Protein AF-A0A1X7TKH2-F1 (afdb_monomer)

Solvent-accessible surface area (backbone atoms only — not comparable to full-atom values): 58030 Å² total; per-residue (Å²): 108,72,68,64,37,31,60,51,62,7,46,38,40,40,36,33,46,33,50,36,76,50,78,70,67,64,71,64,82,54,65,93,80,63,54,72,75,48,53,55,52,46,27,61,46,61,23,43,39,26,47,34,41,36,30,60,28,45,72,50,74,70,50,55,48,30,70,75,28,88,73,50,38,66,36,44,82,37,55,82,38,87,42,53,85,44,58,70,72,64,63,53,50,65,42,19,71,50,47,34,40,39,31,39,52,39,37,39,38,41,29,84,77,34,72,77,41,77,91,34,57,42,54,70,46,47,41,58,56,35,50,78,67,42,41,72,81,36,52,91,47,47,68,50,96,82,36,44,55,89,53,70,74,40,73,56,26,25,41,36,41,32,18,34,21,82,62,63,51,99,86,36,75,60,61,37,54,73,68,58,51,50,54,55,46,52,59,47,58,78,45,46,93,55,58,57,74,56,46,58,34,37,46,34,45,37,33,31,37,26,38,68,85,74,46,78,45,55,50,36,36,40,26,46,29,88,83,38,39,64,60,52,53,49,51,30,49,50,53,50,50,54,58,46,51,65,60,70,48,25,72,71,53,75,81,48,57,68,52,72,50,80,48,77,44,40,39,37,34,26,48,65,82,34,84,74,52,75,47,40,35,44,36,24,39,28,38,39,39,86,43,68,76,55,49,54,50,21,59,77,63,47,42,54,56,36,32,28,24,31,46,46,81,84,55,92,52,89,54,16,45,32,25,62,53,44,75,46,47,85,64,44,52,33,73,30,39,39,30,38,34,29,74,59,43,51,40,96,85,61,57,42,78,40,64,66,56,99,87,60,88,83,50,62,50,14,46,49,35,53,39,44,41,46,64,37,40,28,62,32,42,48,49,43,52,53,52,50,69,71,46,102,60,62,63,66,60,51,58,58,57,48,78,45,66,84,60,25,58,97,44,88,63,37,57,24,51,64,60,28,48,63,52,48,76,69,36,69,58,68,47,54,34,83,48,94,68,99,66,43,55,30,27,70,84,68,31,32,33,65,61,90,92,70,57,66,57,46,56,54,25,38,48,64,52,68,44,38,39,25,75,70,58,74,60,59,49,48,51,46,69,73,69,50,90,66,89,73,45,60,71,46,40,70,60,52,45,51,44,45,46,77,33,48,79,40,55,72,80,59,55,72,69,43,48,52,52,35,40,56,49,51,46,71,83,70,57,70,73,65,51,54,37,36,64,65,49,77,43,99,87,76,46,64,47,66,46,75,88,90,89,89,86,62,73,76,74,56,61,56,54,60,58,52,59,73,76,46,90,82,71,52,68,68,62,46,54,51,52,54,48,59,50,50,56,51,43,65,79,46,56,93,78,59,69,74,91,79,43,63,41,51,43,62,64,98,59,93,67,87,54,67,42,64,55,88,74,39,38,48,79,84,45,73,70,56,56,49,50,61,72,71,50,97,64,91,81,48,44,53,18,79,98,57,48,88,46,43,75,81,74,66,53,56,68,63,71,91,79,71,86,92,87,54,62,57,88,93,87,91,84,64,72,73,55,68,29,51,57,50,27,55,51,50,70,61,42,68,74,67,61,52,39,54,50,40,56,49,48,58,30,33,81,57,62,7,45,39,38,42,36,31,44,33,62,34,78,46,71,60,62,63,44,88,52,64,51,43,40,73,60,30,41,39,26,46,31,45,34,28,63,29,52,73,49,75,66,51,63,57,37,65,72,36,85,60,84,89,71,80,92,87,50,93,85,64,91,59,67,56,28,49,59,66,54,43,51,44,57,42,13,71,52,45,28,36,41,34,40,55,37,33,40,40,39,23,64,76,46,73,39,46,60,88,73,47,90,46,80,95,53,37,48,49,80,44,58,49,70,32,88,65,50,76,73,30,41,74,53,59,83,50,53,71,49,96,80,33,50,71,89,56,69,36,81,15,30,41,38,43,30,25,45,30,88,65,71,51,78,46,36,68,56,62,62,45,74,67,61,54,49,48,44,54,51,51,41,76,74,44,41,63,60,50,44,65,55,44,90,41,34,34,35,43,36,40,31,39,35,46,74,100,53,74,77,43,79,58,33,41,35,39,47,49,66,45,100,53,83,46,31,38,37,30,37,41,40,50,100,54,78,54,76,47,37,30,44,47,31,75,24,77,48,80,44,73,45,85,93,67,48,76,48,82,43,44,18,33,27,37,36,40,39,47,80,54,95,95,46,71,42,81,47,80,43,89,5,45,47,26,59,46,41,73,45,68,52,74,66,70,83,39,54,34,33,40,33,31,80,58,41,58,41,98,66,46,50,36,70,36,83,59,68,72,56,100,68,75,81,44,63,44,22,53,50,35,52,48,40,65,73,45,39,39,69,70,21,107

Mean predicted aligned error: 20.17 Å

Radius of gyration: 38.03 Å; Cα contacts (8 Å, |Δi|>4): 1904; chains: 1; bounding box: 101×95×111 Å

InterPro domains:
  IPR036890 Histidine kinase/HSP90-like ATPase superfamily [G3DSA:3.30.565.10] (674-870)
  IPR036890 Histidine kinase/HSP90-like ATPase superfamily [SSF55874] (1-186)
  IPR036890 Histidine kinase/HSP90-like ATPase superfamily [SSF55874] (671-789)
  IPR058210 Sacsin/Nov domain [PF25794] (1-214)
  IPR058210 Sacsin/Nov domain [PF25794] (673-902)

Sequence (1038 aa):
MIQNADDAQATEIKFYFDCRLMETLPPSLLSVVCSEANREVLSQQFTGPALLSYNNAPFRKEDWESIQCLQQSGKAKNPHKVGKFGIGFNSVYHITDLPVILSQDYCGFLEPQESVWKGESGKGYYLKNLIDECPEVLEPFDGICGFSKKSTQYNNNTLFRFPLRNKASKISNEVYDIDRLHKLLESLKEEAQYLLVYLRSICSIEIFQITESNVTEPLFKVSVSEADFGSRLEQQRQLVSQVESIFLGELSRTVGQLVNDTSHFHIHISINGRFTSEHEWLVVNQVGSKNDEIMHLAEKQHVLPWVGAAIDLKMSCLAGRIFCVLPLPVEDRAPMCIHVNGMFAVSSNRRSLQWEAQERKGDEEGMWNKLLVKKCLPSCYLKLVSELMALDISHNTVYNCWPDIQRLHGTPWESLLEPFYSSLLNSNMVVHTQAIGSRMWISIQEAVFITDDVPMPVIEAMILCGIKLVELNSSCNQALAHYYNGKRSTMNPPLVRTNLKHNPSSYCYISKEAKMKILKYCLHDNNFQDLAGLQLIPLADESFQQCGVPHNVTTEQILSVLQSVRDSSELKEDEAWSKVRAVLDWIADNTSTVSKADILVPVESDLSYPQLIPIDDVAYTDNEMLRGIARTSDEKYNLIHPKVSYLSSKLGLSPLSDQLDITEDVFEDAGQHEPLTTRLSNILREYKDGLTIIKEMIQNADDAGATEVNILHDTRMHSSHNLVLEGMAESHGPALIVHNNSTFTKEDFENITKLAGATKANQPLKIGKFGVGFCSVYHITDVPSFVSGEWLYIFDPTLKHLKGVVQNESRPGKKIKFRSKFLAKSQQLAPYQDLFGFDSSSSYNGTIFRLPFRTHPSQISSTIYNNHLIQMIKKDLESNGSKLLLFLQNVKRITFSSQQEGRPIIEHLSIECSNDDTENVKVCVTQSSTKSTEYWLLSNKEQRLKSQDGAYKQAVASVACKLVKKQSSFLCEAIEGNTFCFLPLSVPATGLPVHVTANFAVMSNRSGIWTGASSAMASDEREYWNQQLMTTVIPEAY

Nearest PDB structures (foldseek):
  5v46-assembly2_B  TM=8.828E-01  e=3.434E-21  Homo sapiens
  5v44-assembly2_B  TM=8.889E-01  e=3.864E-19  Homo sapiens
  5v44-assembly3_C  TM=8.568E-01  e=9.034E-20  Homo sapiens
  5v44-assembly1_A  TM=9.056E-01  e=1.931E-18  Homo sapiens
  5v45-assembly2_B  TM=8.823E-01  e=2.142E-18  Homo sapiens

pLDDT: mean 77.96, std 16.01, range [25.98, 96.88]

Foldseek 3Di:
DQLVLLLLLFAEKEKEFEQAQADFFDCQVLPDDADPVLRVVRRVQQRHTWIKMKTQAFDDPLNVLQVQAQWQHLCLQPQVRADNPDRVVCVLLVFHQWKWKDGFQKIKIAHQVCSRPNPRRIDMDGLVCCLVGPLSSCVVVDPPPPDHSNDSGDHRMMMMIGGGACQADPSGRDGDDSVNVVVVVVVCVVQQQQQQQLRLRHFKYWYWYQHNVRDIWTFKMKGWDPVCSVVSNVLSVVQVVVVVVLPVQDDDPSAADKDKGWDWTKIWIDGRNHTDDIWIKIKMKIWHFNDVVLVVLCVVSVHIWIKMKMDGQVDFQPWEFEEQSGTAPPFETHLFSIYMYTSAQADHVRRDGAADDPPDDPPSRNVNNLCSLQTPVLVNLLVSLVVVQVDPDDVVSSQSRQRFCVSCPPHSNNSSLQSNLVVQLPDQFRFAFPAPDDRRGGHQVQEAEEDPPQDPLLVQLCSVLVRRYTYHDPRVVVSCVPRPPDDGHYDALLVSLVSCLVPVVSPQPDDLVSLVSNVVRNPPVVPPVSQARHQSDQDPVRGTDHHDDDDDDDDVVLVVQLVCLVPDPPDDLVRSLVSVVVVVVVCLVVVVPDDLQPDWAFWADPDSHTDTDRDAQAAEEPDVVVVVVQVVDPDDHTYGHPSPCVCPVSSPHDYDVVPPDDDDDDDDDGGDYDAPLLVLLVLLVLADAFCLLVLLLVLLQLLLQFAEKEKEWEQDAFDLPFAPQNLCSLLRGTWIKIWTQAADDPVLVVQLQDCFDDDDPPDLLSPARRNSSNSSLVLFAQWKWKAGFQKIKIAHSPCRRCPPVDPDNVRRIDIDRLCDPSNVRGRNCVSVPPPPPDDSNHTRSIMMMTGRFDPQADSNGRRTDDPVSVVVSVVVCLVCVLQLCVQRDRHFKYWYWYHDPPDDIGTAWIWGWDADVPRQWIWIWIDHVDIDIWIKGKFKFWDFDQFPVRDTDIKIKMKIWTWDDDPPDTDTDFDQEFEDQSHTALDHTPPGSIYMYISACADNSRNGGDCFDPPPPDTDRRNVSVVCNVVPGRVVND

Organism: Amphimedon queenslandica (NCBI:txid400682)

Secondary structure (DSSP, 8-state):
-HHHHHTTT-SEEEEEEE---PPPPPTTTTTTT--HHHHHHHHHHHSS-EEEEEESSPPPHHHHHHHT-SSS-GGGG-SSSS-TTS-GGGGGGGT-S--EEEETTEEEEE-TT-SSSTT-SEEEEEHHHHHHH-GGGGGGGTTGGG--TT-S--TT-EEEEEE---S--SS-S----HHHHHHHHHHHHHTGGGTTSS-SS--EEEEEEE-TTS-EEEEEEEEE-TTTHHHHHHHHHHHHHHHHHHHHS-TTS-TT--EEEEEEEEEEEEETTEEEEEEEEEEEEEE--S-HHHHHHHHHTT---EEEEEEETTS--SS-BEEESEEPPTTSB-SSSSEEEE---B-TTSSSB----TT-S--HHHHHHHHIIIIIHHHHHHHHHHHHHHSS--HHHHHHTS--HHHHTTSGGGGGHHHHHHHHTTSS--EEB--SSS--EE-TTT-EE--TT--HHHHHHHHHTT--EE---HHHHHHHHHH--SPPEE--HHHHHHHHHH-THHHHTS-HHHHHHHHHHHTTT---GGGTT-TTEE-TTS-EE---------THHHHHHHHHHHS-SSS-HHHHHHHHHHHHHHHHTTGGGS-GGG-EEEB--S-SSPPEEEGGG-B--S-HHHHHHTTTSSS---BB-TTTGGGHHHHT---SGGGS---------------HHHHHHHHHHHS-STHHHHHHHHHHHHTTT-SEEEEEEE------SS-SSGGGGGGGS-EEEEEES----HHHHHHTT--SS---SS-TT--S-TTTGGGGGGGT-SS-EEEEETEEEEE-TT-SSSTTT-S-TTS-EEEEETT-TTGGGSGGGTTTTTGGG--TTS-EEEEEEEEEPPSS--SS------HHHHHHHHHHHHHHHHHHTSS-SS--EEEEEEE-TTS--EEEEEEEEEEPSSTTEEEEEEESSSEEEEEEEEEEEEEEEEPTTS-EEEEEEEEEEEEEEETTEEEEE-----EEESEE-SSPP-SSSSEEEE---B-TTSSSB------SSS--HHHHHHHHIIIIITTTT-

Structure (mmCIF, N/CA/C/O backbone):
data_AF-A0A1X7TKH2-F1
#
_entry.id   AF-A0A1X7TKH2-F1
#
loop_
_atom_site.group_PDB
_atom_site.id
_atom_site.type_symbol
_atom_site.label_atom_id
_atom_site.label_alt_id
_atom_site.label_comp_id
_atom_site.label_asym_id
_atom_site.label_entity_id
_atom_site.label_seq_id
_atom_site.pdbx_PDB_ins_code
_atom_site.Cartn_x
_atom_site.Cartn_y
_atom_site.Cartn_z
_atom_site.occupancy
_atom_site.B_iso_or_equiv
_atom_site.auth_seq_id
_atom_site.auth_comp_id
_atom_site.auth_asym_id
_atom_site.auth_atom_id
_atom_site.pdbx_PDB_model_num
ATOM 1 N N . MET A 1 1 ? 0.216 13.422 -8.797 1.00 86.38 1 MET A N 1
ATOM 2 C CA . MET A 1 1 ? 0.345 14.890 -8.656 1.00 86.38 1 MET A CA 1
ATOM 3 C C . MET A 1 1 ? 0.114 15.361 -7.230 1.00 86.38 1 MET A C 1
ATOM 5 O O . MET A 1 1 ? 1.111 15.733 -6.639 1.00 86.38 1 MET A O 1
ATOM 9 N N . ILE A 1 2 ? -1.098 15.270 -6.656 1.00 90.25 2 ILE A N 1
ATOM 10 C CA . ILE A 1 2 ? -1.429 15.754 -5.289 1.00 90.25 2 ILE A CA 1
ATOM 11 C C . ILE A 1 2 ? -0.328 15.434 -4.254 1.00 90.25 2 ILE A C 1
ATOM 13 O O . ILE A 1 2 ? 0.278 16.356 -3.724 1.00 90.25 2 ILE A O 1
ATOM 17 N N . GLN A 1 3 ? 0.042 14.157 -4.078 1.00 85.12 3 GLN A N 1
ATOM 18 C CA . GLN A 1 3 ? 1.106 13.758 -3.137 1.00 85.12 3 GLN A CA 1
ATOM 19 C C . GLN A 1 3 ? 2.460 14.457 -3.356 1.00 85.12 3 GLN A C 1
ATOM 21 O O . GLN A 1 3 ? 3.168 14.722 -2.396 1.00 85.12 3 GLN A O 1
ATOM 26 N N . ASN A 1 4 ? 2.847 14.758 -4.601 1.00 84.62 4 ASN A N 1
ATOM 27 C CA . ASN A 1 4 ? 4.126 15.422 -4.875 1.00 84.62 4 ASN A CA 1
ATOM 28 C C . ASN A 1 4 ? 4.098 16.915 -4.515 1.00 84.62 4 ASN A C 1
ATOM 30 O O . ASN A 1 4 ? 5.154 17.468 -4.242 1.00 84.62 4 ASN A O 1
ATOM 34 N N . ALA A 1 5 ? 2.924 17.555 -4.528 1.00 88.69 5 ALA A N 1
ATOM 35 C CA . ALA A 1 5 ? 2.757 18.924 -4.047 1.00 88.69 5 ALA A CA 1
ATOM 36 C C . ALA A 1 5 ? 2.687 18.961 -2.506 1.00 88.69 5 ALA A C 1
ATOM 38 O O . ALA A 1 5 ? 3.285 19.837 -1.890 1.00 88.69 5 ALA A O 1
ATOM 39 N N . ASP A 1 6 ? 2.059 17.960 -1.877 1.00 88.38 6 ASP A N 1
ATOM 40 C CA . ASP A 1 6 ? 2.034 17.806 -0.414 1.00 88.38 6 ASP A CA 1
ATOM 41 C C . ASP A 1 6 ? 3.441 17.522 0.148 1.00 88.38 6 ASP A C 1
ATOM 43 O O . ASP A 1 6 ? 3.903 18.205 1.057 1.00 88.38 6 ASP A O 1
ATOM 47 N N . ASP A 1 7 ? 4.194 16.617 -0.490 1.00 82.44 7 ASP A N 1
ATOM 48 C CA . ASP A 1 7 ? 5.616 16.368 -0.199 1.00 82.44 7 ASP A CA 1
ATOM 49 C C . ASP A 1 7 ? 6.531 17.574 -0.523 1.00 82.44 7 ASP A C 1
ATOM 51 O O . ASP A 1 7 ? 7.702 17.571 -0.139 1.00 82.44 7 ASP A O 1
ATOM 55 N N . ALA A 1 8 ? 6.034 18.586 -1.246 1.00 83.62 8 ALA A N 1
ATOM 56 C CA . ALA A 1 8 ? 6.718 19.857 -1.506 1.00 83.62 8 ALA A CA 1
ATOM 57 C C . ALA A 1 8 ? 6.259 20.992 -0.565 1.00 83.62 8 ALA A C 1
ATOM 59 O O . ALA A 1 8 ? 6.727 22.120 -0.709 1.00 83.62 8 ALA A O 1
ATOM 60 N N . GLN A 1 9 ? 5.386 20.694 0.409 1.00 87.00 9 GLN A N 1
ATOM 61 C CA . GLN A 1 9 ? 4.796 21.643 1.365 1.00 87.00 9 GLN A CA 1
ATOM 62 C C . GLN A 1 9 ? 3.904 22.724 0.705 1.00 87.00 9 GLN A C 1
ATOM 64 O O . GLN A 1 9 ? 3.719 23.813 1.251 1.00 87.00 9 GLN A O 1
ATOM 69 N N . ALA A 1 10 ? 3.316 22.429 -0.463 1.00 90.75 10 ALA A N 1
ATOM 70 C CA . ALA A 1 10 ? 2.314 23.289 -1.095 1.00 90.75 10 ALA A CA 1
ATOM 71 C C . ALA A 1 10 ? 1.000 23.291 -0.296 1.00 90.75 10 ALA A C 1
ATOM 73 O O . ALA A 1 10 ? 0.560 22.251 0.193 1.00 90.75 10 ALA A O 1
ATOM 74 N N . THR A 1 11 ? 0.336 24.446 -0.215 1.00 92.75 11 THR A N 1
ATOM 75 C CA . THR A 1 11 ? -0.956 24.596 0.479 1.00 92.75 11 THR A CA 1
ATOM 76 C C . THR A 1 11 ? -2.159 24.494 -0.455 1.00 92.75 11 THR A C 1
ATOM 78 O O . THR A 1 11 ? -3.272 24.223 -0.004 1.00 92.75 11 THR A O 1
ATOM 81 N N . GLU A 1 12 ? -1.956 24.691 -1.758 1.00 93.75 12 GLU A N 1
ATOM 82 C CA . GLU A 1 12 ? -2.975 24.486 -2.785 1.00 93.75 12 GLU A CA 1
ATOM 83 C C . GLU A 1 12 ? -2.407 23.805 -4.036 1.00 93.75 12 GLU A C 1
ATOM 85 O O . GLU A 1 12 ? -1.262 24.029 -4.439 1.00 93.75 12 GLU A O 1
ATOM 90 N N . ILE A 1 13 ? -3.244 22.986 -4.675 1.00 94.94 13 ILE A N 1
ATOM 91 C CA . ILE A 1 13 ? -2.985 22.392 -5.987 1.00 94.94 13 ILE A CA 1
ATOM 92 C C . ILE A 1 13 ? -4.179 22.658 -6.909 1.00 94.94 13 ILE A C 1
ATOM 94 O O . ILE A 1 13 ? -5.335 22.466 -6.527 1.00 94.94 13 ILE A O 1
ATOM 98 N N . LYS A 1 14 ? -3.907 23.114 -8.133 1.00 95.25 14 LYS A N 1
ATOM 99 C CA . LYS A 1 14 ? -4.933 23.465 -9.124 1.00 95.25 14 LYS A CA 1
ATOM 100 C C . LYS A 1 14 ? -4.687 22.696 -10.415 1.00 95.25 14 LYS A C 1
ATOM 102 O O . LYS A 1 14 ? -3.557 22.646 -10.893 1.00 95.25 14 LYS A O 1
ATOM 107 N N . PHE A 1 15 ? -5.715 22.087 -10.987 1.00 94.69 15 PHE A N 1
ATOM 108 C CA . PHE A 1 15 ? -5.638 21.412 -12.282 1.00 94.69 15 PHE A CA 1
ATOM 109 C C . PHE A 1 15 ? -6.449 22.179 -13.318 1.00 94.69 15 PHE A C 1
ATOM 111 O O . PHE A 1 15 ? -7.525 22.687 -13.009 1.00 94.69 15 PHE A O 1
ATOM 118 N N . TYR A 1 16 ? -5.956 22.228 -14.553 1.00 92.81 16 TYR A N 1
ATOM 119 C CA . TYR A 1 16 ? -6.693 22.821 -15.665 1.00 92.81 16 TYR A CA 1
ATOM 120 C C . TYR A 1 16 ? -6.765 21.820 -16.815 1.00 92.81 16 TYR A C 1
ATOM 122 O O . TYR A 1 16 ? -5.738 21.321 -17.279 1.00 92.81 16 TYR A O 1
ATOM 130 N N . PHE A 1 17 ? -7.982 21.523 -17.265 1.00 92.31 17 PHE A N 1
ATOM 131 C CA . PHE A 1 17 ? -8.239 20.779 -18.493 1.00 92.31 17 PHE A CA 1
ATOM 132 C C . PHE A 1 17 ? -8.151 21.771 -19.650 1.00 92.31 17 PHE A C 1
ATOM 134 O O . PHE A 1 17 ? -9.118 22.460 -19.984 1.00 92.31 17 PHE A O 1
ATOM 141 N N . ASP A 1 18 ? -6.944 21.907 -20.191 1.00 89.88 18 ASP A N 1
ATOM 142 C CA . ASP A 1 18 ? -6.619 22.863 -21.237 1.00 89.88 18 ASP A CA 1
ATOM 143 C C . ASP A 1 18 ? -7.111 22.337 -22.585 1.00 89.88 18 ASP A C 1
ATOM 145 O O . ASP A 1 18 ? -6.486 21.460 -23.183 1.00 89.88 18 ASP A O 1
ATOM 149 N N . CYS A 1 19 ? -8.248 22.854 -23.046 1.00 86.50 19 CYS A N 1
ATOM 150 C CA . CYS A 1 19 ? -8.848 22.493 -24.328 1.00 86.50 19 CYS A CA 1
ATOM 151 C C . CYS A 1 19 ? -8.346 23.385 -25.477 1.00 86.50 19 CYS A C 1
ATOM 153 O O . CYS A 1 19 ? -8.778 23.200 -26.612 1.00 86.50 19 CYS A O 1
ATOM 155 N N . ARG A 1 20 ? -7.463 24.360 -25.214 1.00 84.94 20 ARG A N 1
ATOM 156 C CA . ARG A 1 20 ? -6.980 25.296 -26.238 1.00 84.94 20 ARG A CA 1
ATOM 157 C C . ARG A 1 20 ? -6.129 24.567 -27.275 1.00 84.94 20 ARG A C 1
ATOM 159 O O . ARG A 1 20 ? -5.181 23.859 -26.938 1.00 84.94 20 ARG A O 1
ATOM 166 N N . LEU A 1 21 ? -6.444 24.803 -28.543 1.00 74.19 21 LEU A N 1
ATOM 167 C CA . LEU A 1 21 ? -5.621 24.396 -29.675 1.00 74.19 21 LEU A CA 1
ATOM 168 C C . LEU A 1 21 ? -4.604 25.509 -29.941 1.00 74.19 21 LEU A C 1
ATOM 170 O O . LEU A 1 21 ? -4.951 26.547 -30.498 1.00 74.19 21 LEU A O 1
ATOM 174 N N . MET A 1 22 ? -3.364 25.313 -29.492 1.00 70.19 22 MET A N 1
ATOM 175 C CA . MET A 1 22 ? -2.289 26.287 -29.681 1.00 70.19 22 MET A CA 1
ATOM 176 C C . MET A 1 22 ? -1.657 26.131 -31.070 1.00 70.19 22 MET A C 1
ATOM 178 O O . MET A 1 22 ? -1.510 25.013 -31.584 1.00 70.19 22 MET A O 1
ATOM 182 N N . GLU A 1 23 ? -1.247 27.250 -31.670 1.00 56.59 23 GLU A N 1
ATOM 183 C CA . GLU A 1 23 ? -0.470 27.233 -32.911 1.00 56.59 23 GLU A CA 1
ATOM 184 C C . GLU A 1 23 ? 0.932 26.625 -32.682 1.00 56.59 23 GLU A C 1
ATOM 186 O O . GLU A 1 23 ? 1.387 26.438 -31.553 1.00 56.59 23 GLU A O 1
ATOM 191 N N . THR A 1 24 ? 1.568 26.189 -33.769 1.00 54.47 24 THR A N 1
ATOM 192 C CA . THR A 1 24 ? 2.645 25.181 -33.776 1.00 54.47 24 THR A CA 1
ATOM 193 C C . THR A 1 24 ? 3.921 25.574 -33.022 1.00 54.47 24 THR A C 1
ATOM 195 O O . THR A 1 24 ? 4.336 26.729 -33.074 1.00 54.47 24 THR A O 1
ATOM 198 N N . LEU A 1 25 ? 4.623 24.584 -32.442 1.00 53.53 25 LEU A N 1
ATOM 199 C CA . LEU A 1 25 ? 5.949 24.775 -31.828 1.00 53.53 25 LEU A CA 1
ATOM 200 C C . LEU A 1 25 ? 6.923 25.493 -32.791 1.00 53.53 25 LEU A C 1
ATOM 202 O O . LEU A 1 25 ? 7.083 25.034 -33.928 1.00 53.53 25 LEU A O 1
ATOM 206 N N . PRO A 1 26 ? 7.643 26.542 -32.348 1.00 52.28 26 PRO A N 1
ATOM 207 C CA . PRO A 1 26 ? 8.598 27.244 -33.197 1.00 52.28 26 PRO A CA 1
ATOM 208 C C . PRO A 1 26 ? 9.780 26.369 -33.647 1.00 52.28 26 PRO A C 1
ATOM 210 O O . PRO A 1 26 ? 10.308 25.575 -32.861 1.00 52.28 26 PRO A O 1
ATOM 213 N N . PRO A 1 27 ? 10.316 26.585 -34.864 1.00 53.97 27 PRO A N 1
ATOM 214 C CA . PRO A 1 27 ? 11.558 25.951 -35.311 1.00 53.97 27 PRO A CA 1
ATOM 215 C C . PRO A 1 27 ? 12.814 26.290 -34.483 1.00 53.97 27 PRO A C 1
ATOM 217 O O . PRO A 1 27 ? 13.818 25.592 -34.625 1.00 53.97 27 PRO A O 1
ATOM 220 N N . SER A 1 28 ? 12.793 27.336 -33.647 1.00 55.66 28 SER A N 1
ATOM 221 C CA . SER A 1 28 ? 13.932 27.796 -32.832 1.00 55.66 28 SER A CA 1
ATOM 222 C C . SER A 1 28 ? 14.299 26.827 -31.698 1.00 55.66 28 SER A C 1
ATOM 224 O O . SER A 1 28 ? 15.477 26.486 -31.547 1.00 55.66 28 SER A O 1
ATOM 226 N N . LEU A 1 29 ? 13.305 26.280 -30.985 1.00 56.22 29 LEU A N 1
ATOM 227 C CA . LEU A 1 29 ? 13.513 25.257 -29.945 1.00 56.22 29 LEU A CA 1
ATOM 228 C C . LEU A 1 29 ? 14.105 23.953 -30.528 1.00 56.22 29 LEU A C 1
ATOM 230 O O . LEU A 1 29 ? 14.783 23.192 -29.841 1.00 56.22 29 LEU A O 1
ATOM 234 N N . LEU A 1 30 ? 13.876 23.713 -31.824 1.00 56.94 30 LEU A N 1
ATOM 235 C CA . LEU A 1 30 ? 14.240 22.505 -32.578 1.00 56.94 30 LEU A CA 1
ATOM 236 C C . LEU A 1 30 ? 15.626 22.594 -33.247 1.00 56.94 30 LEU A C 1
ATOM 238 O O . LEU A 1 30 ? 15.886 21.930 -34.259 1.00 56.94 30 LEU A O 1
ATOM 242 N N . SER A 1 31 ? 16.505 23.449 -32.729 1.00 47.72 31 SER A N 1
ATOM 243 C CA . SER A 1 31 ? 17.728 23.860 -33.413 1.00 47.72 31 SER A CA 1
ATOM 244 C C . SER A 1 31 ? 18.720 22.704 -33.678 1.00 47.72 31 SER A C 1
ATOM 246 O O . SER A 1 31 ? 19.102 21.916 -32.816 1.00 47.72 31 SER A O 1
ATOM 248 N N . VAL A 1 32 ? 19.168 22.643 -34.938 1.00 42.38 32 VAL A N 1
ATOM 249 C CA . VAL A 1 32 ? 20.290 21.855 -35.498 1.00 42.38 32 VAL A CA 1
ATOM 250 C C . VAL A 1 32 ? 20.102 20.340 -35.764 1.00 42.38 32 VAL A C 1
ATOM 252 O O . VAL A 1 32 ? 20.610 19.902 -36.795 1.00 42.38 32 VAL A O 1
ATOM 255 N N . VAL A 1 33 ? 19.397 19.515 -34.964 1.00 39.62 33 VAL A N 1
ATOM 256 C CA . VAL A 1 33 ? 19.539 18.019 -35.074 1.00 39.62 33 VAL A CA 1
ATOM 257 C C . VAL A 1 33 ? 18.259 17.206 -35.415 1.00 39.62 33 VAL A C 1
ATOM 259 O O . VAL A 1 33 ? 18.324 15.983 -35.627 1.00 39.62 33 VAL A O 1
ATOM 262 N N . CYS A 1 34 ? 17.087 17.844 -35.531 1.00 43.84 34 CYS A N 1
ATOM 263 C CA . CYS A 1 34 ? 15.813 17.147 -35.786 1.00 43.84 34 CYS A CA 1
ATOM 264 C C . CYS A 1 34 ? 15.370 17.136 -37.268 1.00 43.84 34 CYS A C 1
ATOM 266 O O . CYS A 1 34 ? 15.246 18.187 -37.907 1.00 43.84 34 CYS A O 1
ATOM 268 N N . SER A 1 35 ? 15.083 15.932 -37.783 1.00 53.03 35 SER A N 1
ATOM 269 C CA . SER A 1 35 ? 14.519 15.640 -39.113 1.00 53.03 35 SER A CA 1
ATOM 270 C C . SER A 1 35 ? 13.059 16.090 -39.240 1.00 53.03 35 SER A C 1
ATOM 272 O O . SER A 1 35 ? 12.341 16.106 -38.246 1.00 53.03 35 SER A O 1
ATOM 274 N N . GLU A 1 36 ? 12.599 16.412 -40.454 1.00 52.03 36 GLU A N 1
ATOM 275 C CA . GLU A 1 36 ? 11.266 17.001 -40.706 1.00 52.03 36 GLU A CA 1
ATOM 276 C C . GLU A 1 36 ? 10.113 16.202 -40.076 1.00 52.03 36 GLU A C 1
ATOM 278 O O . GLU A 1 36 ? 9.306 16.776 -39.349 1.00 52.03 36 GLU A O 1
ATOM 283 N N . ALA A 1 37 ? 10.107 14.874 -40.236 1.00 52.19 37 ALA A N 1
ATOM 284 C CA . ALA A 1 37 ? 9.102 13.992 -39.632 1.00 52.19 37 ALA A CA 1
ATOM 285 C C . ALA A 1 37 ? 9.041 14.072 -38.090 1.00 52.19 37 ALA A C 1
ATOM 287 O O . ALA A 1 37 ? 7.978 13.886 -37.503 1.00 52.19 37 ALA A O 1
ATOM 288 N N . ASN A 1 38 ? 10.156 14.379 -37.416 1.00 53.72 38 ASN A N 1
ATOM 289 C CA . ASN A 1 38 ? 10.181 14.553 -35.961 1.00 53.72 38 ASN A CA 1
ATOM 290 C C . ASN A 1 38 ? 9.571 15.905 -35.559 1.00 53.72 38 ASN A C 1
ATOM 292 O O . ASN A 1 38 ? 8.919 15.986 -34.523 1.00 53.72 38 ASN A O 1
ATOM 296 N N . ARG A 1 39 ? 9.743 16.952 -36.383 1.00 56.16 39 ARG A N 1
ATOM 297 C CA . ARG A 1 39 ? 9.182 18.295 -36.135 1.00 56.16 39 ARG A CA 1
ATOM 298 C C . ARG A 1 39 ? 7.655 18.282 -36.171 1.00 56.16 39 ARG A C 1
ATOM 300 O O . ARG A 1 39 ? 7.016 18.901 -35.327 1.00 56.16 39 ARG A O 1
ATOM 307 N N . GLU A 1 40 ? 7.080 17.548 -37.122 1.00 56.19 40 GLU A N 1
ATOM 308 C CA . GLU A 1 40 ? 5.628 17.414 -37.262 1.00 56.19 40 GLU A CA 1
ATOM 309 C C . GLU A 1 40 ? 5.005 16.664 -36.070 1.00 56.19 40 GLU A C 1
ATOM 311 O O . GLU A 1 40 ? 4.014 17.124 -35.499 1.00 56.19 40 GLU A O 1
ATOM 316 N N . VAL A 1 41 ? 5.628 15.559 -35.635 1.00 56.81 41 VAL A N 1
ATOM 317 C CA . VAL A 1 41 ? 5.221 14.815 -34.429 1.00 56.81 41 VAL A CA 1
ATOM 318 C C . VAL A 1 41 ? 5.316 15.695 -33.180 1.00 56.81 41 VAL A C 1
ATOM 320 O O . VAL A 1 41 ? 4.360 15.759 -32.414 1.00 56.81 41 VAL A O 1
ATOM 323 N N . LEU A 1 42 ? 6.420 16.425 -33.011 1.00 57.78 42 LEU A N 1
ATOM 324 C CA . LEU A 1 42 ? 6.643 17.344 -31.892 1.00 57.78 42 LEU A CA 1
ATOM 325 C C . LEU A 1 42 ? 5.591 18.440 -31.786 1.00 57.78 42 LEU A C 1
ATOM 327 O O . LEU A 1 42 ? 5.028 18.654 -30.713 1.00 57.78 42 LEU A O 1
ATOM 331 N N . SER A 1 43 ? 5.301 19.118 -32.898 1.00 57.66 43 SER A N 1
ATOM 332 C CA . SER A 1 43 ? 4.272 20.153 -32.909 1.00 57.66 43 SER A CA 1
ATOM 333 C C . SER A 1 43 ? 2.918 19.576 -32.503 1.00 57.66 43 SER A C 1
ATOM 335 O O . SER A 1 43 ? 2.242 20.149 -31.654 1.00 57.66 43 SER A O 1
ATOM 337 N N . GLN A 1 44 ? 2.549 18.416 -33.052 1.00 60.69 44 GLN A N 1
ATOM 338 C CA . GLN A 1 44 ? 1.298 17.735 -32.713 1.00 60.69 44 GLN A CA 1
ATOM 339 C C . GLN A 1 44 ? 1.272 17.226 -31.262 1.00 60.69 44 GLN A C 1
ATOM 341 O O . GLN A 1 44 ? 0.188 17.090 -30.701 1.00 60.69 44 GLN A O 1
ATOM 346 N N . GLN A 1 45 ? 2.425 16.952 -30.645 1.00 65.00 45 GLN A N 1
ATOM 347 C CA . GLN A 1 45 ? 2.518 16.473 -29.265 1.00 65.00 45 GLN A CA 1
ATOM 348 C C . GLN A 1 45 ? 2.563 17.580 -28.206 1.00 65.00 45 GLN A C 1
ATOM 350 O O . GLN A 1 45 ? 2.216 17.282 -27.074 1.00 65.00 45 GLN A O 1
ATOM 355 N N . PHE A 1 46 ? 2.953 18.825 -28.506 1.00 68.56 46 PHE A N 1
ATOM 356 C CA . PHE A 1 46 ? 3.036 19.890 -27.484 1.00 68.56 46 PHE A CA 1
ATOM 357 C C . PHE A 1 46 ? 1.841 20.860 -27.481 1.00 68.56 46 PHE A C 1
ATOM 359 O O . PHE A 1 46 ? 1.406 21.298 -26.408 1.00 68.56 46 PHE A O 1
ATOM 366 N N . THR A 1 47 ? 1.304 21.204 -28.659 1.00 68.44 47 THR A N 1
ATOM 367 C CA . THR A 1 47 ? 0.346 22.320 -28.819 1.00 68.44 47 THR A CA 1
ATOM 368 C C . THR A 1 47 ? -1.128 21.899 -28.794 1.00 68.44 47 THR A C 1
ATOM 370 O O . THR A 1 47 ? -2.014 22.750 -28.782 1.00 68.44 47 THR A O 1
ATOM 373 N N . GLY A 1 48 ? -1.401 20.592 -28.735 1.00 76.00 48 GLY A N 1
ATOM 374 C CA . GLY A 1 48 ? -2.748 20.059 -28.520 1.00 76.00 48 GLY A CA 1
ATOM 375 C C . GLY A 1 48 ? -3.268 20.246 -27.083 1.00 76.00 48 GLY A C 1
ATOM 376 O O . GLY A 1 48 ? -2.568 20.808 -26.232 1.00 76.00 48 GLY A O 1
ATOM 377 N N . PRO A 1 49 ? -4.479 19.734 -26.788 1.00 87.00 49 PRO A N 1
ATOM 378 C CA . PRO A 1 49 ? -5.066 19.788 -25.453 1.00 87.00 49 PRO A CA 1
ATOM 379 C C . PRO A 1 49 ? -4.175 19.123 -24.393 1.00 87.00 49 PRO A C 1
ATOM 381 O O . PRO A 1 49 ? -3.415 18.198 -24.696 1.00 87.00 49 PRO A O 1
ATOM 384 N N . ALA A 1 50 ? -4.260 19.575 -23.143 1.00 90.81 50 ALA A N 1
ATOM 385 C CA . ALA A 1 50 ? -3.359 19.143 -22.074 1.00 90.81 50 ALA A CA 1
ATOM 386 C C . ALA A 1 50 ? -4.032 19.077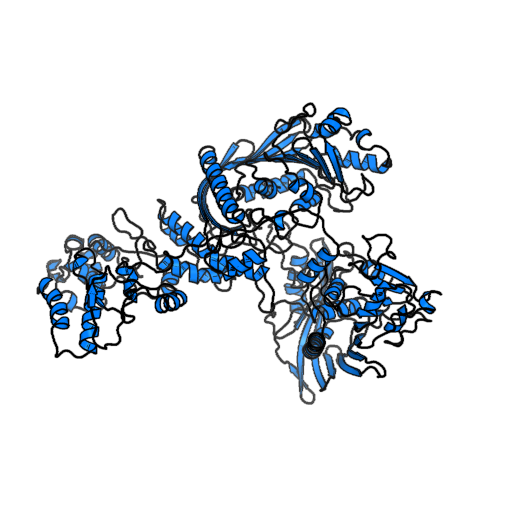 -20.698 1.00 90.81 50 ALA A C 1
ATOM 388 O O . ALA A 1 50 ? -4.967 19.817 -20.397 1.00 90.81 50 ALA A O 1
ATOM 389 N N . LEU A 1 51 ? -3.470 18.251 -19.814 1.00 92.69 51 LEU A N 1
ATOM 390 C CA . LEU A 1 51 ? -3.653 18.414 -18.376 1.00 92.69 51 LEU A CA 1
ATOM 391 C C . LEU A 1 51 ? -2.564 19.357 -17.852 1.00 92.69 51 LEU A C 1
ATOM 393 O O . LEU A 1 51 ? -1.381 19.018 -17.884 1.00 92.69 51 LEU A O 1
ATOM 397 N N . LEU A 1 52 ? -2.948 20.526 -17.347 1.00 93.12 52 LEU A N 1
ATOM 398 C CA . LEU A 1 52 ? -2.061 21.384 -16.560 1.00 93.12 52 LEU A CA 1
ATOM 399 C C . LEU A 1 52 ? -2.217 21.057 -15.069 1.00 93.12 52 LEU A C 1
ATOM 401 O O . LEU A 1 52 ? -3.312 20.722 -14.608 1.00 93.12 52 LEU A O 1
ATOM 405 N N . SER A 1 53 ? -1.140 21.198 -14.297 1.00 94.19 53 SER A N 1
ATOM 406 C CA . SER A 1 53 ? -1.170 21.092 -12.834 1.00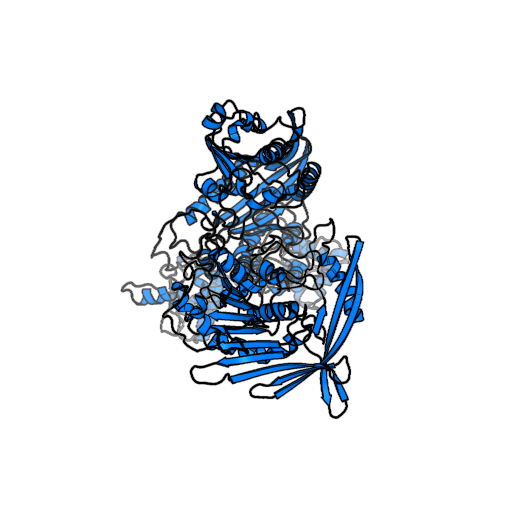 94.19 53 SER A CA 1
ATOM 407 C C . SER A 1 53 ? -0.283 22.167 -12.212 1.00 94.19 53 SER A C 1
ATOM 409 O O . SER A 1 53 ? 0.906 22.236 -12.493 1.00 94.19 53 SER A O 1
ATOM 411 N N . TYR A 1 54 ? -0.865 23.010 -11.376 1.00 94.56 54 TYR A N 1
ATOM 412 C CA . TYR A 1 54 ? -0.219 24.080 -10.629 1.00 94.56 54 TYR A CA 1
ATOM 413 C C . TYR A 1 54 ? -0.135 23.709 -9.148 1.00 94.56 54 TYR A C 1
ATOM 415 O O . TYR A 1 54 ? -1.082 23.135 -8.614 1.00 94.56 54 TYR A O 1
ATOM 423 N N . ASN A 1 55 ? 0.938 24.103 -8.465 1.00 92.75 55 ASN A N 1
ATOM 424 C CA . ASN A 1 55 ? 0.971 24.183 -7.005 1.00 92.75 55 ASN A CA 1
ATOM 425 C C . ASN A 1 55 ? 1.845 25.356 -6.530 1.00 92.75 55 ASN A C 1
ATOM 427 O O . ASN A 1 55 ? 2.782 25.764 -7.223 1.00 92.75 55 ASN A O 1
ATOM 431 N N . ASN A 1 56 ? 1.547 25.878 -5.339 1.00 91.94 56 ASN A N 1
ATOM 432 C CA . ASN A 1 56 ? 2.206 27.053 -4.758 1.00 91.94 56 ASN A CA 1
ATOM 433 C C . ASN A 1 56 ? 3.491 26.734 -3.962 1.00 91.94 56 ASN A C 1
ATOM 435 O O . ASN A 1 56 ? 3.821 27.441 -3.010 1.00 91.94 56 ASN A O 1
ATOM 439 N N . ALA A 1 57 ? 4.210 25.676 -4.348 1.00 89.44 57 ALA A N 1
ATOM 440 C CA . ALA A 1 57 ? 5.572 25.405 -3.899 1.00 89.44 57 ALA A CA 1
ATOM 441 C C . ALA A 1 57 ? 6.539 25.407 -5.102 1.00 89.44 57 ALA A C 1
ATOM 443 O O . ALA A 1 57 ? 6.170 24.951 -6.191 1.00 89.44 57 ALA A O 1
ATOM 444 N N . PRO A 1 58 ? 7.778 25.908 -4.950 1.00 86.88 58 PRO A N 1
ATOM 445 C CA . PRO A 1 58 ? 8.816 25.777 -5.965 1.00 86.88 58 PRO A CA 1
ATOM 446 C C . PRO A 1 58 ? 9.496 24.401 -5.906 1.00 86.88 58 PRO A C 1
ATOM 448 O O . PRO A 1 58 ? 9.670 23.831 -4.828 1.00 86.88 58 PRO A O 1
ATOM 451 N N . PHE A 1 59 ? 9.982 23.918 -7.048 1.00 83.81 59 PHE A N 1
ATOM 452 C CA . PHE A 1 59 ? 10.980 22.846 -7.079 1.00 83.81 59 PHE A CA 1
ATOM 453 C C . PHE A 1 59 ? 12.285 23.309 -6.431 1.00 83.81 59 PHE A C 1
ATOM 455 O O . PHE A 1 59 ? 12.820 24.360 -6.790 1.00 83.81 59 PHE A O 1
ATOM 462 N N . ARG A 1 60 ? 12.824 22.496 -5.516 1.00 80.81 60 ARG A N 1
ATOM 463 C CA . ARG A 1 60 ? 14.184 22.661 -4.991 1.00 80.81 60 ARG A CA 1
ATOM 464 C C . ARG A 1 60 ? 15.190 21.980 -5.932 1.00 80.81 60 ARG A C 1
ATOM 466 O O . ARG A 1 60 ? 14.807 21.255 -6.855 1.00 80.81 60 ARG A O 1
ATOM 473 N N . LYS A 1 61 ? 16.491 22.195 -5.718 1.00 73.81 61 LYS A N 1
ATOM 474 C CA . LYS A 1 61 ? 17.557 21.599 -6.549 1.00 73.81 61 LYS A CA 1
ATOM 475 C C . LYS A 1 61 ? 17.502 20.065 -6.516 1.00 73.81 61 LYS A C 1
ATOM 477 O O . LYS A 1 61 ? 17.657 19.413 -7.546 1.00 73.81 61 LYS A O 1
ATOM 482 N N . GLU A 1 62 ? 17.174 19.503 -5.359 1.00 69.44 62 GLU A N 1
ATOM 483 C CA . GLU A 1 62 ? 17.067 18.064 -5.112 1.00 69.44 62 GLU A CA 1
ATOM 484 C C . GLU A 1 62 ? 15.836 17.462 -5.809 1.00 69.44 62 GLU A C 1
ATOM 486 O O . GLU A 1 62 ? 15.860 16.297 -6.212 1.00 69.44 62 GLU A O 1
ATOM 491 N N . ASP A 1 63 ? 14.766 18.248 -5.989 1.00 75.56 63 ASP A N 1
ATOM 492 C CA . ASP A 1 63 ? 13.567 17.835 -6.724 1.00 75.56 63 ASP A CA 1
ATOM 493 C C . ASP A 1 63 ? 13.819 17.844 -8.247 1.00 75.56 63 ASP A C 1
ATOM 495 O O . ASP A 1 63 ? 13.352 16.941 -8.945 1.00 75.56 63 ASP A O 1
ATOM 499 N N . TRP A 1 64 ? 14.620 18.789 -8.764 1.00 77.25 64 TRP A N 1
ATOM 500 C CA . TRP A 1 64 ? 15.079 18.794 -10.164 1.00 77.25 64 TRP A CA 1
ATOM 501 C C . TRP A 1 64 ? 16.014 17.620 -10.484 1.00 77.25 64 TRP A C 1
ATOM 503 O O . TRP A 1 64 ? 15.777 16.901 -11.455 1.00 77.25 64 TRP A O 1
ATOM 513 N N . GLU A 1 65 ? 17.029 17.375 -9.651 1.00 71.25 65 GLU A N 1
ATOM 514 C CA . GLU A 1 65 ? 17.902 16.194 -9.769 1.00 71.25 65 GLU A CA 1
ATOM 515 C C . GLU A 1 65 ? 17.101 14.890 -9.631 1.00 71.25 65 GLU A C 1
ATOM 517 O O . GLU A 1 65 ? 17.391 13.893 -10.293 1.00 71.25 65 GLU A O 1
ATOM 522 N N . SER A 1 66 ? 16.043 14.901 -8.813 1.00 68.19 66 SER A N 1
ATOM 523 C CA . SER A 1 66 ? 15.181 13.738 -8.637 1.00 68.19 66 SER A CA 1
ATOM 524 C C . SER A 1 66 ? 14.253 13.462 -9.816 1.00 68.19 66 SER A C 1
ATOM 526 O O . SER A 1 66 ? 14.074 12.298 -10.166 1.00 68.19 66 SER A O 1
ATOM 528 N N . ILE A 1 67 ? 13.633 14.480 -10.423 1.00 72.31 67 ILE A N 1
ATOM 529 C CA . ILE A 1 67 ? 12.622 14.267 -11.475 1.00 72.31 67 ILE A CA 1
ATOM 530 C C . ILE A 1 67 ? 13.229 13.872 -12.827 1.00 72.31 67 ILE A C 1
ATOM 532 O O . ILE A 1 67 ? 12.541 13.297 -13.669 1.00 72.31 67 ILE A O 1
ATOM 536 N N . GLN A 1 68 ? 14.526 14.126 -13.015 1.00 64.44 68 GLN A N 1
ATOM 537 C CA . GLN A 1 68 ? 15.300 13.647 -14.162 1.00 64.44 68 GLN A CA 1
ATOM 538 C C . GLN A 1 68 ? 15.503 12.121 -14.150 1.00 64.44 68 GLN A C 1
ATOM 540 O O . GLN A 1 68 ? 15.818 11.540 -15.189 1.00 64.44 68 GLN A O 1
ATOM 545 N N . CYS A 1 69 ? 15.300 11.453 -13.008 1.00 57.94 69 CYS A N 1
ATOM 546 C CA . CYS A 1 69 ? 15.584 10.032 -12.846 1.00 57.94 69 CYS A CA 1
ATOM 547 C C . CYS A 1 69 ? 14.314 9.199 -12.646 1.00 57.94 69 CYS A C 1
ATOM 549 O O . CYS A 1 69 ? 13.546 9.349 -11.703 1.00 57.94 69 CYS A O 1
ATOM 551 N N . LEU A 1 70 ? 14.093 8.283 -13.588 1.00 48.53 70 LEU A N 1
ATOM 552 C CA . LEU A 1 70 ? 12.786 7.671 -13.815 1.00 48.53 70 LEU A CA 1
ATOM 553 C C . LEU A 1 70 ? 12.544 6.365 -13.045 1.00 48.53 70 LEU A C 1
ATOM 555 O O . LEU A 1 70 ? 11.502 5.758 -13.277 1.00 48.53 70 LEU A O 1
ATOM 559 N N . GLN A 1 71 ? 13.486 5.868 -12.230 1.00 41.09 71 GLN A N 1
ATOM 560 C CA . GLN A 1 71 ? 13.374 4.534 -11.594 1.00 41.09 71 GLN A CA 1
ATOM 561 C C . GLN A 1 71 ? 13.853 4.444 -10.130 1.00 41.09 71 GLN A C 1
ATOM 563 O O . GLN A 1 71 ? 13.521 3.470 -9.459 1.00 41.09 71 GLN A O 1
ATOM 568 N N . GLN A 1 72 ? 14.517 5.468 -9.578 1.00 41.31 72 GLN A N 1
ATOM 569 C CA . GLN A 1 72 ? 14.731 5.578 -8.128 1.00 41.31 72 GLN A CA 1
ATOM 570 C C . GLN A 1 72 ? 13.718 6.538 -7.493 1.00 41.31 72 GLN A C 1
ATOM 572 O O . GLN A 1 72 ? 13.042 7.312 -8.166 1.00 41.31 72 GLN A O 1
ATOM 577 N N . SER A 1 73 ? 13.585 6.468 -6.170 1.00 46.81 73 SER A N 1
ATOM 578 C CA . SER A 1 73 ? 12.814 7.438 -5.398 1.00 46.81 73 SER A CA 1
ATOM 579 C C . SER A 1 73 ? 13.788 8.256 -4.562 1.00 46.81 73 SER A C 1
ATOM 581 O O . SER A 1 73 ? 14.285 7.760 -3.557 1.00 46.81 73 SER A O 1
ATOM 583 N N . GLY A 1 74 ? 14.051 9.514 -4.934 1.00 46.72 74 GLY A N 1
ATOM 584 C CA . GLY A 1 74 ? 14.852 10.441 -4.112 1.00 46.72 74 GLY A CA 1
ATOM 585 C C . GLY A 1 74 ? 14.283 10.637 -2.697 1.00 46.72 74 GLY A C 1
ATOM 586 O O . GLY A 1 74 ? 15.008 10.938 -1.753 1.00 46.72 74 GLY A O 1
ATOM 587 N N . LYS A 1 75 ? 12.989 10.335 -2.517 1.00 51.34 75 LYS A N 1
ATOM 588 C CA . LYS A 1 75 ? 12.305 10.253 -1.218 1.00 51.34 75 LYS A CA 1
ATOM 589 C C . LYS A 1 75 ? 12.852 9.132 -0.320 1.00 51.34 75 LYS A C 1
ATOM 591 O O . LYS A 1 75 ? 12.598 9.138 0.871 1.00 51.34 75 LYS A O 1
ATOM 596 N N . ALA A 1 76 ? 13.628 8.178 -0.841 1.00 41.81 76 ALA A N 1
ATOM 597 C CA . ALA A 1 76 ? 14.158 7.059 -0.061 1.00 41.81 76 ALA A CA 1
ATOM 598 C C . ALA A 1 76 ? 15.148 7.464 1.047 1.00 41.81 76 ALA A C 1
ATOM 600 O O . ALA A 1 76 ? 15.379 6.648 1.939 1.00 41.81 76 ALA A O 1
ATOM 601 N N . LYS A 1 77 ? 15.695 8.688 1.021 1.00 47.09 77 LYS A N 1
ATOM 602 C CA . LYS A 1 77 ? 16.503 9.258 2.115 1.00 47.09 77 LYS A CA 1
ATOM 603 C C . LYS A 1 77 ? 15.751 10.266 2.999 1.00 47.09 77 LYS A C 1
ATOM 605 O O . LYS A 1 77 ? 16.309 10.725 3.984 1.00 47.09 77 LYS A O 1
ATOM 610 N N . ASN A 1 78 ? 14.504 10.615 2.671 1.00 50.69 78 ASN A N 1
ATOM 611 C CA . ASN A 1 78 ? 13.690 11.552 3.449 1.00 50.69 78 ASN A CA 1
ATOM 612 C C . ASN A 1 78 ? 12.468 10.802 4.018 1.00 50.69 78 ASN A C 1
ATOM 614 O O . ASN A 1 78 ? 11.556 10.479 3.255 1.00 50.69 78 ASN A O 1
ATOM 618 N N . PRO A 1 79 ? 12.414 10.519 5.332 1.00 47.19 79 PRO A N 1
ATOM 619 C CA . PRO A 1 79 ? 11.390 9.649 5.913 1.00 47.19 79 PRO A CA 1
ATOM 620 C C . PRO A 1 79 ? 9.997 10.292 5.957 1.00 47.19 79 PRO A C 1
ATOM 622 O O . PRO A 1 79 ? 9.013 9.598 6.216 1.00 47.19 79 PRO A O 1
ATOM 625 N N . HIS A 1 80 ? 9.900 11.602 5.714 1.00 53.88 80 HIS A N 1
ATOM 626 C CA . HIS A 1 80 ? 8.644 12.342 5.720 1.00 53.88 80 HIS A CA 1
ATOM 627 C C . HIS A 1 80 ? 7.966 12.321 4.335 1.00 53.88 80 HIS A C 1
ATOM 629 O O . HIS A 1 80 ? 6.742 12.197 4.265 1.00 53.88 80 HIS A O 1
ATOM 635 N N . LYS A 1 81 ? 8.719 12.372 3.222 1.00 54.59 81 LYS A N 1
ATOM 636 C CA . LYS A 1 81 ? 8.158 12.344 1.850 1.00 54.59 81 LYS A CA 1
ATOM 637 C C . LYS A 1 81 ? 7.608 10.949 1.478 1.00 54.59 81 LYS A C 1
ATOM 639 O O . LYS A 1 81 ? 8.309 9.941 1.572 1.00 54.59 81 LYS A O 1
ATOM 644 N N . VAL A 1 82 ? 6.368 10.857 0.981 1.00 48.97 82 VAL A N 1
ATOM 645 C CA . VAL A 1 82 ? 5.725 9.554 0.692 1.00 48.97 82 VAL A CA 1
ATOM 646 C C . VAL A 1 82 ? 6.176 8.963 -0.646 1.00 48.97 82 VAL A C 1
ATOM 648 O O . VAL A 1 82 ? 6.019 9.555 -1.720 1.00 48.97 82 VAL A O 1
ATOM 651 N N . GLY A 1 83 ? 6.653 7.717 -0.602 1.00 49.31 83 GLY A N 1
ATOM 652 C CA . GLY A 1 83 ? 6.915 6.915 -1.800 1.00 49.31 83 GLY A CA 1
ATOM 653 C C . GLY A 1 83 ? 8.319 6.333 -1.920 1.00 49.31 83 GLY A C 1
ATOM 654 O O . GLY A 1 83 ? 8.777 6.134 -3.044 1.00 49.31 83 GLY A O 1
ATOM 655 N N . LYS A 1 84 ? 8.993 6.016 -0.806 1.00 43.56 84 LYS A N 1
ATOM 656 C CA . LYS A 1 84 ? 10.217 5.192 -0.806 1.00 43.56 84 LYS A CA 1
ATOM 657 C C . LYS A 1 84 ? 10.073 3.932 -1.675 1.00 43.56 84 LYS A C 1
ATOM 659 O O . LYS A 1 84 ? 10.950 3.634 -2.476 1.00 43.56 84 LYS A O 1
ATOM 664 N N . PHE A 1 85 ? 8.916 3.276 -1.580 1.00 40.75 85 PHE A N 1
ATOM 665 C CA . PHE A 1 85 ? 8.564 2.039 -2.284 1.00 40.75 85 PHE A CA 1
ATOM 666 C C . PHE A 1 85 ? 7.989 2.237 -3.709 1.00 40.75 85 PHE A C 1
ATOM 668 O O . PHE A 1 85 ? 7.312 1.351 -4.220 1.00 40.75 85 PHE A O 1
ATOM 675 N N . GLY A 1 86 ? 8.181 3.383 -4.388 1.00 43.06 86 GLY A N 1
ATOM 676 C CA . GLY A 1 86 ? 7.925 3.404 -5.841 1.00 43.06 86 GLY A CA 1
ATOM 677 C C . GLY A 1 86 ? 7.783 4.742 -6.570 1.00 43.06 86 GLY A C 1
ATOM 678 O O . GLY A 1 86 ? 7.605 5.816 -5.994 1.00 43.06 86 GLY A O 1
ATOM 679 N N . ILE A 1 87 ? 7.784 4.614 -7.897 1.00 54.41 87 ILE A N 1
ATOM 680 C CA . ILE A 1 87 ? 8.020 5.658 -8.901 1.00 54.41 87 ILE A CA 1
ATOM 681 C C . ILE A 1 87 ? 6.743 6.476 -9.204 1.00 54.41 87 ILE A C 1
ATOM 683 O O . ILE A 1 87 ? 6.179 6.430 -10.297 1.00 54.41 87 ILE A O 1
ATOM 687 N N . GLY A 1 88 ? 6.244 7.220 -8.214 1.00 62.56 88 GLY A N 1
ATOM 688 C CA . GLY A 1 88 ? 4.920 7.860 -8.283 1.00 62.56 88 GLY A CA 1
ATOM 689 C C . GLY A 1 88 ? 4.709 8.852 -9.441 1.00 62.56 88 GLY A C 1
ATOM 690 O O . GLY A 1 88 ? 3.592 8.951 -9.953 1.00 62.56 88 GLY A O 1
ATOM 691 N N . PHE A 1 89 ? 5.750 9.571 -9.882 1.00 74.81 89 PHE A N 1
ATOM 692 C CA . PHE A 1 89 ? 5.624 10.561 -10.963 1.00 74.81 89 PHE A CA 1
ATOM 693 C C . PHE A 1 89 ? 5.386 9.922 -12.338 1.00 74.81 89 PHE A C 1
ATOM 695 O O . PHE A 1 89 ? 4.578 10.442 -13.100 1.00 74.81 89 PHE A O 1
ATOM 702 N N . ASN A 1 90 ? 5.978 8.758 -12.635 1.00 76.38 90 ASN A N 1
ATOM 703 C CA . ASN A 1 90 ? 5.874 8.131 -13.961 1.00 76.38 90 ASN A CA 1
ATOM 704 C C . ASN A 1 90 ? 4.440 7.743 -14.365 1.00 76.38 90 ASN A C 1
ATOM 706 O O . ASN A 1 90 ? 4.191 7.476 -15.537 1.00 76.38 90 ASN A O 1
ATOM 710 N N . SER A 1 91 ? 3.484 7.766 -13.432 1.00 80.56 91 SER A N 1
ATOM 711 C CA . SER A 1 91 ? 2.053 7.657 -13.735 1.00 80.56 91 SER A CA 1
ATOM 712 C C . SER A 1 91 ? 1.562 8.691 -14.766 1.00 80.56 91 SER A C 1
ATOM 714 O O . SER A 1 91 ? 0.641 8.387 -15.524 1.00 80.56 91 SER A O 1
ATOM 716 N N . VAL A 1 92 ? 2.206 9.864 -14.888 1.00 86.00 92 VAL A N 1
ATOM 717 C CA . VAL A 1 92 ? 1.866 10.858 -15.930 1.00 86.00 92 VAL A CA 1
ATOM 718 C C . VAL A 1 92 ? 2.081 10.327 -17.352 1.00 86.00 92 VAL A C 1
ATOM 720 O O . VAL A 1 92 ? 1.387 10.760 -18.271 1.00 86.00 92 VAL A O 1
ATOM 723 N N . TYR A 1 93 ? 2.961 9.335 -17.541 1.00 86.62 93 TYR A N 1
ATOM 724 C CA . TYR A 1 93 ? 3.206 8.726 -18.849 1.00 86.62 93 TYR A CA 1
ATOM 725 C C . TYR A 1 93 ? 2.057 7.831 -19.347 1.00 86.62 93 TYR A C 1
ATOM 727 O O . TYR A 1 93 ? 2.064 7.412 -20.503 1.00 86.62 93 TYR A O 1
ATOM 735 N N . HIS A 1 94 ? 1.009 7.590 -18.550 1.00 84.94 94 HIS A N 1
ATOM 736 C CA . HIS A 1 94 ? -0.257 7.100 -19.108 1.00 84.94 94 HIS A CA 1
ATOM 737 C C . HIS A 1 94 ? -0.923 8.150 -20.014 1.00 84.94 94 HIS A C 1
ATOM 739 O O . HIS A 1 94 ? -1.519 7.786 -21.026 1.00 84.94 94 HIS A O 1
ATOM 745 N N . ILE A 1 95 ? -0.772 9.439 -19.694 1.00 87.81 95 ILE A N 1
ATOM 746 C CA . ILE A 1 95 ? -1.486 10.564 -20.316 1.00 87.81 95 ILE A CA 1
ATOM 747 C C . ILE A 1 95 ? -0.644 11.245 -21.409 1.00 87.81 95 ILE A C 1
ATOM 749 O O . ILE A 1 95 ? -1.177 11.587 -22.465 1.00 87.81 95 ILE A O 1
ATOM 753 N N . THR A 1 96 ? 0.661 11.423 -21.177 1.00 88.12 96 THR A N 1
ATOM 754 C CA . THR A 1 96 ? 1.573 12.180 -22.056 1.00 88.12 96 THR A CA 1
ATOM 755 C C . THR A 1 96 ? 2.859 11.416 -22.389 1.00 88.12 96 THR A C 1
ATOM 757 O O . THR A 1 96 ? 3.234 10.487 -21.679 1.00 88.12 96 THR A O 1
ATOM 760 N N . ASP A 1 97 ? 3.565 11.830 -23.442 1.00 85.19 97 ASP A N 1
ATOM 761 C CA . ASP A 1 97 ? 4.948 11.410 -23.729 1.00 85.19 97 ASP A CA 1
ATOM 762 C C . ASP A 1 97 ? 5.987 12.519 -23.465 1.00 85.19 97 ASP A C 1
ATOM 764 O O . ASP A 1 97 ? 7.182 12.228 -23.469 1.00 85.19 97 ASP A O 1
ATOM 768 N N . LEU A 1 98 ? 5.540 13.763 -23.234 1.00 84.69 98 LEU A N 1
ATOM 769 C CA . LEU A 1 98 ? 6.379 14.961 -23.089 1.00 84.69 98 LEU A CA 1
ATOM 770 C C . LEU A 1 98 ? 5.914 15.824 -21.893 1.00 84.69 98 LEU A C 1
ATOM 772 O O . LEU A 1 98 ? 5.298 16.874 -22.096 1.00 84.69 98 LEU A O 1
ATOM 776 N N . PRO A 1 99 ? 6.153 15.407 -20.632 1.00 89.62 99 PRO A N 1
ATOM 777 C CA . PRO A 1 99 ? 5.962 16.279 -19.476 1.00 89.62 99 PRO A CA 1
ATOM 778 C C . PRO A 1 99 ? 6.850 17.525 -19.563 1.00 89.62 99 PRO A C 1
ATOM 780 O O . PRO A 1 99 ? 8.053 17.422 -19.814 1.00 89.62 99 PRO A O 1
ATOM 783 N N . VAL A 1 100 ? 6.270 18.693 -19.286 1.00 88.75 100 VAL A N 1
ATOM 784 C CA . VAL A 1 100 ? 6.999 19.965 -19.182 1.00 88.75 100 VAL A CA 1
ATOM 785 C C . VAL A 1 100 ? 6.720 20.604 -17.827 1.00 88.75 100 VAL A C 1
ATOM 787 O O . VAL A 1 100 ? 5.587 20.591 -17.347 1.00 88.75 100 VAL A O 1
ATOM 790 N N . ILE A 1 101 ? 7.771 21.118 -17.195 1.00 90.94 101 ILE A N 1
ATOM 791 C CA . ILE A 1 101 ? 7.810 21.584 -15.809 1.00 90.94 101 ILE A CA 1
ATOM 792 C C . ILE A 1 101 ? 8.388 22.998 -15.814 1.00 90.94 101 ILE A C 1
ATOM 794 O O . ILE A 1 101 ? 9.489 23.202 -16.310 1.00 90.94 101 ILE A O 1
ATOM 798 N N . LEU A 1 102 ? 7.681 23.958 -15.238 1.00 89.69 102 LEU A N 1
ATOM 799 C CA . LEU A 1 102 ? 8.080 25.355 -15.102 1.00 89.69 102 LEU A CA 1
ATOM 800 C C . LEU A 1 102 ? 8.047 25.713 -13.611 1.00 89.69 102 LEU A C 1
ATOM 802 O O . LEU A 1 102 ? 6.983 25.684 -12.997 1.00 89.69 102 LEU A O 1
ATOM 806 N N . SER A 1 103 ? 9.194 26.040 -13.018 1.00 89.50 103 SER A N 1
ATOM 807 C CA . SER A 1 103 ? 9.296 26.446 -11.610 1.00 89.50 103 SER A CA 1
ATOM 808 C C . SER A 1 103 ? 10.371 27.510 -11.437 1.00 89.50 103 SER A C 1
ATOM 810 O O . SER A 1 103 ? 11.480 27.351 -11.944 1.00 89.50 103 SER A O 1
ATOM 812 N N . GLN A 1 104 ? 10.062 28.557 -10.665 1.00 84.81 104 GLN A N 1
ATOM 813 C CA . GLN A 1 104 ? 10.942 29.711 -10.453 1.00 84.81 104 GLN A CA 1
ATOM 814 C C . GLN A 1 104 ? 11.400 30.328 -11.791 1.00 84.81 104 GLN A C 1
ATOM 816 O O . GLN A 1 104 ? 10.572 30.855 -12.533 1.00 84.81 104 GLN A O 1
ATOM 821 N N . ASP A 1 105 ? 12.694 30.269 -12.105 1.00 84.81 105 ASP A N 1
ATOM 822 C CA . ASP A 1 105 ? 13.306 30.771 -13.335 1.00 84.81 105 ASP A CA 1
ATOM 823 C C . ASP A 1 105 ? 13.759 29.648 -14.288 1.00 84.81 105 ASP A C 1
ATOM 825 O O . ASP A 1 105 ? 14.512 29.919 -15.224 1.00 84.81 105 ASP A O 1
ATOM 829 N N . TYR A 1 106 ? 13.306 28.403 -14.095 1.00 86.25 106 TYR A N 1
ATOM 830 C CA . TYR A 1 106 ? 13.727 27.247 -14.894 1.00 86.25 106 TYR A CA 1
ATOM 831 C C . TYR A 1 106 ? 12.547 26.468 -15.493 1.00 86.25 106 TYR A C 1
ATOM 833 O O . TYR A 1 106 ? 11.513 26.255 -14.855 1.00 86.25 106 TYR A O 1
ATOM 841 N N . CYS A 1 107 ? 12.719 26.020 -16.737 1.00 86.62 107 CYS A N 1
ATOM 842 C CA . CYS A 1 107 ? 11.743 25.244 -17.492 1.00 86.62 107 CYS A CA 1
ATOM 843 C C . CYS A 1 107 ? 12.396 23.966 -18.043 1.00 86.62 107 CYS A C 1
ATOM 845 O O . CYS A 1 107 ? 13.328 24.035 -18.845 1.00 86.62 107 CYS A O 1
ATOM 847 N N . GLY A 1 108 ? 11.922 22.802 -17.599 1.00 86.44 108 GLY A N 1
ATOM 848 C CA . GLY A 1 108 ? 12.430 21.479 -17.955 1.00 86.44 108 GLY A CA 1
ATOM 849 C C . GLY A 1 108 ? 11.424 20.656 -18.758 1.00 86.44 108 GLY A C 1
ATOM 850 O O . GLY A 1 108 ? 10.244 20.592 -18.425 1.00 86.44 108 GLY A O 1
ATOM 851 N N . PHE A 1 109 ? 11.914 19.984 -19.792 1.00 84.88 109 PHE A N 1
ATOM 852 C CA . PHE A 1 109 ? 11.189 19.089 -20.686 1.00 84.88 109 PHE A CA 1
ATOM 853 C C . PHE A 1 109 ? 11.715 17.669 -20.478 1.00 84.88 109 PHE A C 1
ATOM 855 O O . PHE A 1 109 ? 12.929 17.466 -20.461 1.00 84.88 109 PHE A O 1
ATOM 862 N N . LEU A 1 110 ? 10.831 16.682 -20.349 1.00 84.69 110 LEU A N 1
ATOM 863 C CA . LEU A 1 110 ? 11.199 15.273 -20.182 1.00 84.69 110 LEU A CA 1
ATOM 864 C C . LEU A 1 110 ? 10.722 14.479 -21.400 1.00 84.69 110 LEU A C 1
ATOM 866 O O . LEU A 1 110 ? 9.539 14.508 -21.719 1.00 84.69 110 LEU A O 1
ATOM 870 N N . GLU A 1 111 ? 11.621 13.773 -22.087 1.00 79.25 111 GLU A N 1
ATOM 871 C CA . GLU A 1 111 ? 11.291 13.026 -23.309 1.00 79.25 111 GLU A CA 1
ATOM 872 C C . GLU A 1 111 ? 12.066 11.698 -23.374 1.00 79.25 111 GLU A C 1
ATOM 874 O O . GLU A 1 111 ? 13.093 11.583 -24.045 1.00 79.25 111 GLU A O 1
ATOM 879 N N . PRO A 1 112 ? 11.599 10.651 -22.672 1.00 76.25 112 PRO A N 1
ATOM 880 C CA . PRO A 1 112 ? 12.371 9.424 -22.474 1.00 76.25 112 PRO A CA 1
ATOM 881 C C . PRO A 1 112 ? 12.412 8.478 -23.691 1.00 76.25 112 PRO A C 1
ATOM 883 O O . PRO A 1 112 ? 12.777 7.312 -23.539 1.00 76.25 112 PRO A O 1
ATOM 886 N N . GLN A 1 113 ? 12.027 8.926 -24.895 1.00 72.56 113 GLN A N 1
ATOM 887 C CA . GLN A 1 113 ? 12.168 8.146 -26.135 1.00 72.56 113 GLN A CA 1
ATOM 888 C C . GLN A 1 113 ? 13.326 8.628 -27.029 1.00 72.56 113 GLN A C 1
ATOM 890 O O . GLN A 1 113 ? 13.539 7.998 -28.078 1.00 72.56 113 GLN A O 1
ATOM 895 N N . GLU A 1 114 ? 14.031 9.699 -26.624 1.00 72.25 114 GLU A N 1
ATOM 896 C CA . GLU A 1 114 ? 15.138 10.376 -27.333 1.00 72.25 114 GLU A CA 1
ATOM 897 C C . GLU A 1 114 ? 14.805 10.696 -28.804 1.00 72.25 114 GLU A C 1
ATOM 899 O O . GLU A 1 114 ? 15.636 10.618 -29.716 1.00 72.25 114 GLU A O 1
ATOM 904 N N . SER A 1 115 ? 13.531 10.995 -29.057 1.00 64.25 115 SER A N 1
ATOM 905 C CA . SER A 1 115 ? 12.987 11.290 -30.380 1.00 64.25 115 SER A CA 1
ATOM 906 C C . SER A 1 115 ? 13.134 12.764 -30.765 1.00 64.25 115 SER A C 1
ATOM 908 O O . SER A 1 115 ? 13.204 13.082 -31.956 1.00 64.25 115 SER A O 1
ATOM 910 N N . VAL A 1 116 ? 13.238 13.641 -29.768 1.00 61.47 116 VAL A N 1
ATOM 911 C CA . VAL A 1 116 ? 13.354 15.098 -29.874 1.00 61.47 116 VAL A CA 1
ATOM 912 C C . VAL A 1 116 ? 14.818 15.508 -29.793 1.00 61.47 116 VAL A C 1
ATOM 914 O O . VAL A 1 116 ? 15.360 16.102 -30.730 1.00 61.47 116 VAL A O 1
ATOM 917 N N . TRP A 1 117 ? 15.473 15.112 -28.701 1.00 66.81 117 TRP A N 1
ATOM 918 C CA . TRP A 1 117 ? 16.883 15.355 -28.429 1.00 66.81 117 TRP A CA 1
ATOM 919 C C . TRP A 1 117 ? 17.618 14.006 -28.429 1.00 66.81 117 TRP A C 1
ATOM 921 O O . TRP A 1 117 ? 17.541 13.216 -27.495 1.00 66.81 117 TRP A O 1
ATOM 931 N N . LYS A 1 118 ? 18.293 13.685 -29.538 1.00 57.56 118 LYS A N 1
ATOM 932 C CA . LYS A 1 118 ? 18.948 12.377 -29.725 1.00 57.56 118 LYS A CA 1
ATOM 933 C C . LYS A 1 118 ? 20.111 12.221 -28.739 1.00 57.56 118 LYS A C 1
ATOM 935 O O . LYS A 1 118 ? 21.110 12.922 -28.890 1.00 57.56 118 LYS A O 1
ATOM 940 N N . GLY A 1 119 ? 20.006 11.286 -27.795 1.00 60.69 119 GLY A N 1
ATOM 941 C CA . GLY A 1 119 ? 20.982 11.102 -26.716 1.00 60.69 119 GLY A CA 1
ATOM 942 C C . GLY A 1 119 ? 20.738 11.956 -25.464 1.00 60.69 119 GLY A C 1
ATOM 943 O O . GLY A 1 119 ? 21.539 11.873 -24.538 1.00 60.69 119 GLY A O 1
ATOM 944 N N . GLU A 1 120 ? 19.664 12.755 -25.407 1.00 65.44 120 GLU A N 1
ATOM 945 C CA . GLU A 1 120 ? 19.256 13.521 -24.218 1.00 65.44 120 GLU A CA 1
ATOM 946 C C . GLU A 1 120 ? 17.798 13.143 -23.877 1.00 65.44 120 GLU A C 1
ATOM 948 O O . GLU A 1 120 ? 16.882 13.437 -24.640 1.00 65.44 120 GLU A O 1
ATOM 953 N N . SER A 1 121 ? 17.534 12.507 -22.728 1.00 70.69 121 SER A N 1
ATOM 954 C CA . SER A 1 121 ? 16.183 12.044 -22.329 1.00 70.69 121 SER A CA 1
ATOM 955 C C . SER A 1 121 ? 15.225 13.166 -21.880 1.00 70.69 121 SER A C 1
ATOM 957 O O . SER A 1 121 ? 14.267 12.936 -21.138 1.00 70.69 121 SER A O 1
ATOM 959 N N . GLY A 1 122 ? 15.523 14.403 -22.265 1.00 76.56 122 GLY A N 1
ATOM 960 C CA . GLY A 1 122 ? 14.946 15.636 -21.749 1.00 76.56 122 GLY A CA 1
ATOM 961 C C . GLY A 1 122 ? 15.967 16.774 -21.786 1.00 76.56 122 GLY A C 1
ATOM 962 O O . GLY A 1 122 ? 17.163 16.547 -21.972 1.00 76.56 122 GLY A O 1
ATOM 963 N N . LYS A 1 123 ? 15.494 18.008 -21.619 1.00 78.19 123 LYS A N 1
ATOM 964 C CA . LYS A 1 123 ? 16.306 19.227 -21.712 1.00 78.19 123 LYS A CA 1
ATOM 965 C C . LYS A 1 123 ? 15.708 20.340 -20.865 1.00 78.19 123 LYS A C 1
ATOM 967 O O . LYS A 1 123 ? 14.494 20.395 -20.716 1.00 78.19 123 LYS A O 1
ATOM 972 N N . GLY A 1 124 ? 16.529 21.236 -20.325 1.00 83.25 124 GLY A N 1
ATOM 973 C CA . GLY A 1 124 ? 16.046 22.358 -19.522 1.00 83.25 124 GLY A CA 1
ATOM 974 C C . GLY A 1 124 ? 16.705 23.684 -19.881 1.00 83.25 124 GLY A C 1
ATOM 975 O O . GLY A 1 124 ? 17.846 23.725 -20.342 1.00 83.25 124 GLY A O 1
ATOM 976 N N . TYR A 1 125 ? 15.951 24.761 -19.686 1.00 83.12 125 TYR A N 1
ATOM 977 C CA . TYR A 1 125 ? 16.261 26.117 -20.120 1.00 83.12 125 TYR A CA 1
ATOM 978 C C . TYR A 1 125 ? 15.913 27.112 -19.009 1.00 83.12 125 TYR A C 1
ATOM 980 O O . TYR A 1 125 ? 14.873 26.990 -18.361 1.00 83.12 125 TYR A O 1
ATOM 988 N N . TYR A 1 126 ? 16.738 28.144 -18.833 1.00 85.12 126 TYR A N 1
ATOM 989 C CA . TYR A 1 126 ? 16.365 29.286 -17.999 1.00 85.12 126 TYR A CA 1
ATOM 990 C C . TYR A 1 126 ? 15.263 30.107 -18.677 1.00 85.12 126 TYR A C 1
ATOM 992 O O . TYR A 1 126 ? 15.301 30.350 -19.885 1.00 85.12 126 TYR A O 1
ATOM 1000 N N . LEU A 1 127 ? 14.296 30.569 -17.886 1.00 83.62 127 LEU A N 1
ATOM 1001 C CA . LEU A 1 127 ? 13.105 31.292 -18.324 1.00 83.62 127 LEU A CA 1
ATOM 1002 C C . LEU A 1 127 ? 13.465 32.558 -19.108 1.00 83.62 127 LEU A C 1
ATOM 1004 O O . LEU A 1 127 ? 12.829 32.850 -20.114 1.00 83.62 127 LEU A O 1
ATOM 1008 N N . LYS A 1 128 ? 14.531 33.263 -18.707 1.00 83.25 128 LYS A N 1
ATOM 1009 C CA . LYS A 1 128 ? 15.058 34.405 -19.463 1.00 83.25 128 LYS A CA 1
ATOM 1010 C C . LYS A 1 128 ? 15.442 34.013 -20.895 1.00 83.25 128 LYS A C 1
ATOM 1012 O O . LYS A 1 128 ? 15.013 34.676 -21.830 1.00 83.25 128 LYS A O 1
ATOM 1017 N N . ASN A 1 129 ? 16.197 32.928 -21.068 1.00 81.06 129 ASN A N 1
ATOM 1018 C CA . ASN A 1 129 ? 16.607 32.460 -22.392 1.00 81.06 129 ASN A CA 1
ATOM 1019 C C . ASN A 1 129 ? 15.387 32.045 -23.225 1.00 81.06 129 ASN A C 1
ATOM 1021 O O . ASN A 1 129 ? 15.331 32.367 -24.402 1.00 81.06 129 ASN A O 1
ATOM 1025 N N . LEU A 1 130 ? 14.376 31.403 -22.625 1.00 80.19 130 LEU A N 1
ATOM 1026 C CA . LEU A 1 130 ? 13.129 31.109 -23.342 1.00 80.19 130 LEU A CA 1
ATOM 1027 C C . LEU A 1 130 ? 12.383 32.381 -23.767 1.00 80.19 130 LEU A C 1
ATOM 1029 O O . LEU A 1 130 ? 11.879 32.416 -24.880 1.00 80.19 130 LEU A O 1
ATOM 1033 N N . ILE A 1 131 ? 12.340 33.428 -22.941 1.00 82.62 131 ILE A N 1
ATOM 1034 C CA . ILE A 1 131 ? 11.715 34.713 -23.304 1.00 82.62 131 ILE A CA 1
ATOM 1035 C C . ILE A 1 131 ? 12.482 35.412 -24.441 1.00 82.62 131 ILE A C 1
ATOM 1037 O O . ILE A 1 131 ? 11.854 35.973 -25.337 1.00 82.62 131 ILE A O 1
ATOM 1041 N N . ASP A 1 132 ? 13.816 35.354 -24.420 1.00 76.75 132 ASP A N 1
ATOM 1042 C CA . ASP A 1 132 ? 14.684 35.995 -25.416 1.00 76.75 132 ASP A CA 1
ATOM 1043 C C . ASP A 1 132 ? 14.798 35.185 -26.739 1.00 76.75 132 ASP A C 1
ATOM 1045 O O . ASP A 1 132 ? 15.007 35.779 -27.798 1.00 76.75 132 ASP A O 1
ATOM 1049 N N . GLU A 1 133 ? 14.659 33.847 -26.712 1.00 71.88 133 GLU A N 1
ATOM 1050 C CA . GLU A 1 133 ? 14.928 32.943 -27.855 1.00 71.88 133 GLU A CA 1
ATOM 1051 C C . GLU A 1 133 ? 13.698 32.180 -28.404 1.00 71.88 133 GLU A C 1
ATOM 1053 O O . GLU A 1 133 ? 13.694 31.808 -29.582 1.00 71.88 133 GLU A O 1
ATOM 1058 N N . CYS A 1 134 ? 12.694 31.869 -27.571 1.00 72.75 134 CYS A N 1
ATOM 1059 C CA . CYS A 1 134 ? 11.553 30.977 -27.875 1.00 72.75 134 CYS A CA 1
ATOM 1060 C C . CYS A 1 134 ? 10.273 31.316 -27.051 1.00 72.75 134 CYS A C 1
ATOM 1062 O O . CYS A 1 134 ? 9.715 30.421 -26.398 1.00 72.75 134 CYS A O 1
ATOM 1064 N N . PRO A 1 135 ? 9.801 32.580 -27.000 1.00 76.00 135 PRO A N 1
ATOM 1065 C CA . PRO A 1 135 ? 8.745 33.009 -26.070 1.00 76.00 135 PRO A CA 1
ATOM 1066 C C . PRO A 1 135 ? 7.388 32.318 -26.291 1.00 76.00 135 PRO A C 1
ATOM 1068 O O . PRO A 1 135 ? 6.567 32.258 -25.375 1.00 76.00 135 PRO A O 1
ATOM 1071 N N . GLU A 1 136 ? 7.151 31.761 -27.478 1.00 74.94 136 GLU A N 1
ATOM 1072 C CA . GLU A 1 136 ? 5.932 31.037 -27.851 1.00 74.94 136 GLU A CA 1
ATOM 1073 C C . GLU A 1 136 ? 5.745 29.761 -27.006 1.00 74.94 136 GLU A C 1
ATOM 1075 O O . GLU A 1 136 ? 4.632 29.349 -26.684 1.00 74.94 136 GLU A O 1
ATOM 1080 N N . VAL A 1 137 ? 6.853 29.159 -26.562 1.00 77.12 137 VAL A N 1
ATOM 1081 C CA . VAL A 1 137 ? 6.879 27.950 -25.719 1.00 77.12 137 VAL A CA 1
ATOM 1082 C C . VAL A 1 137 ? 6.248 28.198 -24.337 1.00 77.12 137 VAL A C 1
ATOM 1084 O O . VAL A 1 137 ? 5.831 27.258 -23.658 1.00 77.12 137 VAL A O 1
ATOM 1087 N N . LEU A 1 138 ? 6.135 29.467 -23.932 1.00 83.81 138 LEU A N 1
ATOM 1088 C CA . LEU A 1 138 ? 5.545 29.906 -22.668 1.00 83.81 138 LEU A CA 1
ATOM 1089 C C . LEU A 1 138 ? 4.053 30.276 -22.792 1.00 83.81 138 LEU A C 1
ATOM 1091 O O . LEU A 1 138 ? 3.387 30.454 -21.772 1.00 83.81 138 LEU A O 1
ATOM 1095 N N . GLU A 1 139 ? 3.494 30.358 -24.006 1.00 83.00 139 GLU A N 1
ATOM 1096 C CA . GLU A 1 139 ? 2.074 30.688 -24.229 1.00 83.00 139 GLU A CA 1
ATOM 1097 C C . GLU A 1 139 ? 1.077 29.727 -23.574 1.00 83.00 139 GLU A C 1
ATOM 1099 O O . GLU A 1 139 ? 0.093 30.214 -23.013 1.00 83.00 139 GLU A O 1
ATOM 1104 N N . PRO A 1 140 ? 1.319 28.400 -23.523 1.00 84.12 140 PRO A N 1
ATOM 1105 C CA . PRO A 1 140 ? 0.432 27.484 -22.814 1.00 84.12 140 PRO A CA 1
ATOM 1106 C C . PRO A 1 140 ? 0.278 27.771 -21.314 1.00 84.12 140 PRO A C 1
ATOM 1108 O O . PRO A 1 140 ? -0.689 27.302 -20.714 1.00 84.12 140 PRO A O 1
ATOM 1111 N N . PHE A 1 141 ? 1.198 28.535 -20.717 1.00 86.69 141 PHE A N 1
ATOM 1112 C CA . PHE A 1 141 ? 1.192 28.914 -19.302 1.00 86.69 141 PHE A CA 1
ATOM 1113 C C . PHE A 1 141 ? 0.705 30.360 -19.059 1.00 86.69 141 PHE A C 1
ATOM 1115 O O . PHE A 1 141 ? 0.364 30.701 -17.929 1.00 86.69 141 PHE A O 1
ATOM 1122 N N . ASP A 1 142 ? 0.675 31.219 -20.086 1.00 87.06 142 ASP A N 1
ATOM 1123 C CA . ASP A 1 142 ? 0.405 32.663 -19.965 1.00 87.06 142 ASP A CA 1
ATOM 1124 C C . ASP A 1 142 ? -0.988 32.931 -19.357 1.00 87.06 142 ASP A C 1
ATOM 1126 O O . ASP A 1 142 ? -2.006 32.437 -19.844 1.00 87.06 142 ASP A O 1
ATOM 1130 N N . GLY A 1 143 ? -1.030 33.694 -18.259 1.00 83.12 143 GLY A N 1
ATOM 1131 C CA . GLY A 1 143 ? -2.247 34.011 -17.503 1.00 83.12 143 GLY A CA 1
ATOM 1132 C C . GLY A 1 143 ? -2.664 32.982 -16.441 1.00 83.12 143 GLY A C 1
ATOM 1133 O O . GLY A 1 143 ? -3.528 33.291 -15.619 1.00 83.12 143 GLY A O 1
ATOM 1134 N N . ILE A 1 144 ? -2.062 31.789 -16.392 1.00 86.75 144 ILE A N 1
ATOM 1135 C CA . ILE A 1 144 ? -2.403 30.756 -15.399 1.00 86.75 144 ILE A CA 1
ATOM 1136 C C . ILE A 1 144 ? -1.657 31.023 -14.086 1.00 86.75 144 ILE A C 1
ATOM 1138 O O . ILE A 1 144 ? -0.441 31.193 -14.071 1.00 86.75 144 ILE A O 1
ATOM 1142 N N . CYS A 1 145 ? -2.395 31.066 -12.970 1.00 84.88 145 CYS A N 1
ATOM 1143 C CA . CYS A 1 145 ? -1.868 31.285 -11.614 1.00 84.88 145 CYS A CA 1
ATOM 1144 C C . CYS A 1 145 ? -0.825 32.416 -11.512 1.00 84.88 145 CYS A C 1
ATOM 1146 O O . CYS A 1 145 ? 0.218 32.260 -10.877 1.00 84.88 145 CYS A O 1
ATOM 1148 N N . GLY A 1 146 ? -1.091 33.546 -12.176 1.00 82.19 146 GLY A N 1
ATOM 1149 C CA . GLY A 1 146 ? -0.229 34.731 -12.155 1.00 82.19 146 GLY A CA 1
ATOM 1150 C C . GLY A 1 146 ? 1.051 34.642 -12.995 1.00 82.19 146 GLY A C 1
ATOM 1151 O O . GLY A 1 146 ? 1.822 35.600 -12.993 1.00 82.19 146 GLY A O 1
ATOM 1152 N N . PHE A 1 147 ? 1.294 33.548 -13.726 1.00 87.81 147 PHE A N 1
ATOM 1153 C CA . PHE A 1 147 ? 2.387 33.499 -14.697 1.00 87.81 147 PHE A CA 1
ATOM 1154 C C . PHE A 1 147 ? 2.109 34.444 -15.873 1.00 87.81 147 PHE A C 1
ATOM 1156 O O . PHE A 1 147 ? 0.970 34.576 -16.327 1.00 87.81 147 PHE A O 1
ATOM 1163 N N . SER A 1 148 ? 3.163 35.049 -16.428 1.00 85.69 148 SER A N 1
ATOM 1164 C CA . SER A 1 148 ? 3.089 35.611 -17.774 1.00 85.69 148 SER A CA 1
ATOM 1165 C C . SER A 1 148 ? 4.380 35.417 -18.553 1.00 85.69 148 SER A C 1
ATOM 1167 O O . SER A 1 148 ? 5.469 35.658 -18.033 1.00 85.69 148 SER A O 1
ATOM 1169 N N . LYS A 1 149 ? 4.247 35.105 -19.848 1.00 82.06 149 LYS A N 1
ATOM 1170 C CA . LYS A 1 149 ? 5.351 34.913 -20.808 1.00 82.06 149 LYS A CA 1
ATOM 1171 C C . LYS A 1 149 ? 6.230 36.149 -21.039 1.00 82.06 149 LYS A C 1
ATOM 1173 O O . LYS A 1 149 ? 7.210 36.077 -21.768 1.00 82.06 149 LYS A O 1
ATOM 1178 N N . LYS A 1 150 ? 5.868 37.297 -20.455 1.00 80.88 150 LYS A N 1
ATOM 1179 C CA . LYS A 1 150 ? 6.641 38.551 -20.485 1.00 80.88 150 LYS A CA 1
ATOM 1180 C C . LYS A 1 150 ? 7.411 38.824 -19.185 1.00 80.88 150 LYS A C 1
ATOM 1182 O O . LYS A 1 150 ? 8.103 39.835 -19.103 1.00 80.88 150 LYS A O 1
ATOM 1187 N N . SER A 1 151 ? 7.271 37.969 -18.169 1.00 78.81 151 SER A N 1
ATOM 1188 C CA . SER A 1 151 ? 7.935 38.099 -16.869 1.00 78.81 151 SER A CA 1
ATOM 1189 C C . SER A 1 151 ? 9.052 37.071 -16.722 1.00 78.81 151 SER A C 1
ATOM 1191 O O . SER A 1 151 ? 8.819 35.875 -16.854 1.00 78.81 151 SER A O 1
ATOM 1193 N N . THR A 1 152 ? 10.249 37.523 -16.353 1.00 68.88 152 THR A N 1
ATOM 1194 C CA . THR A 1 152 ? 11.342 36.647 -15.893 1.00 68.88 152 THR A CA 1
ATOM 1195 C C . THR A 1 152 ? 11.176 36.194 -14.438 1.00 68.88 152 THR A C 1
ATOM 1197 O O . THR A 1 152 ? 12.010 35.445 -13.939 1.00 68.88 152 THR A O 1
ATOM 1200 N N . GLN A 1 153 ? 10.132 36.654 -13.740 1.00 66.88 153 GLN A N 1
ATOM 1201 C CA . GLN A 1 153 ? 9.867 36.353 -12.334 1.00 66.88 153 GLN A CA 1
ATOM 1202 C C . GLN A 1 153 ? 8.584 35.525 -12.201 1.00 66.88 153 GLN A C 1
ATOM 1204 O O . GLN A 1 153 ? 7.487 36.037 -12.439 1.00 66.88 153 GLN A O 1
ATOM 1209 N N . TYR A 1 154 ? 8.731 34.264 -11.783 1.00 75.50 154 TYR A N 1
ATOM 1210 C CA . TYR A 1 154 ? 7.634 33.375 -11.379 1.00 75.50 154 TYR A CA 1
ATOM 1211 C C . TYR A 1 154 ? 7.983 32.617 -10.088 1.00 75.50 154 TYR A C 1
ATOM 1213 O O . TYR A 1 154 ? 8.011 31.389 -10.003 1.00 75.50 154 TYR A O 1
ATOM 1221 N N . ASN A 1 155 ? 8.333 33.390 -9.063 1.00 68.69 155 ASN A N 1
ATOM 1222 C CA . ASN A 1 155 ? 8.904 32.875 -7.822 1.00 68.69 155 ASN A CA 1
ATOM 1223 C C . ASN A 1 155 ? 7.885 32.030 -7.035 1.00 68.69 155 ASN A C 1
ATOM 1225 O O . ASN A 1 155 ? 6.692 32.320 -7.050 1.00 68.69 155 ASN A O 1
ATOM 1229 N N . ASN A 1 156 ? 8.380 31.037 -6.289 1.00 75.06 156 ASN A N 1
ATOM 1230 C CA . ASN A 1 156 ? 7.630 30.219 -5.320 1.00 75.06 156 ASN A CA 1
ATOM 1231 C C . ASN A 1 156 ? 6.431 29.423 -5.877 1.00 75.06 156 ASN A C 1
ATOM 1233 O O . ASN A 1 156 ? 5.522 29.078 -5.131 1.00 75.06 156 ASN A O 1
ATOM 1237 N N . ASN A 1 157 ? 6.430 29.104 -7.171 1.00 87.81 157 ASN A N 1
ATOM 1238 C CA . ASN A 1 157 ? 5.346 28.384 -7.835 1.00 87.81 157 ASN A CA 1
ATOM 1239 C C . ASN A 1 157 ? 5.900 27.310 -8.779 1.00 87.81 157 ASN A C 1
ATOM 1241 O O . ASN A 1 157 ? 6.967 27.503 -9.363 1.00 87.81 157 ASN A O 1
ATOM 1245 N N . THR A 1 158 ? 5.139 26.230 -8.979 1.00 91.62 158 THR A N 1
ATOM 1246 C CA . THR A 1 158 ? 5.419 25.201 -9.992 1.00 91.62 158 THR A CA 1
ATOM 1247 C C . THR A 1 158 ? 4.193 24.952 -10.869 1.00 91.62 158 THR A C 1
ATOM 1249 O O . THR A 1 158 ? 3.111 24.627 -10.374 1.00 91.62 158 THR A O 1
ATOM 1252 N N . LEU A 1 159 ? 4.388 25.030 -12.184 1.00 93.00 159 LEU A N 1
ATOM 1253 C CA . LEU A 1 159 ? 3.441 24.658 -13.230 1.00 93.00 159 LEU A CA 1
ATOM 1254 C C . LEU A 1 159 ? 3.944 23.425 -13.989 1.00 93.00 159 LEU A C 1
ATOM 1256 O O . LEU A 1 159 ? 5.076 23.378 -14.455 1.00 93.00 159 LEU A O 1
ATOM 1260 N N . PHE A 1 160 ? 3.071 22.444 -14.174 1.00 93.25 160 PHE A N 1
ATOM 1261 C CA . PHE A 1 160 ? 3.265 21.302 -15.057 1.00 93.25 160 PHE A CA 1
ATOM 1262 C C . PHE A 1 160 ? 2.320 21.407 -16.252 1.00 93.25 160 PHE A C 1
ATOM 1264 O O . PHE A 1 160 ? 1.147 21.749 -16.082 1.00 93.25 160 PHE A O 1
ATOM 1271 N N . ARG A 1 161 ? 2.794 21.013 -17.435 1.00 91.69 161 ARG A N 1
ATOM 1272 C CA . ARG A 1 161 ? 1.976 20.716 -18.615 1.00 91.69 161 ARG A CA 1
ATOM 1273 C C . ARG A 1 161 ? 2.198 19.263 -19.022 1.00 91.69 161 ARG A C 1
ATOM 1275 O O . ARG A 1 161 ? 3.330 18.838 -19.240 1.00 91.69 161 ARG A O 1
ATOM 1282 N N . PHE A 1 162 ? 1.102 18.522 -19.152 1.00 92.25 162 PHE A N 1
ATOM 1283 C CA . PHE A 1 162 ? 1.061 17.159 -19.672 1.00 92.25 162 PHE A CA 1
ATOM 1284 C C . PHE A 1 162 ? 0.186 17.151 -20.938 1.00 92.25 162 PHE A C 1
ATOM 1286 O O . PHE A 1 162 ? -1.029 16.947 -20.843 1.00 92.25 162 PHE A O 1
ATOM 1293 N N . PRO A 1 163 ? 0.759 17.431 -22.124 1.00 89.69 163 PRO A N 1
ATOM 1294 C CA . PRO A 1 163 ? 0.025 17.378 -23.385 1.00 89.69 163 PRO A CA 1
ATOM 1295 C C . PRO A 1 163 ? -0.553 15.982 -23.638 1.00 89.69 163 PRO A C 1
ATOM 1297 O O . PRO A 1 163 ? 0.135 14.982 -23.419 1.00 89.69 163 PRO A O 1
ATOM 1300 N N . LEU A 1 164 ? -1.805 15.892 -24.084 1.00 89.56 164 LEU A N 1
ATOM 1301 C CA . LEU A 1 164 ? -2.484 14.609 -24.253 1.00 89.56 164 LEU A CA 1
ATOM 1302 C C . LEU A 1 164 ? -1.913 13.811 -25.433 1.00 89.56 164 LEU A C 1
ATOM 1304 O O . LEU A 1 164 ? -1.770 14.325 -26.545 1.00 89.56 164 LEU A O 1
ATOM 1308 N N . ARG A 1 165 ? -1.622 12.522 -25.212 1.00 87.31 165 ARG A N 1
ATOM 1309 C CA . ARG A 1 165 ? -1.144 11.627 -26.273 1.00 87.31 165 ARG A CA 1
ATOM 1310 C C . ARG A 1 165 ? -2.232 11.394 -27.320 1.00 87.31 165 ARG A C 1
ATOM 1312 O O . ARG A 1 165 ? -3.116 10.568 -27.123 1.00 87.31 165 ARG A O 1
ATOM 1319 N N . ASN A 1 166 ? -2.095 12.033 -28.478 1.00 80.31 166 ASN A N 1
ATOM 1320 C CA . ASN A 1 166 ? -2.982 11.860 -29.636 1.00 80.31 166 ASN A CA 1
ATOM 1321 C C . ASN A 1 166 ? -2.597 10.698 -30.580 1.00 80.31 166 ASN A C 1
ATOM 1323 O O . ASN A 1 166 ? -3.387 10.331 -31.450 1.00 80.31 166 ASN A O 1
ATOM 1327 N N . LYS A 1 167 ? -1.406 10.102 -30.425 1.00 78.31 167 LYS A N 1
ATOM 1328 C CA . LYS A 1 167 ? -0.886 8.985 -31.239 1.00 78.31 167 LYS A CA 1
ATOM 1329 C C . LYS A 1 167 ? -0.089 8.006 -30.377 1.00 78.31 167 LYS A C 1
ATOM 1331 O O . LYS A 1 167 ? 0.662 8.443 -29.515 1.00 78.31 167 LYS A O 1
ATOM 1336 N N . ALA A 1 168 ? -0.212 6.703 -30.634 1.00 78.38 168 ALA A N 1
ATOM 1337 C CA . ALA A 1 168 ? 0.552 5.660 -29.940 1.00 78.38 168 ALA A CA 1
ATOM 1338 C C . ALA A 1 168 ? 2.077 5.903 -29.990 1.00 78.38 168 ALA A C 1
ATOM 1340 O O . ALA A 1 168 ? 2.616 6.276 -31.035 1.00 78.38 168 ALA A O 1
ATOM 1341 N N . SER A 1 169 ? 2.765 5.653 -28.874 1.00 78.56 169 SER A N 1
ATOM 1342 C CA . SER A 1 169 ? 4.205 5.872 -28.687 1.00 78.56 169 SER A CA 1
ATOM 1343 C C . SER A 1 169 ? 4.934 4.581 -28.288 1.00 78.56 169 SER A C 1
ATOM 1345 O O . SER A 1 169 ? 4.313 3.535 -28.098 1.00 78.56 169 SER A O 1
ATOM 1347 N N . LYS A 1 170 ? 6.265 4.627 -28.119 1.00 77.56 170 LYS A N 1
ATOM 1348 C CA . LYS A 1 170 ? 7.022 3.493 -27.551 1.00 77.56 170 LYS A CA 1
ATOM 1349 C C . LYS A 1 170 ? 6.709 3.268 -26.063 1.00 77.56 170 LYS A C 1
ATOM 1351 O O . LYS A 1 170 ? 7.042 2.207 -25.544 1.00 77.56 170 LYS A O 1
ATOM 1356 N N . ILE A 1 171 ? 6.138 4.267 -25.381 1.00 79.00 171 ILE A N 1
ATOM 1357 C CA . ILE A 1 171 ? 5.804 4.221 -23.951 1.00 79.00 171 ILE A CA 1
ATOM 1358 C C . ILE A 1 171 ? 4.414 3.610 -23.748 1.00 79.00 171 ILE A C 1
ATOM 1360 O O . ILE A 1 171 ? 4.232 2.767 -22.872 1.00 79.00 171 ILE A O 1
ATOM 1364 N N . SER A 1 172 ? 3.434 4.012 -24.566 1.00 78.69 172 SER A N 1
ATOM 1365 C CA . SER A 1 172 ? 2.064 3.505 -24.491 1.00 78.69 172 SER A CA 1
ATOM 1366 C C . SER A 1 172 ? 1.373 3.507 -25.852 1.00 78.69 172 SER A C 1
ATOM 1368 O O . SER A 1 172 ? 1.424 4.484 -26.601 1.00 78.69 172 SER A O 1
ATOM 1370 N N . ASN A 1 173 ? 0.643 2.426 -26.128 1.00 77.62 173 ASN A N 1
ATOM 1371 C CA . ASN A 1 173 ? -0.242 2.326 -27.287 1.00 77.62 173 ASN A CA 1
ATOM 1372 C C . ASN A 1 173 ? -1.568 3.087 -27.093 1.00 77.62 173 ASN A C 1
ATOM 1374 O O . ASN A 1 173 ? -2.309 3.262 -28.059 1.00 77.62 173 ASN A O 1
ATOM 1378 N N . GLU A 1 174 ? -1.893 3.516 -25.869 1.00 79.69 174 GLU A N 1
ATOM 1379 C CA . GLU A 1 174 ? -3.156 4.196 -25.573 1.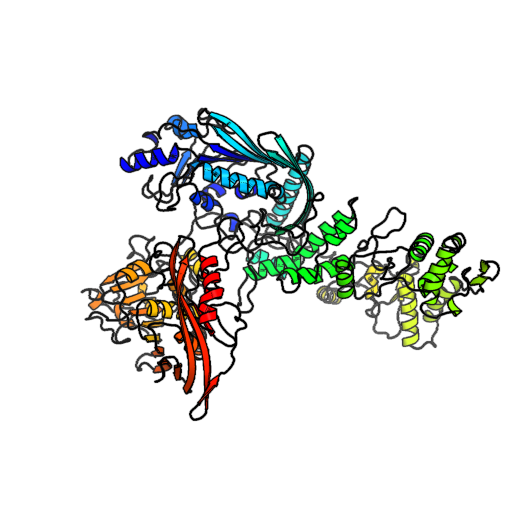00 79.69 174 GLU A CA 1
ATOM 1380 C C . GLU A 1 174 ? -3.086 5.708 -25.800 1.00 79.69 174 GLU A C 1
ATOM 1382 O O . GLU A 1 174 ? -2.339 6.434 -25.136 1.00 79.69 174 GLU A O 1
ATOM 1387 N N . VAL A 1 175 ? -3.942 6.159 -26.716 1.00 83.62 175 VAL A N 1
ATOM 1388 C CA . VAL A 1 175 ? -4.334 7.557 -26.907 1.00 83.62 175 VAL A CA 1
ATOM 1389 C C . VAL A 1 175 ? -5.145 8.031 -25.698 1.00 83.62 175 VAL A C 1
ATOM 1391 O O . VAL A 1 175 ? -5.967 7.283 -25.162 1.00 83.62 175 VAL A O 1
ATOM 1394 N N . TYR A 1 176 ? -4.917 9.274 -25.277 1.00 83.31 176 TYR A N 1
ATOM 1395 C CA . TYR A 1 176 ? -5.641 9.928 -24.191 1.00 83.31 176 TYR A CA 1
ATOM 1396 C C . TYR A 1 176 ? -6.356 11.171 -24.727 1.00 83.31 176 TYR A C 1
ATOM 1398 O O . TYR A 1 176 ? -5.783 11.937 -25.497 1.00 83.31 176 TYR A O 1
ATOM 1406 N N . ASP A 1 177 ? -7.608 11.364 -24.326 1.00 83.00 177 ASP A N 1
ATOM 1407 C CA . ASP A 1 177 ? -8.499 12.411 -24.824 1.00 83.00 177 ASP A CA 1
ATOM 1408 C C . ASP A 1 177 ? -9.145 13.187 -23.659 1.00 83.00 177 ASP A C 1
ATOM 1410 O O . ASP A 1 177 ? -8.983 12.846 -22.481 1.00 83.00 177 ASP A O 1
ATOM 1414 N N . ILE A 1 178 ? -9.847 14.274 -23.986 1.00 82.50 178 ILE A N 1
ATOM 1415 C CA . ILE A 1 178 ? -10.514 15.131 -22.997 1.00 82.50 178 ILE A CA 1
ATOM 1416 C C . ILE A 1 178 ? -11.674 14.390 -22.301 1.00 82.50 178 ILE A C 1
ATOM 1418 O O . ILE A 1 178 ? -11.921 14.632 -21.121 1.00 82.50 178 ILE A O 1
ATOM 1422 N N . ASP A 1 179 ? -12.331 13.428 -22.953 1.00 82.56 179 ASP A N 1
ATOM 1423 C CA . ASP A 1 179 ? -13.405 12.629 -22.341 1.00 82.56 179 ASP A CA 1
ATOM 1424 C C . ASP A 1 179 ? -12.868 11.640 -21.291 1.00 82.56 179 ASP A C 1
ATOM 1426 O O . ASP A 1 179 ? -13.512 11.388 -20.269 1.00 82.56 179 ASP A O 1
ATOM 1430 N N . ARG A 1 180 ? -11.668 11.087 -21.503 1.00 84.81 180 ARG A N 1
ATOM 1431 C CA . ARG A 1 180 ? -10.922 10.293 -20.515 1.00 84.81 180 ARG A CA 1
ATOM 1432 C C . ARG A 1 180 ? -10.500 11.152 -19.318 1.00 84.81 180 ARG A C 1
ATOM 1434 O O . ARG A 1 180 ? -10.618 10.672 -18.192 1.00 84.81 180 ARG A O 1
ATOM 1441 N N . LEU A 1 181 ? -10.095 12.414 -19.519 1.00 84.25 181 LEU A N 1
ATOM 1442 C CA . LEU A 1 181 ? -9.853 13.345 -18.402 1.00 84.25 181 LEU A CA 1
ATOM 1443 C C . LEU A 1 181 ? -11.136 13.668 -17.620 1.00 84.25 181 LEU A C 1
ATOM 1445 O O . LEU A 1 181 ? -11.099 13.674 -16.392 1.00 84.25 181 LEU A O 1
ATOM 1449 N N . HIS A 1 182 ? -12.275 13.868 -18.287 1.00 84.06 182 HIS A N 1
ATOM 1450 C CA . HIS A 1 182 ? -13.554 14.062 -17.594 1.00 84.06 182 HIS A CA 1
ATOM 1451 C C . HIS A 1 182 ? -13.976 12.820 -16.795 1.00 84.06 182 HIS A C 1
ATOM 1453 O O . HIS A 1 182 ? -14.407 12.946 -15.655 1.00 84.06 182 HIS A O 1
ATOM 1459 N N . LYS A 1 183 ? -13.766 11.604 -17.316 1.00 85.81 183 LYS A N 1
ATOM 1460 C CA . LYS A 1 183 ? -13.998 10.365 -16.546 1.00 85.81 183 LYS A CA 1
ATOM 1461 C C . LYS A 1 183 ? -13.085 10.265 -15.319 1.00 85.81 183 LYS A C 1
ATOM 1463 O O . LYS A 1 183 ? -13.551 9.884 -14.251 1.00 85.81 183 LYS A O 1
ATOM 1468 N N . LEU A 1 184 ? -11.817 10.664 -15.449 1.00 86.12 184 LEU A N 1
ATOM 1469 C CA . LEU A 1 184 ? -10.883 10.756 -14.322 1.00 86.12 184 LEU A CA 1
ATOM 1470 C C . LEU A 1 184 ? -11.327 11.805 -13.281 1.00 86.12 184 LEU A C 1
ATOM 1472 O O . LEU A 1 184 ? -11.128 11.588 -12.088 1.00 86.12 184 LEU A O 1
ATOM 1476 N N . LEU A 1 185 ? -11.957 12.907 -13.709 1.00 85.44 185 LEU A N 1
ATOM 1477 C CA . LEU A 1 185 ? -12.564 13.895 -12.812 1.00 85.44 185 LEU A CA 1
ATOM 1478 C C . LEU A 1 185 ? -13.771 13.332 -12.056 1.00 85.44 185 LEU A C 1
ATOM 1480 O O . LEU A 1 185 ? -13.867 13.563 -10.855 1.00 85.44 185 LEU A O 1
ATOM 1484 N N . GLU A 1 186 ? -14.671 12.590 -12.705 1.00 86.06 186 GLU A N 1
ATOM 1485 C CA . GLU A 1 186 ? -15.815 11.996 -11.997 1.00 86.06 186 GLU A CA 1
ATOM 1486 C C . GLU A 1 186 ? -15.358 10.977 -10.940 1.00 86.06 186 GLU A C 1
ATOM 1488 O O . GLU A 1 186 ? -15.781 11.079 -9.791 1.00 86.06 186 GLU A O 1
ATOM 1493 N N . SER A 1 187 ? -14.388 10.106 -11.244 1.00 84.81 187 SER A N 1
ATOM 1494 C CA . SER A 1 187 ? -13.794 9.221 -10.224 1.00 84.81 187 SER A CA 1
ATOM 1495 C C . SER A 1 187 ? -13.057 9.975 -9.105 1.00 84.81 187 SER A C 1
ATOM 1497 O O . SER A 1 187 ? -12.984 9.491 -7.980 1.00 84.81 187 SER A O 1
ATOM 1499 N N . LEU A 1 188 ? -12.524 11.174 -9.369 1.00 86.00 188 LEU A N 1
ATOM 1500 C CA . LEU A 1 188 ? -11.921 12.017 -8.330 1.00 86.00 188 LEU A CA 1
ATOM 1501 C C . LEU A 1 188 ? -12.978 12.747 -7.478 1.00 86.00 188 LEU A C 1
ATOM 1503 O O . LEU A 1 188 ? -12.748 12.975 -6.291 1.00 86.00 188 LEU A O 1
ATOM 1507 N N . LYS A 1 189 ? -14.141 13.079 -8.053 1.00 85.88 189 LYS A N 1
ATOM 1508 C CA . LYS A 1 189 ? -15.306 13.618 -7.330 1.00 85.88 189 LYS A CA 1
ATOM 1509 C C . LYS A 1 189 ? -15.924 12.574 -6.396 1.00 85.88 189 LYS A C 1
ATOM 1511 O O . LYS A 1 189 ? -16.293 12.927 -5.282 1.00 85.88 189 LYS A O 1
ATOM 1516 N N . GLU A 1 190 ? -15.984 11.306 -6.805 1.00 84.62 190 GLU A N 1
ATOM 1517 C CA . GLU A 1 190 ? -16.420 10.182 -5.953 1.00 84.62 190 GLU A CA 1
ATOM 1518 C C . GLU A 1 190 ? -15.533 10.014 -4.702 1.00 84.62 190 GLU A C 1
ATOM 1520 O O . GLU A 1 190 ? -16.014 9.646 -3.630 1.00 84.62 190 GLU A O 1
ATOM 1525 N N . GLU A 1 191 ? -14.243 10.345 -4.812 1.00 86.81 191 GLU A N 1
ATOM 1526 C CA . GLU A 1 191 ? -13.270 10.305 -3.713 1.00 86.81 191 GLU A CA 1
ATOM 1527 C C . GLU A 1 191 ? -13.161 11.624 -2.920 1.00 86.81 191 GLU A C 1
ATOM 1529 O O . GLU A 1 191 ? -12.485 11.660 -1.890 1.00 86.81 191 GLU A O 1
ATOM 1534 N N . ALA A 1 192 ? -13.819 12.704 -3.362 1.00 86.12 192 ALA A N 1
ATOM 1535 C CA . ALA A 1 192 ? -13.571 14.085 -2.926 1.00 86.12 192 ALA A CA 1
ATOM 1536 C C . ALA A 1 192 ? -13.509 14.275 -1.403 1.00 86.12 192 ALA A C 1
ATOM 1538 O O . ALA A 1 192 ? -12.559 14.870 -0.891 1.00 86.12 192 ALA A O 1
ATOM 1539 N N . GLN A 1 193 ? -14.490 13.727 -0.681 1.00 88.12 193 GLN A N 1
ATOM 1540 C CA . GLN A 1 193 ? -14.624 13.844 0.777 1.00 88.12 193 GLN A CA 1
ATOM 1541 C C . GLN A 1 193 ? -13.460 13.229 1.574 1.00 88.12 193 GLN A C 1
ATOM 1543 O O . GLN A 1 193 ? -13.300 13.542 2.750 1.00 88.12 193 GLN A O 1
ATOM 1548 N N . TYR A 1 194 ? -12.633 12.391 0.941 1.00 91.38 194 TYR A N 1
ATOM 1549 C CA . TYR A 1 194 ? -11.482 11.726 1.555 1.00 91.38 194 TYR A CA 1
ATOM 1550 C C . TYR A 1 194 ? -10.134 12.382 1.222 1.00 91.38 194 TYR A C 1
ATOM 1552 O O . TYR A 1 194 ? -9.144 12.110 1.901 1.00 91.38 194 TYR A O 1
ATOM 1560 N N . LEU A 1 195 ? -10.058 13.235 0.192 1.00 91.69 195 LEU A N 1
ATOM 1561 C CA . LEU A 1 195 ? -8.775 13.644 -0.397 1.00 91.69 195 LEU A CA 1
ATOM 1562 C C . LEU A 1 195 ? -7.879 14.462 0.543 1.00 91.69 195 LEU A C 1
ATOM 1564 O O . LEU A 1 195 ? -6.664 14.331 0.454 1.00 91.69 195 LEU A O 1
ATOM 1568 N N . LEU A 1 196 ? -8.447 15.291 1.428 1.00 94.12 196 LEU A N 1
ATOM 1569 C CA . LEU A 1 196 ? -7.683 16.204 2.301 1.00 94.12 196 LEU A CA 1
ATOM 1570 C C . LEU A 1 196 ? -7.425 15.660 3.719 1.00 94.12 196 LEU A C 1
ATOM 1572 O O . LEU A 1 196 ? -6.736 16.310 4.506 1.00 94.12 196 LEU A O 1
ATOM 1576 N N . VAL A 1 197 ? -7.973 14.488 4.067 1.00 94.06 197 VAL A N 1
ATOM 1577 C CA . VAL A 1 197 ? -8.050 13.999 5.460 1.00 94.06 197 VAL A CA 1
ATOM 1578 C C . VAL A 1 197 ? -6.659 13.844 6.094 1.00 94.06 197 VAL A C 1
ATOM 1580 O O . VAL A 1 197 ? -6.414 14.357 7.189 1.00 94.06 197 VAL A O 1
ATOM 1583 N N . TYR A 1 198 ? -5.726 13.211 5.376 1.00 93.62 198 TYR A N 1
ATOM 1584 C CA . TYR A 1 198 ? -4.358 12.945 5.847 1.00 93.62 198 TYR A CA 1
ATOM 1585 C C . TYR A 1 198 ? -3.259 13.696 5.071 1.00 93.62 198 TYR A C 1
ATOM 1587 O O . TYR A 1 198 ? -2.077 13.433 5.302 1.00 93.62 198 TYR A O 1
ATOM 1595 N N . LEU A 1 199 ? -3.616 14.632 4.180 1.00 91.81 199 LEU A N 1
ATOM 1596 C CA . LEU A 1 199 ? -2.637 15.533 3.553 1.00 91.81 199 LEU A CA 1
ATOM 1597 C C . LEU A 1 199 ? -2.008 16.453 4.611 1.00 91.81 199 LEU A C 1
ATOM 1599 O O . LEU A 1 199 ? -2.669 16.889 5.560 1.00 91.81 199 LEU A O 1
ATOM 1603 N N . ARG A 1 200 ? -0.712 16.727 4.454 1.00 86.81 200 ARG A N 1
ATOM 1604 C CA . ARG A 1 200 ? 0.143 17.374 5.460 1.00 86.81 200 ARG A CA 1
ATOM 1605 C C . ARG A 1 200 ? 0.396 18.853 5.213 1.00 86.81 200 ARG A C 1
ATOM 1607 O O . ARG A 1 200 ? 0.997 19.508 6.057 1.00 86.81 200 ARG A O 1
ATOM 1614 N N . SER A 1 201 ? 0.009 19.384 4.063 1.00 88.94 201 SER A N 1
ATOM 1615 C CA . SER A 1 201 ? 0.118 20.813 3.750 1.00 88.94 201 SER A CA 1
ATOM 1616 C C . SER A 1 201 ? -1.002 21.293 2.832 1.00 88.94 201 SER A C 1
ATOM 1618 O O . SER A 1 201 ? -1.474 22.418 2.990 1.00 88.94 201 SER A O 1
ATOM 1620 N N . ILE A 1 202 ? -1.483 20.449 1.911 1.00 94.00 202 ILE A N 1
ATOM 1621 C CA . ILE A 1 202 ? -2.556 20.838 0.989 1.00 94.00 202 ILE A CA 1
ATOM 1622 C C . ILE A 1 202 ? -3.878 21.009 1.750 1.00 94.00 202 ILE A C 1
ATOM 1624 O O . ILE A 1 202 ? -4.413 20.061 2.326 1.00 94.00 202 ILE A O 1
ATOM 1628 N N . CYS A 1 203 ? -4.434 22.218 1.669 1.00 94.38 203 CYS A N 1
ATOM 1629 C CA . CYS A 1 203 ? -5.753 22.586 2.185 1.00 94.38 203 CYS A CA 1
ATOM 1630 C C . CYS A 1 203 ? -6.779 22.899 1.076 1.00 94.38 203 CYS A C 1
ATOM 1632 O O . CYS A 1 203 ? -7.953 23.085 1.387 1.00 94.38 203 CYS A O 1
ATOM 1634 N N . SER A 1 204 ? -6.379 22.958 -0.203 1.00 95.75 204 SER A N 1
ATOM 1635 C CA . SER A 1 204 ? -7.293 23.143 -1.347 1.00 95.75 204 SER A CA 1
ATOM 1636 C C . SER A 1 204 ? -6.844 22.357 -2.585 1.00 95.75 204 SER A C 1
ATOM 1638 O O . SER A 1 204 ? -5.680 22.433 -2.990 1.00 95.75 204 SER A O 1
ATOM 1640 N N . ILE A 1 205 ? -7.779 21.633 -3.205 1.00 96.12 205 ILE A N 1
ATOM 1641 C CA . ILE A 1 205 ? -7.656 21.014 -4.530 1.00 96.12 205 ILE A CA 1
ATOM 1642 C C . ILE A 1 205 ? -8.745 21.622 -5.419 1.00 96.12 205 ILE A C 1
ATOM 1644 O O . ILE A 1 205 ? -9.936 21.452 -5.154 1.00 96.12 205 ILE A O 1
ATOM 1648 N N . GLU A 1 206 ? -8.352 22.302 -6.494 1.00 95.38 206 GLU A N 1
ATOM 1649 C CA . GLU A 1 206 ? -9.284 22.958 -7.424 1.00 95.38 206 GLU A CA 1
ATOM 1650 C C . GLU A 1 206 ? -9.065 22.461 -8.854 1.00 95.38 206 GLU A C 1
ATOM 1652 O O . GLU A 1 206 ? -7.941 22.157 -9.254 1.00 95.38 206 GLU A O 1
ATOM 1657 N N . ILE A 1 207 ? -10.139 22.347 -9.633 1.00 94.75 207 ILE A N 1
ATOM 1658 C CA . ILE A 1 207 ? -10.113 21.832 -11.002 1.00 94.75 207 ILE A CA 1
ATOM 1659 C C . ILE A 1 207 ? -10.979 22.716 -11.892 1.00 94.75 207 ILE A C 1
ATOM 1661 O O . ILE A 1 207 ? -12.161 22.946 -11.627 1.00 94.75 207 ILE A O 1
ATOM 1665 N N . PHE A 1 208 ? -10.368 23.182 -12.973 1.00 93.12 208 PHE A N 1
ATOM 1666 C CA . PHE A 1 208 ? -10.941 24.093 -13.949 1.00 93.12 208 PHE A CA 1
ATOM 1667 C C . PHE A 1 208 ? -10.897 23.478 -15.349 1.00 93.12 208 PHE A C 1
ATOM 1669 O O . PHE A 1 208 ? -10.045 22.640 -15.650 1.00 93.12 208 PHE A O 1
ATOM 1676 N N . GLN A 1 209 ? -11.755 23.960 -16.237 1.00 92.12 209 GLN A N 1
ATOM 1677 C CA . GLN A 1 209 ? -11.608 23.805 -17.679 1.00 92.12 209 GLN A CA 1
ATOM 1678 C C . GLN A 1 209 ? -11.104 25.125 -18.263 1.00 92.12 209 GLN A C 1
ATOM 1680 O O . GLN A 1 209 ? -11.543 26.187 -17.827 1.00 92.12 209 GLN A O 1
ATOM 1685 N N . ILE A 1 210 ? -10.201 25.074 -19.243 1.00 91.44 210 ILE A N 1
ATOM 1686 C CA . ILE A 1 210 ? -9.914 26.225 -20.106 1.00 91.44 210 ILE A CA 1
ATOM 1687 C C . ILE A 1 210 ? -10.485 25.885 -21.477 1.00 91.44 210 ILE A C 1
ATOM 1689 O O . ILE A 1 210 ? -10.050 24.919 -22.105 1.00 91.44 210 ILE A O 1
ATOM 1693 N N . THR A 1 211 ? -11.488 26.636 -21.919 1.00 87.81 211 THR A N 1
ATOM 1694 C CA . THR A 1 211 ? -12.157 26.428 -23.209 1.00 87.81 211 THR A CA 1
ATOM 1695 C C . THR A 1 211 ? -11.233 26.752 -24.386 1.00 87.81 211 THR A C 1
ATOM 1697 O O . THR A 1 211 ? -10.241 27.467 -24.240 1.00 87.81 211 THR A O 1
ATOM 1700 N N . GLU A 1 212 ? -11.601 26.314 -25.595 1.00 84.19 212 GLU A N 1
ATOM 1701 C CA . GLU A 1 212 ? -10.955 26.762 -26.844 1.00 84.19 212 GLU A CA 1
ATOM 1702 C C . GLU A 1 212 ? -10.946 28.298 -26.984 1.00 84.19 212 GLU A C 1
ATOM 1704 O O . GLU A 1 212 ? -9.998 28.872 -27.512 1.00 84.19 212 GLU A O 1
ATOM 1709 N N . SER A 1 213 ? -11.960 28.978 -26.436 1.00 81.38 213 SER A N 1
ATOM 1710 C CA . SER A 1 213 ? -12.062 30.442 -26.368 1.00 81.38 213 SER A CA 1
ATOM 1711 C C . SER A 1 213 ? -11.218 31.099 -25.259 1.00 81.38 213 SER A C 1
ATOM 1713 O O . SER A 1 213 ? -11.374 32.295 -25.013 1.00 81.38 213 SER A O 1
ATOM 1715 N N . ASN A 1 214 ? -10.324 30.351 -24.596 1.00 83.19 214 ASN A N 1
ATOM 1716 C CA . ASN A 1 214 ? -9.470 30.807 -23.490 1.00 83.19 214 ASN A CA 1
ATOM 1717 C C . ASN A 1 214 ? -10.274 31.413 -22.313 1.00 83.19 214 ASN A C 1
ATOM 1719 O O . ASN A 1 214 ? -9.834 32.361 -21.660 1.00 83.19 214 ASN A O 1
ATOM 1723 N N . VAL A 1 215 ? -11.461 30.860 -22.040 1.00 87.62 215 VAL A N 1
ATOM 1724 C CA . VAL A 1 215 ? -12.268 31.147 -20.845 1.00 87.62 215 VAL A CA 1
ATOM 1725 C C . VAL A 1 215 ? -12.009 30.050 -19.816 1.00 87.62 215 VAL A C 1
ATOM 1727 O O . VAL A 1 215 ? -12.057 28.868 -20.148 1.00 87.62 215 VAL A O 1
ATOM 1730 N N . THR A 1 216 ? -11.731 30.437 -18.571 1.00 90.81 216 THR A N 1
ATOM 1731 C CA . THR A 1 216 ? -11.473 29.496 -17.472 1.00 90.81 216 THR A CA 1
ATOM 1732 C C . THR A 1 216 ? -12.729 29.311 -16.624 1.00 90.81 216 THR A C 1
ATOM 1734 O O . THR A 1 216 ? -13.195 30.262 -15.997 1.00 90.81 216 THR A O 1
ATOM 1737 N N . GLU A 1 217 ? -13.254 28.089 -16.566 1.00 91.50 217 GLU A N 1
ATOM 1738 C CA . GLU A 1 217 ? -14.486 27.737 -15.851 1.00 91.50 217 GLU A CA 1
ATOM 1739 C C . GLU A 1 217 ? -14.188 26.770 -14.685 1.00 91.50 217 GLU A C 1
ATOM 1741 O O . GLU A 1 217 ? -13.471 25.786 -14.882 1.00 91.50 217 GLU A O 1
ATOM 1746 N N . PRO A 1 218 ? -14.693 27.008 -13.458 1.00 93.19 218 PRO A N 1
ATOM 1747 C CA . PRO A 1 218 ? -14.460 26.120 -12.317 1.00 93.19 218 PRO A CA 1
ATOM 1748 C C . PRO A 1 218 ? -15.370 24.886 -12.383 1.00 93.19 218 PRO A C 1
ATOM 1750 O O . PRO A 1 218 ? -16.586 25.015 -12.264 1.00 93.19 218 PRO A O 1
ATOM 1753 N N . LEU A 1 219 ? -14.795 23.685 -12.501 1.00 92.38 219 LEU A N 1
ATOM 1754 C CA . LEU A 1 219 ? -15.544 22.419 -12.530 1.00 92.38 219 LEU A CA 1
ATOM 1755 C C . LEU A 1 219 ? -15.746 21.825 -11.130 1.00 92.38 219 LEU A C 1
ATOM 1757 O O . LEU A 1 219 ? -16.814 21.301 -10.812 1.00 92.38 219 LEU A O 1
ATOM 1761 N N . PHE A 1 220 ? -14.714 21.875 -10.288 1.00 94.69 220 PHE A N 1
ATOM 1762 C CA . PHE A 1 220 ? -14.705 21.223 -8.979 1.00 94.69 220 PHE A CA 1
ATOM 1763 C C . PHE A 1 220 ? -13.721 21.911 -8.029 1.00 94.69 220 PHE A C 1
ATOM 1765 O O . PHE A 1 220 ? -12.640 22.330 -8.435 1.00 94.69 220 PHE A O 1
ATOM 1772 N N . LYS A 1 221 ? -14.080 21.992 -6.750 1.00 95.12 221 LYS A N 1
ATOM 1773 C CA . LYS A 1 221 ? -13.198 22.384 -5.652 1.00 95.12 221 LYS A CA 1
ATOM 1774 C C . LYS A 1 221 ? -13.507 21.521 -4.437 1.00 95.12 221 LYS A C 1
ATOM 1776 O O . LYS A 1 221 ? -14.671 21.380 -4.066 1.00 95.12 221 LYS A O 1
ATOM 1781 N N . VAL A 1 222 ? -12.465 21.021 -3.787 1.00 96.38 222 VAL A N 1
ATOM 1782 C CA . VAL A 1 222 ? -12.533 20.540 -2.408 1.00 96.38 222 VAL A CA 1
ATOM 1783 C C . VAL A 1 222 ? -11.480 21.271 -1.585 1.00 96.38 222 VAL A C 1
ATOM 1785 O O . VAL A 1 222 ? -10.311 21.322 -1.965 1.00 96.38 222 VAL A O 1
ATOM 1788 N N . SER A 1 223 ? -11.887 21.874 -0.474 1.00 96.50 223 SER A N 1
ATOM 1789 C CA . SER A 1 223 ? -10.981 22.590 0.426 1.00 96.50 223 SER A CA 1
ATOM 1790 C C . SER A 1 223 ? -11.368 22.394 1.884 1.00 96.50 223 SER A C 1
ATOM 1792 O O . SER A 1 223 ? -12.507 22.058 2.196 1.00 96.50 223 SER A O 1
ATOM 1794 N N . VAL A 1 224 ? -10.427 22.656 2.785 1.00 96.00 224 VAL A N 1
ATOM 1795 C CA . VAL A 1 224 ? -10.751 22.980 4.179 1.00 96.00 224 VAL A CA 1
ATOM 1796 C C . VAL A 1 224 ? -11.662 24.221 4.187 1.00 96.00 224 VAL A C 1
ATOM 1798 O O . VAL A 1 224 ? -11.561 25.064 3.286 1.00 96.00 224 VAL A O 1
ATOM 1801 N N . SER A 1 225 ? -12.580 24.319 5.150 1.00 94.81 225 SER A N 1
ATOM 1802 C CA . SER A 1 225 ? -13.463 25.485 5.292 1.00 94.81 225 SER A CA 1
ATOM 1803 C C . SER A 1 225 ? -12.668 26.774 5.536 1.00 94.81 225 SER A C 1
ATOM 1805 O O . SER A 1 225 ? -11.573 26.742 6.095 1.00 94.81 225 SER A O 1
ATOM 1807 N N . GLU A 1 226 ? -13.219 27.934 5.167 1.00 91.56 226 GLU A N 1
ATOM 1808 C CA . GLU A 1 226 ? -12.552 29.227 5.413 1.00 91.56 226 GLU A CA 1
ATOM 1809 C C . GLU A 1 226 ? -12.346 29.522 6.912 1.00 91.56 226 GLU A C 1
ATOM 1811 O O . GLU A 1 226 ? -11.420 30.248 7.269 1.00 91.56 226 GLU A O 1
ATOM 1816 N N . ALA A 1 227 ? -13.169 28.931 7.788 1.00 92.12 227 ALA A N 1
ATOM 1817 C CA . ALA A 1 227 ? -13.030 29.040 9.238 1.00 92.12 227 ALA A CA 1
ATOM 1818 C C . ALA A 1 227 ? -11.869 28.185 9.780 1.00 92.12 227 ALA A C 1
ATOM 1820 O O . ALA A 1 227 ? -11.097 28.655 10.615 1.00 92.12 227 ALA A O 1
ATOM 1821 N N . ASP A 1 228 ? -11.717 26.957 9.273 1.00 94.50 228 ASP A N 1
ATOM 1822 C CA . ASP A 1 228 ? -10.721 25.994 9.759 1.00 94.50 228 ASP A CA 1
ATOM 1823 C C . ASP A 1 228 ? -9.370 26.103 9.027 1.00 94.50 228 ASP A C 1
ATOM 1825 O O . ASP A 1 228 ? -8.368 25.559 9.486 1.00 94.50 228 ASP A O 1
ATOM 1829 N N . PHE A 1 229 ? -9.302 26.801 7.885 1.00 91.56 229 PHE A N 1
ATOM 1830 C CA . PHE A 1 229 ? -8.103 26.870 7.038 1.00 91.56 229 PHE A CA 1
ATOM 1831 C C . PHE A 1 229 ? -6.865 27.369 7.801 1.00 91.56 229 PHE A C 1
ATOM 1833 O O . PHE A 1 229 ? -5.778 26.810 7.662 1.00 91.56 229 PHE A O 1
ATOM 1840 N N . GLY A 1 230 ? -7.025 28.416 8.618 1.00 90.06 230 GLY A N 1
ATOM 1841 C CA . GLY A 1 230 ? -5.921 29.018 9.370 1.00 90.06 230 GLY A CA 1
ATOM 1842 C C . GLY A 1 230 ? -5.378 28.109 10.475 1.00 90.06 230 GLY A C 1
ATOM 1843 O O . GLY A 1 230 ? -4.165 27.940 10.587 1.00 90.06 230 GLY A O 1
ATOM 1844 N N . SER A 1 231 ? -6.265 27.492 11.260 1.00 91.19 231 SER A N 1
ATOM 1845 C CA . SER A 1 231 ? -5.895 26.559 12.330 1.00 91.19 231 SER A CA 1
ATOM 1846 C C . SER A 1 231 ? -5.325 25.256 11.772 1.00 91.19 231 SER A C 1
ATOM 1848 O O . SER A 1 231 ? -4.274 24.817 12.234 1.00 91.19 231 SER A O 1
ATOM 1850 N N . ARG A 1 232 ? -5.945 24.677 10.737 1.00 90.88 232 ARG A N 1
ATOM 1851 C CA . ARG A 1 232 ? -5.479 23.440 10.091 1.00 90.88 232 ARG A CA 1
ATOM 1852 C C . ARG A 1 232 ? -4.100 23.602 9.455 1.00 90.88 232 ARG A C 1
ATOM 1854 O O . ARG A 1 232 ? -3.263 22.722 9.638 1.00 90.88 232 ARG A O 1
ATOM 1861 N N . LEU A 1 233 ? -3.840 24.709 8.754 1.00 89.69 233 LEU A N 1
ATOM 1862 C CA . LEU A 1 233 ? -2.530 24.969 8.146 1.00 89.69 233 LEU A CA 1
ATOM 1863 C C . LEU A 1 233 ? -1.432 25.170 9.205 1.00 89.69 233 LEU A C 1
ATOM 1865 O O . LEU A 1 233 ? -0.297 24.736 9.010 1.00 89.69 233 LEU A O 1
ATOM 1869 N N . GLU A 1 234 ? -1.762 25.798 10.333 1.00 89.06 234 GLU A N 1
ATOM 1870 C CA . GLU A 1 234 ? -0.832 25.961 11.451 1.00 89.06 234 GLU A CA 1
ATOM 1871 C C . GLU A 1 234 ? -0.558 24.622 12.161 1.00 89.06 234 GLU A C 1
ATOM 1873 O O . GLU A 1 234 ? 0.602 24.267 12.354 1.00 89.06 234 GLU A O 1
ATOM 1878 N N . GLN A 1 235 ? -1.588 23.812 12.440 1.00 87.31 235 GLN A N 1
ATOM 1879 C CA . GLN A 1 235 ? -1.436 22.445 12.966 1.00 87.31 235 GLN A CA 1
ATOM 1880 C C . GLN A 1 235 ? -0.586 21.560 12.042 1.00 87.31 235 GLN A C 1
ATOM 1882 O O . GLN A 1 235 ? 0.337 20.890 12.502 1.00 87.31 235 GLN A O 1
ATOM 1887 N N . GLN A 1 236 ? -0.848 21.596 10.732 1.00 87.75 236 GLN A N 1
ATOM 1888 C CA . GLN A 1 236 ? -0.070 20.887 9.713 1.00 87.75 236 GLN A CA 1
ATOM 1889 C C . GLN A 1 236 ? 1.417 21.272 9.754 1.00 87.75 236 GLN A C 1
ATOM 1891 O O . GLN A 1 236 ? 2.282 20.395 9.778 1.00 87.75 236 GLN A O 1
ATOM 1896 N N . ARG A 1 237 ? 1.726 22.574 9.826 1.00 87.38 237 ARG A N 1
ATOM 1897 C CA . ARG A 1 237 ? 3.106 23.074 9.946 1.00 87.38 237 ARG A CA 1
ATOM 1898 C C . ARG A 1 237 ? 3.764 22.671 11.258 1.00 87.38 237 ARG A C 1
ATOM 1900 O O . ARG A 1 237 ? 4.923 22.274 11.236 1.00 87.38 237 ARG A O 1
ATOM 1907 N N . GLN A 1 238 ? 3.045 22.742 12.376 1.00 86.94 238 GLN A N 1
ATOM 1908 C CA . GLN A 1 238 ? 3.564 22.337 13.683 1.00 86.94 238 GLN A CA 1
ATOM 1909 C C . GLN A 1 238 ? 3.859 20.833 13.727 1.00 86.94 238 GLN A C 1
ATOM 1911 O O . GLN A 1 238 ? 4.940 20.452 14.167 1.00 86.94 238 GLN A O 1
ATOM 1916 N N . LEU A 1 239 ? 2.968 19.988 13.195 1.00 85.00 239 LEU A N 1
ATOM 1917 C CA . LEU A 1 239 ? 3.196 18.546 13.070 1.00 85.00 239 LEU A CA 1
ATOM 1918 C C . LEU A 1 239 ? 4.421 18.244 12.198 1.00 85.00 239 LEU A C 1
ATOM 1920 O O . LEU A 1 239 ? 5.294 17.489 12.619 1.00 85.00 239 LEU A O 1
ATOM 1924 N N . VAL A 1 240 ? 4.515 18.845 11.005 1.00 83.62 240 VAL A N 1
ATOM 1925 C CA . VAL A 1 240 ? 5.667 18.651 10.109 1.00 83.62 240 VAL A CA 1
ATOM 1926 C C . VAL A 1 240 ? 6.957 19.152 10.761 1.00 83.62 240 VAL A C 1
ATOM 1928 O O . VAL A 1 240 ? 7.938 18.421 10.756 1.00 83.62 240 VAL A O 1
ATOM 1931 N N . SER A 1 241 ? 6.954 20.322 11.404 1.00 83.06 241 SER A N 1
ATOM 1932 C CA . SER A 1 241 ? 8.137 20.887 12.066 1.00 83.06 241 SER A CA 1
ATOM 1933 C C . SER A 1 241 ? 8.599 20.070 13.279 1.00 83.06 241 SER A C 1
ATOM 1935 O O . SER A 1 241 ? 9.802 19.879 13.446 1.00 83.06 241 SER A O 1
ATOM 1937 N N . GLN A 1 242 ? 7.681 19.541 14.096 1.00 80.12 242 GLN A N 1
ATOM 1938 C CA . GLN A 1 242 ? 8.018 18.621 15.191 1.00 80.12 242 GLN A CA 1
ATOM 1939 C C . GLN A 1 242 ? 8.643 17.333 14.641 1.00 80.12 242 GLN A C 1
ATOM 1941 O O . GLN A 1 242 ? 9.700 16.900 15.099 1.00 80.12 242 GLN A O 1
ATOM 1946 N N . VAL A 1 243 ? 8.025 16.755 13.611 1.00 80.00 243 VAL A N 1
ATOM 1947 C CA . VAL A 1 243 ? 8.475 15.516 12.966 1.00 80.00 243 VAL A CA 1
ATOM 1948 C C . VAL A 1 243 ? 9.818 15.695 12.238 1.00 80.00 243 VAL A C 1
ATOM 1950 O O . VAL A 1 243 ? 10.649 14.793 12.303 1.00 80.00 243 VAL A O 1
ATOM 1953 N N . GLU A 1 244 ? 10.072 16.856 11.627 1.00 74.81 244 GLU A N 1
ATOM 1954 C CA . GLU A 1 244 ? 11.377 17.238 11.067 1.00 74.81 244 GLU A CA 1
ATOM 1955 C C . GLU A 1 244 ? 12.424 17.455 12.173 1.00 74.81 244 GLU A C 1
ATOM 1957 O O . GLU A 1 244 ? 13.542 16.966 12.044 1.00 74.81 244 GLU A O 1
ATOM 1962 N N . SER A 1 245 ? 12.085 18.102 13.299 1.00 71.31 245 SER A N 1
ATOM 1963 C CA . SER A 1 245 ? 13.042 18.301 14.406 1.00 71.31 245 SER A CA 1
ATOM 1964 C C . SER A 1 245 ? 13.503 16.995 15.063 1.00 71.31 245 SER A C 1
ATOM 1966 O O . SER A 1 245 ? 14.651 16.896 15.481 1.00 71.31 245 SER A O 1
ATOM 1968 N N . ILE A 1 246 ? 12.645 15.971 15.078 1.00 65.88 246 ILE A N 1
ATOM 1969 C CA . ILE A 1 246 ? 12.947 14.627 15.602 1.00 65.88 246 ILE A CA 1
ATOM 1970 C C . ILE A 1 246 ? 13.889 13.834 14.675 1.00 65.88 246 ILE A C 1
ATOM 1972 O O . ILE A 1 246 ? 14.464 12.835 15.105 1.00 65.88 246 ILE A O 1
ATOM 1976 N N . PHE A 1 247 ? 14.053 14.269 13.419 1.00 58.78 247 PHE A N 1
ATOM 1977 C CA . PHE A 1 247 ? 14.885 13.606 12.408 1.00 58.78 247 PHE A CA 1
ATOM 1978 C C . PHE A 1 247 ? 16.117 14.420 11.964 1.00 58.78 247 PHE A C 1
ATOM 1980 O O . PHE A 1 247 ? 17.076 13.845 11.455 1.00 58.78 247 PHE A O 1
ATOM 1987 N N . LEU A 1 248 ? 16.094 15.746 12.140 1.00 53.75 248 LEU A N 1
ATOM 1988 C CA . LEU A 1 248 ? 17.249 16.634 11.951 1.00 53.75 248 LEU A CA 1
ATOM 1989 C C . LEU A 1 248 ? 18.057 16.840 13.242 1.00 53.75 248 LEU A C 1
ATOM 1991 O O . LEU A 1 248 ? 19.229 17.195 13.152 1.00 53.75 248 LEU A O 1
ATOM 1995 N N . GLY A 1 249 ? 17.465 16.583 14.417 1.00 50.38 249 GLY A N 1
ATOM 1996 C CA . GLY A 1 249 ? 18.234 16.066 15.550 1.00 50.38 249 GLY A CA 1
ATOM 1997 C C . GLY A 1 249 ? 18.848 14.745 15.099 1.00 50.38 249 GLY A C 1
ATOM 1998 O O . GLY A 1 249 ? 18.137 13.862 14.611 1.00 50.38 249 GLY A O 1
ATOM 1999 N N . GLU A 1 250 ? 20.170 14.677 15.102 1.00 43.28 250 GLU A N 1
ATOM 2000 C CA . GLU A 1 250 ? 20.880 13.791 14.194 1.00 43.28 250 GLU A CA 1
ATOM 2001 C C . GLU A 1 250 ? 20.952 12.335 14.766 1.00 43.28 250 GLU A C 1
ATOM 2003 O O . GLU A 1 250 ? 20.608 12.077 15.915 1.00 43.28 250 GLU A O 1
ATOM 2008 N N . LEU A 1 251 ? 21.300 11.307 13.981 1.00 46.25 251 LEU A N 1
ATOM 2009 C CA . LEU A 1 251 ? 20.609 9.994 14.055 1.00 46.25 251 LEU A CA 1
ATOM 2010 C C . LEU A 1 251 ? 20.645 9.067 15.319 1.00 46.25 251 LEU A C 1
ATOM 2012 O O . LEU A 1 251 ? 20.040 7.998 15.230 1.00 46.25 251 LEU A O 1
ATOM 2016 N N . SER A 1 252 ? 21.300 9.349 16.461 1.00 43.06 252 SER A N 1
ATOM 2017 C CA . SER A 1 252 ? 21.683 8.262 17.413 1.00 43.06 252 SER A CA 1
ATOM 2018 C C . SER A 1 252 ? 20.856 7.985 18.695 1.00 43.06 252 SER A C 1
ATOM 2020 O O . SER A 1 252 ? 20.947 6.859 19.189 1.00 43.06 252 SER A O 1
ATOM 2022 N N . ARG A 1 253 ? 20.064 8.912 19.271 1.00 43.44 253 ARG A N 1
ATOM 2023 C CA . ARG A 1 253 ? 19.402 8.700 20.595 1.00 43.44 253 ARG A CA 1
ATOM 2024 C C . ARG A 1 253 ? 17.899 9.034 20.689 1.00 43.44 253 ARG A C 1
ATOM 2026 O O . ARG A 1 253 ? 17.334 8.940 21.775 1.00 43.44 253 ARG A O 1
ATOM 2033 N N . THR A 1 254 ? 17.195 9.330 19.594 1.00 47.09 254 THR A N 1
ATOM 2034 C CA . THR A 1 254 ? 15.749 9.688 19.611 1.00 47.09 254 THR A CA 1
ATOM 2035 C C . THR A 1 254 ? 14.783 8.483 19.651 1.00 47.09 254 THR A C 1
ATOM 2037 O O . THR A 1 254 ? 13.672 8.528 19.115 1.00 47.09 254 THR A O 1
ATOM 2040 N N . VAL A 1 255 ? 15.178 7.373 20.286 1.00 43.69 255 VAL A N 1
ATOM 2041 C CA . VAL A 1 255 ? 14.364 6.146 20.366 1.00 43.69 255 VAL A CA 1
ATOM 2042 C C . VAL A 1 255 ? 13.156 6.363 21.286 1.00 43.69 255 VAL A C 1
ATOM 2044 O O . VAL A 1 255 ? 13.303 6.595 22.482 1.00 43.69 255 VAL A O 1
ATOM 2047 N N . GLY A 1 256 ? 11.942 6.247 20.739 1.00 54.25 256 GLY A N 1
ATOM 2048 C CA . GLY A 1 256 ? 10.703 6.172 21.526 1.00 54.25 256 GLY A CA 1
ATOM 2049 C C . GLY A 1 256 ? 9.868 7.453 21.647 1.00 54.25 256 GLY A C 1
ATOM 2050 O O . GLY A 1 256 ? 8.788 7.399 22.247 1.00 54.25 256 GLY A O 1
ATOM 2051 N N . GLN A 1 257 ? 10.299 8.588 21.079 1.00 64.44 257 GLN A N 1
ATOM 2052 C CA . GLN A 1 257 ? 9.456 9.792 21.047 1.00 64.44 257 GLN A CA 1
ATOM 2053 C C . GLN A 1 257 ? 8.189 9.566 20.204 1.00 64.44 257 GLN A C 1
ATOM 2055 O O . GLN A 1 257 ? 8.219 8.903 19.166 1.00 64.44 257 GLN A O 1
ATOM 2060 N N . LEU A 1 258 ? 7.061 10.102 20.681 1.00 78.50 258 LEU A N 1
ATOM 2061 C CA . LEU A 1 258 ? 5.730 9.844 20.132 1.00 78.50 258 LEU A CA 1
ATOM 2062 C C . LEU A 1 258 ? 4.977 11.159 19.902 1.00 78.50 258 LEU A C 1
ATOM 2064 O O . LEU A 1 258 ? 4.337 11.684 20.816 1.00 78.50 258 LEU A O 1
ATOM 2068 N N . VAL A 1 259 ? 5.027 11.674 18.674 1.00 85.38 259 VAL A N 1
ATOM 2069 C CA . VAL A 1 259 ? 4.233 12.845 18.280 1.00 85.38 259 VAL A CA 1
ATOM 2070 C C . VAL A 1 259 ? 2.795 12.398 18.058 1.00 85.38 259 VAL A C 1
ATOM 2072 O O . VAL A 1 259 ? 2.552 11.458 17.303 1.00 85.38 259 VAL A O 1
ATOM 2075 N N . ASN A 1 260 ? 1.845 13.076 18.699 1.00 86.81 260 ASN A N 1
ATOM 2076 C CA . ASN A 1 260 ? 0.418 12.903 18.446 1.00 86.81 260 ASN A CA 1
ATOM 2077 C C . ASN A 1 260 ? -0.173 14.248 18.016 1.00 86.81 260 ASN A C 1
ATOM 2079 O O . ASN A 1 260 ? -0.085 15.221 18.761 1.00 86.81 260 ASN A O 1
ATOM 2083 N N . ASP A 1 261 ? -0.801 14.277 16.844 1.00 91.69 261 ASP A N 1
ATOM 2084 C CA . ASP A 1 261 ? -1.635 15.385 16.371 1.00 91.69 261 ASP A CA 1
ATOM 2085 C C . ASP A 1 261 ? -3.114 14.989 16.474 1.00 91.69 261 ASP A C 1
ATOM 2087 O O . ASP A 1 261 ? -3.483 13.812 16.426 1.00 91.69 261 ASP A O 1
ATOM 2091 N N . THR A 1 262 ? -3.973 15.981 16.670 1.00 93.94 262 THR A N 1
ATOM 2092 C CA . THR A 1 262 ? -5.424 15.828 16.711 1.00 93.94 262 THR A CA 1
ATOM 2093 C C . THR A 1 262 ? -6.040 17.072 16.084 1.00 93.94 262 THR A C 1
ATOM 2095 O O . THR A 1 262 ? -5.960 18.173 16.627 1.00 93.94 262 THR A O 1
ATOM 2098 N N . SER A 1 263 ? -6.647 16.878 14.919 1.00 92.94 263 SER A N 1
ATOM 2099 C CA . SER A 1 263 ? -7.265 17.915 14.102 1.00 92.94 263 SER A CA 1
ATOM 2100 C C . SER A 1 263 ? -8.773 17.660 13.995 1.00 92.94 263 SER A C 1
ATOM 2102 O O . SER A 1 263 ? -9.190 16.548 13.667 1.00 92.94 263 SER A O 1
ATOM 2104 N N . HIS A 1 264 ? -9.585 18.694 14.211 1.00 94.75 264 HIS A N 1
ATOM 2105 C CA . HIS A 1 264 ? -11.030 18.706 13.948 1.00 94.75 264 HIS A CA 1
ATOM 2106 C C . HIS A 1 264 ? -11.304 19.848 12.968 1.00 94.75 264 HIS A C 1
ATOM 2108 O O . HIS A 1 264 ? -10.925 20.984 13.244 1.00 94.75 264 HIS A O 1
ATOM 2114 N N . PHE A 1 265 ? -11.839 19.535 11.786 1.00 95.56 265 PHE A N 1
ATOM 2115 C CA . PHE A 1 265 ? -12.013 20.507 10.702 1.00 95.56 265 PHE A CA 1
ATOM 2116 C C . PHE A 1 265 ? -13.077 20.070 9.691 1.00 95.56 265 PHE A C 1
ATOM 2118 O O . PHE A 1 265 ? -13.360 18.882 9.518 1.00 95.56 265 PHE A O 1
ATOM 2125 N N . HIS A 1 266 ? -13.628 21.041 8.968 1.00 96.00 266 HIS A N 1
ATOM 2126 C CA . HIS A 1 266 ? -14.613 20.822 7.920 1.00 96.00 266 HIS A CA 1
ATOM 2127 C C . HIS A 1 266 ? -13.958 20.796 6.536 1.00 96.00 266 HIS A C 1
ATOM 2129 O O . HIS A 1 266 ? -13.134 21.650 6.201 1.00 96.00 266 HIS A O 1
ATOM 2135 N N . ILE A 1 267 ? -14.370 19.838 5.705 1.00 95.69 267 ILE A N 1
ATOM 2136 C CA . ILE A 1 267 ? -14.069 19.793 4.272 1.00 95.69 267 ILE A CA 1
ATOM 2137 C C . ILE A 1 267 ? -15.307 20.270 3.509 1.00 95.69 267 ILE A C 1
ATOM 2139 O O . ILE A 1 267 ? -16.379 19.679 3.629 1.00 95.69 267 ILE A O 1
ATOM 2143 N N . HIS A 1 268 ? -15.154 21.317 2.701 1.00 95.81 268 HIS A N 1
ATOM 2144 C CA . HIS A 1 268 ? -16.176 21.863 1.807 1.00 95.81 268 HIS A CA 1
ATOM 2145 C C . HIS A 1 268 ? -15.962 21.361 0.381 1.00 95.81 268 HIS A C 1
ATOM 2147 O O . HIS A 1 268 ? -14.865 21.473 -0.167 1.00 95.81 268 HIS A O 1
ATOM 2153 N N . ILE A 1 269 ? -17.026 20.848 -0.239 1.00 94.62 269 ILE A N 1
ATOM 2154 C CA . ILE A 1 269 ? -17.036 20.389 -1.632 1.00 94.62 269 ILE A CA 1
ATOM 2155 C C . ILE A 1 269 ? -17.937 21.311 -2.451 1.00 94.62 269 ILE A C 1
ATOM 2157 O O . ILE A 1 269 ? -19.094 21.555 -2.103 1.00 94.62 269 ILE A O 1
ATOM 2161 N N . SER A 1 270 ? -17.410 21.809 -3.568 1.00 93.94 270 SER A N 1
ATOM 2162 C CA . SER A 1 270 ? -18.132 22.624 -4.542 1.00 93.94 270 SER A CA 1
ATOM 2163 C C . SER A 1 270 ? -17.982 22.066 -5.956 1.00 93.94 270 SER A C 1
ATOM 2165 O O . SER A 1 270 ? -16.881 21.737 -6.391 1.00 93.94 270 SER A O 1
ATOM 2167 N N . ILE A 1 271 ? -19.084 22.008 -6.702 1.00 91.62 271 ILE A N 1
ATOM 2168 C CA . ILE A 1 271 ? -19.136 21.544 -8.094 1.00 91.62 271 ILE A CA 1
ATOM 2169 C C . ILE A 1 271 ? -19.696 22.679 -8.954 1.00 91.62 271 ILE A C 1
ATOM 2171 O O . ILE A 1 271 ? -20.659 23.341 -8.568 1.00 91.62 271 ILE A O 1
ATOM 2175 N N . ASN A 1 272 ? -19.082 22.937 -10.110 1.00 88.25 272 ASN A N 1
ATOM 2176 C CA . ASN A 1 272 ? -19.458 24.010 -11.040 1.00 88.25 272 ASN A CA 1
ATOM 2177 C C . ASN A 1 272 ? -19.599 25.389 -10.349 1.00 88.25 272 ASN A C 1
ATOM 2179 O O . ASN A 1 272 ? -20.564 26.125 -10.572 1.00 88.25 272 ASN A O 1
ATOM 2183 N N . GLY A 1 273 ? -18.673 25.697 -9.432 1.00 84.88 273 GLY A N 1
ATOM 2184 C CA . GLY A 1 273 ? -18.670 26.925 -8.626 1.00 84.88 273 GLY A CA 1
ATOM 2185 C C . GLY A 1 273 ? -19.746 27.017 -7.531 1.00 84.88 273 GLY A C 1
ATOM 2186 O O . GLY A 1 273 ? -19.934 28.095 -6.973 1.00 84.88 273 GLY A O 1
ATOM 2187 N N . ARG A 1 274 ? -20.468 25.931 -7.216 1.00 89.38 274 ARG A N 1
ATOM 2188 C CA . ARG A 1 274 ? -21.543 25.907 -6.207 1.00 89.38 274 ARG A CA 1
ATOM 2189 C C . ARG A 1 274 ? -21.228 24.939 -5.072 1.00 89.38 274 ARG A C 1
ATOM 2191 O O . ARG A 1 274 ? -20.937 23.772 -5.330 1.00 89.38 274 ARG A O 1
ATOM 2198 N N . PHE A 1 275 ? -21.368 25.401 -3.830 1.00 91.25 275 PHE A N 1
ATOM 2199 C CA . PHE A 1 275 ? -21.322 24.543 -2.644 1.00 91.25 275 PHE A CA 1
ATOM 2200 C C . PHE A 1 275 ? -22.298 23.364 -2.790 1.00 91.25 275 PHE A C 1
ATOM 2202 O O . PHE A 1 275 ? -23.436 23.545 -3.226 1.00 91.25 275 PHE A O 1
ATOM 2209 N N . THR A 1 276 ? -21.822 22.160 -2.477 1.00 90.44 276 THR A N 1
ATOM 2210 C CA . THR A 1 276 ? -22.517 20.887 -2.723 1.00 90.44 276 THR A CA 1
ATOM 2211 C C . THR A 1 276 ? -22.652 20.061 -1.443 1.00 90.44 276 THR A C 1
ATOM 2213 O O . THR A 1 276 ? -23.751 19.599 -1.144 1.00 90.44 276 THR A O 1
ATOM 2216 N N . SER A 1 277 ? -21.573 19.901 -0.669 1.00 91.62 277 SER A N 1
ATOM 2217 C CA . SER A 1 277 ? -21.603 19.232 0.637 1.00 91.62 277 SER A CA 1
ATOM 2218 C C . SER A 1 277 ? -20.495 19.725 1.572 1.00 91.62 277 SER A C 1
ATOM 2220 O O . SER A 1 277 ? -19.523 20.357 1.151 1.00 91.62 277 SER A O 1
ATOM 2222 N N . GLU A 1 278 ? -20.656 19.411 2.856 1.00 93.25 278 GLU A N 1
ATOM 2223 C CA . GLU A 1 278 ? -19.670 19.609 3.914 1.00 93.25 278 GLU A CA 1
ATOM 2224 C C . GLU A 1 278 ? -19.534 18.314 4.719 1.00 93.25 278 GLU A C 1
ATOM 2226 O O . GLU A 1 278 ? -20.539 17.698 5.076 1.00 93.25 278 GLU A O 1
ATOM 2231 N N . HIS A 1 279 ? -18.295 17.942 5.029 1.00 93.50 279 HIS A N 1
ATOM 2232 C CA . HIS A 1 279 ? -17.940 16.774 5.834 1.00 93.50 279 HIS A CA 1
ATOM 2233 C C . HIS A 1 279 ? -17.136 17.224 7.049 1.00 93.50 279 HIS A C 1
ATOM 2235 O O . HIS A 1 279 ? -16.302 18.122 6.931 1.00 93.50 279 HIS A O 1
ATOM 2241 N N . GLU A 1 280 ? -17.385 16.629 8.213 1.00 94.31 280 GLU A N 1
ATOM 2242 C CA . GLU A 1 280 ? -16.799 17.067 9.482 1.00 94.31 280 GLU A CA 1
ATOM 2243 C C . GLU A 1 280 ? -15.851 16.000 10.010 1.00 94.31 280 GLU A C 1
ATOM 2245 O O . GLU A 1 280 ? -16.280 14.946 10.473 1.00 94.31 280 GLU A O 1
ATOM 2250 N N . TRP A 1 281 ? -14.553 16.265 9.911 1.00 94.81 281 TRP A N 1
ATOM 2251 C CA . TRP A 1 281 ? -13.525 15.263 10.137 1.00 94.81 281 TRP A CA 1
ATOM 2252 C C . TRP A 1 281 ? -12.842 15.448 11.482 1.00 94.81 281 TRP A C 1
ATOM 2254 O O . TRP A 1 281 ? -12.254 16.495 11.754 1.00 94.81 281 TRP A O 1
ATOM 2264 N N . LEU A 1 282 ? -12.857 14.384 12.283 1.00 95.25 282 LEU A N 1
ATOM 2265 C CA . LEU A 1 282 ? -11.950 14.203 13.409 1.00 95.25 282 LEU A CA 1
ATOM 2266 C C . LEU A 1 282 ? -10.811 13.282 12.958 1.00 95.25 282 LEU A C 1
ATOM 2268 O O . LEU A 1 282 ? -11.051 12.148 12.534 1.00 95.25 282 LEU A O 1
ATOM 2272 N N . VAL A 1 283 ? -9.576 13.776 13.032 1.00 95.50 283 VAL A N 1
ATOM 2273 C CA . VAL A 1 283 ? -8.364 13.094 12.560 1.00 95.50 283 VAL A CA 1
ATOM 2274 C C . VAL A 1 283 ? -7.321 13.081 13.668 1.00 95.50 283 VAL A C 1
ATOM 2276 O O . VAL A 1 283 ? -6.932 14.131 14.173 1.00 95.50 283 VAL A O 1
ATOM 2279 N N . VAL A 1 284 ? -6.816 11.895 13.997 1.00 96.00 284 VAL A N 1
ATOM 2280 C CA . VAL A 1 284 ? -5.643 11.704 14.853 1.00 96.00 284 VAL A CA 1
ATOM 2281 C C . VAL A 1 284 ? -4.491 11.192 13.996 1.00 96.00 284 VAL A C 1
ATOM 2283 O O . VAL A 1 284 ? -4.651 10.230 13.242 1.00 96.00 284 VAL A O 1
ATOM 2286 N N . ASN A 1 285 ? -3.317 11.804 14.137 1.00 93.62 285 ASN A N 1
ATOM 2287 C CA . ASN A 1 285 ? -2.056 11.298 13.596 1.00 93.62 285 ASN A CA 1
ATOM 2288 C C . ASN A 1 285 ? -1.137 10.893 14.749 1.00 93.62 285 ASN A C 1
ATOM 2290 O O . ASN A 1 285 ? -1.086 11.575 15.770 1.00 93.62 285 ASN A O 1
ATOM 2294 N N . GLN A 1 286 ? -0.371 9.820 14.566 1.00 92.81 286 GLN A N 1
ATOM 2295 C CA . GLN A 1 286 ? 0.685 9.407 15.485 1.00 92.81 286 GLN A CA 1
ATOM 2296 C C . GLN A 1 286 ? 1.954 9.091 14.689 1.00 92.81 286 GLN A C 1
ATOM 2298 O O . GLN A 1 286 ? 1.923 8.278 13.764 1.00 92.81 286 GLN A O 1
ATOM 2303 N N . VAL A 1 287 ? 3.076 9.698 15.072 1.00 89.19 287 VAL A N 1
ATOM 2304 C CA . VAL A 1 287 ? 4.397 9.431 14.489 1.00 89.19 287 VAL A CA 1
ATOM 2305 C C . VAL A 1 287 ? 5.336 8.948 15.586 1.00 89.19 287 VAL A C 1
ATOM 2307 O O . VAL A 1 287 ? 5.456 9.586 16.631 1.00 89.19 287 VAL A O 1
ATOM 2310 N N . GLY A 1 288 ? 5.992 7.814 15.339 1.00 84.19 288 GLY A N 1
ATOM 2311 C CA . GLY A 1 288 ? 6.861 7.149 16.307 1.00 84.19 288 GLY A CA 1
ATOM 2312 C C . GLY A 1 288 ? 6.207 5.922 16.950 1.00 84.19 288 GLY A C 1
ATOM 2313 O O . GLY A 1 288 ? 5.029 5.616 16.739 1.00 84.19 288 GLY A O 1
ATOM 2314 N N . SER A 1 289 ? 6.995 5.195 17.739 1.00 85.00 289 SER A N 1
ATOM 2315 C CA . SER A 1 289 ? 6.537 4.040 18.509 1.00 85.00 289 SER A CA 1
ATOM 2316 C C . SER A 1 289 ? 7.368 3.865 19.772 1.00 85.00 289 SER A C 1
ATOM 2318 O O . SER A 1 289 ? 8.571 4.101 19.759 1.00 85.00 289 SER A O 1
ATOM 2320 N N . LYS A 1 290 ? 6.745 3.355 20.838 1.00 80.81 290 LYS A N 1
ATOM 2321 C CA . LYS A 1 290 ? 7.422 2.950 22.083 1.00 80.81 290 LYS A CA 1
ATOM 2322 C C . LYS A 1 290 ? 7.893 1.488 22.044 1.00 80.81 290 LYS A C 1
ATOM 2324 O O . LYS A 1 290 ? 7.861 0.800 23.060 1.00 80.81 290 LYS A O 1
ATOM 2329 N N . ASN A 1 291 ? 8.222 0.970 20.861 1.00 86.00 291 ASN A N 1
ATOM 2330 C CA . ASN A 1 291 ? 8.609 -0.424 20.680 1.00 86.00 291 ASN A CA 1
ATOM 2331 C C . ASN A 1 291 ? 9.839 -0.557 19.775 1.00 86.00 291 ASN A C 1
ATOM 2333 O O . ASN A 1 291 ? 9.803 -0.221 18.594 1.00 86.00 291 ASN A O 1
ATOM 2337 N N . ASP A 1 292 ? 10.905 -1.124 20.327 1.00 79.31 292 ASP A N 1
ATOM 2338 C CA . ASP A 1 292 ? 12.235 -1.139 19.705 1.00 79.31 292 ASP A CA 1
ATOM 2339 C C . ASP A 1 292 ? 12.277 -1.990 18.431 1.00 79.31 292 ASP A C 1
ATOM 2341 O O . ASP A 1 292 ? 12.965 -1.657 17.475 1.00 79.31 292 ASP A O 1
ATOM 2345 N N . GLU A 1 293 ? 11.471 -3.054 18.380 1.00 84.38 293 GLU A N 1
ATOM 2346 C CA . GLU A 1 293 ? 11.336 -3.953 17.227 1.00 84.38 293 GLU A CA 1
ATOM 2347 C C . GLU A 1 293 ? 10.889 -3.206 15.956 1.00 84.38 293 GLU A C 1
ATOM 2349 O O . GLU A 1 293 ? 11.465 -3.412 14.887 1.00 84.38 293 GLU A O 1
ATOM 2354 N N . ILE A 1 294 ? 9.909 -2.295 16.066 1.00 85.31 294 ILE A N 1
ATOM 2355 C CA . ILE A 1 294 ? 9.497 -1.460 14.930 1.00 85.31 294 ILE A CA 1
ATOM 2356 C C . ILE A 1 294 ? 10.422 -0.257 14.729 1.00 85.31 294 ILE A C 1
ATOM 2358 O O . ILE A 1 294 ? 10.658 0.111 13.584 1.00 85.31 294 ILE A O 1
ATOM 2362 N N . MET A 1 295 ? 10.990 0.332 15.787 1.00 83.50 295 MET A N 1
ATOM 2363 C CA . MET A 1 295 ? 11.912 1.470 15.643 1.00 83.50 295 MET A CA 1
ATOM 2364 C C . MET A 1 295 ? 13.233 1.070 14.968 1.00 83.50 295 MET A C 1
ATOM 2366 O O . MET A 1 295 ? 13.696 1.784 14.085 1.00 83.50 295 MET A O 1
ATOM 2370 N N . HIS A 1 296 ? 13.788 -0.103 15.278 1.00 80.25 296 HIS A N 1
ATOM 2371 C CA . HIS A 1 296 ? 14.965 -0.638 14.589 1.00 80.25 296 HIS A CA 1
ATOM 2372 C C . HIS A 1 296 ? 14.655 -1.035 13.134 1.00 80.25 296 HIS A C 1
ATOM 2374 O O . HIS A 1 296 ? 15.473 -0.835 12.236 1.00 80.25 296 HIS A O 1
ATOM 2380 N N . LEU A 1 297 ? 13.448 -1.548 12.856 1.00 80.69 297 LEU A N 1
ATOM 2381 C CA . LEU A 1 297 ? 13.022 -1.793 11.475 1.00 80.69 297 LEU A CA 1
ATOM 2382 C C . LEU A 1 297 ? 12.817 -0.476 10.702 1.00 80.69 297 LEU A C 1
ATOM 2384 O O . LEU A 1 297 ? 13.168 -0.409 9.526 1.00 80.69 297 LEU A O 1
ATOM 2388 N N . ALA A 1 298 ? 12.318 0.573 11.364 1.00 78.62 298 ALA A N 1
ATOM 2389 C CA . ALA A 1 298 ? 12.151 1.919 10.816 1.00 78.62 298 ALA A CA 1
ATOM 2390 C C . ALA A 1 298 ? 13.502 2.562 10.456 1.00 78.62 298 ALA A C 1
ATOM 2392 O O . ALA A 1 298 ? 13.675 3.043 9.337 1.00 78.62 298 ALA A O 1
ATOM 2393 N N . GLU A 1 299 ? 14.470 2.494 11.376 1.00 75.38 299 GLU A N 1
ATOM 2394 C CA . GLU A 1 299 ? 15.870 2.901 11.199 1.00 75.38 299 GLU A CA 1
ATOM 2395 C C . GLU A 1 299 ? 16.499 2.179 9.997 1.00 75.38 299 GLU A C 1
ATOM 2397 O O . GLU A 1 299 ? 16.896 2.815 9.019 1.00 75.38 299 GLU A O 1
ATOM 2402 N N . LYS A 1 300 ? 16.507 0.840 10.022 1.00 74.62 300 LYS A N 1
ATOM 2403 C CA . LYS A 1 300 ? 17.079 -0.013 8.971 1.00 74.62 300 LYS A CA 1
ATOM 2404 C C . LYS A 1 300 ? 16.433 0.210 7.600 1.00 74.62 300 LYS A C 1
ATOM 2406 O O . LYS A 1 300 ? 17.103 0.102 6.573 1.00 74.62 300 LYS A O 1
ATOM 2411 N N . GLN A 1 301 ? 15.136 0.511 7.565 1.00 69.56 301 GLN A N 1
ATOM 2412 C CA . GLN A 1 301 ? 14.415 0.846 6.338 1.00 69.56 301 GLN A CA 1
ATOM 2413 C C . GLN A 1 301 ? 14.398 2.354 6.035 1.00 69.56 301 GLN A C 1
ATOM 2415 O O . GLN A 1 301 ? 13.748 2.731 5.066 1.00 69.56 301 GLN A O 1
ATOM 2420 N N . HIS A 1 302 ? 15.085 3.221 6.792 1.00 70.88 302 HIS A N 1
ATOM 2421 C CA . HIS A 1 302 ? 14.950 4.691 6.808 1.00 70.88 302 HIS A CA 1
ATOM 2422 C C . HIS A 1 302 ? 13.531 5.175 6.436 1.00 70.88 302 HIS A C 1
ATOM 2424 O O . HIS A 1 302 ? 13.307 5.742 5.359 1.00 70.88 302 HIS A O 1
ATOM 2430 N N . VAL A 1 303 ? 12.566 4.864 7.297 1.00 73.81 303 VAL A N 1
ATOM 2431 C CA . VAL A 1 303 ? 11.171 5.338 7.283 1.00 73.81 303 VAL A CA 1
ATOM 2432 C C . VAL A 1 303 ? 10.779 5.702 8.715 1.00 73.81 303 VAL A C 1
ATOM 2434 O O . VAL A 1 303 ? 11.479 5.342 9.653 1.00 73.81 303 VAL A O 1
ATOM 2437 N N . LEU A 1 304 ? 9.656 6.393 8.908 1.00 78.06 304 LEU A N 1
ATOM 2438 C CA . LEU A 1 304 ? 9.080 6.601 10.239 1.00 78.06 304 LEU A CA 1
ATOM 2439 C C . LEU A 1 304 ? 7.773 5.813 10.384 1.00 78.06 304 LEU A C 1
ATOM 2441 O O . LEU A 1 304 ? 6.995 5.759 9.424 1.00 78.06 304 LEU A O 1
ATOM 2445 N N . PRO A 1 305 ? 7.484 5.239 11.568 1.00 87.38 305 PRO A N 1
ATOM 2446 C CA . PRO A 1 305 ? 6.200 4.616 11.841 1.00 87.38 305 PRO A CA 1
ATOM 2447 C C . PRO A 1 305 ? 5.145 5.708 12.064 1.00 87.38 305 PRO A C 1
ATOM 2449 O O . PRO A 1 305 ? 4.825 6.089 13.187 1.00 87.38 305 PRO A O 1
ATOM 2452 N N . TRP A 1 306 ? 4.647 6.249 10.953 1.00 89.44 306 TRP A N 1
ATOM 2453 C CA . TRP A 1 306 ? 3.508 7.160 10.895 1.00 89.44 306 TRP A CA 1
ATOM 2454 C C . TRP A 1 306 ? 2.240 6.330 10.701 1.00 89.44 306 TRP A C 1
ATOM 2456 O O . TRP A 1 306 ? 2.132 5.583 9.725 1.00 89.44 306 TRP A O 1
ATOM 2466 N N . VAL A 1 307 ? 1.278 6.489 11.606 1.00 94.06 307 VAL A N 1
ATOM 2467 C CA . VAL A 1 307 ? -0.095 5.980 11.486 1.00 94.06 307 VAL A CA 1
ATOM 2468 C C . VAL A 1 307 ? -1.102 7.109 11.724 1.00 94.06 307 VAL A C 1
ATOM 2470 O O . VAL A 1 307 ? -0.758 8.169 12.245 1.00 94.06 307 VAL A O 1
ATOM 2473 N N . GLY A 1 308 ? -2.354 6.899 11.337 1.00 94.94 308 GLY A N 1
ATOM 2474 C CA . GLY A 1 308 ? -3.445 7.820 11.633 1.00 94.94 308 GLY A CA 1
ATOM 2475 C C . GLY A 1 308 ? -4.790 7.108 11.702 1.00 94.94 308 GLY A C 1
ATOM 2476 O O . GLY A 1 308 ? -4.969 6.049 11.104 1.00 94.94 308 GLY A O 1
ATOM 2477 N N . ALA A 1 309 ? -5.745 7.705 12.405 1.00 95.94 309 ALA A N 1
ATOM 2478 C CA . ALA A 1 309 ? -7.104 7.205 12.580 1.00 95.94 309 ALA A CA 1
ATOM 2479 C C . ALA A 1 309 ? -8.087 8.374 12.412 1.00 95.94 309 ALA A C 1
ATOM 2481 O O . ALA A 1 309 ? -7.844 9.451 12.953 1.00 95.94 309 ALA A O 1
ATOM 2482 N N . ALA A 1 310 ? -9.157 8.201 11.634 1.00 95.19 310 ALA A N 1
ATOM 2483 C CA . ALA A 1 310 ? -10.092 9.288 11.332 1.00 95.19 310 ALA A CA 1
ATOM 2484 C C . ALA A 1 310 ? -11.541 8.825 11.147 1.00 95.19 310 ALA A C 1
ATOM 2486 O O . ALA A 1 310 ? -11.812 7.670 10.801 1.00 95.19 310 ALA A O 1
ATOM 2487 N N . ILE A 1 311 ? -12.475 9.757 11.330 1.00 93.00 311 ILE A N 1
ATOM 2488 C CA . ILE A 1 311 ? -13.911 9.555 11.124 1.00 93.00 311 ILE A CA 1
ATOM 2489 C C . ILE A 1 311 ? -14.595 10.850 10.662 1.00 93.00 311 ILE A C 1
ATOM 2491 O O . ILE A 1 311 ? -14.240 11.939 11.113 1.00 93.00 311 ILE A O 1
ATOM 2495 N N . ASP A 1 312 ? -15.581 10.707 9.773 1.00 92.06 312 ASP A N 1
ATOM 2496 C CA . ASP A 1 312 ? -16.547 11.755 9.433 1.00 92.06 312 ASP A CA 1
ATOM 2497 C C . ASP A 1 312 ? -17.697 11.695 10.450 1.00 92.06 312 ASP A C 1
ATOM 2499 O O . ASP A 1 312 ? -18.446 10.717 10.494 1.00 92.06 312 ASP A O 1
ATOM 2503 N N . LEU A 1 313 ? -17.834 12.726 11.284 1.00 89.06 313 LEU A N 1
ATOM 2504 C CA . LEU A 1 313 ? -18.836 12.793 12.352 1.00 89.06 313 LEU A CA 1
ATOM 2505 C C . LEU A 1 313 ? -20.278 12.871 11.814 1.00 89.06 313 LEU A C 1
ATOM 2507 O O . LEU A 1 313 ? -21.222 12.584 12.552 1.00 89.06 313 LEU A O 1
ATOM 2511 N N . LYS A 1 314 ? -20.460 13.208 10.528 1.00 81.81 314 LYS A N 1
ATOM 2512 C CA . LYS A 1 314 ? -21.765 13.313 9.856 1.00 81.81 314 LYS A CA 1
ATOM 2513 C C . LYS A 1 314 ? -22.179 12.019 9.132 1.00 81.81 314 LYS A C 1
ATOM 2515 O O . LYS A 1 314 ? -23.332 11.921 8.711 1.00 81.81 314 LYS A O 1
ATOM 2520 N N . MET A 1 315 ? -21.303 11.010 9.010 1.00 71.31 315 MET A N 1
ATOM 2521 C CA . MET A 1 315 ? -21.582 9.762 8.276 1.00 71.31 315 MET A CA 1
ATOM 2522 C C . MET A 1 315 ? -21.362 8.484 9.103 1.00 71.31 315 MET A C 1
ATOM 2524 O O . MET A 1 315 ? -20.285 8.226 9.632 1.00 71.31 315 MET A O 1
ATOM 2528 N N . SER A 1 316 ? -22.357 7.590 9.122 1.00 59.53 316 SER A N 1
ATOM 2529 C CA . SER A 1 316 ? -22.227 6.255 9.720 1.00 59.53 316 SER A CA 1
ATOM 2530 C C . SER A 1 316 ? -21.438 5.299 8.812 1.00 59.53 316 SER A C 1
ATOM 2532 O O . SER A 1 316 ? -21.963 4.699 7.872 1.00 59.53 316 SER A O 1
ATOM 2534 N N . CYS A 1 317 ? -20.145 5.138 9.098 1.00 58.91 317 CYS A N 1
ATOM 2535 C CA . CYS A 1 317 ? -19.252 4.294 8.310 1.00 58.91 317 CYS A CA 1
ATOM 2536 C C . CYS A 1 317 ? -19.451 2.792 8.607 1.00 58.91 317 CYS A C 1
ATOM 2538 O O . CYS A 1 317 ? -19.173 2.316 9.705 1.00 58.91 317 CYS A O 1
ATOM 2540 N N . LEU A 1 318 ? -19.919 2.025 7.613 1.00 61.78 318 LEU A N 1
ATOM 2541 C CA . LEU A 1 318 ? -20.118 0.569 7.734 1.00 61.78 318 LEU A CA 1
ATOM 2542 C C . LEU A 1 318 ? -18.805 -0.231 7.698 1.00 61.78 318 LEU A C 1
ATOM 2544 O O . LEU A 1 318 ? -18.721 -1.280 8.337 1.00 61.78 318 LEU A O 1
ATOM 2548 N N . ALA A 1 319 ? -17.815 0.246 6.939 1.00 75.12 319 ALA A N 1
ATOM 2549 C CA . ALA A 1 319 ? -16.455 -0.285 6.840 1.00 75.12 319 ALA A CA 1
ATOM 2550 C C . ALA A 1 319 ? -15.540 0.812 6.273 1.00 75.12 319 ALA A C 1
ATOM 2552 O O . ALA A 1 319 ? -15.855 1.395 5.230 1.00 75.12 319 ALA A O 1
ATOM 2553 N N . GLY A 1 320 ? -14.442 1.103 6.969 1.00 85.00 320 GLY A N 1
ATOM 2554 C CA . GLY A 1 320 ? -13.539 2.207 6.663 1.00 85.00 320 GLY A CA 1
ATOM 2555 C C . GLY A 1 320 ? -12.637 1.982 5.450 1.00 85.00 320 GLY A C 1
ATOM 2556 O O . GLY A 1 320 ? -12.649 0.936 4.801 1.00 85.00 320 GLY A O 1
ATOM 2557 N N . ARG A 1 321 ? -11.815 2.988 5.148 1.00 88.44 321 ARG A N 1
ATOM 2558 C CA . ARG A 1 321 ? -10.828 2.963 4.053 1.00 88.44 321 ARG A CA 1
ATOM 2559 C C . ARG A 1 321 ? -9.408 2.994 4.612 1.00 88.44 321 ARG A C 1
ATOM 2561 O O . ARG A 1 321 ? -9.171 3.661 5.621 1.00 88.44 321 ARG A O 1
ATOM 2568 N N . ILE A 1 322 ? -8.490 2.319 3.925 1.00 90.19 322 ILE A N 1
ATOM 2569 C CA . ILE A 1 322 ? -7.050 2.370 4.191 1.00 90.19 322 ILE A CA 1
ATOM 2570 C C . ILE A 1 322 ? -6.430 3.510 3.364 1.00 90.19 322 ILE A C 1
ATOM 2572 O O . ILE A 1 322 ? -6.793 3.717 2.205 1.00 90.19 322 ILE A O 1
ATOM 2576 N N . PHE A 1 323 ? -5.497 4.252 3.957 1.00 90.38 323 PHE A N 1
ATOM 2577 C CA . PHE A 1 323 ? -4.771 5.360 3.339 1.00 90.38 323 PHE A CA 1
ATOM 2578 C C . PHE A 1 323 ? -3.257 5.155 3.451 1.00 90.38 323 PHE A C 1
ATOM 2580 O O . PHE A 1 323 ? -2.747 4.655 4.456 1.00 90.38 323 PHE A O 1
ATOM 2587 N N . CYS A 1 324 ? -2.544 5.653 2.444 1.00 85.44 324 CYS A N 1
ATOM 2588 C CA . CYS A 1 324 ? -1.123 5.981 2.511 1.00 85.44 324 CYS A CA 1
ATOM 2589 C C . CYS A 1 324 ? -0.979 7.467 2.151 1.00 85.44 324 CYS A C 1
ATOM 2591 O O . CYS A 1 324 ? -0.591 7.814 1.034 1.00 85.44 324 CYS A O 1
ATOM 2593 N N . VAL A 1 325 ? -1.396 8.328 3.088 1.00 86.81 325 VAL A N 1
ATOM 2594 C CA . VAL A 1 325 ? -1.734 9.761 2.937 1.00 86.81 325 VAL A CA 1
ATOM 2595 C C . VAL A 1 325 ? -2.922 10.031 1.998 1.00 86.81 325 VAL A C 1
ATOM 2597 O O . VAL A 1 325 ? -3.858 10.722 2.390 1.00 86.81 325 VAL A O 1
ATOM 2600 N N . LEU A 1 326 ? -2.955 9.431 0.809 1.00 87.94 326 LEU A N 1
ATOM 2601 C CA . LEU A 1 326 ? -4.145 9.362 -0.050 1.00 87.94 326 LEU A CA 1
ATOM 2602 C C . LEU A 1 326 ? -4.840 7.992 0.094 1.00 87.94 326 LEU A C 1
ATOM 2604 O O . LEU A 1 326 ? -4.174 7.021 0.475 1.00 87.94 326 LEU A O 1
ATOM 2608 N N . PRO A 1 327 ? -6.158 7.888 -0.173 1.00 86.25 327 PRO A N 1
ATOM 2609 C CA . PRO A 1 327 ? -6.880 6.623 -0.056 1.00 86.25 327 PRO A CA 1
ATOM 2610 C C . PRO A 1 327 ? -6.339 5.575 -1.036 1.00 86.25 327 PRO A C 1
ATOM 2612 O O . PRO A 1 327 ? -6.016 5.882 -2.187 1.00 86.25 327 PRO A O 1
ATOM 2615 N N . LEU A 1 328 ? -6.253 4.326 -0.575 1.00 81.50 328 LEU A N 1
ATOM 2616 C CA . LEU A 1 328 ? -6.041 3.166 -1.440 1.00 81.50 328 LEU A CA 1
ATOM 2617 C C . LEU A 1 328 ? -7.342 2.826 -2.201 1.00 81.50 328 LEU A C 1
ATOM 2619 O O . LEU A 1 328 ? -8.416 3.307 -1.821 1.00 81.50 328 LEU A O 1
ATOM 2623 N N . PRO A 1 329 ? -7.278 2.020 -3.282 1.00 69.31 329 PRO A N 1
ATOM 2624 C CA . PRO A 1 329 ? -8.467 1.606 -4.023 1.00 69.31 329 PRO A CA 1
ATOM 2625 C C . PRO A 1 329 ? -9.536 0.974 -3.123 1.00 69.31 329 PRO A C 1
ATOM 2627 O O . PRO A 1 329 ? -9.222 0.302 -2.145 1.00 69.31 329 PRO A O 1
ATOM 2630 N N . VAL A 1 330 ? -10.806 1.148 -3.506 1.00 57.91 330 VAL A N 1
ATOM 2631 C CA . VAL A 1 330 ? -12.021 0.785 -2.735 1.00 57.91 330 VAL A CA 1
ATOM 2632 C C . VAL A 1 330 ? -12.113 -0.712 -2.359 1.00 57.91 330 VAL A C 1
ATOM 2634 O O . VAL A 1 330 ? -12.944 -1.091 -1.530 1.00 57.91 330 VAL A O 1
ATOM 2637 N N . GLU A 1 331 ? -11.242 -1.523 -2.963 1.00 54.75 331 GLU A N 1
ATOM 2638 C CA . GLU A 1 331 ? -10.901 -2.920 -2.673 1.00 54.75 331 GLU A CA 1
ATOM 2639 C C . GLU A 1 331 ? -10.381 -3.122 -1.234 1.00 54.75 331 GLU A C 1
ATOM 2641 O O . GLU A 1 331 ? -10.940 -3.917 -0.476 1.00 54.75 331 GLU A O 1
ATOM 2646 N N . ASP A 1 332 ? -9.347 -2.371 -0.837 1.00 60.91 332 ASP A N 1
ATOM 2647 C CA . ASP A 1 332 ? -8.631 -2.522 0.439 1.00 60.91 332 ASP A CA 1
ATOM 2648 C C . ASP A 1 332 ? -9.335 -1.684 1.528 1.00 60.91 332 ASP A C 1
ATOM 2650 O O . ASP A 1 332 ? -8.910 -0.598 1.942 1.00 60.91 332 ASP A O 1
ATOM 2654 N N . ARG A 1 333 ? -10.494 -2.183 1.978 1.00 73.38 333 ARG A N 1
ATOM 2655 C CA . ARG A 1 333 ? -11.242 -1.604 3.105 1.00 73.38 333 ARG A CA 1
ATOM 2656 C C . ARG A 1 333 ? -10.684 -2.062 4.445 1.00 73.38 333 ARG A C 1
ATOM 2658 O O . ARG A 1 333 ? -10.299 -3.216 4.619 1.00 73.38 333 ARG A O 1
ATOM 2665 N N . ALA A 1 334 ? -10.724 -1.168 5.427 1.00 75.69 334 ALA A N 1
ATOM 2666 C CA . ALA A 1 334 ? -10.472 -1.544 6.809 1.00 75.69 334 ALA A CA 1
ATOM 2667 C C . ALA A 1 334 ? -11.668 -2.369 7.336 1.00 75.69 334 ALA A C 1
ATOM 2669 O O . ALA A 1 334 ? -12.815 -1.964 7.125 1.00 75.69 334 ALA A O 1
ATOM 2670 N N . PRO A 1 335 ? -11.451 -3.472 8.082 1.00 80.31 335 PRO A N 1
ATOM 2671 C CA . PRO A 1 335 ? -12.537 -4.244 8.709 1.00 80.31 335 PRO A CA 1
ATOM 2672 C C . PRO A 1 335 ? -13.231 -3.497 9.872 1.00 80.31 335 PRO A C 1
ATOM 2674 O O . PRO A 1 335 ? -14.161 -4.012 10.494 1.00 80.31 335 PRO A O 1
ATOM 2677 N N . MET A 1 336 ? -12.775 -2.277 10.165 1.00 85.25 336 MET A N 1
ATOM 2678 C CA . MET A 1 336 ? -13.174 -1.405 11.270 1.00 85.25 336 MET A CA 1
ATOM 2679 C C . MET A 1 336 ? -14.113 -0.296 10.771 1.00 85.25 336 MET A C 1
ATOM 2681 O O . MET A 1 336 ? -14.089 0.063 9.596 1.00 85.25 336 MET A O 1
ATOM 2685 N N . CYS A 1 337 ? -14.894 0.314 11.664 1.00 86.00 337 CYS A N 1
ATOM 2686 C CA . CYS A 1 337 ? -15.791 1.433 11.329 1.00 86.00 337 CYS A CA 1
ATOM 2687 C C . CYS A 1 337 ? -15.078 2.802 11.222 1.00 86.00 337 CYS A C 1
ATOM 2689 O O . CYS A 1 337 ? -15.741 3.833 11.165 1.00 86.00 337 CYS A O 1
ATOM 2691 N N . ILE A 1 338 ? -13.739 2.826 11.207 1.00 91.62 338 ILE A N 1
ATOM 2692 C CA . ILE A 1 338 ? -12.917 4.041 11.106 1.00 91.62 338 ILE A CA 1
ATOM 2693 C C . ILE A 1 338 ? -11.991 3.997 9.890 1.00 91.62 338 ILE A C 1
ATOM 2695 O O . ILE A 1 338 ? -11.613 2.928 9.407 1.00 91.62 338 ILE A O 1
ATOM 2699 N N . HIS A 1 339 ? -11.585 5.169 9.418 1.00 93.25 339 HIS A N 1
ATOM 2700 C CA . HIS A 1 339 ? -10.537 5.319 8.417 1.00 93.25 339 HIS A CA 1
ATOM 2701 C C . HIS A 1 339 ? -9.162 5.182 9.078 1.00 93.25 339 HIS A C 1
ATOM 2703 O O . HIS A 1 339 ? -8.964 5.662 10.196 1.00 93.25 339 HIS A O 1
ATOM 2709 N N . VAL A 1 340 ? -8.224 4.518 8.398 1.00 93.81 340 VAL A N 1
ATOM 2710 C CA . VAL A 1 340 ? -6.866 4.279 8.911 1.00 93.81 340 VAL A CA 1
ATOM 2711 C C . VAL A 1 340 ? -5.817 4.691 7.888 1.00 93.81 340 VAL A C 1
ATOM 2713 O O . VAL A 1 340 ? -5.900 4.329 6.717 1.00 93.81 340 VAL A O 1
ATOM 2716 N N . ASN A 1 341 ? -4.808 5.425 8.337 1.00 93.75 341 ASN A N 1
ATOM 2717 C CA . ASN A 1 341 ? -3.651 5.833 7.550 1.00 93.75 341 ASN A CA 1
ATOM 2718 C C . ASN A 1 341 ? -2.392 5.147 8.077 1.00 93.75 341 ASN A C 1
ATOM 2720 O O . ASN A 1 341 ? -2.262 4.911 9.280 1.00 93.75 341 ASN A O 1
ATOM 2724 N N . GLY A 1 342 ? -1.441 4.883 7.191 1.00 90.12 342 GLY A N 1
ATOM 2725 C CA . GLY A 1 342 ? -0.118 4.427 7.580 1.00 90.12 342 GLY A CA 1
ATOM 2726 C C . GLY A 1 342 ? 0.913 4.594 6.475 1.00 90.12 342 GLY A C 1
ATOM 2727 O O . GLY A 1 342 ? 0.595 4.556 5.284 1.00 90.12 342 GLY A O 1
ATOM 2728 N N . MET A 1 343 ? 2.179 4.711 6.875 1.00 85.00 343 MET A N 1
ATOM 2729 C CA . MET A 1 343 ? 3.341 4.582 5.985 1.00 85.00 343 MET A CA 1
ATOM 2730 C C . MET A 1 343 ? 3.557 3.103 5.601 1.00 85.00 343 MET A C 1
ATOM 2732 O O . MET A 1 343 ? 4.634 2.543 5.797 1.00 85.00 343 MET A O 1
ATOM 2736 N N . PHE A 1 344 ? 2.499 2.440 5.127 1.00 86.50 344 PHE A N 1
ATOM 2737 C CA . PHE A 1 344 ? 2.485 1.012 4.835 1.00 86.50 344 PHE A CA 1
ATOM 2738 C C . PHE A 1 344 ? 3.336 0.667 3.603 1.00 86.50 344 PHE A C 1
ATOM 2740 O O . PHE A 1 344 ? 3.399 1.417 2.625 1.00 86.50 344 PHE A O 1
ATOM 2747 N N . ALA A 1 345 ? 3.935 -0.521 3.626 1.00 79.31 345 ALA A N 1
ATOM 2748 C CA . ALA A 1 345 ? 4.498 -1.160 2.448 1.00 79.31 345 ALA A CA 1
ATOM 2749 C C . ALA A 1 345 ? 3.346 -1.671 1.559 1.00 79.31 345 ALA A C 1
ATOM 2751 O O . ALA A 1 345 ? 2.515 -2.480 1.988 1.00 79.31 345 ALA A O 1
ATOM 2752 N N . VAL A 1 346 ? 3.257 -1.147 0.338 1.00 72.75 346 VAL A N 1
ATOM 2753 C CA . VAL A 1 346 ? 2.201 -1.469 -0.631 1.00 72.75 346 VAL A CA 1
ATOM 2754 C C . VAL A 1 346 ? 2.779 -2.226 -1.816 1.00 72.75 346 VAL A C 1
ATOM 2756 O O . VAL A 1 346 ? 3.884 -1.940 -2.275 1.00 72.75 346 VAL A O 1
ATOM 2759 N N . SER A 1 347 ? 1.997 -3.163 -2.351 1.00 62.19 347 SER A N 1
ATOM 2760 C CA . SER A 1 347 ? 2.362 -3.948 -3.532 1.00 62.19 347 SER A CA 1
ATOM 2761 C C . SER A 1 347 ? 2.735 -3.057 -4.729 1.00 62.19 347 SER A C 1
ATOM 2763 O O . SER A 1 347 ? 2.299 -1.910 -4.835 1.00 62.19 347 SER A O 1
ATOM 2765 N N . SER A 1 348 ? 3.540 -3.563 -5.673 1.00 53.03 348 SER A N 1
ATOM 2766 C CA . SER A 1 348 ? 4.137 -2.740 -6.745 1.00 53.03 348 SER A CA 1
ATOM 2767 C C . SER A 1 348 ? 3.132 -2.128 -7.743 1.00 53.03 348 SER A C 1
ATOM 2769 O O . SER A 1 348 ? 3.489 -1.227 -8.501 1.00 53.03 348 SER A O 1
ATOM 2771 N N . ASN A 1 349 ? 1.857 -2.538 -7.705 1.00 51.44 349 ASN A N 1
ATOM 2772 C CA . ASN A 1 349 ? 0.739 -1.902 -8.421 1.00 51.44 349 ASN A CA 1
ATOM 2773 C C . ASN A 1 349 ? -0.029 -0.843 -7.587 1.00 51.44 349 ASN A C 1
ATOM 2775 O O . ASN A 1 349 ? -0.966 -0.236 -8.103 1.00 51.44 349 ASN A O 1
ATOM 2779 N N . ARG A 1 350 ? 0.358 -0.644 -6.318 1.00 60.81 350 ARG A N 1
ATOM 2780 C CA . ARG A 1 350 ? -0.256 0.210 -5.283 1.00 60.81 350 ARG A CA 1
ATOM 2781 C C . ARG A 1 350 ? -1.739 -0.059 -5.000 1.00 60.81 350 ARG A C 1
ATOM 2783 O O . ARG A 1 350 ? -2.473 0.872 -4.677 1.00 60.81 350 ARG A O 1
ATOM 2790 N N . ARG A 1 351 ? -2.186 -1.315 -5.119 1.00 61.47 351 ARG A N 1
ATOM 2791 C CA . ARG A 1 351 ? -3.588 -1.695 -4.857 1.00 61.47 351 ARG A CA 1
ATOM 2792 C C . ARG A 1 351 ? -3.837 -2.384 -3.522 1.00 61.47 351 ARG A C 1
ATOM 2794 O O . ARG A 1 351 ? -4.976 -2.372 -3.083 1.00 61.47 351 ARG A O 1
ATOM 2801 N N . SER A 1 352 ? -2.811 -2.961 -2.897 1.00 65.38 352 SER A N 1
ATOM 2802 C CA . SER A 1 352 ? -2.975 -3.726 -1.657 1.00 65.38 352 SER A CA 1
ATOM 2803 C C . SER A 1 352 ? -1.814 -3.538 -0.684 1.00 65.38 352 SER A C 1
ATOM 2805 O O . SER A 1 352 ? -0.670 -3.320 -1.104 1.00 65.38 352 SER A O 1
ATOM 2807 N N . LEU A 1 353 ? -2.078 -3.717 0.610 1.00 75.12 353 LEU A N 1
ATOM 2808 C CA . LEU A 1 353 ? -1.015 -3.872 1.608 1.00 75.12 353 LEU A CA 1
ATOM 2809 C C . LEU A 1 353 ? -0.238 -5.191 1.417 1.00 75.12 353 LEU A C 1
ATOM 2811 O O . LEU A 1 353 ? -0.782 -6.204 0.968 1.00 75.12 353 LEU A O 1
ATOM 2815 N N . GLN A 1 354 ? 1.050 -5.182 1.768 1.00 71.62 354 GLN A N 1
ATOM 2816 C CA . GLN A 1 354 ? 1.882 -6.388 1.868 1.00 71.62 354 GLN A CA 1
ATOM 2817 C C . GLN A 1 354 ? 1.777 -7.006 3.271 1.00 71.62 354 GLN A C 1
ATOM 2819 O O . GLN A 1 354 ? 1.697 -6.285 4.264 1.00 71.62 354 GLN A O 1
ATOM 2824 N N . TRP A 1 355 ? 1.811 -8.336 3.369 1.00 78.06 355 TRP A N 1
ATOM 2825 C CA . TRP A 1 355 ? 1.707 -9.062 4.639 1.00 78.06 355 TRP A CA 1
ATOM 2826 C C . TRP A 1 355 ? 2.660 -10.261 4.669 1.00 78.06 355 TRP A C 1
ATOM 2828 O O . TRP A 1 355 ? 2.954 -10.858 3.633 1.00 78.06 355 TRP A O 1
ATOM 2838 N N . GLU A 1 356 ? 3.130 -10.616 5.865 1.00 59.56 356 GLU A N 1
ATOM 2839 C CA . GLU A 1 356 ? 4.065 -11.723 6.092 1.00 59.56 356 GLU A CA 1
ATOM 2840 C C . GLU A 1 356 ? 3.457 -13.085 5.699 1.00 59.56 356 GLU A C 1
ATOM 2842 O O . GLU A 1 356 ? 2.507 -13.566 6.318 1.00 59.56 356 GLU A O 1
ATOM 2847 N N . ALA A 1 357 ? 4.035 -13.737 4.687 1.00 53.28 357 ALA A N 1
ATOM 2848 C CA . ALA A 1 357 ? 3.672 -15.097 4.296 1.00 53.28 357 ALA A CA 1
ATOM 2849 C C . ALA A 1 357 ? 4.475 -16.137 5.100 1.00 53.28 357 ALA A C 1
ATOM 2851 O O . ALA A 1 357 ? 5.704 -16.075 5.135 1.00 53.28 357 ALA A O 1
ATOM 2852 N N . GLN A 1 358 ? 3.789 -17.141 5.663 1.00 41.44 358 GLN A N 1
ATOM 2853 C CA . GLN A 1 358 ? 4.319 -18.119 6.639 1.00 41.44 358 GLN A CA 1
ATOM 2854 C C . GLN A 1 358 ? 5.539 -18.962 6.185 1.00 41.44 358 GLN A C 1
ATOM 2856 O O . GLN A 1 358 ? 6.129 -19.669 6.998 1.00 41.44 358 GLN A O 1
ATOM 2861 N N . GLU A 1 359 ? 5.947 -18.886 4.914 1.00 36.03 359 GLU A N 1
ATOM 2862 C CA . GLU A 1 359 ? 7.092 -19.619 4.347 1.00 36.03 359 GLU A CA 1
ATOM 2863 C C . GLU A 1 359 ? 8.363 -18.768 4.125 1.00 36.03 359 GLU A C 1
ATOM 2865 O O . GLU A 1 359 ? 9.368 -19.288 3.635 1.00 36.03 359 GLU A O 1
ATOM 2870 N N . ARG A 1 360 ? 8.350 -17.457 4.407 1.00 39.56 360 ARG A N 1
ATOM 2871 C CA . ARG A 1 360 ? 9.488 -16.559 4.122 1.00 39.56 360 ARG A CA 1
ATOM 2872 C C . ARG A 1 360 ? 10.272 -16.182 5.379 1.00 39.56 360 ARG A C 1
ATOM 2874 O O . ARG A 1 360 ? 9.742 -15.549 6.282 1.00 39.56 360 ARG A O 1
ATOM 2881 N N . LYS A 1 361 ? 11.587 -16.426 5.369 1.00 37.50 361 LYS A N 1
ATOM 2882 C CA . LYS A 1 361 ? 12.538 -15.622 6.159 1.00 37.50 361 LYS A CA 1
ATOM 2883 C C . LYS A 1 361 ? 12.999 -14.433 5.314 1.00 37.50 361 LYS A C 1
ATOM 2885 O O . LYS A 1 361 ? 13.461 -14.644 4.198 1.00 37.50 361 LYS A O 1
ATOM 2890 N N . GLY A 1 362 ? 12.902 -13.218 5.860 1.00 55.09 362 GLY A N 1
ATOM 2891 C CA . GLY A 1 362 ? 13.362 -11.979 5.210 1.00 55.09 362 GLY A CA 1
ATOM 2892 C C . GLY A 1 362 ? 12.275 -11.108 4.561 1.00 55.09 362 GLY A C 1
ATOM 2893 O O . GLY A 1 362 ? 12.611 -10.239 3.766 1.00 55.09 362 GLY A O 1
ATOM 2894 N N . ASP A 1 363 ? 10.990 -11.316 4.871 1.00 68.75 363 ASP A N 1
ATOM 2895 C CA . ASP A 1 363 ? 9.892 -10.463 4.377 1.00 68.75 363 ASP A CA 1
ATOM 2896 C C . ASP A 1 363 ? 9.740 -9.193 5.241 1.00 68.75 363 ASP A C 1
ATOM 2898 O O . ASP A 1 363 ? 8.844 -9.065 6.076 1.00 68.75 363 ASP A O 1
ATOM 2902 N N . GLU A 1 364 ? 10.696 -8.273 5.101 1.00 73.44 364 GLU A N 1
ATOM 2903 C CA . GLU A 1 364 ? 10.795 -7.075 5.948 1.00 73.44 364 GLU A CA 1
ATOM 2904 C C . GLU A 1 364 ? 9.679 -6.047 5.678 1.00 73.44 364 GLU A C 1
ATOM 2906 O O . GLU A 1 364 ? 9.320 -5.279 6.569 1.00 73.44 364 GLU A O 1
ATOM 2911 N N . GLU A 1 365 ? 9.088 -6.071 4.482 1.00 77.25 365 GLU A N 1
ATOM 2912 C CA . GLU A 1 365 ? 7.939 -5.242 4.091 1.00 77.25 365 GLU A CA 1
ATOM 2913 C C . GLU A 1 365 ? 6.629 -5.779 4.703 1.00 77.25 365 GLU A C 1
ATOM 2915 O O . GLU A 1 365 ? 5.853 -5.017 5.284 1.00 77.25 365 GLU A O 1
ATOM 2920 N N . GLY A 1 366 ? 6.408 -7.101 4.676 1.00 79.31 366 GLY A N 1
ATOM 2921 C CA . GLY A 1 366 ? 5.286 -7.735 5.375 1.00 79.31 366 GLY A CA 1
ATOM 2922 C C . GLY A 1 366 ? 5.382 -7.624 6.903 1.00 79.31 366 GLY A C 1
ATOM 2923 O O . GLY A 1 366 ? 4.362 -7.428 7.571 1.00 79.31 366 GLY A O 1
ATOM 2924 N N . MET A 1 367 ? 6.598 -7.690 7.460 1.00 83.62 367 MET A N 1
ATOM 2925 C CA . MET A 1 367 ? 6.841 -7.477 8.892 1.00 83.62 367 MET A CA 1
ATOM 2926 C C . MET A 1 367 ? 6.583 -6.022 9.311 1.00 83.62 367 MET A C 1
ATOM 2928 O O . MET A 1 367 ? 5.974 -5.789 10.354 1.00 83.62 367 MET A O 1
ATOM 2932 N N . TRP A 1 368 ? 6.977 -5.042 8.490 1.00 88.94 368 TRP A N 1
ATOM 2933 C CA . TRP A 1 368 ? 6.733 -3.619 8.746 1.00 88.94 368 TRP A CA 1
ATOM 2934 C C . TRP A 1 368 ? 5.242 -3.310 8.946 1.00 88.94 368 TRP A C 1
ATOM 2936 O O . TRP A 1 368 ? 4.860 -2.746 9.972 1.00 88.94 368 TRP A O 1
ATOM 2946 N N . ASN A 1 369 ? 4.376 -3.766 8.035 1.00 90.06 369 ASN A N 1
ATOM 2947 C CA . ASN A 1 369 ? 2.927 -3.556 8.149 1.00 90.06 369 ASN A CA 1
ATOM 2948 C C . ASN A 1 369 ? 2.321 -4.249 9.376 1.00 90.06 369 ASN A C 1
ATOM 2950 O O . ASN A 1 369 ? 1.527 -3.650 10.106 1.00 90.06 369 ASN A O 1
ATOM 2954 N N . LYS A 1 370 ? 2.736 -5.493 9.645 1.00 89.25 370 LYS A N 1
ATOM 2955 C CA . LYS A 1 370 ? 2.334 -6.252 10.837 1.00 89.25 370 LYS A CA 1
ATOM 2956 C C . LYS A 1 370 ? 2.715 -5.524 12.132 1.00 89.25 370 LYS A C 1
ATOM 2958 O O . LYS A 1 370 ? 1.917 -5.478 13.068 1.00 89.25 370 LYS A O 1
ATOM 2963 N N . LEU A 1 371 ? 3.901 -4.917 12.185 1.00 89.69 371 LEU A N 1
ATOM 2964 C CA . LEU A 1 371 ? 4.342 -4.132 13.335 1.00 89.69 371 LEU A CA 1
ATOM 2965 C C . LEU A 1 371 ? 3.611 -2.786 13.442 1.00 89.69 371 LEU A C 1
ATOM 2967 O O . LEU A 1 371 ? 3.203 -2.436 14.546 1.00 89.69 371 LEU A O 1
ATOM 2971 N N . LEU A 1 372 ? 3.359 -2.061 12.344 1.00 92.00 372 LEU A N 1
ATOM 2972 C CA . LEU A 1 372 ? 2.547 -0.830 12.376 1.00 92.00 372 LEU A CA 1
ATOM 2973 C C . LEU A 1 372 ? 1.172 -1.086 13.013 1.00 92.00 372 LEU A C 1
ATOM 2975 O O . LEU A 1 372 ? 0.759 -0.356 13.918 1.00 92.00 372 LEU A O 1
ATOM 2979 N N . VAL A 1 373 ? 0.496 -2.159 12.591 1.00 92.94 373 VAL A N 1
ATOM 2980 C CA . VAL A 1 373 ? -0.838 -2.531 13.086 1.00 92.94 373 VAL A CA 1
ATOM 2981 C C . VAL A 1 373 ? -0.809 -3.066 14.521 1.00 92.94 373 VAL A C 1
ATOM 2983 O O . VAL A 1 373 ? -1.687 -2.711 15.304 1.00 92.94 373 VAL A O 1
ATOM 2986 N N . LYS A 1 374 ? 0.209 -3.847 14.914 1.00 92.94 374 LYS A N 1
ATOM 2987 C CA . LYS A 1 374 ? 0.318 -4.388 16.283 1.00 92.94 374 LYS A CA 1
ATOM 2988 C C . LYS A 1 374 ? 0.889 -3.398 17.316 1.00 92.94 374 LYS A C 1
ATOM 2990 O O . LYS A 1 374 ? 0.624 -3.556 18.506 1.00 92.94 374 LYS A O 1
ATOM 2995 N N . LYS A 1 375 ? 1.701 -2.415 16.905 1.00 91.12 375 LYS A N 1
ATOM 2996 C CA . LYS A 1 375 ? 2.537 -1.595 17.815 1.00 91.12 375 LYS A CA 1
ATOM 2997 C C . LYS A 1 375 ? 2.287 -0.085 17.751 1.00 91.12 375 LYS A C 1
ATOM 2999 O O . LYS A 1 375 ? 2.661 0.605 18.693 1.00 91.12 375 LYS A O 1
ATOM 3004 N N . CYS A 1 376 ? 1.696 0.443 16.674 1.00 92.69 376 CYS A N 1
ATOM 3005 C CA . CYS A 1 376 ? 1.475 1.892 16.514 1.00 92.69 376 CYS A CA 1
ATOM 3006 C C . CYS A 1 376 ? -0.006 2.257 16.406 1.00 92.69 376 CYS A C 1
ATOM 3008 O O . CYS A 1 376 ? -0.479 3.142 17.117 1.00 92.69 376 CYS A O 1
ATOM 3010 N N . LEU A 1 377 ? -0.751 1.558 15.548 1.00 94.81 377 LEU A N 1
ATOM 3011 C CA . LEU A 1 377 ? -2.174 1.816 15.333 1.00 94.81 377 LEU A CA 1
ATOM 3012 C C . LEU A 1 377 ? -3.064 1.678 16.594 1.00 94.81 377 LEU A C 1
ATOM 3014 O O . LEU A 1 377 ? -4.000 2.472 16.697 1.00 94.81 377 LEU A O 1
ATOM 3018 N N . PRO A 1 378 ? -2.806 0.781 17.579 1.00 95.19 378 PRO A N 1
ATOM 3019 C CA . PRO A 1 378 ? -3.677 0.641 18.749 1.00 95.19 378 PRO A CA 1
ATOM 3020 C C . PRO A 1 378 ? -3.787 1.917 19.594 1.00 95.19 378 PRO A C 1
ATOM 3022 O O . PRO A 1 378 ? -4.887 2.287 19.996 1.00 95.19 378 PRO A O 1
ATOM 3025 N N . SER A 1 379 ? -2.673 2.615 19.839 1.00 92.69 379 SER A N 1
ATOM 3026 C CA . SER A 1 379 ? -2.654 3.849 20.639 1.00 92.69 379 SER A CA 1
ATOM 3027 C C . SER A 1 379 ? -3.230 5.043 19.879 1.00 92.69 379 SER A C 1
ATOM 3029 O O . SER A 1 379 ? -3.979 5.827 20.458 1.00 92.69 379 SER A O 1
ATOM 3031 N N . CYS A 1 380 ? -2.966 5.137 18.573 1.00 95.31 380 CYS A N 1
ATOM 3032 C CA . CYS A 1 380 ? -3.531 6.168 17.700 1.00 95.31 380 CYS A CA 1
ATOM 3033 C C . CYS A 1 380 ? -5.066 6.055 17.607 1.00 95.31 380 CYS A C 1
ATOM 3035 O O . CYS A 1 380 ? -5.792 7.041 17.731 1.00 95.31 380 CYS A O 1
ATOM 3037 N N . TYR A 1 381 ? -5.572 4.828 17.470 1.00 95.19 381 TYR A N 1
ATOM 3038 C CA . TYR A 1 381 ? -7.002 4.533 17.453 1.00 95.19 381 TYR A CA 1
ATOM 3039 C C . TYR A 1 381 ? -7.650 4.733 18.831 1.00 95.19 381 TYR A C 1
ATOM 3041 O O . TYR A 1 381 ? -8.729 5.317 18.914 1.00 95.19 381 TYR A O 1
ATOM 3049 N N . LEU A 1 382 ? -6.989 4.337 19.927 1.00 94.50 382 LEU A N 1
ATOM 3050 C CA . LEU A 1 382 ? -7.482 4.642 21.273 1.00 94.50 382 LEU A CA 1
ATOM 3051 C C . LEU A 1 382 ? -7.590 6.156 21.500 1.00 94.50 382 LEU A C 1
ATOM 3053 O O . LEU A 1 382 ? -8.599 6.611 22.025 1.00 94.50 382 LEU A O 1
ATOM 3057 N N . LYS A 1 383 ? -6.603 6.945 21.053 1.00 94.81 383 LYS A N 1
ATOM 3058 C CA . LYS A 1 383 ? -6.667 8.412 21.099 1.00 94.81 383 LYS A CA 1
ATOM 3059 C C . LYS A 1 383 ? -7.886 8.936 20.331 1.00 94.81 383 LYS A C 1
ATOM 3061 O O . LYS A 1 383 ? -8.627 9.720 20.909 1.00 94.81 383 LYS A O 1
ATOM 3066 N N . LEU A 1 384 ? -8.170 8.450 19.115 1.00 95.12 384 LEU A N 1
ATOM 3067 C CA . LEU A 1 384 ? -9.397 8.818 18.383 1.00 95.12 384 LEU A CA 1
ATOM 3068 C C . LEU A 1 384 ? -10.673 8.501 19.186 1.00 95.12 384 LEU A C 1
ATOM 3070 O O . LEU A 1 384 ? -11.573 9.332 19.256 1.00 95.12 384 LEU A O 1
ATOM 3074 N N . VAL A 1 385 ? -10.748 7.327 19.820 1.00 93.81 385 VAL A N 1
ATOM 3075 C CA . VAL A 1 385 ? -11.901 6.936 20.651 1.00 93.81 385 VAL A CA 1
ATOM 3076 C C . VAL A 1 385 ? -12.024 7.810 21.908 1.00 93.81 385 VAL A C 1
ATOM 3078 O O . VAL A 1 385 ? -13.138 8.183 22.264 1.00 93.81 385 VAL A O 1
ATOM 3081 N N . SER A 1 386 ? -10.915 8.212 22.534 1.00 92.19 386 SER A N 1
ATOM 3082 C CA . SER A 1 386 ? -10.918 9.159 23.659 1.00 92.19 386 SER A CA 1
ATOM 3083 C C . SER A 1 386 ? -11.402 10.556 23.261 1.00 92.19 386 SER A C 1
ATOM 3085 O O . SER A 1 386 ? -12.171 11.159 24.005 1.00 92.19 386 SER A O 1
ATOM 3087 N N . GLU A 1 387 ? -11.016 11.063 22.085 1.00 93.94 387 GLU A N 1
ATOM 3088 C CA . GLU A 1 387 ? -11.539 12.339 21.574 1.00 93.94 387 GLU A CA 1
ATOM 3089 C C . GLU A 1 387 ? -13.042 12.241 21.264 1.00 93.94 387 GLU A C 1
ATOM 3091 O O . GLU A 1 387 ? -13.811 13.120 21.644 1.00 93.94 387 GLU A O 1
ATOM 3096 N N . LEU A 1 388 ? -13.499 11.128 20.676 1.00 91.75 388 LEU A N 1
ATOM 3097 C CA . LEU A 1 388 ? -14.928 10.856 20.468 1.00 91.75 388 LEU A CA 1
ATOM 3098 C C . LEU A 1 388 ? -15.726 10.781 21.786 1.00 91.75 388 LEU A C 1
ATOM 3100 O O . LEU A 1 388 ? -16.899 11.140 21.797 1.00 91.75 388 LEU A O 1
ATOM 3104 N N . MET A 1 389 ? -15.113 10.354 22.897 1.00 90.62 389 MET A N 1
ATOM 3105 C CA . MET A 1 389 ? -15.728 10.398 24.236 1.00 90.62 389 MET A CA 1
ATOM 3106 C C . MET A 1 389 ? -15.764 11.808 24.852 1.00 90.62 389 MET A C 1
ATOM 3108 O O . MET A 1 389 ? -16.523 12.032 25.797 1.00 90.62 389 MET A O 1
ATOM 3112 N N . ALA A 1 390 ? -14.951 12.746 24.355 1.00 89.31 390 ALA A N 1
ATOM 3113 C CA . ALA A 1 390 ? -14.908 14.135 24.815 1.00 89.31 390 ALA A CA 1
ATOM 3114 C C . ALA A 1 390 ? -15.866 15.067 24.043 1.00 89.31 390 ALA A C 1
ATOM 3116 O O . ALA A 1 390 ? -16.182 16.153 24.531 1.00 89.31 390 ALA A O 1
ATOM 3117 N N . LEU A 1 391 ? -16.338 14.649 22.863 1.00 88.44 391 LEU A N 1
ATOM 3118 C CA . LEU A 1 391 ? -17.349 15.355 22.071 1.00 88.44 391 LEU A CA 1
ATOM 3119 C C . LEU A 1 391 ? -18.778 15.065 22.567 1.00 88.44 391 LEU A C 1
ATOM 3121 O O . LEU A 1 391 ? -19.074 13.978 23.063 1.00 88.44 391 LEU A O 1
ATOM 3125 N N . ASP A 1 392 ? -19.689 16.023 22.367 1.00 84.44 392 ASP A N 1
ATOM 3126 C CA . ASP A 1 392 ? -21.124 15.889 22.677 1.00 84.44 392 ASP A CA 1
ATOM 3127 C C . ASP A 1 392 ? -21.855 15.084 21.583 1.00 84.44 392 ASP A C 1
ATOM 3129 O O . ASP A 1 392 ? -22.642 15.605 20.791 1.00 84.44 392 ASP A O 1
ATOM 3133 N N . ILE A 1 393 ? -21.516 13.795 21.482 1.00 85.75 393 ILE A N 1
ATOM 3134 C CA . ILE A 1 393 ? -22.060 12.850 20.499 1.00 85.75 393 ILE A CA 1
ATOM 3135 C C . ILE A 1 393 ? -22.648 11.608 21.175 1.00 85.75 393 ILE A C 1
ATOM 3137 O O . ILE A 1 393 ? -22.316 11.256 22.306 1.00 85.75 393 ILE A O 1
ATOM 3141 N N . SER A 1 394 ? -23.530 10.896 20.466 1.00 86.69 394 SER A N 1
ATOM 3142 C CA . SER A 1 394 ? -24.148 9.680 21.006 1.00 86.69 394 SER A CA 1
ATOM 3143 C C . SER A 1 394 ? -23.101 8.613 21.342 1.00 86.69 394 SER A C 1
ATOM 3145 O O . SER A 1 394 ? -22.312 8.214 20.484 1.00 86.69 394 SER A O 1
ATOM 3147 N N . HIS A 1 395 ? -23.169 8.054 22.553 1.00 86.94 395 HIS A N 1
ATOM 3148 C CA . HIS A 1 395 ? -22.348 6.910 22.963 1.00 86.94 395 HIS A CA 1
ATOM 3149 C C . HIS A 1 395 ? -22.467 5.710 22.021 1.00 86.94 395 HIS A C 1
ATOM 3151 O O . HIS A 1 395 ? -21.504 4.966 21.871 1.00 86.94 395 HIS A O 1
ATOM 3157 N N . ASN A 1 396 ? -23.599 5.542 21.329 1.00 86.56 396 ASN A N 1
ATOM 3158 C CA . ASN A 1 396 ? -23.750 4.491 20.325 1.00 86.56 396 ASN A CA 1
ATOM 3159 C C . ASN A 1 396 ? -22.832 4.713 19.115 1.00 86.56 396 ASN A C 1
ATOM 3161 O O . ASN A 1 396 ? -22.294 3.744 18.590 1.00 86.56 396 ASN A O 1
ATOM 3165 N N . THR A 1 397 ? -22.578 5.962 18.713 1.00 85.31 397 THR A N 1
ATOM 3166 C CA . THR A 1 397 ? -21.567 6.283 17.694 1.00 85.31 397 THR A CA 1
ATOM 3167 C C . THR A 1 397 ? -20.178 5.873 18.181 1.00 85.31 397 THR A C 1
ATOM 3169 O O . THR A 1 397 ? -19.469 5.172 17.466 1.00 85.31 397 THR A O 1
ATOM 3172 N N . VAL A 1 398 ? -19.820 6.218 19.424 1.00 89.69 398 VAL A N 1
ATOM 3173 C CA . VAL A 1 398 ? -18.518 5.876 20.027 1.00 89.69 398 VAL A CA 1
ATOM 3174 C C . VAL A 1 398 ? -18.326 4.358 20.160 1.00 89.69 398 VAL A C 1
ATOM 3176 O O . VAL A 1 398 ? -17.283 3.837 19.773 1.00 89.69 398 VAL A O 1
ATOM 3179 N N . TYR A 1 399 ? -19.337 3.626 20.635 1.00 90.88 399 TYR A N 1
ATOM 3180 C CA . TYR A 1 399 ? -19.309 2.162 20.735 1.00 90.88 399 TYR A CA 1
ATOM 3181 C C . TYR A 1 399 ? -19.246 1.477 19.363 1.00 90.88 399 TYR A C 1
ATOM 3183 O O . TYR A 1 399 ? -18.532 0.491 19.201 1.00 90.88 399 TYR A O 1
ATOM 3191 N N . ASN A 1 400 ? -19.928 2.013 18.347 1.00 87.44 400 ASN A N 1
ATOM 3192 C CA . ASN A 1 400 ? -19.820 1.516 16.971 1.00 87.44 400 ASN A CA 1
ATOM 3193 C C . ASN A 1 400 ? -18.434 1.780 16.350 1.00 87.44 400 ASN A C 1
ATOM 3195 O O . ASN A 1 400 ? -18.104 1.168 15.336 1.00 87.44 400 ASN A O 1
ATOM 3199 N N . CYS A 1 401 ? -17.620 2.655 16.954 1.00 88.94 401 CYS A N 1
ATOM 3200 C CA . CYS A 1 401 ? -16.229 2.891 16.571 1.00 88.94 401 CYS A CA 1
ATOM 3201 C C . CYS A 1 401 ? -15.230 1.949 17.258 1.00 88.94 401 CYS A C 1
ATOM 3203 O O . CYS A 1 401 ? -14.038 2.081 16.993 1.00 88.94 401 CYS A O 1
ATOM 3205 N N . TRP A 1 402 ? -15.650 1.009 18.113 1.00 92.50 402 TRP A N 1
ATOM 3206 C CA . TRP A 1 402 ? -14.754 -0.015 18.671 1.00 92.50 402 TRP A CA 1
ATOM 3207 C C . TRP A 1 402 ? -14.463 -1.120 17.625 1.00 92.50 402 TRP A C 1
ATOM 3209 O O . TRP A 1 402 ? -15.344 -1.448 16.826 1.00 92.50 402 TRP A O 1
ATOM 3219 N N . PRO A 1 403 ? -13.253 -1.717 17.590 1.00 91.56 403 PRO A N 1
ATOM 3220 C CA . PRO A 1 403 ? -12.920 -2.770 16.633 1.00 91.56 403 PRO A CA 1
ATOM 3221 C C . PRO A 1 403 ? -13.635 -4.082 16.971 1.00 91.56 403 PRO A C 1
ATOM 3223 O O . PRO A 1 403 ? -13.383 -4.706 18.004 1.00 91.56 403 PRO A O 1
ATOM 3226 N N . ASP A 1 404 ? -14.521 -4.507 16.076 1.00 89.69 404 ASP A N 1
ATOM 3227 C CA . ASP A 1 404 ? -15.339 -5.707 16.233 1.00 89.69 404 ASP A CA 1
ATOM 3228 C C . ASP A 1 404 ? -14.508 -6.995 16.075 1.00 89.69 404 ASP A C 1
ATOM 3230 O O . ASP A 1 404 ? -13.898 -7.236 15.031 1.00 89.69 404 ASP A O 1
ATOM 3234 N N . ILE A 1 405 ? -14.510 -7.847 17.105 1.00 89.69 405 ILE A N 1
ATOM 3235 C CA . ILE A 1 405 ? -13.726 -9.093 17.126 1.00 89.69 405 ILE A CA 1
ATOM 3236 C C . ILE A 1 405 ? -14.117 -10.027 15.973 1.00 89.69 405 ILE A C 1
ATOM 3238 O O . ILE A 1 405 ? -13.237 -10.604 15.336 1.00 89.69 405 ILE A O 1
ATOM 3242 N N . GLN A 1 406 ? -15.411 -10.159 15.665 1.00 87.38 406 GLN A N 1
ATOM 3243 C CA . GLN A 1 406 ? -15.889 -11.077 14.628 1.00 87.38 406 GLN A CA 1
ATOM 3244 C C . GLN A 1 406 ? -15.488 -10.614 13.223 1.00 87.38 406 GLN A C 1
ATOM 3246 O O . GLN A 1 406 ? -15.284 -11.445 12.341 1.00 87.38 406 GLN A O 1
ATOM 3251 N N . ARG A 1 407 ? -15.347 -9.298 13.010 1.00 85.94 407 ARG A N 1
ATOM 3252 C CA . ARG A 1 407 ? -14.874 -8.726 11.737 1.00 85.94 407 ARG A CA 1
ATOM 3253 C C . ARG A 1 407 ? -13.362 -8.813 11.546 1.00 85.94 407 ARG A C 1
ATOM 3255 O O . ARG A 1 407 ? -12.907 -8.840 10.405 1.00 85.94 407 ARG A O 1
ATOM 3262 N N . LEU A 1 408 ? -12.587 -8.779 12.632 1.00 87.56 408 LEU A N 1
ATOM 3263 C CA . LEU A 1 408 ? -11.122 -8.770 12.568 1.00 87.56 408 LEU A CA 1
ATOM 3264 C C . LEU A 1 408 ? -10.507 -10.176 12.651 1.00 87.56 408 LEU A C 1
ATOM 3266 O O . LEU A 1 408 ? -9.399 -10.357 12.144 1.00 87.56 408 LEU A O 1
ATOM 3270 N N . HIS A 1 409 ? -11.195 -11.157 13.241 1.00 86.00 409 HIS A N 1
ATOM 3271 C CA . HIS A 1 409 ? -10.699 -12.530 13.387 1.00 86.00 409 HIS A CA 1
ATOM 3272 C C . HIS A 1 409 ? -10.343 -13.184 12.039 1.00 86.00 409 HIS A C 1
ATOM 3274 O O . HIS A 1 409 ? -11.092 -13.093 11.066 1.00 86.00 409 HIS A O 1
ATOM 3280 N N . GLY A 1 410 ? -9.180 -13.837 11.968 1.00 79.56 410 GLY A N 1
ATOM 3281 C CA . GLY A 1 410 ? -8.648 -14.445 10.746 1.00 79.56 410 GLY A CA 1
ATOM 3282 C C . GLY A 1 410 ? -8.067 -13.448 9.734 1.00 79.56 410 GLY A C 1
ATOM 3283 O O . GLY A 1 410 ? -7.565 -13.869 8.691 1.00 79.56 410 GLY A O 1
ATOM 3284 N N . THR A 1 411 ? -8.094 -12.141 10.020 1.00 85.88 411 THR A N 1
ATOM 3285 C CA . THR A 1 411 ? -7.474 -11.102 9.181 1.00 85.88 411 THR A CA 1
ATOM 3286 C C . THR A 1 411 ? -6.122 -10.659 9.761 1.00 85.88 411 THR A C 1
ATOM 3288 O O . THR A 1 411 ? -5.914 -10.754 10.972 1.00 85.88 411 THR A O 1
ATOM 3291 N N . PRO A 1 412 ? -5.202 -10.078 8.965 1.00 83.50 412 PRO A N 1
ATOM 3292 C CA . PRO A 1 412 ? -3.954 -9.515 9.499 1.00 83.50 412 PRO A CA 1
ATOM 3293 C C . PRO A 1 412 ? -4.164 -8.427 10.574 1.00 83.50 412 PRO A C 1
ATOM 3295 O O . PRO A 1 412 ? -3.308 -8.223 11.444 1.00 83.50 412 PRO A O 1
ATOM 3298 N N . TRP A 1 413 ? -5.328 -7.766 10.550 1.00 89.19 413 TRP A N 1
ATOM 3299 C CA . TRP A 1 413 ? -5.732 -6.739 11.510 1.00 89.19 413 TRP A CA 1
ATOM 3300 C C . TRP A 1 413 ? -6.074 -7.293 12.897 1.00 89.19 413 TRP A C 1
ATOM 3302 O O . TRP A 1 413 ? -6.080 -6.522 13.849 1.00 89.19 413 TRP A O 1
ATOM 3312 N N . GLU A 1 414 ? -6.284 -8.606 13.062 1.00 90.69 414 GLU A N 1
ATOM 3313 C CA . GLU A 1 414 ? -6.564 -9.241 14.364 1.00 90.69 414 GLU A CA 1
ATOM 3314 C C . GLU A 1 414 ? -5.516 -8.885 15.435 1.00 90.69 414 GLU A C 1
ATOM 3316 O O . GLU A 1 414 ? -5.836 -8.697 16.609 1.00 90.69 414 GLU A O 1
ATOM 3321 N N . SER A 1 415 ? -4.265 -8.687 15.006 1.00 89.88 415 SER A N 1
ATOM 3322 C CA . SER A 1 415 ? -3.134 -8.281 15.848 1.00 89.88 415 SER A CA 1
ATOM 3323 C C . SER A 1 415 ? -3.278 -6.912 16.543 1.00 89.88 415 SER A C 1
ATOM 3325 O O . SER A 1 415 ? -2.520 -6.629 17.472 1.00 89.88 415 SER A O 1
ATOM 3327 N N . LEU A 1 416 ? -4.260 -6.098 16.140 1.00 93.81 416 LEU A N 1
ATOM 3328 C CA . LEU A 1 416 ? -4.667 -4.836 16.769 1.00 93.81 416 LEU A CA 1
ATOM 3329 C C . LEU A 1 416 ? -5.451 -5.044 18.081 1.00 93.81 416 LEU A C 1
ATOM 3331 O O . LEU A 1 416 ? -5.335 -4.230 18.999 1.00 93.81 416 LEU A O 1
ATOM 3335 N N . LEU A 1 417 ? -6.277 -6.098 18.153 1.00 94.06 417 LEU A N 1
ATOM 3336 C CA . LEU A 1 417 ? -7.362 -6.227 19.138 1.00 94.06 417 LEU A CA 1
ATOM 3337 C C . LEU A 1 417 ? -6.852 -6.268 20.583 1.00 94.06 417 LEU A C 1
ATOM 3339 O O . LEU A 1 417 ? -7.317 -5.502 21.422 1.00 94.06 417 LEU A O 1
ATOM 3343 N N . GLU A 1 418 ? -5.886 -7.143 20.869 1.00 93.12 418 GLU A N 1
ATOM 3344 C CA . GLU A 1 418 ? -5.333 -7.345 22.214 1.00 93.12 418 GLU A CA 1
ATOM 3345 C C . GLU A 1 418 ? -4.666 -6.065 22.771 1.00 93.12 418 GLU A C 1
ATOM 3347 O O . GLU A 1 418 ? -5.069 -5.633 23.857 1.00 93.12 418 GLU A O 1
ATOM 3352 N N . PRO A 1 419 ? -3.729 -5.394 22.062 1.00 93.12 419 PRO A N 1
ATOM 3353 C CA . PRO A 1 419 ? -3.163 -4.116 22.507 1.00 93.12 419 PRO A CA 1
ATOM 3354 C C . PRO A 1 419 ? -4.198 -2.994 22.665 1.00 93.12 419 PRO A C 1
ATOM 3356 O O . PRO A 1 419 ? -4.120 -2.217 23.621 1.00 93.12 419 PRO A O 1
ATOM 3359 N N . PHE A 1 420 ? -5.173 -2.902 21.752 1.00 95.12 420 PHE A N 1
ATOM 3360 C CA . PHE A 1 420 ? -6.218 -1.879 21.806 1.00 95.12 420 PHE A CA 1
ATOM 3361 C C . PHE A 1 420 ? -7.118 -2.078 23.031 1.00 95.12 420 PHE A C 1
ATOM 3363 O O . PHE A 1 420 ? -7.235 -1.173 23.856 1.00 95.12 420 PHE A O 1
ATOM 3370 N N . TYR A 1 421 ? -7.699 -3.269 23.206 1.00 94.81 421 TYR A N 1
ATOM 3371 C CA . TYR A 1 421 ? -8.609 -3.537 24.320 1.00 94.81 421 TYR A CA 1
ATOM 3372 C C . TYR A 1 421 ? -7.896 -3.566 25.673 1.00 94.81 421 TYR A C 1
ATOM 3374 O O . TYR A 1 421 ? -8.457 -3.073 26.648 1.00 94.81 421 TYR A O 1
ATOM 3382 N N . SER A 1 422 ? -6.642 -4.022 25.743 1.00 90.38 422 SER A N 1
ATOM 3383 C CA . SER A 1 422 ? -5.840 -3.920 26.974 1.00 90.38 422 SER A CA 1
ATOM 3384 C C . SER A 1 422 ? -5.565 -2.472 27.388 1.00 90.38 422 SER A C 1
ATOM 3386 O O . SER A 1 422 ? -5.390 -2.202 28.572 1.00 90.38 422 SER A O 1
ATOM 3388 N N . SER A 1 423 ? -5.545 -1.533 26.439 1.00 90.50 423 SER A N 1
ATOM 3389 C CA . SER A 1 423 ? -5.353 -0.108 26.730 1.00 90.50 423 SER A CA 1
ATOM 3390 C C . SER A 1 423 ? -6.688 0.592 27.026 1.00 90.50 423 SER A C 1
ATOM 3392 O O . SER A 1 423 ? -6.797 1.333 28.000 1.00 90.50 423 SER A O 1
ATOM 3394 N N . LEU A 1 424 ? -7.732 0.305 26.239 1.00 92.56 424 LEU A N 1
ATOM 3395 C CA . LEU A 1 424 ? -9.081 0.858 26.401 1.00 92.56 424 LEU A CA 1
ATOM 3396 C C . LEU A 1 424 ? -9.739 0.427 27.718 1.00 92.56 424 LEU A C 1
ATOM 3398 O O . LEU A 1 424 ? -10.253 1.264 28.452 1.00 92.56 424 LEU A O 1
ATOM 3402 N N . LEU A 1 425 ? -9.720 -0.868 28.043 1.00 90.62 425 LEU A N 1
ATOM 3403 C CA . LEU A 1 425 ? -10.435 -1.421 29.202 1.00 90.62 425 LEU A CA 1
ATOM 3404 C C . LEU A 1 425 ? -9.731 -1.126 30.544 1.00 90.62 425 LEU A C 1
ATOM 3406 O O . LEU A 1 425 ? -10.283 -1.424 31.600 1.00 90.62 425 LEU A O 1
ATOM 3410 N N . ASN A 1 426 ? -8.541 -0.516 30.502 1.00 83.50 426 ASN A N 1
ATOM 3411 C CA . ASN A 1 426 ? -7.816 0.017 31.660 1.00 83.50 426 ASN A CA 1
ATOM 3412 C C . ASN A 1 426 ? -7.879 1.560 31.757 1.00 83.50 426 ASN A C 1
ATOM 3414 O O . ASN A 1 426 ? -7.226 2.145 32.620 1.00 83.50 426 ASN A O 1
ATOM 3418 N N . SER A 1 427 ? -8.655 2.235 30.898 1.00 85.19 427 SER A N 1
ATOM 3419 C CA . SER A 1 427 ? -8.939 3.670 31.030 1.00 85.19 427 SER A CA 1
ATOM 3420 C C . SER A 1 427 ? -9.950 3.945 32.158 1.00 85.19 427 SER A C 1
ATOM 3422 O O . SER A 1 427 ? -10.782 3.107 32.504 1.00 85.19 427 SER A O 1
ATOM 3424 N N . ASN A 1 428 ? -9.912 5.161 32.713 1.00 80.69 428 ASN A N 1
ATOM 3425 C CA . ASN A 1 428 ? -10.895 5.648 33.691 1.00 80.69 428 ASN A CA 1
ATOM 3426 C C . ASN A 1 428 ? -12.192 6.169 33.038 1.00 80.69 428 ASN A C 1
ATOM 3428 O O . ASN A 1 428 ? -13.163 6.459 33.733 1.00 80.69 428 ASN A O 1
ATOM 3432 N N . MET A 1 429 ? -12.210 6.301 31.710 1.00 84.38 429 MET A N 1
ATOM 3433 C CA . MET A 1 429 ? -13.374 6.664 30.900 1.00 84.38 429 MET A CA 1
ATOM 3434 C C . MET A 1 429 ? -13.462 5.651 29.756 1.00 84.38 429 MET A C 1
ATOM 3436 O O . MET A 1 429 ? -12.591 5.621 28.887 1.00 84.38 429 MET A O 1
ATOM 3440 N N . VAL A 1 430 ? -14.461 4.766 29.824 1.00 85.31 430 VAL A N 1
ATOM 3441 C CA . VAL A 1 430 ? -14.622 3.618 28.909 1.00 85.31 430 VAL A CA 1
ATOM 3442 C C . VAL A 1 430 ? -16.079 3.406 28.531 1.00 85.31 430 VAL A C 1
ATOM 3444 O O . VAL A 1 430 ? -16.392 3.154 27.371 1.00 85.31 430 VAL A O 1
ATOM 3447 N N . VAL A 1 431 ? -16.977 3.481 29.514 1.00 89.88 431 VAL A N 1
ATOM 3448 C CA . VAL A 1 431 ? -18.389 3.133 29.343 1.00 89.88 431 VAL A CA 1
ATOM 3449 C C . VAL A 1 431 ? -19.297 4.273 29.784 1.00 89.88 431 VAL A C 1
ATOM 3451 O O . VAL A 1 431 ? -19.010 4.974 30.751 1.00 89.88 431 VAL A O 1
ATOM 3454 N N . HIS A 1 432 ? -20.382 4.472 29.046 1.00 90.19 432 HIS A N 1
ATOM 3455 C CA . HIS A 1 432 ? -21.335 5.555 29.245 1.00 90.19 432 HIS A CA 1
ATOM 3456 C C . HIS A 1 432 ? -22.449 5.134 30.210 1.00 90.19 432 HIS A C 1
ATOM 3458 O O . HIS A 1 432 ? -23.138 4.139 29.976 1.00 90.19 432 HIS A O 1
ATOM 3464 N N . THR A 1 433 ? -22.673 5.914 31.267 1.00 87.75 433 THR A N 1
ATOM 3465 C CA . THR A 1 433 ? -23.762 5.707 32.228 1.00 87.75 433 THR A CA 1
ATOM 3466 C C . THR A 1 433 ? -24.997 6.557 31.915 1.00 87.75 433 THR A C 1
ATOM 3468 O O . THR A 1 433 ? -24.894 7.663 31.396 1.00 87.75 433 THR A O 1
ATOM 3471 N N . GLN A 1 434 ? -26.185 6.047 32.250 1.00 75.38 434 GLN A N 1
ATOM 3472 C CA . GLN A 1 434 ? -27.465 6.768 32.146 1.00 75.38 434 GLN A CA 1
ATOM 3473 C C . GLN A 1 434 ? -27.724 7.730 33.337 1.00 75.38 434 GLN A C 1
ATOM 3475 O O . GLN A 1 434 ? -28.832 8.239 33.499 1.00 75.38 434 GLN A O 1
ATOM 3480 N N . ALA A 1 435 ? -26.731 7.965 34.204 1.00 68.00 435 ALA A N 1
ATOM 3481 C CA . ALA A 1 435 ? -26.869 8.794 35.403 1.00 68.00 435 ALA A CA 1
ATOM 3482 C C . ALA A 1 435 ? -26.907 10.311 35.108 1.00 68.00 435 ALA A C 1
ATOM 3484 O O . ALA A 1 435 ? -26.215 10.818 34.228 1.00 68.00 435 ALA A O 1
ATOM 3485 N N . ILE A 1 436 ? -27.680 11.056 35.907 1.00 57.38 436 ILE A N 1
ATOM 3486 C CA . ILE A 1 436 ? -27.837 12.514 35.778 1.00 57.38 436 ILE A CA 1
ATOM 3487 C C . ILE A 1 436 ? -26.625 13.225 36.409 1.00 57.38 436 ILE A C 1
ATOM 3489 O O . ILE A 1 436 ? -26.522 13.314 37.632 1.00 57.38 436 ILE A O 1
ATOM 3493 N N . GLY A 1 437 ? -25.711 13.752 35.589 1.00 57.34 437 GLY A N 1
ATOM 3494 C CA . GLY A 1 437 ? -24.538 14.497 36.061 1.00 57.34 437 GLY A CA 1
ATOM 3495 C C . GLY A 1 437 ? -23.562 14.900 34.950 1.00 57.34 437 GLY A C 1
ATOM 3496 O O . GLY A 1 437 ? -23.761 14.582 33.784 1.00 57.34 437 GLY A O 1
ATOM 3497 N N . SER A 1 438 ? -22.481 15.594 35.321 1.00 49.06 438 SER A N 1
ATOM 3498 C CA . SER A 1 438 ? -21.482 16.167 34.397 1.00 49.06 438 SER A CA 1
ATOM 3499 C C . SER A 1 438 ? -20.346 15.217 33.976 1.00 49.06 438 SER A C 1
ATOM 3501 O O . SER A 1 438 ? -19.359 15.658 33.391 1.00 49.06 438 SER A O 1
ATOM 3503 N N . ARG A 1 439 ? -20.454 13.917 34.276 1.00 60.56 439 ARG A N 1
ATOM 3504 C CA . ARG A 1 439 ? -19.524 12.869 33.820 1.00 60.56 439 ARG A CA 1
ATOM 3505 C C . ARG A 1 439 ? -20.317 11.642 33.383 1.00 60.56 439 ARG A C 1
ATOM 3507 O O . ARG A 1 439 ? -20.697 10.828 34.220 1.00 60.56 439 ARG A O 1
ATOM 3514 N N . MET A 1 440 ? -20.581 11.543 32.082 1.00 82.31 440 MET A N 1
ATOM 3515 C CA . MET A 1 440 ? -21.318 10.415 31.503 1.00 82.31 440 MET A CA 1
ATOM 3516 C C . MET A 1 440 ? -20.423 9.209 31.194 1.00 82.31 440 MET A C 1
ATOM 3518 O O . MET A 1 440 ? -20.893 8.084 31.304 1.00 82.31 440 MET A O 1
ATOM 3522 N N . TRP A 1 441 ? -19.138 9.406 30.879 1.00 89.38 441 TRP A N 1
ATOM 3523 C CA . TRP A 1 441 ? -18.171 8.312 30.717 1.00 89.38 441 TRP A CA 1
ATOM 3524 C C . TRP A 1 441 ? -17.469 7.989 32.043 1.00 89.38 441 TRP A C 1
ATOM 3526 O O . TRP A 1 441 ? -17.008 8.896 32.739 1.00 89.38 441 TRP A O 1
ATOM 3536 N N . ILE A 1 442 ? -17.388 6.699 32.380 1.00 89.88 442 ILE A N 1
ATOM 3537 C CA . ILE A 1 442 ? -16.847 6.170 33.644 1.00 89.88 442 ILE A CA 1
ATOM 3538 C C . ILE A 1 442 ? -15.984 4.914 33.426 1.00 89.88 442 ILE A C 1
ATOM 3540 O O . ILE A 1 442 ? -15.924 4.361 32.320 1.00 89.88 442 ILE A O 1
ATOM 3544 N N . SER A 1 443 ? -15.339 4.460 34.502 1.00 89.56 443 SER A N 1
ATOM 3545 C CA . SER A 1 443 ? -14.575 3.214 34.573 1.00 89.56 443 SER A CA 1
ATOM 3546 C C . SER A 1 443 ? -15.478 1.969 34.636 1.00 89.56 443 SER A C 1
ATOM 3548 O O . SER A 1 443 ? -16.643 2.031 35.037 1.00 89.56 443 SER A O 1
ATOM 3550 N N . ILE A 1 444 ? -14.934 0.802 34.271 1.00 89.56 444 ILE A N 1
ATOM 3551 C CA . ILE A 1 444 ? -15.656 -0.489 34.297 1.00 89.56 444 ILE A CA 1
ATOM 3552 C C . ILE A 1 444 ? -15.975 -0.925 35.740 1.00 89.56 444 ILE A C 1
ATOM 3554 O O . ILE A 1 444 ? -16.945 -1.641 35.981 1.00 89.56 444 ILE A O 1
ATOM 3558 N N . GLN A 1 445 ? -15.171 -0.482 36.706 1.00 87.38 445 GLN A N 1
ATOM 3559 C CA . GLN A 1 445 ? -15.292 -0.789 38.130 1.00 87.38 445 GLN A CA 1
ATOM 3560 C C . GLN A 1 445 ? -16.423 0.011 38.801 1.00 87.38 445 GLN A C 1
ATOM 3562 O O . GLN A 1 445 ? -17.054 -0.485 39.733 1.00 87.38 445 GLN A O 1
ATOM 3567 N N . GLU A 1 446 ? -16.711 1.221 38.312 1.00 88.12 446 GLU A N 1
ATOM 3568 C CA . GLU A 1 446 ? -17.847 2.047 38.752 1.00 88.12 446 GLU A CA 1
ATOM 3569 C C . GLU A 1 446 ? -19.180 1.662 38.092 1.00 88.12 446 GLU A C 1
ATOM 3571 O O . GLU A 1 446 ? -20.242 2.061 38.575 1.00 88.12 446 GLU A O 1
ATOM 3576 N N . ALA A 1 447 ? -19.131 0.929 36.979 1.00 90.38 447 ALA A N 1
ATOM 3577 C CA . ALA A 1 447 ? -20.288 0.570 36.173 1.00 90.38 447 ALA A CA 1
ATOM 3578 C C . ALA A 1 447 ? -21.080 -0.611 36.753 1.00 90.38 447 ALA A C 1
ATOM 3580 O O . ALA A 1 447 ? -20.514 -1.632 37.149 1.00 90.38 447 ALA A O 1
ATOM 3581 N N . VAL A 1 448 ? -22.412 -0.512 36.711 1.00 90.50 448 VAL A N 1
ATOM 3582 C CA . VAL A 1 448 ? -23.318 -1.653 36.896 1.00 90.50 448 VAL A CA 1
ATOM 3583 C C . VAL A 1 448 ? -23.959 -1.988 35.553 1.00 90.50 448 VAL A C 1
ATOM 3585 O O . VAL A 1 448 ? -24.801 -1.247 35.047 1.00 90.50 448 VAL A O 1
ATOM 3588 N N . PHE A 1 449 ? -23.546 -3.109 34.970 1.00 90.00 449 PHE A N 1
ATOM 3589 C CA . PHE A 1 449 ? -23.977 -3.538 33.643 1.00 90.00 449 PHE A CA 1
ATOM 3590 C C . PHE A 1 449 ? -25.393 -4.116 33.678 1.00 90.00 449 PHE A C 1
ATOM 3592 O O . PHE A 1 449 ? -25.685 -5.032 34.456 1.00 90.00 449 PHE A O 1
ATOM 3599 N N . ILE A 1 450 ? -26.260 -3.597 32.810 1.00 86.81 450 ILE A N 1
ATOM 3600 C CA . ILE A 1 450 ? -27.574 -4.174 32.527 1.00 86.81 450 ILE A CA 1
ATOM 3601 C C . ILE A 1 450 ? -27.363 -5.441 31.686 1.00 86.81 450 ILE A C 1
ATOM 3603 O O . ILE A 1 450 ? -26.628 -5.429 30.699 1.00 86.81 450 ILE A O 1
ATOM 3607 N N . THR A 1 451 ? -27.991 -6.540 32.099 1.00 77.56 451 THR A N 1
ATOM 3608 C CA . THR A 1 451 ? -28.098 -7.785 31.325 1.00 77.56 451 THR A CA 1
ATOM 3609 C C . THR A 1 451 ? -29.507 -7.918 30.756 1.00 77.56 451 THR A C 1
ATOM 3611 O O . THR A 1 451 ? -30.409 -7.180 31.158 1.00 77.56 451 THR A O 1
ATOM 3614 N N . ASP A 1 452 ? -29.720 -8.895 29.877 1.00 66.62 452 ASP A N 1
ATOM 3615 C CA . ASP A 1 452 ? -31.052 -9.228 29.365 1.00 66.62 452 ASP A CA 1
ATOM 3616 C C . ASP A 1 452 ? -32.075 -9.487 30.502 1.00 66.62 452 ASP A C 1
ATOM 3618 O O . ASP A 1 452 ? -31.712 -9.875 31.618 1.00 66.62 452 ASP A O 1
ATOM 3622 N N . ASP A 1 453 ? -33.360 -9.251 30.210 1.00 72.25 453 ASP A N 1
ATOM 3623 C CA . ASP A 1 453 ? -34.532 -9.436 31.093 1.00 72.25 453 ASP A CA 1
ATOM 3624 C C . ASP A 1 453 ? -34.633 -8.572 32.381 1.00 72.25 453 ASP A C 1
ATOM 3626 O O . ASP A 1 453 ? -35.445 -8.854 33.270 1.00 72.25 453 ASP A O 1
ATOM 3630 N N . VAL A 1 454 ? -33.918 -7.443 32.483 1.00 85.31 454 VAL A N 1
ATOM 3631 C CA . VAL A 1 454 ? -34.172 -6.439 33.544 1.00 85.31 454 VAL A CA 1
ATOM 3632 C C . VAL A 1 454 ? -35.445 -5.606 33.251 1.00 85.31 454 VAL A C 1
ATOM 3634 O O . VAL A 1 454 ? -35.503 -4.912 32.236 1.00 85.31 454 VAL A O 1
ATOM 3637 N N . PRO A 1 455 ? -36.463 -5.565 34.142 1.00 89.12 455 PRO A N 1
ATOM 3638 C CA . PRO A 1 455 ? -37.655 -4.731 33.941 1.00 89.12 455 PRO A CA 1
ATOM 3639 C C . PRO A 1 455 ? -37.387 -3.234 34.166 1.00 89.12 455 PRO A C 1
ATOM 3641 O O . PRO A 1 455 ? -36.807 -2.863 35.185 1.00 89.12 455 PRO A O 1
ATOM 3644 N N . MET A 1 456 ? -37.932 -2.359 33.309 1.00 87.06 456 MET A N 1
ATOM 3645 C CA . MET A 1 456 ? -37.724 -0.897 33.384 1.00 87.06 456 MET A CA 1
ATOM 3646 C C . MET A 1 456 ? -37.925 -0.261 34.783 1.00 87.06 456 MET A C 1
ATOM 3648 O O . MET A 1 456 ? -37.065 0.515 35.185 1.00 87.06 456 MET A O 1
ATOM 3652 N N . PRO A 1 457 ? -38.935 -0.626 35.606 1.00 89.19 457 PRO A N 1
ATOM 3653 C CA . PRO A 1 457 ? -39.059 -0.068 36.960 1.00 89.19 457 PRO A CA 1
ATOM 3654 C C . PRO A 1 457 ? -37.897 -0.388 37.913 1.00 89.19 457 PRO A C 1
ATOM 3656 O O . PRO A 1 457 ? -37.706 0.308 38.905 1.00 89.19 457 PRO A O 1
ATOM 3659 N N . VAL A 1 458 ? -37.120 -1.442 37.637 1.00 88.25 458 VAL A N 1
ATOM 3660 C CA . VAL A 1 458 ? -35.880 -1.745 38.370 1.00 88.25 458 VAL A CA 1
ATOM 3661 C C . VAL A 1 458 ? -34.767 -0.791 37.935 1.00 88.25 458 VAL A C 1
ATOM 3663 O O . VAL A 1 458 ? -34.053 -0.273 38.788 1.00 88.25 458 VAL A O 1
ATOM 3666 N N . ILE A 1 459 ? -34.660 -0.512 36.631 1.00 87.44 459 ILE A N 1
ATOM 3667 C CA . ILE A 1 459 ? -33.716 0.457 36.048 1.00 87.44 459 ILE A CA 1
ATOM 3668 C C . ILE A 1 459 ? -33.993 1.854 36.624 1.00 87.44 459 ILE A C 1
ATOM 3670 O O . ILE A 1 459 ? -33.102 2.463 37.212 1.00 87.44 459 ILE A O 1
ATOM 3674 N N . GLU A 1 460 ? -35.246 2.312 36.559 1.00 86.81 460 GLU A N 1
ATOM 3675 C CA . GLU A 1 460 ? -35.709 3.596 37.109 1.00 86.81 460 GLU A CA 1
ATOM 3676 C C . GLU A 1 460 ? -35.373 3.738 38.603 1.00 86.81 460 GLU A C 1
ATOM 3678 O O . GLU A 1 460 ? -34.758 4.723 39.014 1.00 86.81 460 GLU A O 1
ATOM 3683 N N . ALA A 1 461 ? -35.711 2.733 39.420 1.00 87.12 461 ALA A N 1
ATOM 3684 C CA . ALA A 1 461 ? -35.424 2.766 40.852 1.00 87.12 461 ALA A CA 1
ATOM 3685 C C . ALA A 1 461 ? -33.913 2.732 41.154 1.00 87.12 461 ALA A C 1
ATOM 3687 O O . ALA A 1 461 ? -33.459 3.410 42.073 1.00 87.12 461 ALA A O 1
ATOM 3688 N N . MET A 1 462 ? -33.107 2.004 40.373 1.00 89.06 462 MET A N 1
ATOM 3689 C CA . MET A 1 462 ? -31.646 1.984 40.532 1.00 89.06 462 MET A CA 1
ATOM 3690 C C . MET A 1 462 ? -30.979 3.301 40.113 1.00 89.06 462 MET A C 1
ATOM 3692 O O . MET A 1 462 ? -30.055 3.742 40.799 1.00 89.06 462 MET A O 1
ATOM 3696 N N . ILE A 1 463 ? -31.480 3.987 39.080 1.00 85.56 463 ILE A N 1
ATOM 3697 C CA . ILE A 1 463 ? -31.044 5.353 38.740 1.00 85.56 463 ILE A CA 1
ATOM 3698 C C . ILE A 1 463 ? -31.389 6.317 39.886 1.00 85.56 463 ILE A C 1
ATOM 3700 O O . ILE A 1 463 ? -30.536 7.100 40.303 1.00 85.56 463 ILE A O 1
ATOM 3704 N N . LEU A 1 464 ? -32.587 6.212 40.476 1.00 85.62 464 LEU A N 1
ATOM 3705 C CA . LEU A 1 464 ? -32.975 7.001 41.656 1.00 85.62 464 LEU A CA 1
ATOM 3706 C C . LEU A 1 464 ? -32.159 6.655 42.917 1.00 85.62 464 LEU A C 1
ATOM 3708 O O . LEU A 1 464 ? -31.961 7.525 43.764 1.00 85.62 464 LEU A O 1
ATOM 3712 N N . CYS A 1 465 ? -31.636 5.431 43.037 1.00 86.19 465 CYS A N 1
ATOM 3713 C CA . CYS A 1 465 ? -30.636 5.053 44.044 1.00 86.19 465 CYS A CA 1
ATOM 3714 C C . CYS A 1 465 ? -29.232 5.641 43.781 1.00 86.19 465 CYS A C 1
ATOM 3716 O O . CYS A 1 465 ? -28.354 5.463 44.621 1.00 86.19 465 CYS A O 1
ATOM 3718 N N . GLY A 1 466 ? -29.001 6.324 42.653 1.00 84.00 466 GLY A N 1
ATOM 3719 C CA . GLY A 1 466 ? -27.694 6.865 42.266 1.00 84.00 466 GLY A CA 1
ATOM 3720 C C . GLY A 1 466 ? -26.749 5.839 41.630 1.00 84.00 466 GLY A C 1
ATOM 3721 O O . GLY A 1 466 ? -25.545 6.084 41.549 1.00 84.00 466 GLY A O 1
ATOM 3722 N N . ILE A 1 467 ? -27.262 4.685 41.190 1.00 88.94 467 ILE A N 1
ATOM 3723 C CA . ILE A 1 467 ? -26.445 3.633 40.580 1.00 88.94 467 ILE A CA 1
ATOM 3724 C C . ILE A 1 467 ? -26.110 3.989 39.133 1.00 88.94 467 ILE A C 1
ATOM 3726 O O . ILE A 1 467 ? -26.981 4.298 38.320 1.00 88.94 467 ILE A O 1
ATOM 3730 N N . LYS A 1 468 ? -24.820 3.889 38.808 1.00 89.50 468 LYS A N 1
ATOM 3731 C CA . LYS A 1 468 ? -24.259 4.124 37.477 1.00 89.50 468 LYS A CA 1
ATOM 3732 C C . LYS A 1 468 ? -24.561 2.948 36.546 1.00 89.50 468 LYS A C 1
ATOM 3734 O O . LYS A 1 468 ? -23.711 2.092 36.302 1.00 89.50 468 LYS A O 1
ATOM 3739 N N . LEU A 1 469 ? -25.796 2.889 36.053 1.00 89.00 469 LEU A N 1
ATOM 3740 C CA . LEU A 1 469 ? -26.212 1.865 35.097 1.00 89.00 469 LEU A CA 1
ATOM 3741 C C . LEU A 1 469 ? -25.569 2.094 33.732 1.00 89.00 469 LEU A C 1
ATOM 3743 O O . LEU A 1 469 ? -25.520 3.233 33.259 1.00 89.00 469 LEU A O 1
ATOM 3747 N N . VAL A 1 470 ? -25.096 1.005 33.128 1.00 89.62 470 VAL A N 1
ATOM 3748 C CA . VAL A 1 470 ? -24.433 0.964 31.821 1.00 89.62 470 VAL A CA 1
ATOM 3749 C C . VAL A 1 470 ? -25.094 -0.093 30.943 1.00 89.62 470 VAL A C 1
ATOM 3751 O O . VAL A 1 470 ? -25.316 -1.228 31.369 1.00 89.62 470 VAL A O 1
ATOM 3754 N N . GLU A 1 471 ? -25.347 0.285 29.697 1.00 86.88 471 GLU A N 1
ATOM 3755 C CA . GLU A 1 471 ? -25.839 -0.575 28.624 1.00 86.88 471 GLU A CA 1
ATOM 3756 C C . GLU A 1 471 ? -24.781 -0.607 27.508 1.00 86.88 471 GLU A C 1
ATOM 3758 O O . GLU A 1 471 ? -24.148 0.412 27.216 1.00 86.88 471 GLU A O 1
ATOM 3763 N N . LEU A 1 472 ? -24.545 -1.782 26.919 1.00 87.00 472 LEU A N 1
ATOM 3764 C CA . LEU A 1 472 ? -23.554 -2.000 25.861 1.00 87.00 472 LEU A CA 1
ATOM 3765 C C . LEU A 1 472 ? -24.185 -2.759 24.696 1.00 87.00 472 LEU A C 1
ATOM 3767 O O . LEU A 1 472 ? -24.940 -3.710 24.905 1.00 87.00 472 LEU A O 1
ATOM 3771 N N . ASN A 1 473 ? -23.796 -2.406 23.467 1.00 87.69 473 ASN A N 1
ATOM 3772 C CA . ASN A 1 473 ? -24.140 -3.209 22.295 1.00 87.69 473 ASN A CA 1
ATOM 3773 C C . ASN A 1 473 ? -23.491 -4.613 22.377 1.00 87.69 473 ASN A C 1
ATOM 3775 O O . ASN A 1 473 ? -22.568 -4.859 23.161 1.00 87.69 473 ASN A O 1
ATOM 3779 N N . SER A 1 474 ? -23.972 -5.553 21.562 1.00 86.25 474 SER A N 1
ATOM 3780 C CA . SER A 1 474 ? -23.537 -6.957 21.603 1.00 86.25 474 SER A CA 1
ATOM 3781 C C . SER A 1 474 ? -22.051 -7.165 21.284 1.00 86.25 474 SER A C 1
ATOM 3783 O O . SER A 1 474 ? -21.458 -8.110 21.804 1.00 86.25 474 SER A O 1
ATOM 3785 N N . SER A 1 475 ? -21.440 -6.294 20.476 1.00 87.56 475 SER A N 1
ATOM 3786 C CA . SER A 1 475 ? -20.022 -6.367 20.106 1.00 87.56 475 SER A CA 1
ATOM 3787 C C . SER A 1 475 ? -19.119 -5.876 21.245 1.00 87.56 475 SER A C 1
ATOM 3789 O O . SER A 1 475 ? -18.233 -6.604 21.697 1.00 87.56 475 SER A O 1
ATOM 3791 N N . CYS A 1 476 ? -19.432 -4.718 21.838 1.00 89.94 476 CYS A N 1
ATOM 3792 C CA . CYS A 1 476 ? -18.766 -4.207 23.039 1.00 89.94 476 CYS A CA 1
ATOM 3793 C C . CYS A 1 476 ? -18.901 -5.173 24.228 1.00 89.94 476 CYS A C 1
ATOM 3795 O O . CYS A 1 476 ? -17.935 -5.378 24.961 1.00 89.94 476 CYS A O 1
ATOM 3797 N N . ASN A 1 477 ? -20.064 -5.815 24.404 1.00 89.25 477 ASN A N 1
ATOM 3798 C CA . ASN A 1 477 ? -20.267 -6.830 25.444 1.00 89.25 477 ASN A CA 1
ATOM 3799 C C . ASN A 1 477 ? -19.405 -8.088 25.232 1.00 89.25 477 ASN A C 1
ATOM 3801 O O . ASN A 1 477 ? -18.882 -8.633 26.207 1.00 89.25 477 ASN A O 1
ATOM 3805 N N . GLN A 1 478 ? -19.220 -8.535 23.983 1.00 88.69 478 GLN A N 1
ATOM 3806 C CA . GLN A 1 478 ? -18.311 -9.639 23.650 1.00 88.69 478 GLN A CA 1
ATOM 3807 C C . GLN A 1 478 ? -16.846 -9.256 23.882 1.00 88.69 478 GLN A C 1
ATOM 3809 O O . GLN A 1 478 ? -16.118 -10.014 24.518 1.00 88.69 478 GLN A O 1
ATOM 3814 N N . ALA A 1 479 ? -16.423 -8.066 23.447 1.00 89.56 479 ALA A N 1
ATOM 3815 C CA . ALA A 1 479 ? -15.059 -7.592 23.665 1.00 89.56 479 ALA A CA 1
ATOM 3816 C C . ALA A 1 479 ? -14.725 -7.430 25.153 1.00 89.56 479 ALA A C 1
ATOM 3818 O O . ALA A 1 479 ? -13.675 -7.888 25.608 1.00 89.56 479 ALA A O 1
ATOM 3819 N N . LEU A 1 480 ? -15.659 -6.881 25.932 1.00 89.62 480 LEU A N 1
ATOM 3820 C CA . LEU A 1 480 ? -15.564 -6.820 27.386 1.00 89.62 480 LEU A CA 1
ATOM 3821 C C . LEU A 1 480 ? -15.503 -8.229 28.007 1.00 89.62 480 LEU A C 1
ATOM 3823 O O . LEU A 1 480 ? -14.717 -8.455 28.919 1.00 89.62 480 LEU A O 1
ATOM 3827 N N . ALA A 1 481 ? -16.294 -9.191 27.523 1.00 88.75 481 ALA A N 1
ATOM 3828 C CA . ALA A 1 481 ? -16.270 -10.565 28.031 1.00 88.75 481 ALA A CA 1
ATOM 3829 C C . ALA A 1 481 ? -14.990 -11.346 27.674 1.00 88.75 481 ALA A C 1
ATOM 3831 O O . ALA A 1 481 ? -14.654 -12.283 28.394 1.00 88.75 481 ALA A O 1
ATOM 3832 N N . HIS A 1 482 ? -14.299 -10.978 26.591 1.00 89.44 482 HIS A N 1
ATOM 3833 C CA . HIS A 1 482 ? -13.087 -11.649 26.115 1.00 89.44 482 HIS A CA 1
ATOM 3834 C C . HIS A 1 482 ? -11.793 -11.052 26.693 1.00 89.44 482 HIS A C 1
ATOM 3836 O O . HIS A 1 482 ? -10.878 -11.797 27.030 1.00 89.44 482 HIS A O 1
ATOM 3842 N N . TYR A 1 483 ? -11.705 -9.721 26.817 1.00 90.50 483 TYR A N 1
ATOM 3843 C CA . TYR A 1 483 ? -10.463 -9.030 27.192 1.00 90.50 483 TYR A CA 1
ATOM 3844 C C . TYR A 1 483 ? -10.443 -8.448 28.620 1.00 90.50 483 TYR A C 1
ATOM 3846 O O . TYR A 1 483 ? -9.363 -8.128 29.117 1.00 90.50 483 TYR A O 1
ATOM 3854 N N . TYR A 1 484 ? -11.580 -8.327 29.322 1.00 88.88 484 TYR A N 1
ATOM 3855 C CA . TYR A 1 484 ? -11.597 -7.847 30.714 1.00 88.88 484 TYR A CA 1
ATOM 3856 C C . TYR A 1 484 ? -11.618 -9.004 31.721 1.00 88.88 484 TYR A C 1
ATOM 3858 O O . TYR A 1 484 ? -12.665 -9.563 32.045 1.00 88.88 484 TYR A O 1
ATOM 3866 N N . ASN A 1 485 ? -10.446 -9.304 32.286 1.00 82.00 485 ASN A N 1
ATOM 3867 C CA . ASN A 1 485 ? -10.263 -10.331 33.321 1.00 82.00 485 ASN A CA 1
ATOM 3868 C C . ASN A 1 485 ? -10.767 -9.916 34.723 1.00 82.00 485 ASN A C 1
ATOM 3870 O O . ASN A 1 485 ? -10.702 -10.705 35.666 1.00 82.00 485 ASN A O 1
ATOM 3874 N N . GLY A 1 486 ? -11.237 -8.676 34.896 1.00 81.19 486 GLY A N 1
ATOM 3875 C CA . GLY A 1 486 ? -11.729 -8.172 36.177 1.00 81.19 486 GLY A CA 1
ATOM 3876 C C . GLY A 1 486 ? -13.149 -8.642 36.513 1.00 81.19 486 GLY A C 1
ATOM 3877 O O . GLY A 1 486 ? -13.957 -8.978 35.644 1.00 81.19 486 GLY A O 1
ATOM 3878 N N . LYS A 1 487 ? -13.508 -8.608 37.801 1.00 80.62 487 LYS A N 1
ATOM 3879 C CA . LYS A 1 487 ? -14.885 -8.886 38.233 1.00 80.62 487 LYS A CA 1
ATOM 3880 C C . LYS A 1 487 ? -15.813 -7.758 37.767 1.00 80.62 487 LYS A C 1
ATOM 3882 O O . LYS A 1 487 ? -15.669 -6.620 38.201 1.00 80.62 487 LYS A O 1
ATOM 3887 N N . ARG A 1 488 ? -16.775 -8.083 36.900 1.00 86.06 488 ARG A N 1
ATOM 3888 C CA . ARG A 1 488 ? -17.823 -7.154 36.444 1.00 86.06 488 ARG A CA 1
ATOM 3889 C C . ARG A 1 488 ? -18.981 -7.117 37.439 1.00 86.06 488 ARG A C 1
ATOM 3891 O O . ARG A 1 488 ? -19.450 -8.169 37.874 1.00 86.06 488 ARG A O 1
ATOM 3898 N N . SER A 1 489 ? -19.469 -5.922 37.754 1.00 87.75 489 SER A N 1
ATOM 3899 C CA . SER A 1 489 ? -20.714 -5.731 38.502 1.00 87.75 489 SER A CA 1
ATOM 3900 C C . SER A 1 489 ? -21.893 -5.763 37.530 1.00 87.75 489 SER A C 1
ATOM 3902 O O . SER A 1 489 ? -22.154 -4.786 36.838 1.00 87.75 489 SER A O 1
ATOM 3904 N N . THR A 1 490 ? -22.604 -6.885 37.440 1.00 88.44 490 THR A N 1
ATOM 3905 C CA . THR A 1 490 ? -23.882 -6.964 36.710 1.00 88.44 490 THR A CA 1
ATOM 3906 C C . THR A 1 490 ? -25.045 -6.605 37.628 1.00 88.44 490 THR A C 1
ATOM 3908 O O . THR A 1 490 ? -24.963 -6.803 38.846 1.00 88.44 490 THR A O 1
ATOM 3911 N N . MET A 1 491 ? -26.155 -6.109 37.076 1.00 87.75 491 MET A N 1
ATOM 3912 C CA . MET A 1 491 ? -27.385 -5.974 37.856 1.00 87.75 491 MET A CA 1
ATOM 3913 C C . MET A 1 491 ? -27.863 -7.359 38.319 1.00 87.75 491 MET A C 1
ATOM 3915 O O . MET A 1 491 ? -27.902 -8.311 37.544 1.00 87.75 491 MET A O 1
ATOM 3919 N N . ASN A 1 492 ? -28.185 -7.480 39.607 1.00 88.19 492 ASN A N 1
ATOM 3920 C CA . ASN A 1 492 ? -28.614 -8.732 40.225 1.00 88.19 492 ASN A CA 1
ATOM 3921 C C . ASN A 1 492 ? -29.567 -8.465 41.410 1.00 88.19 492 ASN A C 1
ATOM 3923 O O . ASN A 1 492 ? -29.517 -7.372 41.990 1.00 88.19 492 ASN A O 1
ATOM 3927 N N . PRO A 1 493 ? -30.421 -9.431 41.809 1.00 88.81 493 PRO A N 1
ATOM 3928 C CA . PRO A 1 493 ? -31.386 -9.231 42.892 1.00 88.81 493 PRO A CA 1
ATOM 3929 C C . PRO A 1 493 ? -30.772 -8.803 44.243 1.00 88.81 493 PRO A C 1
ATOM 3931 O O . PRO A 1 493 ? -31.317 -7.867 44.834 1.00 88.81 493 PRO A O 1
ATOM 3934 N N . PRO A 1 494 ? -29.633 -9.355 44.724 1.00 87.56 494 PRO A N 1
ATOM 3935 C CA . PRO A 1 494 ? -28.963 -8.860 45.935 1.00 87.56 494 PRO A CA 1
ATOM 3936 C C . PRO A 1 494 ? -28.563 -7.378 45.874 1.00 87.56 494 PRO A C 1
ATOM 3938 O O . PRO A 1 494 ? -28.813 -6.627 46.822 1.00 87.56 494 PRO A O 1
ATOM 3941 N N . LEU A 1 495 ? -27.979 -6.931 44.756 1.00 88.12 495 LEU A N 1
ATOM 3942 C CA . LEU A 1 495 ? -27.569 -5.539 44.546 1.00 88.12 495 LEU A CA 1
ATOM 3943 C C . LEU A 1 495 ? -28.780 -4.597 44.531 1.00 88.12 495 LEU A C 1
ATOM 3945 O O . LEU A 1 495 ? -28.758 -3.554 45.188 1.00 88.12 495 LEU A O 1
ATOM 3949 N N . VAL A 1 496 ? -29.852 -4.984 43.834 1.00 88.31 496 VAL A N 1
ATOM 3950 C CA . VAL A 1 496 ? -31.104 -4.214 43.787 1.00 88.31 496 VAL A CA 1
ATOM 3951 C C . VAL A 1 496 ? -31.720 -4.124 45.183 1.00 88.31 496 VAL A C 1
ATOM 3953 O O . VAL A 1 496 ? -31.932 -3.020 45.683 1.00 88.31 496 VAL A O 1
ATOM 3956 N N . ARG A 1 497 ? -31.919 -5.255 45.876 1.00 89.38 497 ARG A N 1
ATOM 3957 C CA . ARG A 1 497 ? -32.444 -5.271 47.253 1.00 89.38 497 ARG A CA 1
ATOM 3958 C C . ARG A 1 497 ? -31.619 -4.396 48.192 1.00 89.38 497 ARG A C 1
ATOM 3960 O O . ARG A 1 497 ? -32.196 -3.681 49.003 1.00 89.38 497 ARG A O 1
ATOM 3967 N N . THR A 1 498 ? -30.293 -4.423 48.087 1.00 87.38 498 THR A N 1
ATOM 3968 C CA . THR A 1 498 ? -29.409 -3.630 48.954 1.00 87.38 498 THR A CA 1
ATOM 3969 C C . THR A 1 498 ? -29.588 -2.130 48.729 1.00 87.38 498 THR A C 1
ATOM 3971 O O . THR A 1 498 ? -29.757 -1.388 49.695 1.00 87.38 498 THR A O 1
ATOM 3974 N N . ASN A 1 499 ? -29.620 -1.664 47.480 1.00 87.56 499 ASN A N 1
ATOM 3975 C CA . ASN A 1 499 ? -29.719 -0.230 47.188 1.00 87.56 499 ASN A CA 1
ATOM 3976 C C . ASN A 1 499 ? -31.119 0.345 47.450 1.00 87.56 499 ASN A C 1
ATOM 3978 O O . ASN A 1 499 ? -31.237 1.463 47.957 1.00 87.56 499 ASN A O 1
ATOM 3982 N N . LEU A 1 500 ? -32.177 -0.444 47.234 1.00 88.12 500 LEU A N 1
ATOM 3983 C CA . LEU A 1 500 ? -33.537 -0.060 47.619 1.00 88.12 500 LEU A CA 1
ATOM 3984 C C . LEU A 1 500 ? -33.672 0.132 49.150 1.00 88.12 500 LEU A C 1
ATOM 3986 O O . LEU A 1 500 ? -34.404 1.015 49.587 1.00 88.12 500 LEU A O 1
ATOM 3990 N N . LYS A 1 501 ? -32.941 -0.617 49.996 1.00 84.00 501 LYS A N 1
ATOM 3991 C CA . LYS A 1 501 ? -32.951 -0.383 51.463 1.00 84.00 501 LYS A CA 1
ATOM 3992 C C . LYS A 1 501 ? -32.374 0.981 51.834 1.00 84.00 501 LYS A C 1
ATOM 3994 O O . LYS A 1 501 ? -32.905 1.642 52.720 1.00 84.00 501 LYS A O 1
ATOM 3999 N N . HIS A 1 502 ? -31.293 1.382 51.164 1.00 83.94 502 HIS A N 1
ATOM 4000 C CA . HIS A 1 502 ? -30.579 2.627 51.450 1.00 83.94 502 HIS A CA 1
ATOM 4001 C C . HIS A 1 502 ? -31.310 3.869 50.919 1.00 83.94 502 HIS A C 1
ATOM 4003 O O . HIS A 1 502 ? -31.185 4.939 51.506 1.00 83.94 502 HIS A O 1
ATOM 4009 N N . ASN A 1 503 ? -32.114 3.737 49.857 1.00 85.31 503 ASN A N 1
ATOM 4010 C CA . ASN A 1 503 ? -32.940 4.825 49.326 1.00 85.31 503 ASN A CA 1
ATOM 4011 C C . ASN A 1 503 ? -34.395 4.366 49.086 1.00 85.31 503 ASN A C 1
ATOM 4013 O O . ASN A 1 503 ? -34.762 4.058 47.949 1.00 85.31 503 ASN A O 1
ATOM 4017 N N . PRO A 1 504 ? -35.256 4.343 50.125 1.00 82.38 504 PRO A N 1
ATOM 4018 C CA . PRO A 1 504 ? -36.656 3.931 49.987 1.00 82.38 504 PRO A CA 1
ATOM 4019 C C . PRO A 1 504 ? -37.482 4.803 49.030 1.00 82.38 504 PRO A C 1
ATOM 4021 O O . PRO A 1 504 ? -38.356 4.304 48.321 1.00 82.38 504 PRO A O 1
ATOM 4024 N N . SER A 1 505 ? -37.176 6.101 48.940 1.00 82.94 505 SER A N 1
ATOM 4025 C CA . SER A 1 505 ? -37.841 7.050 48.033 1.00 82.94 505 SER A CA 1
ATOM 4026 C C . SER A 1 505 ? -37.805 6.632 46.558 1.00 82.94 505 SER A C 1
ATOM 4028 O O . SER A 1 505 ? -38.735 6.969 45.830 1.00 82.94 505 SER A O 1
ATOM 4030 N N . SER A 1 506 ? -36.800 5.854 46.137 1.00 84.75 506 SER A N 1
ATOM 4031 C CA . SER A 1 506 ? -36.676 5.325 44.769 1.00 84.75 506 SER A CA 1
ATOM 4032 C C . SER A 1 506 ? -37.835 4.419 44.319 1.00 84.75 506 SER A C 1
ATOM 4034 O O . SER A 1 506 ? -38.075 4.300 43.121 1.00 84.75 506 SER A O 1
ATOM 4036 N N . TYR A 1 507 ? -38.572 3.794 45.250 1.00 86.44 507 TYR A N 1
ATOM 4037 C CA . TYR A 1 507 ? -39.680 2.882 44.922 1.00 86.44 507 TYR A CA 1
ATOM 4038 C C . TYR A 1 507 ? -40.918 3.015 45.821 1.00 86.44 507 TYR A C 1
ATOM 4040 O O . TYR A 1 507 ? -41.985 2.527 45.450 1.00 86.44 507 TYR A O 1
ATOM 4048 N N . CYS A 1 508 ? -40.848 3.665 46.987 1.00 80.62 508 CYS A N 1
ATOM 4049 C CA . CYS A 1 508 ? -41.996 3.754 47.900 1.00 80.62 508 CYS A CA 1
ATOM 4050 C C . CYS A 1 508 ? -43.226 4.448 47.281 1.00 80.62 508 CYS A C 1
ATOM 4052 O O . CYS A 1 508 ? -44.350 4.114 47.663 1.00 80.62 508 CYS A O 1
ATOM 4054 N N . TYR A 1 509 ? -43.032 5.334 46.299 1.00 80.56 509 TYR A N 1
ATOM 4055 C CA . TYR A 1 509 ? -44.083 6.173 45.702 1.00 80.56 509 TYR A CA 1
ATOM 4056 C C . TYR A 1 509 ? -44.488 5.793 44.263 1.00 80.56 509 TYR A C 1
ATOM 4058 O O . TYR A 1 509 ? -45.300 6.489 43.657 1.00 80.56 509 TYR A O 1
ATOM 4066 N N . ILE A 1 510 ? -43.957 4.696 43.708 1.00 84.69 510 ILE A N 1
ATOM 4067 C CA . ILE A 1 510 ? -44.292 4.234 42.346 1.00 84.69 510 ILE A CA 1
ATOM 4068 C C . ILE A 1 510 ? -45.590 3.406 42.316 1.00 84.69 510 ILE A C 1
ATOM 4070 O O . ILE A 1 510 ? -46.093 2.962 43.353 1.00 84.69 510 ILE A O 1
ATOM 4074 N N . SER A 1 511 ? -46.123 3.159 41.113 1.00 85.50 511 SER A N 1
ATOM 4075 C CA . SER A 1 511 ? -47.373 2.409 40.923 1.00 85.50 511 SER A CA 1
ATOM 4076 C C . SER A 1 511 ? -47.305 0.965 41.446 1.00 85.50 511 SER A C 1
ATOM 4078 O O . SER A 1 511 ? -46.244 0.339 41.500 1.00 85.50 511 SER A O 1
ATOM 4080 N N . LYS A 1 512 ? -48.471 0.395 41.777 1.00 81.44 512 LYS A N 1
ATOM 4081 C CA . LYS A 1 512 ? -48.625 -1.005 42.214 1.00 81.44 512 LYS A CA 1
ATOM 4082 C C . LYS A 1 512 ? -47.986 -1.993 41.229 1.00 81.44 512 LYS A C 1
ATOM 4084 O O . LYS A 1 512 ? -47.274 -2.903 41.642 1.00 81.44 512 LYS A O 1
ATOM 4089 N N . GLU A 1 513 ? -48.182 -1.788 39.927 1.00 85.31 513 GLU A N 1
ATOM 4090 C CA . GLU A 1 513 ? -47.582 -2.625 38.880 1.00 85.31 513 GLU A CA 1
ATOM 4091 C C . GLU A 1 513 ? -46.054 -2.516 38.837 1.00 85.31 513 GLU A C 1
ATOM 4093 O O . GLU A 1 513 ? -45.367 -3.524 38.664 1.00 85.31 513 GLU A O 1
ATOM 4098 N N . ALA A 1 514 ? -45.515 -1.310 39.029 1.00 85.62 514 ALA A N 1
ATOM 4099 C CA . ALA A 1 514 ? -44.081 -1.069 39.082 1.00 85.62 514 ALA A CA 1
ATOM 4100 C C . ALA A 1 514 ? -43.452 -1.718 40.330 1.00 85.62 514 ALA A C 1
ATOM 4102 O O . ALA A 1 514 ? -42.491 -2.476 40.193 1.00 85.62 514 ALA A O 1
ATOM 4103 N N . LYS A 1 515 ? -44.060 -1.564 41.519 1.00 86.38 515 LYS A N 1
ATOM 4104 C CA . LYS A 1 515 ? -43.645 -2.286 42.741 1.00 86.38 515 LYS A CA 1
ATOM 4105 C C . LYS A 1 515 ? -43.673 -3.803 42.555 1.00 86.38 515 LYS A C 1
ATOM 4107 O O . LYS A 1 515 ? -42.731 -4.478 42.958 1.00 86.38 515 LYS A O 1
ATOM 4112 N N . MET A 1 516 ? -44.701 -4.346 41.899 1.00 85.06 516 MET A N 1
ATOM 4113 C CA . MET A 1 516 ? -44.789 -5.786 41.621 1.00 85.06 516 MET A CA 1
ATOM 4114 C C . MET A 1 516 ? -43.753 -6.271 40.594 1.00 85.06 516 MET A C 1
ATOM 4116 O O . MET A 1 516 ? -43.306 -7.414 40.695 1.00 85.06 516 MET A O 1
ATOM 4120 N N . LYS A 1 517 ? -43.329 -5.436 39.634 1.00 89.06 517 LYS A N 1
ATOM 4121 C CA . LYS A 1 517 ? -42.199 -5.738 38.733 1.00 89.06 517 LYS A CA 1
ATOM 4122 C C . LYS A 1 517 ? -40.868 -5.760 39.496 1.00 89.06 517 LYS A C 1
ATOM 4124 O O . LYS A 1 517 ? -40.119 -6.722 39.342 1.00 89.06 517 LYS A O 1
ATOM 4129 N N . ILE A 1 518 ? -40.623 -4.781 40.374 1.00 88.81 518 ILE A N 1
ATOM 4130 C CA . ILE A 1 518 ? -39.442 -4.764 41.255 1.00 88.81 518 ILE A CA 1
ATOM 4131 C C . ILE A 1 518 ? -39.434 -5.986 42.183 1.00 88.81 518 ILE A C 1
ATOM 4133 O O . ILE A 1 518 ? -38.432 -6.688 42.249 1.00 88.81 518 ILE A O 1
ATOM 4137 N N . LEU A 1 519 ? -40.553 -6.297 42.847 1.00 87.62 519 LEU A N 1
ATOM 4138 C CA . LEU A 1 519 ? -40.667 -7.466 43.723 1.00 87.62 519 LEU A CA 1
ATOM 4139 C C . LEU A 1 519 ? -40.366 -8.772 42.972 1.00 87.62 519 LEU A C 1
ATOM 4141 O O . LEU A 1 519 ? -39.579 -9.575 43.460 1.00 87.62 519 LEU A O 1
ATOM 4145 N N . LYS A 1 520 ? -40.934 -8.976 41.774 1.00 87.31 520 LYS A N 1
ATOM 4146 C CA . LYS A 1 520 ? -40.655 -10.168 40.950 1.00 87.31 520 LYS A CA 1
ATOM 4147 C C . LYS A 1 520 ? -39.168 -10.324 40.620 1.00 87.31 520 LYS A C 1
ATOM 4149 O O . LYS A 1 520 ? -38.666 -11.442 40.675 1.00 87.31 520 LYS A O 1
ATOM 4154 N N . TYR A 1 521 ? -38.466 -9.230 40.323 1.00 89.06 521 TYR A N 1
ATOM 4155 C CA . TYR A 1 521 ? -37.017 -9.253 40.106 1.00 89.06 521 TYR A CA 1
ATOM 4156 C C . TYR A 1 521 ? -36.252 -9.547 41.412 1.00 89.06 521 TYR A C 1
ATOM 4158 O O . TYR A 1 521 ? -35.413 -10.442 41.459 1.00 89.06 521 TYR A O 1
ATOM 4166 N N . CYS A 1 522 ? -36.612 -8.881 42.513 1.00 86.75 522 CYS A N 1
ATOM 4167 C CA . CYS A 1 522 ? -36.028 -9.083 43.845 1.00 86.75 522 CYS A CA 1
ATOM 4168 C C . CYS A 1 522 ? -36.244 -10.486 44.449 1.00 86.75 522 CYS A C 1
ATOM 4170 O O . CYS A 1 522 ? -35.605 -10.795 45.453 1.00 86.75 522 CYS A O 1
ATOM 4172 N N . LEU A 1 523 ? -37.125 -11.314 43.877 1.00 86.31 523 LEU A N 1
ATOM 4173 C CA . LEU A 1 523 ? -37.380 -12.703 44.285 1.00 86.31 523 LEU A CA 1
ATOM 4174 C C . LEU A 1 523 ? -36.669 -13.747 43.400 1.00 86.31 523 LEU A C 1
ATOM 4176 O O . LEU A 1 523 ? -36.703 -14.930 43.728 1.00 86.31 523 LEU A O 1
ATOM 4180 N N . HIS A 1 524 ? -36.045 -13.342 42.287 1.00 85.88 524 HIS A N 1
ATOM 4181 C CA . HIS A 1 524 ? -35.601 -14.259 41.225 1.00 85.88 524 HIS A CA 1
ATOM 4182 C C . HIS A 1 524 ? -34.457 -15.209 41.646 1.00 85.88 524 HIS A C 1
ATOM 4184 O O . HIS A 1 524 ? -34.282 -16.269 41.053 1.00 85.88 524 HIS A O 1
ATOM 4190 N N . ASP A 1 525 ? -33.702 -14.868 42.695 1.00 84.69 525 ASP A N 1
ATOM 4191 C CA . ASP A 1 525 ? -32.642 -15.705 43.281 1.00 84.69 525 ASP A CA 1
ATOM 4192 C C . ASP A 1 525 ? -33.112 -16.560 44.480 1.00 84.69 525 ASP A C 1
ATOM 4194 O O . ASP A 1 525 ? -32.320 -17.306 45.050 1.00 84.69 525 ASP A O 1
ATOM 4198 N N . ASN A 1 526 ? -34.389 -16.463 44.869 1.00 82.81 526 ASN A N 1
ATOM 4199 C CA . ASN A 1 526 ? -34.993 -17.107 46.043 1.00 82.81 526 ASN A CA 1
ATOM 4200 C C . ASN A 1 526 ? -34.367 -16.738 47.412 1.00 82.81 526 ASN A C 1
ATOM 4202 O O . ASN A 1 526 ? -34.666 -17.394 48.412 1.00 82.81 526 ASN A O 1
ATOM 4206 N N . ASN A 1 527 ? -33.543 -15.684 47.520 1.00 79.69 527 ASN A N 1
ATOM 4207 C CA . ASN A 1 527 ? -33.022 -15.245 48.821 1.00 79.69 527 ASN A CA 1
ATOM 4208 C C . ASN A 1 527 ? -34.014 -14.308 49.535 1.00 79.69 527 ASN A C 1
ATOM 4210 O O . ASN A 1 527 ? -33.912 -13.080 49.495 1.00 79.69 527 ASN A O 1
ATOM 4214 N N . PHE A 1 528 ? -34.980 -14.911 50.227 1.00 74.69 528 PHE A N 1
ATOM 4215 C CA . PHE A 1 528 ? -36.034 -14.185 50.939 1.00 74.69 528 PHE A CA 1
ATOM 4216 C C . PHE A 1 528 ? -35.553 -13.464 52.213 1.00 74.69 528 PHE A C 1
ATOM 4218 O O . PHE A 1 528 ? -36.220 -12.533 52.661 1.00 74.69 528 PHE A O 1
ATOM 4225 N N . GLN A 1 529 ? -34.406 -13.845 52.796 1.00 70.19 529 GLN A N 1
ATOM 4226 C CA . GLN A 1 529 ? -33.881 -13.196 54.010 1.00 70.19 529 GLN A CA 1
ATOM 4227 C C . GLN A 1 529 ? -33.405 -11.765 53.720 1.00 70.19 529 GLN A C 1
ATOM 4229 O O . GLN A 1 529 ? -33.653 -10.847 54.504 1.00 70.19 529 GLN A O 1
ATOM 4234 N N . ASP A 1 530 ? -32.829 -11.540 52.537 1.00 73.44 530 ASP A N 1
ATOM 4235 C CA . ASP A 1 530 ? -32.396 -10.220 52.074 1.00 73.44 530 ASP A CA 1
ATOM 4236 C C . ASP A 1 530 ? -33.544 -9.210 51.892 1.00 73.44 530 ASP A C 1
ATOM 4238 O O . ASP A 1 530 ? -33.273 -8.024 51.700 1.00 73.44 530 ASP A O 1
ATOM 4242 N N . LEU A 1 531 ? -34.815 -9.616 51.963 1.00 72.44 531 LEU A N 1
ATOM 4243 C CA . LEU A 1 531 ? -35.951 -8.683 51.948 1.00 72.44 531 LEU A CA 1
ATOM 4244 C C . LEU A 1 531 ? -36.052 -7.862 53.253 1.00 72.44 531 LEU A C 1
ATOM 4246 O O . LEU A 1 531 ? -36.767 -6.857 53.300 1.00 72.44 531 LEU A O 1
ATOM 4250 N N . ALA A 1 532 ? -35.282 -8.227 54.288 1.00 68.81 532 ALA A N 1
ATOM 4251 C CA . ALA A 1 532 ? -35.115 -7.468 55.523 1.00 68.81 532 ALA A CA 1
ATOM 4252 C C . ALA A 1 532 ? -34.684 -6.008 55.260 1.00 68.81 532 ALA A C 1
ATOM 4254 O O . ALA A 1 532 ? -33.516 -5.745 54.970 1.00 68.81 532 ALA A O 1
ATOM 4255 N N . GLY A 1 533 ? -35.635 -5.070 55.343 1.00 64.00 533 GLY A N 1
ATOM 4256 C CA . GLY A 1 533 ? -35.432 -3.626 55.164 1.00 64.00 533 GLY A CA 1
ATOM 4257 C C . GLY A 1 533 ? -36.299 -2.963 54.082 1.00 64.00 533 GLY A C 1
ATOM 4258 O O . GLY A 1 533 ? -36.264 -1.740 53.970 1.00 64.00 533 GLY A O 1
ATOM 4259 N N . LEU A 1 534 ? -37.084 -3.722 53.301 1.00 80.75 534 LEU A N 1
ATOM 4260 C CA . LEU A 1 534 ? -37.767 -3.226 52.091 1.00 80.75 534 LEU A CA 1
ATOM 4261 C C . LEU A 1 534 ? -39.293 -3.136 52.216 1.00 80.75 534 LEU A C 1
ATOM 4263 O O . LEU A 1 534 ? -39.935 -4.113 52.582 1.00 80.75 534 LEU A O 1
ATOM 4267 N N . GLN A 1 535 ? -39.882 -2.009 51.797 1.00 80.38 535 GLN A N 1
ATOM 4268 C CA . GLN A 1 535 ? -41.334 -1.797 51.664 1.00 80.38 535 GLN A CA 1
ATOM 4269 C C . GLN A 1 535 ? -41.905 -2.443 50.385 1.00 80.38 535 GLN A C 1
ATOM 4271 O O . GLN A 1 535 ? -42.578 -1.794 49.583 1.00 80.38 535 GLN A O 1
ATOM 4276 N N . LEU A 1 536 ? -41.581 -3.720 50.159 1.00 80.50 536 LEU A N 1
ATOM 4277 C CA . LEU A 1 536 ? -41.946 -4.477 48.953 1.00 80.50 536 LEU A CA 1
ATOM 4278 C C . LEU A 1 536 ? -42.917 -5.639 49.211 1.00 80.50 536 LEU A C 1
ATOM 4280 O O . LEU A 1 536 ? -43.356 -6.259 48.249 1.00 80.50 536 LEU A O 1
ATOM 4284 N N . ILE A 1 537 ? -43.289 -5.921 50.463 1.00 78.12 537 ILE A N 1
ATOM 4285 C CA . ILE A 1 537 ? -44.298 -6.942 50.790 1.00 78.12 537 ILE A CA 1
ATOM 4286 C C . ILE A 1 537 ? -45.700 -6.356 50.547 1.00 78.12 537 ILE A C 1
ATOM 4288 O O . ILE A 1 537 ? -46.057 -5.426 51.271 1.00 78.12 537 ILE A O 1
ATOM 4292 N N . PRO A 1 538 ? -46.495 -6.860 49.579 1.00 75.00 538 PRO A N 1
ATOM 4293 C CA . PRO A 1 538 ? -47.859 -6.395 49.355 1.00 75.00 538 PRO A CA 1
ATOM 4294 C C . PRO A 1 538 ? -48.807 -6.971 50.415 1.00 75.00 538 PRO A C 1
ATOM 4296 O O . PRO A 1 538 ? -48.772 -8.166 50.715 1.00 75.00 538 PRO A O 1
ATOM 4299 N N . LEU A 1 539 ? -49.675 -6.125 50.960 1.00 69.94 539 LEU A N 1
ATOM 4300 C CA . LEU A 1 539 ? -50.687 -6.486 51.950 1.00 69.94 539 LEU A CA 1
ATOM 4301 C C . LEU A 1 539 ? -52.079 -6.631 51.309 1.00 69.94 539 LEU A C 1
ATOM 4303 O O . LEU A 1 539 ? -52.319 -6.216 50.175 1.00 69.94 539 LEU A O 1
ATOM 4307 N N . ALA A 1 540 ? -53.009 -7.259 52.036 1.00 61.78 540 ALA A N 1
ATOM 4308 C CA . ALA A 1 540 ? -54.360 -7.562 51.543 1.00 61.78 540 ALA A CA 1
ATOM 4309 C C . ALA A 1 540 ? -55.266 -6.320 51.376 1.00 61.78 540 ALA A C 1
ATOM 4311 O O . ALA A 1 540 ? -56.313 -6.410 50.742 1.00 61.78 540 ALA A O 1
ATOM 4312 N N . ASP A 1 541 ? -54.854 -5.174 51.921 1.00 68.56 541 ASP A N 1
ATOM 4313 C CA . ASP A 1 541 ? -55.437 -3.840 51.713 1.00 68.56 541 ASP A CA 1
ATOM 4314 C C . ASP A 1 541 ? -54.751 -3.059 50.568 1.00 68.56 541 ASP A C 1
ATOM 4316 O O . ASP A 1 541 ? -54.986 -1.867 50.386 1.00 68.56 541 ASP A O 1
ATOM 4320 N N . GLU A 1 542 ? -53.893 -3.739 49.802 1.00 60.94 542 GLU A N 1
ATOM 4321 C CA . GLU A 1 542 ? -53.047 -3.218 48.721 1.00 60.94 542 GLU A CA 1
ATOM 4322 C C . GLU A 1 542 ? -51.902 -2.277 49.154 1.00 60.94 542 GLU A C 1
ATOM 4324 O O . GLU A 1 542 ? -51.211 -1.711 48.300 1.00 60.94 542 GLU A O 1
ATOM 4329 N N . SER A 1 543 ? -51.647 -2.146 50.462 1.00 67.94 543 SER A N 1
ATOM 4330 C CA . SER A 1 543 ? -50.514 -1.389 51.010 1.00 67.94 543 SER A CA 1
ATOM 4331 C C . SER A 1 543 ? -49.208 -2.212 51.066 1.00 67.94 543 SER A C 1
ATOM 4333 O O . SER A 1 543 ? -49.155 -3.349 50.596 1.00 67.94 543 SER A O 1
ATOM 4335 N N . PHE A 1 544 ? -48.116 -1.621 51.574 1.00 74.56 544 PHE A N 1
ATOM 4336 C CA . PHE 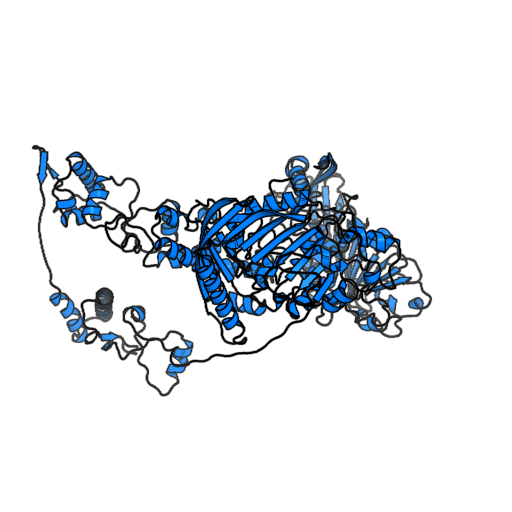A 1 544 ? -46.772 -2.221 51.582 1.00 74.56 544 PHE A CA 1
ATOM 4337 C C . PHE A 1 544 ? -46.007 -1.927 52.893 1.00 74.56 544 PHE A C 1
ATOM 4339 O O . PHE A 1 544 ? -46.090 -0.809 53.402 1.00 74.56 544 PHE A O 1
ATOM 4346 N N . GLN A 1 545 ? -45.224 -2.885 53.420 1.00 66.06 545 GLN A N 1
ATOM 4347 C CA . GLN A 1 545 ? -44.467 -2.737 54.688 1.00 66.06 545 GLN A CA 1
ATOM 4348 C C . GLN A 1 545 ? -43.011 -3.249 54.672 1.00 66.06 545 GLN A C 1
ATOM 4350 O O . GLN A 1 545 ? -42.634 -4.045 53.816 1.00 66.06 545 GLN A O 1
ATOM 4355 N N . GLN A 1 546 ? -42.216 -2.745 55.634 1.00 56.12 546 GLN A N 1
ATOM 4356 C CA . GLN A 1 546 ? -40.755 -2.889 55.800 1.00 56.12 546 GLN A CA 1
ATOM 4357 C C . GLN A 1 546 ? -40.345 -4.034 56.760 1.00 56.12 546 GLN A C 1
ATOM 4359 O O . GLN A 1 546 ? -41.193 -4.638 57.410 1.00 56.12 546 GLN A O 1
ATOM 4364 N N . CYS A 1 547 ? -39.039 -4.321 56.887 1.00 55.22 547 CYS A N 1
ATOM 4365 C CA . CYS A 1 547 ? -38.448 -5.329 57.792 1.00 55.22 547 CYS A CA 1
ATOM 4366 C C . CYS A 1 547 ? -37.138 -4.814 58.485 1.00 55.22 547 CYS A C 1
ATOM 4368 O O . CYS A 1 547 ? -36.776 -3.662 58.275 1.00 55.22 547 CYS A O 1
ATOM 4370 N N . GLY A 1 548 ? -36.481 -5.632 59.336 1.00 48.41 548 GLY A N 1
ATOM 4371 C CA . GLY A 1 548 ? -35.652 -5.244 60.520 1.00 48.41 548 GLY A CA 1
ATOM 4372 C C . GLY A 1 548 ? -34.243 -4.581 60.415 1.00 48.41 548 GLY A C 1
ATOM 4373 O O . GLY A 1 548 ? -33.806 -4.165 59.349 1.00 48.41 548 GLY A O 1
ATOM 4374 N N . VAL A 1 549 ? -33.576 -4.435 61.588 1.00 33.16 549 VAL A N 1
ATOM 4375 C CA . VAL A 1 549 ? -32.553 -3.406 61.992 1.00 33.16 549 VAL A CA 1
ATOM 4376 C C . VAL A 1 549 ? -31.695 -3.926 63.203 1.00 33.16 549 VAL A C 1
ATOM 4378 O O . VAL A 1 549 ? -32.219 -4.825 63.865 1.00 33.16 549 VAL A O 1
ATOM 4381 N N . PRO A 1 550 ? -30.559 -3.336 63.698 1.00 45.94 550 PRO A N 1
ATOM 4382 C CA . PRO A 1 550 ? -29.263 -2.851 63.131 1.00 45.94 550 PRO A CA 1
ATOM 4383 C C . PRO A 1 550 ? -27.984 -3.496 63.782 1.00 45.94 550 PRO A C 1
ATOM 4385 O O . PRO A 1 550 ? -28.111 -4.272 64.719 1.00 45.94 550 PRO A O 1
ATOM 4388 N N . HIS A 1 551 ? -26.754 -3.073 63.405 1.00 34.66 551 HIS A N 1
ATOM 4389 C CA . HIS A 1 551 ? -25.557 -2.934 64.292 1.00 34.66 551 HIS A CA 1
ATOM 4390 C C . HIS A 1 551 ? -24.442 -2.072 63.627 1.00 34.66 551 HIS A C 1
ATOM 4392 O O . HIS A 1 551 ? -24.388 -2.013 62.404 1.00 34.66 551 HIS A O 1
ATOM 4398 N N . ASN A 1 552 ? -23.556 -1.425 64.413 1.00 38.38 552 ASN A N 1
ATOM 4399 C CA . ASN A 1 552 ? -22.475 -0.515 63.954 1.00 38.38 552 ASN A CA 1
ATOM 4400 C C . ASN A 1 552 ? -21.102 -0.845 64.595 1.00 38.38 552 ASN A C 1
ATOM 4402 O O . ASN A 1 552 ? -21.061 -1.388 65.698 1.00 38.38 552 ASN A O 1
ATOM 4406 N N . VAL A 1 553 ? -20.002 -0.428 63.945 1.00 41.41 553 VAL A N 1
ATOM 4407 C CA . VAL A 1 553 ? -18.590 -0.434 64.419 1.00 41.41 553 VAL A CA 1
ATOM 4408 C C . VAL A 1 553 ? -17.921 0.872 63.936 1.00 41.41 553 VAL A C 1
ATOM 4410 O O . VAL A 1 553 ? -18.333 1.389 62.897 1.00 41.41 553 VAL A O 1
ATOM 4413 N N . THR A 1 554 ? -16.944 1.445 64.657 1.00 54.72 554 THR A N 1
ATOM 4414 C CA . THR A 1 554 ? -16.348 2.767 64.331 1.00 54.72 554 THR A CA 1
ATOM 4415 C C . THR A 1 554 ? -14.856 2.733 63.964 1.00 54.72 554 THR A C 1
ATOM 4417 O O . THR A 1 554 ? -14.110 1.837 64.353 1.00 54.72 554 THR A O 1
ATOM 4420 N N . THR A 1 555 ? -14.403 3.739 63.206 1.00 49.19 555 THR A N 1
ATOM 4421 C CA . THR A 1 555 ? -13.082 3.791 62.544 1.00 49.19 555 THR A CA 1
ATOM 4422 C C . THR A 1 555 ? -11.883 3.715 63.498 1.00 49.19 555 THR A C 1
ATOM 4424 O O . THR A 1 555 ? -10.876 3.086 63.176 1.00 49.19 555 THR A O 1
ATOM 4427 N N . GLU A 1 556 ? -11.991 4.288 64.699 1.00 50.03 556 GLU A N 1
ATOM 4428 C CA . GLU A 1 556 ? -10.937 4.234 65.730 1.00 50.03 556 GLU A CA 1
ATOM 4429 C C . GLU A 1 556 ? -10.650 2.796 66.206 1.00 50.03 556 GLU A C 1
ATOM 4431 O O . GLU A 1 556 ? -9.552 2.496 66.672 1.00 50.03 556 GLU A O 1
ATOM 4436 N N . GLN A 1 557 ? -11.605 1.875 66.030 1.00 52.22 557 GLN A N 1
ATOM 4437 C CA . GLN A 1 557 ? -11.458 0.461 66.383 1.00 52.22 557 GLN A CA 1
ATOM 4438 C C . GLN A 1 557 ? -10.670 -0.343 65.331 1.00 52.22 557 GLN A C 1
ATOM 4440 O O . GLN A 1 557 ? -10.286 -1.475 65.610 1.00 52.22 557 GLN A O 1
ATOM 4445 N N . ILE A 1 558 ? -10.416 0.225 64.143 1.00 54.69 558 ILE A N 1
ATOM 4446 C CA . ILE A 1 558 ? -9.635 -0.410 63.065 1.00 54.69 558 ILE A CA 1
ATOM 4447 C C . ILE A 1 558 ? -8.151 -0.024 63.172 1.00 54.69 558 ILE A C 1
ATOM 4449 O O . ILE A 1 558 ? -7.277 -0.881 63.055 1.00 54.69 558 ILE A O 1
ATOM 4453 N N . LEU A 1 559 ? -7.844 1.248 63.450 1.00 51.41 559 LEU A N 1
ATOM 4454 C CA . LEU A 1 559 ? -6.460 1.747 63.489 1.00 51.41 559 LEU A CA 1
ATOM 4455 C C . LEU A 1 559 ? -5.621 1.183 64.651 1.00 51.41 559 LEU A C 1
ATOM 4457 O O . LEU A 1 559 ? -4.404 1.039 64.517 1.00 51.41 559 LEU A O 1
ATOM 4461 N N . SER A 1 560 ? -6.251 0.777 65.757 1.00 52.81 560 SER A N 1
ATOM 4462 C CA . SER A 1 560 ? -5.568 0.103 66.873 1.00 52.81 560 SER A CA 1
ATOM 4463 C C . SER A 1 560 ? -4.982 -1.272 66.500 1.00 52.81 560 SER A C 1
ATOM 4465 O O . SER A 1 560 ? -4.080 -1.768 67.180 1.00 52.81 560 SER A O 1
ATOM 4467 N N . VAL A 1 561 ? -5.434 -1.881 65.395 1.00 56.56 561 VAL A N 1
ATOM 4468 C CA . VAL A 1 561 ? -4.944 -3.187 64.928 1.00 56.56 561 VAL A CA 1
ATOM 4469 C C . VAL A 1 561 ? -3.502 -3.107 64.419 1.00 56.56 561 VAL A C 1
ATOM 4471 O O . VAL A 1 561 ? -2.714 -3.990 64.737 1.00 56.56 561 VAL A O 1
ATOM 4474 N N . LEU A 1 562 ? -3.104 -2.053 63.694 1.00 53.03 562 LEU A N 1
ATOM 4475 C CA . LEU A 1 562 ? -1.716 -1.937 63.212 1.00 53.03 562 LEU A CA 1
ATOM 4476 C C . LEU A 1 562 ? -0.720 -1.736 64.361 1.00 53.03 562 LEU A C 1
ATOM 4478 O O . LEU A 1 562 ? 0.337 -2.366 64.381 1.00 53.03 562 LEU A O 1
ATOM 4482 N N . GLN A 1 563 ? -1.074 -0.909 65.348 1.00 52.56 563 GLN A N 1
ATOM 4483 C CA . GLN A 1 563 ? -0.224 -0.683 66.520 1.00 52.56 563 GLN A CA 1
ATOM 4484 C C . GLN A 1 563 ? -0.065 -1.963 67.359 1.00 52.56 563 GLN A C 1
ATOM 4486 O O . GLN A 1 563 ? 1.036 -2.246 67.831 1.00 52.56 563 GLN A O 1
ATOM 4491 N N . SER A 1 564 ? -1.108 -2.800 67.460 1.00 53.75 564 SER A N 1
ATOM 4492 C CA . SER A 1 564 ? -1.007 -4.088 68.163 1.00 53.75 564 SER A CA 1
ATOM 4493 C C . SER A 1 564 ?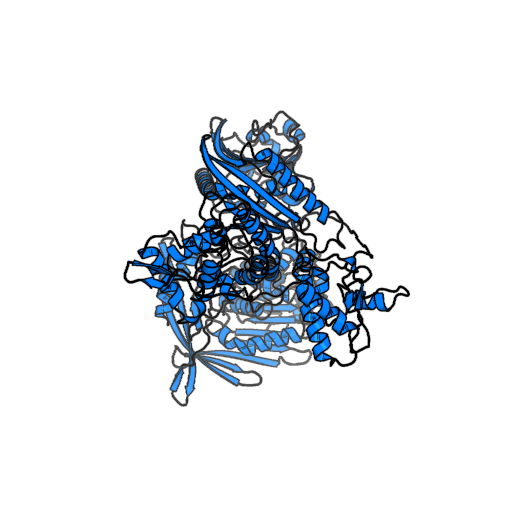 -0.135 -5.132 67.448 1.00 53.75 564 SER A C 1
ATOM 4495 O O . SER A 1 564 ? 0.387 -6.020 68.113 1.00 53.75 564 SER A O 1
ATOM 4497 N N . VAL A 1 565 ? 0.088 -5.024 66.131 1.00 56.19 565 VAL A N 1
ATOM 4498 C CA . VAL A 1 565 ? 0.985 -5.927 65.375 1.00 56.19 565 VAL A CA 1
ATOM 4499 C C . VAL A 1 565 ? 2.458 -5.494 65.449 1.00 56.19 565 VAL A C 1
ATOM 4501 O O . VAL A 1 565 ? 3.345 -6.343 65.344 1.00 56.19 565 VAL A O 1
ATOM 4504 N N . ARG A 1 566 ? 2.738 -4.199 65.662 1.00 52.94 566 ARG A N 1
ATOM 4505 C CA . ARG A 1 566 ? 4.114 -3.691 65.823 1.00 52.94 566 ARG A CA 1
ATOM 4506 C C . ARG A 1 566 ? 4.719 -4.066 67.180 1.00 52.94 566 ARG A C 1
ATOM 4508 O O . ARG A 1 566 ? 5.885 -4.440 67.237 1.00 52.94 566 ARG A O 1
ATOM 4515 N N . ASP A 1 567 ? 3.916 -3.988 68.243 1.00 52.22 567 ASP A N 1
ATOM 4516 C CA . ASP A 1 567 ? 4.398 -4.083 69.630 1.00 52.22 567 ASP A CA 1
ATOM 4517 C C . ASP A 1 567 ? 4.022 -5.421 70.323 1.00 52.22 567 ASP A C 1
ATOM 4519 O O . ASP A 1 567 ? 4.288 -5.598 71.512 1.00 52.22 567 ASP A O 1
ATOM 4523 N N . SER A 1 568 ? 3.430 -6.385 69.596 1.00 48.81 568 SER A N 1
ATOM 4524 C CA . SER A 1 568 ? 3.124 -7.743 70.089 1.00 48.81 568 SER A CA 1
ATOM 4525 C C . SER A 1 568 ? 4.155 -8.777 69.636 1.00 48.81 568 SER A C 1
ATOM 4527 O O . SER A 1 568 ? 4.387 -8.959 68.443 1.00 48.81 568 SER A O 1
ATOM 4529 N N . SER A 1 569 ? 4.715 -9.519 70.593 1.00 53.34 569 SER A N 1
ATOM 4530 C CA . SER A 1 569 ? 5.695 -10.590 70.370 1.00 53.34 569 SER A CA 1
ATOM 4531 C C . SER A 1 569 ? 5.101 -12.007 70.303 1.00 53.34 569 SER A C 1
ATOM 4533 O O . SER A 1 569 ? 5.858 -12.967 70.167 1.00 53.34 569 SER A O 1
ATOM 4535 N N . GLU A 1 570 ? 3.773 -12.168 70.389 1.00 53.22 570 GLU A N 1
ATOM 4536 C CA . GLU A 1 570 ? 3.102 -13.488 70.400 1.00 53.22 570 GLU A CA 1
ATOM 4537 C C . GLU A 1 570 ? 2.356 -13.836 69.092 1.00 53.22 570 GLU A C 1
ATOM 4539 O O . GLU A 1 570 ? 1.808 -14.933 68.957 1.00 53.22 570 GLU A O 1
ATOM 4544 N N . LEU A 1 571 ? 2.345 -12.938 68.099 1.00 56.81 571 LEU A N 1
ATOM 4545 C CA . LEU A 1 571 ? 1.767 -13.204 66.774 1.00 56.81 571 LEU A CA 1
ATOM 4546 C C . LEU A 1 571 ? 2.703 -14.057 65.903 1.00 56.81 571 LEU A C 1
ATOM 4548 O O . LEU A 1 571 ? 3.911 -13.836 65.850 1.00 56.81 571 LEU A O 1
ATOM 4552 N N . LYS A 1 572 ? 2.133 -15.017 65.164 1.00 60.41 572 LYS A N 1
ATOM 4553 C CA . LYS A 1 572 ? 2.882 -15.846 64.203 1.00 60.41 572 LYS A CA 1
ATOM 4554 C C . LYS A 1 572 ? 3.102 -15.107 62.881 1.00 60.41 572 LYS A C 1
ATOM 4556 O O . LYS A 1 572 ? 2.253 -14.323 62.463 1.00 60.41 572 LYS A O 1
ATOM 4561 N N . GLU A 1 573 ? 4.219 -15.405 62.213 1.00 60.59 573 GLU A N 1
ATOM 4562 C CA . GLU A 1 573 ? 4.724 -14.670 61.039 1.00 60.59 573 GLU A CA 1
ATOM 4563 C C . GLU A 1 573 ? 3.673 -14.465 59.931 1.00 60.59 573 GLU A C 1
ATOM 4565 O O . GLU A 1 573 ? 3.456 -13.332 59.500 1.00 60.59 573 GLU A O 1
ATOM 4570 N N . ASP A 1 574 ? 2.966 -15.524 59.520 1.00 60.03 574 ASP A N 1
ATOM 4571 C CA . ASP A 1 574 ? 1.924 -15.441 58.485 1.00 60.03 574 ASP A CA 1
ATOM 4572 C C . ASP A 1 574 ? 0.741 -14.553 58.901 1.00 60.03 574 ASP A C 1
ATOM 4574 O O . ASP A 1 574 ? 0.178 -13.820 58.086 1.00 60.03 574 ASP A O 1
ATOM 4578 N N . GLU A 1 575 ? 0.371 -14.586 60.183 1.00 57.38 575 GLU A N 1
ATOM 4579 C CA . GLU A 1 575 ? -0.750 -13.817 60.725 1.00 57.38 575 GLU A CA 1
ATOM 4580 C C . GLU A 1 575 ? -0.402 -12.325 60.841 1.00 57.38 575 GLU A C 1
ATOM 4582 O O . GLU A 1 575 ? -1.250 -11.468 60.586 1.00 57.38 575 GLU A O 1
ATOM 4587 N N . ALA A 1 576 ? 0.858 -12.010 61.161 1.00 61.50 576 ALA A N 1
ATOM 4588 C CA . ALA A 1 576 ? 1.387 -10.651 61.142 1.00 61.50 576 ALA A CA 1
ATOM 4589 C C . ALA A 1 576 ? 1.465 -10.098 59.708 1.00 61.50 576 ALA A C 1
ATOM 4591 O O . ALA A 1 576 ? 0.894 -9.043 59.430 1.00 61.50 576 ALA A O 1
ATOM 4592 N N . TRP A 1 577 ? 2.080 -10.827 58.765 1.00 65.38 577 TRP A N 1
ATOM 4593 C CA . TRP A 1 577 ? 2.157 -10.407 57.357 1.00 65.38 577 TRP A CA 1
ATOM 4594 C C . TRP A 1 577 ? 0.776 -10.274 56.698 1.00 65.38 577 TRP A C 1
ATOM 4596 O O . TRP A 1 577 ? 0.572 -9.359 55.897 1.00 65.38 577 TRP A O 1
ATOM 4606 N N . SER A 1 578 ? -0.182 -11.144 57.038 1.00 62.72 578 SER A N 1
ATOM 4607 C CA . SER A 1 578 ? -1.557 -11.053 56.533 1.00 62.72 578 SER A CA 1
ATOM 4608 C C . SER A 1 578 ? -2.280 -9.805 57.052 1.00 62.72 578 SER A C 1
ATOM 4610 O O . SER A 1 578 ? -2.902 -9.105 56.253 1.00 62.72 578 SER A O 1
ATOM 4612 N N . LYS A 1 579 ? -2.146 -9.471 58.345 1.00 61.34 579 LYS A N 1
ATOM 4613 C CA . LYS A 1 579 ? -2.738 -8.253 58.929 1.00 61.34 579 LYS A CA 1
ATOM 4614 C C . LYS A 1 579 ? -2.070 -6.976 58.408 1.00 61.34 579 LYS A C 1
ATOM 4616 O O . LYS A 1 579 ? -2.776 -6.030 58.073 1.00 61.34 579 LYS A O 1
ATOM 4621 N N . VAL A 1 580 ? -0.741 -6.962 58.266 1.00 62.91 580 VAL A N 1
ATOM 4622 C CA . VAL A 1 580 ? 0.003 -5.816 57.708 1.00 62.91 580 VAL A CA 1
ATOM 4623 C C . VAL A 1 580 ? -0.410 -5.532 56.262 1.00 62.91 580 VAL A C 1
ATOM 4625 O O . VAL A 1 580 ? -0.708 -4.384 55.948 1.00 62.91 580 VAL A O 1
ATOM 4628 N N . ARG A 1 581 ? -0.512 -6.553 55.394 1.00 62.44 581 ARG A N 1
ATOM 4629 C CA . ARG A 1 581 ? -1.032 -6.364 54.025 1.00 62.44 581 ARG A CA 1
ATOM 4630 C C . ARG A 1 581 ? -2.469 -5.850 54.026 1.00 62.44 581 ARG A C 1
ATOM 4632 O O . ARG A 1 581 ? -2.724 -4.810 53.436 1.00 62.44 581 ARG A O 1
ATOM 4639 N N . ALA A 1 582 ? -3.372 -6.514 54.751 1.00 62.81 582 ALA A N 1
ATOM 4640 C CA . ALA A 1 582 ? -4.795 -6.176 54.740 1.00 62.81 582 ALA A CA 1
ATOM 4641 C C . ALA A 1 582 ? -5.088 -4.715 55.133 1.00 62.81 582 ALA A C 1
ATOM 4643 O O . ALA A 1 582 ? -6.019 -4.123 54.591 1.00 62.81 582 ALA A O 1
ATOM 4644 N N . VAL A 1 583 ? -4.301 -4.118 56.040 1.00 61.41 583 VAL A N 1
ATOM 4645 C CA . VAL A 1 583 ? -4.464 -2.698 56.397 1.00 61.41 583 VAL A CA 1
ATOM 4646 C C . VAL A 1 583 ? -3.668 -1.762 55.475 1.00 61.41 583 VAL A C 1
ATOM 4648 O O . VAL A 1 583 ? -4.151 -0.669 55.200 1.00 61.41 583 VAL A O 1
ATOM 4651 N N . LEU A 1 584 ? -2.512 -2.163 54.927 1.00 61.66 584 LEU A N 1
ATOM 4652 C CA . LEU A 1 584 ? -1.797 -1.353 53.923 1.00 61.66 584 LEU A CA 1
ATOM 4653 C C . LEU A 1 584 ? -2.576 -1.231 52.603 1.00 61.66 584 LEU A C 1
ATOM 4655 O O . LEU A 1 584 ? -2.669 -0.129 52.068 1.00 61.66 584 LEU A O 1
ATOM 4659 N N . ASP A 1 585 ? -3.190 -2.316 52.123 1.00 62.56 585 ASP A N 1
ATOM 4660 C CA . ASP A 1 585 ? -4.092 -2.293 50.964 1.00 62.56 585 ASP A CA 1
ATOM 4661 C C . ASP A 1 585 ? -5.309 -1.385 51.239 1.00 62.56 585 ASP A C 1
ATOM 4663 O O . ASP A 1 585 ? -5.665 -0.539 50.418 1.00 62.56 585 ASP A O 1
ATOM 4667 N N . TRP A 1 586 ? -5.898 -1.484 52.439 1.00 63.41 586 TRP A N 1
ATOM 4668 C CA . TRP A 1 586 ? -7.024 -0.637 52.850 1.00 63.41 586 TRP A CA 1
ATOM 4669 C C . TRP A 1 586 ? -6.653 0.851 52.967 1.00 63.41 586 TRP A C 1
ATOM 4671 O O . TRP A 1 586 ? -7.455 1.706 52.591 1.00 63.41 586 TRP A O 1
ATOM 4681 N N . ILE A 1 587 ? -5.446 1.181 53.442 1.00 58.62 587 ILE A N 1
ATOM 4682 C CA . ILE A 1 587 ? -4.935 2.562 53.477 1.00 58.62 587 ILE A CA 1
ATOM 4683 C C . ILE A 1 587 ? -4.689 3.079 52.055 1.00 58.62 587 ILE A C 1
ATOM 4685 O O . ILE A 1 587 ? -5.081 4.206 51.757 1.00 58.62 587 ILE A O 1
ATOM 4689 N N . ALA A 1 588 ? -4.093 2.271 51.170 1.00 59.53 588 ALA A N 1
ATOM 4690 C CA . ALA A 1 588 ? -3.819 2.659 49.786 1.00 59.53 588 ALA A CA 1
ATOM 4691 C C . ALA A 1 588 ? -5.102 3.069 49.034 1.00 59.53 588 ALA A C 1
ATOM 4693 O O . ALA A 1 588 ? -5.098 4.073 48.318 1.00 59.53 588 ALA A O 1
ATOM 4694 N N . ASP A 1 589 ? -6.206 2.353 49.267 1.00 55.62 589 ASP A N 1
ATOM 4695 C CA . ASP A 1 589 ? -7.517 2.626 48.661 1.00 55.62 589 ASP A CA 1
ATOM 4696 C C . ASP A 1 589 ? -8.346 3.712 49.388 1.00 55.62 589 ASP A C 1
ATOM 4698 O O . ASP A 1 589 ? -9.391 4.117 48.882 1.00 55.62 589 ASP A O 1
ATOM 4702 N N . ASN A 1 590 ? -7.889 4.233 50.538 1.00 56.28 590 ASN A N 1
ATOM 4703 C CA . ASN A 1 590 ? -8.558 5.297 51.317 1.00 56.28 590 ASN A CA 1
ATOM 4704 C C . ASN A 1 590 ? -7.619 6.486 51.637 1.00 56.28 590 ASN A C 1
ATOM 4706 O O . ASN A 1 590 ? -7.748 7.170 52.660 1.00 56.28 590 ASN A O 1
ATOM 4710 N N . THR A 1 591 ? -6.670 6.756 50.738 1.00 53.69 591 THR A N 1
ATOM 4711 C CA . THR A 1 591 ? -5.580 7.741 50.893 1.00 53.69 591 THR A CA 1
ATOM 4712 C C . THR A 1 591 ? -6.032 9.196 51.087 1.00 53.69 591 THR A C 1
ATOM 4714 O O . THR A 1 591 ? -5.249 10.014 51.559 1.00 53.69 591 THR A O 1
ATOM 4717 N N . SER A 1 592 ? -7.289 9.546 50.793 1.00 52.06 592 SER A N 1
ATOM 4718 C CA . SER A 1 592 ? -7.825 10.910 50.951 1.00 52.06 592 SER A CA 1
ATOM 4719 C C . SER A 1 592 ? -8.172 11.320 52.392 1.00 52.06 592 SER A C 1
ATOM 4721 O O . SER A 1 592 ? -8.559 12.466 52.612 1.00 52.06 592 SER A O 1
ATOM 4723 N N . THR A 1 593 ? -8.085 10.408 53.367 1.00 50.38 593 THR A N 1
ATOM 4724 C CA . THR A 1 593 ? -8.521 10.646 54.763 1.00 50.38 593 THR A CA 1
ATOM 4725 C C . THR A 1 593 ? -7.451 10.402 55.833 1.00 50.38 593 THR A C 1
ATOM 4727 O O . THR A 1 593 ? -7.760 10.462 57.021 1.00 50.38 593 THR A O 1
ATOM 4730 N N . VAL A 1 594 ? -6.194 10.153 55.447 1.00 52.53 594 VAL A N 1
ATOM 4731 C CA . VAL A 1 594 ? -5.074 9.905 56.376 1.00 52.53 594 VAL A CA 1
ATOM 4732 C C . VAL A 1 594 ? -3.897 10.820 56.026 1.00 52.53 594 VAL A C 1
ATOM 4734 O O . VAL A 1 594 ? -3.577 11.003 54.855 1.00 52.53 594 VAL A O 1
ATOM 4737 N N . SER A 1 595 ? -3.248 11.407 57.036 1.00 50.12 595 SER A N 1
ATOM 4738 C CA . SER A 1 595 ? -2.037 12.216 56.839 1.00 50.12 595 SER A CA 1
ATOM 4739 C C . SER A 1 595 ? -0.864 11.333 56.402 1.00 50.12 595 SER A C 1
ATOM 4741 O O . SER A 1 595 ? -0.601 10.311 57.036 1.00 50.12 595 SER A O 1
ATOM 4743 N N . LYS A 1 596 ? -0.117 11.735 55.362 1.00 53.62 596 LYS A N 1
ATOM 4744 C CA . LYS A 1 596 ? 1.044 10.968 54.863 1.00 53.62 596 LYS A CA 1
ATOM 4745 C C . LYS A 1 596 ? 2.123 10.716 55.930 1.00 53.62 596 LYS A C 1
ATOM 4747 O O . LYS A 1 596 ? 2.795 9.693 55.863 1.00 53.62 596 LYS A O 1
ATOM 4752 N N . ALA A 1 597 ? 2.256 11.611 56.912 1.00 50.75 597 ALA A N 1
ATOM 4753 C CA . ALA A 1 597 ? 3.333 11.589 57.907 1.00 50.75 597 ALA A CA 1
ATOM 4754 C C . ALA A 1 597 ? 3.351 10.345 58.822 1.00 50.75 597 ALA A C 1
ATOM 4756 O O . ALA A 1 597 ? 4.404 10.008 59.357 1.00 50.75 597 ALA A O 1
ATOM 4757 N N . ASP A 1 598 ? 2.216 9.656 58.989 1.00 53.53 598 ASP A N 1
ATOM 4758 C CA . ASP A 1 598 ? 2.088 8.485 59.871 1.00 53.53 598 ASP A CA 1
ATOM 4759 C C . ASP A 1 598 ? 2.149 7.136 59.115 1.00 53.53 598 ASP A C 1
ATOM 4761 O O . ASP A 1 598 ? 1.959 6.071 59.710 1.00 53.53 598 ASP A O 1
ATOM 4765 N N . ILE A 1 599 ? 2.401 7.148 57.798 1.00 63.88 599 ILE A N 1
ATOM 4766 C CA . ILE A 1 599 ? 2.416 5.934 56.966 1.00 63.88 599 ILE A CA 1
ATOM 4767 C C . ILE A 1 599 ? 3.805 5.278 57.008 1.00 63.88 599 ILE A C 1
ATOM 4769 O O . ILE A 1 599 ? 4.765 5.768 56.413 1.00 63.88 599 ILE A O 1
ATOM 4773 N N . LEU A 1 600 ? 3.895 4.131 57.687 1.00 62.72 600 LEU A N 1
ATOM 4774 C CA . LEU A 1 600 ? 5.107 3.312 57.777 1.00 62.72 600 LEU A CA 1
ATOM 4775 C C . LEU A 1 600 ? 5.041 2.128 56.795 1.00 62.72 600 LEU A C 1
ATOM 4777 O O . LEU A 1 600 ? 4.109 1.324 56.852 1.00 62.72 600 LEU A O 1
ATOM 4781 N N . VAL A 1 601 ? 6.046 1.989 55.926 1.00 64.31 601 VAL A N 1
ATOM 4782 C CA . VAL A 1 601 ? 6.117 0.965 54.868 1.00 64.31 601 VAL A CA 1
ATOM 4783 C C . VAL A 1 601 ? 7.255 -0.045 55.101 1.00 64.31 601 VAL A C 1
ATOM 4785 O O . VAL A 1 601 ? 8.309 0.337 55.611 1.00 64.31 601 VAL A O 1
ATOM 4788 N N . PRO A 1 602 ? 7.090 -1.335 54.736 1.00 68.19 602 PRO A N 1
ATOM 4789 C CA . PRO A 1 602 ? 8.165 -2.323 54.839 1.00 68.19 602 PRO A CA 1
ATOM 4790 C C . PRO A 1 602 ? 9.327 -2.073 53.860 1.00 68.19 602 PRO A C 1
ATOM 4792 O O . PRO A 1 602 ? 9.093 -1.930 52.659 1.00 68.19 602 PRO A O 1
ATOM 4795 N N . VAL A 1 603 ? 10.576 -2.123 54.337 1.00 71.00 603 VAL A N 1
ATOM 4796 C CA . VAL A 1 603 ? 11.806 -1.995 53.512 1.00 71.00 603 VAL A CA 1
ATOM 4797 C C . VAL A 1 603 ? 12.534 -3.332 53.309 1.00 71.00 603 VAL A C 1
ATOM 4799 O O . VAL A 1 603 ? 12.365 -4.256 54.103 1.00 71.00 603 VAL A O 1
ATOM 4802 N N . GLU A 1 604 ? 13.305 -3.462 52.224 1.00 66.44 604 GLU A N 1
ATOM 4803 C CA . GLU A 1 604 ? 14.066 -4.675 51.872 1.00 66.44 604 GLU A CA 1
ATOM 4804 C C . GLU A 1 604 ? 15.101 -5.001 52.978 1.00 66.44 604 GLU A C 1
ATOM 4806 O O . GLU A 1 604 ? 15.968 -4.186 53.285 1.00 66.44 604 GLU A O 1
ATOM 4811 N N . SER A 1 605 ? 14.957 -6.161 53.637 1.00 60.34 605 SER A N 1
ATOM 4812 C CA . SER A 1 605 ? 15.676 -6.542 54.867 1.00 60.34 605 SER A CA 1
ATOM 4813 C C . SER A 1 605 ? 15.754 -8.071 54.994 1.00 60.34 605 SER A C 1
ATOM 4815 O O . SER A 1 605 ? 14.813 -8.765 54.611 1.00 60.34 605 SER A O 1
ATOM 4817 N N . ASP A 1 606 ? 16.845 -8.601 55.557 1.00 57.41 606 ASP A N 1
ATOM 4818 C CA . ASP A 1 606 ? 17.093 -10.051 55.698 1.00 57.41 606 ASP A CA 1
ATOM 4819 C C . ASP A 1 606 ? 16.320 -10.712 56.868 1.00 57.41 606 ASP A C 1
ATOM 4821 O O . ASP A 1 606 ? 16.499 -11.896 57.163 1.00 57.41 606 ASP A O 1
ATOM 4825 N N . LEU A 1 607 ? 15.470 -9.955 57.571 1.00 56.06 607 LEU A N 1
ATOM 4826 C CA . LEU A 1 607 ? 14.678 -10.418 58.716 1.00 56.06 607 LEU A CA 1
ATOM 4827 C C . LEU A 1 607 ? 13.278 -10.885 58.280 1.00 56.06 607 LEU A C 1
ATOM 4829 O O . LEU A 1 607 ? 12.623 -10.240 57.463 1.00 56.06 607 LEU A O 1
ATOM 4833 N N . SER A 1 608 ? 12.774 -11.989 58.848 1.00 57.62 608 SER A N 1
ATOM 4834 C CA . SER A 1 608 ? 11.496 -12.576 58.403 1.00 57.62 608 SER A CA 1
ATOM 4835 C C . SER A 1 608 ? 10.249 -11.789 58.845 1.00 57.62 608 SER A C 1
ATOM 4837 O O . SER A 1 608 ? 9.234 -11.780 58.138 1.00 57.62 608 SER A O 1
ATOM 4839 N N . TYR A 1 609 ? 10.334 -11.070 59.971 1.00 62.00 609 TYR A N 1
ATOM 4840 C CA . TYR A 1 609 ? 9.284 -10.182 60.485 1.00 62.00 609 TYR A CA 1
ATOM 4841 C C . TYR A 1 609 ? 9.457 -8.749 59.931 1.00 62.00 609 TYR A C 1
ATOM 4843 O O . TYR A 1 609 ? 10.584 -8.249 59.909 1.00 62.00 609 TYR A O 1
ATOM 4851 N N . PRO A 1 610 ? 8.385 -8.065 59.480 1.00 63.50 610 PRO A N 1
ATOM 4852 C CA . PRO A 1 610 ? 8.503 -6.807 58.737 1.00 63.50 610 PRO A CA 1
ATOM 4853 C C . PRO A 1 610 ? 9.057 -5.638 59.573 1.00 63.50 610 PRO A C 1
ATOM 4855 O O . PRO A 1 610 ? 8.464 -5.244 60.576 1.00 63.50 610 PRO A O 1
ATOM 4858 N N . GLN A 1 611 ? 10.144 -5.017 59.100 1.00 63.66 611 GLN A N 1
ATOM 4859 C CA . GLN A 1 611 ? 10.620 -3.710 59.575 1.00 63.66 611 GLN A CA 1
ATOM 4860 C C . GLN A 1 611 ? 9.978 -2.580 58.766 1.00 63.66 611 GLN A C 1
ATOM 4862 O O . GLN A 1 611 ? 10.053 -2.594 57.539 1.00 63.66 611 GLN A O 1
ATOM 4867 N N . LEU A 1 612 ? 9.374 -1.604 59.452 1.00 69.00 612 LEU A N 1
ATOM 4868 C CA . LEU A 1 612 ? 8.611 -0.507 58.846 1.00 69.00 612 LEU A CA 1
ATOM 4869 C C . LEU A 1 612 ? 9.325 0.845 59.033 1.00 69.00 612 LEU A C 1
ATOM 4871 O O . LEU A 1 612 ? 9.762 1.152 60.142 1.00 69.00 612 LEU A O 1
ATOM 4875 N N . ILE A 1 613 ? 9.413 1.652 57.973 1.00 62.66 613 ILE A N 1
ATOM 4876 C CA . ILE A 1 613 ? 10.096 2.964 57.920 1.00 62.66 613 ILE A CA 1
ATOM 4877 C C . ILE A 1 613 ? 9.146 4.011 57.290 1.00 62.66 613 ILE A C 1
ATOM 4879 O O . ILE A 1 613 ? 8.283 3.616 56.503 1.00 62.66 613 ILE A O 1
ATOM 4883 N N . PRO A 1 614 ? 9.232 5.317 57.631 1.00 68.12 614 PRO A N 1
ATOM 4884 C CA . PRO A 1 614 ? 8.460 6.371 56.964 1.00 68.12 614 PRO A CA 1
ATOM 4885 C C . PRO A 1 614 ? 8.639 6.401 55.442 1.00 68.12 614 PRO A C 1
ATOM 4887 O O . PRO A 1 614 ? 9.667 5.994 54.905 1.00 68.12 614 PRO A O 1
ATOM 4890 N N . ILE A 1 615 ? 7.605 6.875 54.752 1.00 66.50 615 ILE A N 1
ATOM 4891 C CA . ILE A 1 615 ? 7.427 6.633 53.318 1.00 66.50 615 ILE A CA 1
ATOM 4892 C C . ILE A 1 615 ? 8.259 7.527 52.389 1.00 66.50 615 ILE A C 1
ATOM 4894 O O . ILE A 1 615 ? 8.592 7.098 51.288 1.00 66.50 615 ILE A O 1
ATOM 4898 N N . ASP A 1 616 ? 8.608 8.740 52.822 1.00 63.53 616 ASP A N 1
ATOM 4899 C CA . ASP A 1 616 ? 9.259 9.742 51.965 1.00 63.53 616 ASP A CA 1
ATOM 4900 C C . ASP A 1 616 ? 10.779 9.496 51.782 1.00 63.53 616 ASP A C 1
ATOM 4902 O O . ASP A 1 616 ? 11.377 10.019 50.845 1.00 63.53 616 ASP A O 1
ATOM 4906 N N . ASP A 1 617 ? 11.394 8.650 52.622 1.00 62.25 617 ASP A N 1
ATOM 4907 C CA . ASP A 1 617 ? 12.829 8.298 52.596 1.00 62.25 617 ASP A CA 1
ATOM 4908 C C . ASP A 1 617 ? 13.138 7.007 51.790 1.00 62.25 617 ASP A C 1
ATOM 4910 O O . ASP A 1 617 ? 14.198 6.392 51.968 1.00 62.25 617 ASP A O 1
ATOM 4914 N N . VAL A 1 618 ? 12.208 6.540 50.942 1.00 67.06 618 VAL A N 1
ATOM 4915 C CA . VAL A 1 618 ? 12.270 5.231 50.255 1.00 67.06 618 VAL A CA 1
ATOM 4916 C C . VAL A 1 618 ? 12.039 5.367 48.746 1.00 67.06 618 VAL A C 1
ATOM 4918 O O . VAL A 1 618 ? 11.063 5.966 48.304 1.00 67.06 618 VAL A O 1
ATOM 4921 N N . ALA A 1 619 ? 12.903 4.746 47.941 1.00 65.88 619 ALA A N 1
ATOM 4922 C CA . ALA A 1 619 ? 12.796 4.700 46.481 1.00 65.88 619 ALA A CA 1
ATOM 4923 C C . ALA A 1 619 ? 12.356 3.311 45.970 1.00 65.88 619 ALA A C 1
ATOM 4925 O O . ALA A 1 619 ? 12.311 2.323 46.715 1.00 65.88 619 ALA A O 1
ATOM 4926 N N . TYR A 1 620 ? 12.052 3.219 44.673 1.00 66.19 620 TYR A N 1
ATOM 4927 C CA . TYR A 1 620 ? 11.870 1.944 43.974 1.00 66.19 620 TYR A CA 1
ATOM 4928 C C . TYR A 1 620 ? 12.656 1.937 42.657 1.00 66.19 620 TYR A C 1
ATOM 4930 O O . TYR A 1 620 ? 12.995 2.989 42.125 1.00 66.19 620 TYR A O 1
ATOM 4938 N N . THR A 1 621 ? 12.989 0.747 42.151 1.00 60.22 621 THR A N 1
ATOM 4939 C CA . THR A 1 621 ? 13.816 0.609 40.945 1.00 60.22 621 THR A CA 1
ATOM 4940 C C . THR A 1 621 ? 12.994 0.134 39.753 1.00 60.22 621 THR A C 1
ATOM 4942 O O . THR A 1 621 ? 12.308 -0.883 39.828 1.00 60.22 621 THR A O 1
ATOM 4945 N N . ASP A 1 622 ? 13.117 0.866 38.652 1.00 61.31 622 ASP A N 1
ATOM 4946 C CA . ASP A 1 622 ? 12.444 0.673 37.365 1.00 61.31 622 ASP A CA 1
ATOM 4947 C C . ASP A 1 622 ? 13.191 -0.283 36.410 1.00 61.31 622 ASP A C 1
ATOM 4949 O O . ASP A 1 622 ? 12.570 -0.914 35.556 1.00 61.31 622 ASP A O 1
ATOM 4953 N N . ASN A 1 623 ? 14.508 -0.452 36.585 1.00 56.31 623 ASN A N 1
ATOM 4954 C CA . ASN A 1 623 ? 15.362 -1.281 35.729 1.00 56.31 623 ASN A CA 1
ATOM 4955 C C . ASN A 1 623 ? 16.364 -2.111 36.560 1.00 56.31 623 ASN A C 1
ATOM 4957 O O . ASN A 1 623 ? 17.171 -1.559 37.312 1.00 56.31 623 ASN A O 1
ATOM 4961 N N . GLU A 1 624 ? 16.369 -3.443 36.416 1.00 56.06 624 GLU A N 1
ATOM 4962 C CA . GLU A 1 624 ? 17.272 -4.316 37.191 1.00 56.06 624 GLU A CA 1
ATOM 4963 C C . GLU A 1 624 ? 18.766 -4.063 36.926 1.00 56.06 624 GLU A C 1
ATOM 4965 O O . GLU A 1 624 ? 19.587 -4.288 37.816 1.00 56.06 624 GLU A O 1
ATOM 4970 N N . MET A 1 625 ? 19.139 -3.528 35.758 1.00 53.00 625 MET A N 1
ATOM 4971 C CA . MET A 1 625 ? 20.528 -3.150 35.479 1.00 53.00 625 MET A CA 1
ATOM 4972 C C . MET A 1 625 ? 20.961 -1.941 36.327 1.00 53.00 625 MET A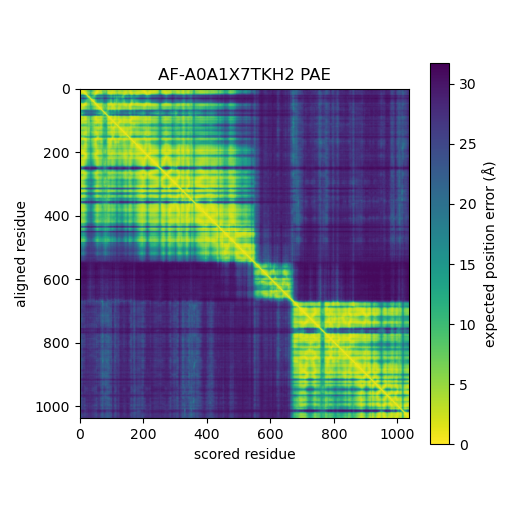 C 1
ATOM 4974 O O . MET A 1 625 ? 22.058 -1.950 36.887 1.00 53.00 625 MET A O 1
ATOM 4978 N N . LEU A 1 626 ? 20.070 -0.959 36.527 1.00 55.12 626 LEU A N 1
ATOM 4979 C CA . LEU A 1 626 ? 20.283 0.144 37.475 1.00 55.12 626 LEU A CA 1
ATOM 4980 C C . LEU A 1 626 ? 20.301 -0.363 38.927 1.00 55.12 626 LEU A C 1
ATOM 4982 O O . LEU A 1 626 ? 21.107 0.100 39.731 1.00 55.12 626 LEU A O 1
ATOM 4986 N N . ARG A 1 627 ? 19.489 -1.381 39.252 1.00 56.91 627 ARG A N 1
ATOM 4987 C CA . ARG A 1 627 ? 19.489 -2.045 40.572 1.00 56.91 627 ARG A CA 1
ATOM 4988 C C . ARG A 1 627 ? 20.817 -2.743 40.890 1.00 56.91 627 ARG A C 1
ATOM 4990 O O . ARG A 1 627 ? 21.183 -2.852 42.059 1.00 56.91 627 ARG A O 1
ATOM 4997 N N . GLY A 1 628 ? 21.540 -3.196 39.865 1.00 57.16 628 GLY A N 1
ATOM 4998 C CA . GLY A 1 628 ? 22.926 -3.652 39.977 1.00 57.16 628 GLY A CA 1
ATOM 4999 C C . GLY A 1 628 ? 23.892 -2.499 40.257 1.00 57.16 628 GLY A C 1
ATOM 5000 O O . GLY A 1 628 ? 24.647 -2.560 41.224 1.00 57.16 628 GLY A O 1
ATOM 5001 N N . ILE A 1 629 ? 23.819 -1.426 39.463 1.00 56.84 629 ILE A N 1
ATOM 5002 C CA . ILE A 1 629 ? 24.712 -0.257 39.568 1.00 56.84 629 ILE A CA 1
ATOM 5003 C C . ILE A 1 629 ? 24.595 0.418 40.946 1.00 56.84 629 ILE A C 1
ATOM 5005 O O . ILE A 1 629 ? 25.612 0.622 41.610 1.00 56.84 629 ILE A O 1
ATOM 5009 N N . ALA A 1 630 ? 23.374 0.648 41.438 1.00 56.44 630 ALA A N 1
ATOM 5010 C CA . ALA A 1 630 ? 23.106 1.245 42.752 1.00 56.44 630 ALA A CA 1
ATOM 5011 C C . ALA A 1 630 ? 23.512 0.360 43.952 1.00 56.44 630 ALA A C 1
ATOM 5013 O O . ALA A 1 630 ? 23.611 0.843 45.075 1.00 56.44 630 ALA A O 1
ATOM 5014 N N . ARG A 1 631 ? 23.770 -0.939 43.730 1.00 55.56 631 ARG A N 1
ATOM 5015 C CA . ARG A 1 631 ? 24.383 -1.849 44.719 1.00 55.56 631 ARG A CA 1
ATOM 5016 C C . ARG A 1 631 ? 25.919 -1.874 44.638 1.00 55.56 631 ARG A C 1
ATOM 5018 O O . ARG A 1 631 ? 26.548 -2.600 45.404 1.00 55.56 631 ARG A O 1
ATOM 5025 N N . THR A 1 632 ? 26.516 -1.106 43.723 1.00 54.25 632 THR A N 1
ATOM 5026 C CA . THR A 1 632 ? 27.975 -1.004 43.503 1.00 54.25 632 THR A CA 1
ATOM 5027 C C . THR A 1 632 ? 28.536 0.420 43.619 1.00 54.25 632 THR A C 1
ATOM 5029 O O . THR A 1 632 ? 29.748 0.599 43.533 1.00 54.25 632 THR A O 1
ATOM 5032 N N . SER A 1 633 ? 27.684 1.422 43.841 1.00 54.78 633 SER A N 1
ATOM 5033 C CA . SER A 1 633 ? 28.051 2.789 44.233 1.00 54.78 633 SER A CA 1
ATOM 5034 C C . SER A 1 633 ? 28.233 2.919 45.752 1.00 54.78 633 SER A C 1
ATOM 5036 O O . SER A 1 633 ? 27.538 2.246 46.508 1.00 54.78 633 SER A O 1
ATOM 5038 N N . ASP A 1 634 ? 29.096 3.836 46.207 1.00 55.62 634 ASP A N 1
ATOM 5039 C CA . ASP A 1 634 ? 29.322 4.123 47.642 1.00 55.62 634 ASP A CA 1
ATOM 5040 C C . ASP A 1 634 ? 28.183 4.930 48.319 1.00 55.62 634 ASP A C 1
ATOM 5042 O O . ASP A 1 634 ? 28.225 5.188 49.525 1.00 55.62 634 ASP A O 1
ATOM 5046 N N . GLU A 1 635 ? 27.152 5.337 47.572 1.00 57.66 635 GLU A N 1
ATOM 5047 C CA . GLU A 1 635 ? 25.985 6.055 48.101 1.00 57.66 635 GLU A CA 1
ATOM 5048 C C . GLU A 1 635 ? 24.870 5.110 48.585 1.00 57.66 635 GLU A C 1
ATOM 5050 O O . GLU A 1 635 ? 24.682 4.006 48.074 1.00 57.66 635 GLU A O 1
ATOM 5055 N N . LYS A 1 636 ? 24.111 5.548 49.601 1.00 55.97 636 LYS A N 1
ATOM 5056 C CA . LYS A 1 636 ? 23.035 4.761 50.223 1.00 55.97 636 LYS A CA 1
ATOM 5057 C C . LYS A 1 636 ? 21.658 5.137 49.686 1.00 55.97 636 LYS A C 1
ATOM 5059 O O . LYS A 1 636 ? 21.201 6.255 49.907 1.00 55.97 636 LYS A O 1
ATOM 5064 N N . TYR A 1 637 ? 20.949 4.147 49.149 1.00 65.50 637 TYR A N 1
ATOM 5065 C CA . TYR A 1 637 ? 19.553 4.263 48.724 1.00 65.50 637 TYR A CA 1
ATOM 5066 C C . TYR A 1 637 ? 18.689 3.212 49.444 1.00 65.50 637 TYR A C 1
ATOM 5068 O O . TYR A 1 637 ? 19.031 2.028 49.456 1.00 65.50 637 TYR A O 1
ATOM 5076 N N . ASN A 1 638 ? 17.574 3.627 50.056 1.00 68.38 638 ASN A N 1
ATOM 5077 C CA . ASN A 1 638 ? 16.638 2.717 50.728 1.00 68.38 638 ASN A CA 1
ATOM 5078 C C . ASN A 1 638 ? 15.595 2.203 49.724 1.00 68.38 638 ASN A C 1
ATOM 5080 O O . ASN A 1 638 ? 14.986 3.007 49.018 1.00 68.38 638 ASN A O 1
ATOM 5084 N N . LEU A 1 639 ? 15.343 0.890 49.691 1.00 67.06 639 LEU A N 1
ATOM 5085 C CA . LEU A 1 639 ? 14.393 0.268 48.760 1.00 67.06 639 LEU A CA 1
ATOM 5086 C C . LEU A 1 639 ? 13.250 -0.453 49.492 1.00 67.06 639 LEU A C 1
ATOM 5088 O O . LEU A 1 639 ? 13.448 -1.111 50.516 1.00 67.06 639 LEU A O 1
ATOM 5092 N N . ILE A 1 640 ? 12.040 -0.341 48.942 1.00 72.38 640 ILE A N 1
ATOM 5093 C CA . ILE A 1 640 ? 10.814 -0.966 49.463 1.00 72.38 640 ILE A CA 1
ATOM 5094 C C . ILE A 1 640 ? 10.836 -2.506 49.356 1.00 72.38 640 ILE A C 1
ATOM 5096 O O . ILE A 1 640 ? 11.330 -3.078 48.385 1.00 72.38 640 ILE A O 1
ATOM 5100 N N . HIS A 1 641 ? 10.274 -3.199 50.351 1.00 73.50 641 HIS A N 1
ATOM 5101 C CA . HIS A 1 641 ? 10.353 -4.658 50.463 1.00 73.50 641 HIS A CA 1
ATOM 5102 C C . HIS A 1 641 ? 9.564 -5.398 49.353 1.00 73.50 641 HIS A C 1
ATOM 5104 O O . HIS A 1 641 ? 8.357 -5.166 49.208 1.00 73.50 641 HIS A O 1
ATOM 5110 N N . PRO A 1 642 ? 10.144 -6.399 48.652 1.00 64.75 642 PRO A N 1
ATOM 5111 C CA . PRO A 1 642 ? 9.490 -7.093 47.530 1.00 64.75 642 PRO A CA 1
ATOM 5112 C C . PRO A 1 642 ? 8.114 -7.714 47.823 1.00 64.75 642 PRO A C 1
ATOM 5114 O O . PRO A 1 642 ? 7.245 -7.726 46.957 1.00 64.75 642 PRO A O 1
ATOM 5117 N N . LYS A 1 643 ? 7.856 -8.190 49.055 1.00 62.06 643 LYS A N 1
ATOM 5118 C CA . LYS A 1 643 ? 6.525 -8.711 49.461 1.00 62.06 643 LYS A CA 1
ATOM 5119 C C . LYS A 1 643 ? 5.376 -7.677 49.344 1.00 62.06 643 LYS A C 1
ATOM 5121 O O . LYS A 1 643 ? 4.220 -8.099 49.459 1.00 62.06 643 LYS A O 1
ATOM 5126 N N . VAL A 1 644 ? 5.662 -6.381 49.160 1.00 61.72 644 VAL A N 1
ATOM 5127 C CA . VAL A 1 644 ? 4.678 -5.277 49.044 1.00 61.72 644 VAL A CA 1
ATOM 5128 C C . VAL A 1 644 ? 5.014 -4.228 47.965 1.00 61.72 644 VAL A C 1
ATOM 5130 O O . VAL A 1 644 ? 4.291 -3.245 47.832 1.00 61.72 644 VAL A O 1
ATOM 5133 N N . SER A 1 645 ? 6.062 -4.418 47.155 1.00 62.38 645 SER A N 1
ATOM 5134 C CA . SER A 1 645 ? 6.517 -3.420 46.163 1.00 62.38 645 SER A CA 1
ATOM 5135 C C . SER A 1 645 ? 5.522 -3.138 45.023 1.00 62.38 645 SER A C 1
ATOM 5137 O O . SER A 1 645 ? 5.689 -2.179 44.280 1.00 62.38 645 SER A O 1
ATOM 5139 N N . TYR A 1 646 ? 4.438 -3.911 44.907 1.00 61.31 646 TYR A N 1
ATOM 5140 C CA . TYR A 1 646 ? 3.327 -3.608 43.997 1.00 61.31 646 TYR A CA 1
ATOM 5141 C C . TYR A 1 646 ? 2.528 -2.349 44.398 1.00 61.31 646 TYR A C 1
ATOM 5143 O O . TYR A 1 646 ? 1.756 -1.838 43.590 1.00 61.31 646 TYR A O 1
ATOM 5151 N N . LEU A 1 647 ? 2.708 -1.831 45.621 1.00 59.03 647 LEU A N 1
ATOM 5152 C CA . LEU A 1 647 ? 2.048 -0.612 46.110 1.00 59.03 647 LEU A CA 1
ATOM 5153 C C . LEU A 1 647 ? 2.830 0.686 45.818 1.00 59.03 647 LEU A C 1
ATOM 5155 O O . LEU A 1 647 ? 2.279 1.770 46.006 1.00 59.03 647 LEU A O 1
ATOM 5159 N N . SER A 1 648 ? 4.081 0.613 45.343 1.00 61.81 648 SER A N 1
ATOM 5160 C CA . SER A 1 648 ? 4.991 1.769 45.209 1.00 61.81 648 SER A CA 1
ATOM 5161 C C . SER A 1 648 ? 4.410 2.948 44.422 1.00 61.81 648 SER A C 1
ATOM 5163 O O . SER A 1 648 ? 4.557 4.100 44.833 1.00 61.81 648 SER A O 1
ATOM 5165 N N . SER A 1 649 ? 3.704 2.673 43.322 1.00 55.53 649 SER A N 1
ATOM 5166 C CA . SER A 1 649 ? 3.096 3.698 42.464 1.00 55.53 649 SER A CA 1
ATOM 5167 C C . SER A 1 649 ? 1.790 4.276 43.022 1.00 55.53 649 SER A C 1
ATOM 5169 O O . SER A 1 649 ? 1.521 5.454 42.805 1.00 55.53 649 SER A O 1
ATOM 5171 N N . LYS A 1 650 ? 1.006 3.505 43.797 1.00 56.16 650 LYS A N 1
ATOM 5172 C CA . LYS A 1 650 ? -0.155 4.030 44.550 1.00 56.16 650 LYS A CA 1
ATOM 5173 C C . LYS A 1 650 ? 0.271 4.957 45.693 1.00 56.16 650 LYS A C 1
ATOM 5175 O O . LYS A 1 650 ? -0.460 5.877 46.044 1.00 56.16 650 LYS A O 1
ATOM 5180 N N . LEU A 1 651 ? 1.433 4.696 46.288 1.00 58.72 651 LEU A N 1
ATOM 5181 C CA . LEU A 1 651 ? 1.965 5.445 47.430 1.00 58.72 651 LEU A CA 1
ATOM 5182 C C . LEU A 1 651 ? 2.771 6.694 47.009 1.00 58.72 651 LEU A C 1
ATOM 5184 O O . LEU A 1 651 ? 2.828 7.683 47.753 1.00 58.72 651 LEU A O 1
ATOM 5188 N N . GLY A 1 652 ? 3.311 6.682 45.785 1.00 60.28 652 GLY A N 1
ATOM 5189 C CA . GLY A 1 652 ? 3.907 7.842 45.115 1.00 60.28 652 GLY A CA 1
ATOM 5190 C C . GLY A 1 652 ? 5.414 7.989 45.323 1.00 60.28 652 GLY A C 1
ATOM 5191 O O . GLY A 1 652 ? 5.866 9.090 45.623 1.00 60.28 652 GLY A O 1
ATOM 5192 N N . LEU A 1 653 ? 6.168 6.891 45.200 1.00 64.19 653 LEU A N 1
ATOM 5193 C CA . LEU A 1 653 ? 7.639 6.891 45.254 1.00 64.19 653 LEU A CA 1
ATOM 5194 C C . LEU A 1 653 ? 8.256 7.192 43.872 1.00 64.19 653 LEU A C 1
ATOM 5196 O O . LEU A 1 653 ? 7.651 6.876 42.847 1.00 64.19 653 LEU A O 1
ATOM 5200 N N . SER A 1 654 ? 9.469 7.751 43.841 1.00 59.72 654 SER A N 1
ATOM 5201 C CA . SER A 1 654 ? 10.183 8.121 42.602 1.00 59.72 654 SER A CA 1
ATOM 5202 C C . SER A 1 654 ? 11.046 6.980 42.021 1.00 59.72 654 SER A C 1
ATOM 5204 O O . SER A 1 654 ? 11.571 6.178 42.802 1.00 59.72 654 SER A O 1
ATOM 5206 N N . PRO A 1 655 ? 11.211 6.901 40.680 1.00 60.12 655 PRO A N 1
ATOM 5207 C CA . PRO A 1 655 ? 12.118 5.968 39.999 1.00 60.12 655 PRO A CA 1
ATOM 5208 C C . PRO A 1 655 ? 13.581 6.456 40.017 1.00 60.12 655 PRO A C 1
ATOM 5210 O O . PRO A 1 655 ? 13.865 7.567 40.469 1.00 60.12 655 PRO A O 1
ATOM 5213 N N . LEU A 1 656 ? 14.510 5.631 39.517 1.00 63.41 656 LEU A N 1
ATOM 5214 C CA . LEU A 1 656 ? 15.959 5.872 39.604 1.00 63.41 656 LEU A CA 1
ATOM 5215 C C . LEU A 1 656 ? 16.589 6.366 38.283 1.00 63.41 656 LEU A C 1
ATOM 5217 O O . LEU A 1 656 ? 17.687 6.917 38.295 1.00 63.41 656 LEU A O 1
ATOM 5221 N N . SER A 1 657 ? 15.898 6.197 37.151 1.00 55.28 657 SER A N 1
ATOM 5222 C CA . SER A 1 657 ? 16.329 6.638 35.812 1.00 55.28 657 SER A CA 1
ATOM 5223 C C . SER A 1 657 ? 16.626 8.135 35.700 1.00 55.28 657 SER A C 1
ATOM 5225 O O . SER A 1 657 ? 17.581 8.537 35.035 1.00 55.28 657 SER A O 1
ATOM 5227 N N . ASP A 1 658 ? 15.818 8.961 36.364 1.00 57.34 658 ASP A N 1
ATOM 5228 C CA . ASP A 1 658 ? 15.718 10.408 36.119 1.00 57.34 658 ASP A CA 1
ATOM 5229 C C . ASP A 1 658 ? 16.901 11.210 36.702 1.00 57.34 658 ASP A C 1
ATOM 5231 O O . ASP A 1 658 ? 16.891 12.439 36.719 1.00 57.34 658 ASP A O 1
ATOM 5235 N N . GLN A 1 659 ? 17.934 10.514 37.187 1.00 57.59 659 GLN A N 1
ATOM 5236 C CA . GLN A 1 659 ? 19.141 11.081 37.788 1.00 57.59 659 GLN A CA 1
ATOM 5237 C C . GLN A 1 659 ? 20.387 10.999 36.867 1.00 57.59 659 GLN A C 1
ATOM 5239 O O . GLN A 1 659 ? 21.474 11.333 37.334 1.00 57.59 659 GLN A O 1
ATOM 5244 N N . LEU A 1 660 ? 20.271 10.538 35.600 1.00 53.06 660 LEU A N 1
ATOM 5245 C CA . LEU A 1 660 ? 21.435 10.087 34.789 1.00 53.06 660 LEU A CA 1
ATOM 5246 C C . LEU A 1 660 ? 21.589 10.592 33.313 1.00 53.06 660 LEU A C 1
ATOM 5248 O O . LEU A 1 660 ? 22.669 10.409 32.763 1.00 53.06 660 LEU A O 1
ATOM 5252 N N . ASP A 1 661 ? 20.565 11.196 32.689 1.00 49.97 661 ASP A N 1
ATOM 5253 C CA . ASP A 1 661 ? 20.552 12.156 31.531 1.00 49.97 661 ASP A CA 1
ATOM 5254 C C . ASP A 1 661 ? 21.599 12.088 30.350 1.00 49.97 661 ASP A C 1
ATOM 5256 O O . ASP A 1 661 ? 22.741 12.518 30.517 1.00 49.97 661 ASP A O 1
ATOM 5260 N N . ILE A 1 662 ? 21.228 11.625 29.120 1.00 45.12 662 ILE A N 1
ATOM 5261 C CA . ILE A 1 662 ? 22.132 11.434 27.924 1.00 45.12 662 ILE A CA 1
ATOM 5262 C C . ILE A 1 662 ? 21.423 11.531 26.512 1.00 45.12 662 ILE A C 1
ATOM 5264 O O . ILE A 1 662 ? 20.519 10.741 26.244 1.00 45.12 662 ILE A O 1
ATOM 5268 N N . THR A 1 663 ? 21.887 12.369 25.539 1.00 45.41 663 THR A N 1
ATOM 5269 C CA . THR A 1 663 ? 21.329 12.571 24.137 1.00 45.41 663 THR A CA 1
ATOM 5270 C C . THR A 1 663 ? 22.392 12.836 23.014 1.00 45.41 663 THR A C 1
ATOM 5272 O O . THR A 1 663 ? 23.397 13.441 23.351 1.00 45.41 663 THR A O 1
ATOM 5275 N N . GLU A 1 664 ? 22.227 12.392 21.743 1.00 36.34 664 GLU A N 1
ATOM 5276 C CA . GLU A 1 664 ? 23.049 12.671 20.496 1.00 36.34 664 GLU A CA 1
ATOM 5277 C C . GLU A 1 664 ? 22.294 12.130 19.229 1.00 36.34 664 GLU A C 1
ATOM 5279 O O . GLU A 1 664 ? 21.385 11.330 19.432 1.00 36.34 664 GLU A O 1
ATOM 5284 N N . ASP A 1 665 ? 22.511 12.375 17.914 1.00 41.97 665 ASP A N 1
ATOM 5285 C CA . ASP A 1 665 ? 23.315 13.304 17.063 1.00 41.97 665 ASP A CA 1
ATOM 5286 C C . ASP A 1 665 ? 24.419 12.748 16.058 1.00 41.97 665 ASP A C 1
ATOM 5288 O O . ASP A 1 665 ? 25.577 12.682 16.457 1.00 41.97 665 ASP A O 1
ATOM 5292 N N . VAL A 1 666 ? 24.083 12.360 14.773 1.00 29.92 666 VAL A N 1
ATOM 5293 C CA . VAL A 1 666 ? 24.943 12.188 13.507 1.00 29.92 666 VAL A CA 1
ATOM 5294 C C . VAL A 1 666 ? 24.245 12.231 12.049 1.00 29.92 666 VAL A C 1
ATOM 5296 O O . VAL A 1 666 ? 23.578 11.265 11.686 1.00 29.92 666 VAL A O 1
ATOM 5299 N N . PHE A 1 667 ? 24.449 13.274 11.192 1.00 26.97 667 PHE A N 1
ATOM 5300 C CA . PHE A 1 667 ? 24.557 13.497 9.673 1.00 26.97 667 PHE A CA 1
ATOM 5301 C C . PHE A 1 667 ? 23.643 12.990 8.455 1.00 26.97 667 PHE A C 1
ATOM 5303 O O . PHE A 1 667 ? 22.634 12.313 8.622 1.00 26.97 667 PHE A O 1
ATOM 5310 N N . GLU A 1 668 ? 24.003 13.422 7.198 1.00 31.98 668 GLU A N 1
ATOM 5311 C CA . GLU A 1 668 ? 23.260 13.635 5.880 1.00 31.98 668 GLU A CA 1
ATOM 5312 C C . GLU A 1 668 ? 23.454 12.551 4.729 1.00 31.98 668 GLU A C 1
ATOM 5314 O O . GLU A 1 668 ? 23.840 11.433 5.058 1.00 31.98 668 GLU A O 1
ATOM 5319 N N . ASP A 1 669 ? 23.242 12.628 3.372 1.00 29.48 669 ASP A N 1
ATOM 5320 C CA . ASP A 1 669 ? 22.932 13.589 2.230 1.00 29.48 669 ASP A CA 1
ATOM 5321 C C . ASP A 1 669 ? 22.311 12.818 0.967 1.00 29.48 669 ASP A C 1
ATOM 5323 O O . ASP A 1 669 ? 22.101 11.614 1.095 1.00 29.48 669 ASP A O 1
ATOM 5327 N N . ALA A 1 670 ? 21.999 13.384 -0.243 1.00 25.98 670 ALA A N 1
ATOM 5328 C CA . ALA A 1 670 ? 21.092 12.875 -1.344 1.00 25.98 670 ALA A CA 1
ATOM 5329 C C . ALA A 1 670 ? 21.632 12.477 -2.792 1.00 25.98 670 ALA A C 1
ATOM 5331 O O . ALA A 1 670 ? 22.478 11.583 -2.863 1.00 25.98 670 ALA A O 1
ATOM 5332 N N . GLY A 1 671 ? 21.040 12.981 -3.924 1.00 29.48 671 GLY A N 1
ATOM 5333 C CA . GLY A 1 671 ? 21.334 12.739 -5.394 1.00 29.48 671 GLY A CA 1
ATOM 5334 C C . GLY A 1 671 ? 20.588 11.579 -6.150 1.00 29.48 671 GLY A C 1
ATOM 5335 O O . GLY A 1 671 ? 20.096 10.678 -5.475 1.00 29.48 671 GLY A O 1
ATOM 5336 N N . GLN A 1 672 ? 20.472 11.529 -7.512 1.00 39.97 672 GLN A N 1
ATOM 5337 C CA . GLN A 1 672 ? 19.706 10.446 -8.230 1.00 39.97 672 GLN A CA 1
ATOM 5338 C C . GLN A 1 672 ? 20.204 9.909 -9.621 1.00 39.97 672 GLN A C 1
ATOM 5340 O O . GLN A 1 672 ? 20.686 10.675 -10.450 1.00 39.97 672 GLN A O 1
ATOM 5345 N N . HIS A 1 673 ? 20.050 8.582 -9.867 1.00 37.78 673 HIS A N 1
ATOM 5346 C CA . HIS A 1 673 ? 20.211 7.787 -11.131 1.00 37.78 673 HIS A CA 1
ATOM 5347 C C . HIS A 1 673 ? 19.913 6.281 -10.850 1.00 37.78 673 HIS A C 1
ATOM 5349 O O . HIS A 1 673 ? 20.231 5.848 -9.749 1.00 37.78 673 HIS A O 1
ATOM 5355 N N . GLU A 1 674 ? 19.392 5.442 -11.778 1.00 45.78 674 GLU A N 1
ATOM 5356 C CA . GLU A 1 674 ? 19.318 3.962 -11.562 1.00 45.78 674 GLU A CA 1
ATOM 5357 C C . GLU A 1 674 ? 20.257 3.127 -12.475 1.00 45.78 674 GLU A C 1
ATOM 5359 O O . GLU A 1 674 ? 20.030 3.043 -13.686 1.00 45.78 674 GLU A O 1
ATOM 5364 N N . PRO A 1 675 ? 21.249 2.418 -11.897 1.00 64.00 675 PRO A N 1
ATOM 5365 C CA . PRO A 1 675 ? 22.022 1.375 -12.576 1.00 64.00 675 PRO A CA 1
ATOM 5366 C C . PRO A 1 675 ? 21.222 0.093 -12.872 1.00 64.00 675 PRO A C 1
ATOM 5368 O O . PRO A 1 675 ? 20.381 -0.343 -12.083 1.00 64.00 675 PRO A O 1
ATOM 5371 N N . LEU A 1 676 ? 21.583 -0.620 -13.949 1.00 71.31 676 LEU A N 1
ATOM 5372 C CA . LEU A 1 676 ? 20.997 -1.935 -14.269 1.00 71.31 676 LEU A CA 1
ATOM 5373 C C . LEU A 1 676 ? 21.178 -2.965 -13.137 1.00 71.31 676 LEU A C 1
ATOM 5375 O O . LEU A 1 676 ? 20.327 -3.835 -12.953 1.00 71.31 676 LEU A O 1
ATOM 5379 N N . THR A 1 677 ? 22.270 -2.873 -12.376 1.00 78.06 677 THR A N 1
ATOM 5380 C CA . THR A 1 677 ? 22.533 -3.749 -11.230 1.00 78.06 677 THR A CA 1
ATOM 5381 C C . THR A 1 677 ? 21.480 -3.585 -10.133 1.00 78.06 677 THR A C 1
ATOM 5383 O O . THR A 1 677 ? 20.972 -4.587 -9.631 1.00 78.06 677 THR A O 1
ATOM 5386 N N . THR A 1 678 ? 21.057 -2.349 -9.846 1.00 70.38 678 THR A N 1
ATOM 5387 C CA . THR A 1 678 ? 19.948 -2.042 -8.931 1.00 70.38 678 THR A CA 1
ATOM 5388 C C . THR A 1 678 ? 18.627 -2.605 -9.454 1.00 70.38 678 THR A C 1
ATOM 5390 O O . THR A 1 678 ? 17.941 -3.317 -8.720 1.00 70.38 678 THR A O 1
ATOM 5393 N N . ARG A 1 679 ? 18.317 -2.413 -10.744 1.00 69.56 679 ARG A N 1
ATOM 5394 C CA . ARG A 1 679 ? 17.096 -2.963 -11.356 1.00 69.56 679 ARG A CA 1
ATOM 5395 C C . ARG A 1 679 ? 17.044 -4.495 -11.315 1.00 69.56 679 ARG A C 1
ATOM 5397 O O . ARG A 1 679 ? 15.976 -5.064 -11.092 1.00 69.56 679 ARG A O 1
ATOM 5404 N N . LEU A 1 680 ? 18.177 -5.175 -11.498 1.00 74.50 680 LEU A N 1
ATOM 5405 C CA . LEU A 1 680 ? 18.269 -6.628 -11.315 1.00 74.50 680 LEU A CA 1
ATOM 5406 C C . LEU A 1 680 ? 18.093 -7.028 -9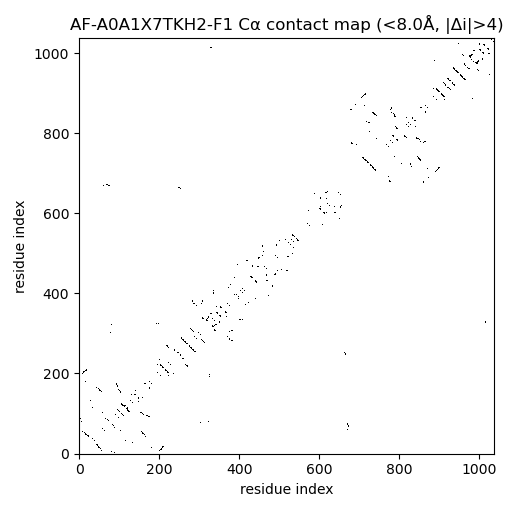.847 1.00 74.50 680 LEU A C 1
ATOM 5408 O O . LEU A 1 680 ? 17.334 -7.953 -9.575 1.00 74.50 680 LEU A O 1
ATOM 5412 N N . SER A 1 681 ? 18.716 -6.312 -8.907 1.00 76.06 681 SER A N 1
ATOM 5413 C CA . SER A 1 681 ? 18.530 -6.549 -7.469 1.00 76.06 681 SER A CA 1
ATOM 5414 C C . SER A 1 681 ? 17.060 -6.405 -7.050 1.00 76.06 681 SER A C 1
ATOM 5416 O O . SER A 1 681 ? 16.541 -7.236 -6.309 1.00 76.06 681 SER A O 1
ATOM 5418 N N . ASN A 1 682 ? 16.345 -5.423 -7.606 1.00 69.12 682 ASN A N 1
ATOM 5419 C CA . ASN A 1 682 ? 14.909 -5.236 -7.398 1.00 69.12 682 ASN A CA 1
ATOM 5420 C C . ASN A 1 682 ? 14.081 -6.427 -7.934 1.00 69.12 682 ASN A C 1
ATOM 5422 O O . ASN A 1 682 ? 13.200 -6.917 -7.232 1.00 69.12 682 ASN A O 1
ATOM 5426 N N . ILE A 1 683 ? 14.407 -6.973 -9.114 1.00 69.25 683 ILE A N 1
ATOM 5427 C CA . ILE A 1 683 ? 13.766 -8.203 -9.632 1.00 69.25 683 ILE A CA 1
ATOM 5428 C C . ILE A 1 683 ? 14.062 -9.413 -8.725 1.00 69.25 683 ILE A C 1
ATOM 5430 O O . ILE A 1 683 ? 13.173 -10.226 -8.472 1.00 69.25 683 ILE A O 1
ATOM 5434 N N . LEU A 1 684 ? 15.282 -9.525 -8.189 1.00 71.31 684 LEU A N 1
ATOM 5435 C CA . LEU A 1 684 ? 15.656 -10.596 -7.257 1.00 71.31 684 LEU A CA 1
ATOM 5436 C C . LEU A 1 684 ? 14.937 -10.514 -5.898 1.00 71.31 684 LEU A C 1
ATOM 5438 O O . LEU A 1 684 ? 14.834 -11.536 -5.223 1.00 71.31 684 LEU A O 1
ATOM 5442 N N . ARG A 1 685 ? 14.392 -9.353 -5.506 1.00 68.06 685 ARG A N 1
ATOM 5443 C CA . ARG A 1 685 ? 13.494 -9.235 -4.338 1.00 68.06 685 ARG A CA 1
ATOM 5444 C C . ARG A 1 685 ? 12.094 -9.786 -4.624 1.00 68.06 685 ARG A C 1
ATOM 5446 O O . ARG A 1 685 ? 11.500 -10.412 -3.752 1.00 68.06 685 ARG A O 1
ATOM 5453 N N . GLU A 1 686 ? 11.574 -9.606 -5.842 1.00 56.25 686 GLU A N 1
ATOM 5454 C CA . GLU A 1 686 ? 10.262 -10.151 -6.229 1.00 56.25 686 GLU A CA 1
ATOM 5455 C C . GLU A 1 686 ? 10.281 -11.688 -6.408 1.00 56.25 686 GLU A C 1
ATOM 5457 O O . GLU A 1 686 ? 9.266 -12.348 -6.167 1.00 56.25 686 GLU A O 1
ATOM 5462 N N . TYR A 1 687 ? 11.420 -12.272 -6.807 1.00 59.69 687 TYR A N 1
ATOM 5463 C CA . TYR A 1 687 ? 11.567 -13.703 -7.113 1.00 59.69 687 TYR A CA 1
ATOM 5464 C C . TYR A 1 687 ? 12.263 -14.484 -5.980 1.00 59.69 687 TYR A C 1
ATOM 5466 O O . TYR A 1 687 ? 13.469 -14.346 -5.773 1.00 59.69 687 TYR A O 1
ATOM 5474 N N . LYS A 1 688 ? 11.513 -15.372 -5.295 1.00 57.03 688 LYS A N 1
ATOM 5475 C CA . LYS A 1 688 ? 12.024 -16.301 -4.255 1.00 57.03 688 LYS A CA 1
ATOM 5476 C C . LYS A 1 688 ? 13.297 -17.032 -4.737 1.00 57.03 688 LYS A C 1
ATOM 5478 O O . LYS A 1 688 ? 13.295 -17.582 -5.835 1.00 57.03 688 LYS A O 1
ATOM 5483 N N . ASP A 1 689 ? 14.330 -17.115 -3.901 1.00 59.41 689 ASP A N 1
ATOM 5484 C CA . ASP A 1 689 ? 15.573 -17.862 -4.178 1.00 59.41 689 ASP A CA 1
ATOM 5485 C C . ASP A 1 689 ? 15.354 -19.404 -4.218 1.00 59.41 689 ASP A C 1
ATOM 5487 O O . ASP A 1 689 ? 14.249 -19.904 -3.975 1.00 59.41 689 ASP A O 1
ATOM 5491 N N . GLY A 1 690 ? 16.394 -20.183 -4.531 1.00 72.62 690 GLY A N 1
ATOM 5492 C CA . GLY A 1 690 ? 16.393 -21.648 -4.440 1.00 72.62 690 GLY A CA 1
ATOM 5493 C C . GLY A 1 690 ? 15.647 -22.353 -5.581 1.00 72.62 690 GLY A C 1
ATOM 5494 O O . GLY A 1 690 ? 15.922 -22.118 -6.760 1.00 72.62 690 GLY A O 1
ATOM 5495 N N . LEU A 1 691 ? 14.716 -23.261 -5.249 1.00 75.19 691 LEU A N 1
ATOM 5496 C CA . LEU A 1 691 ? 14.022 -24.114 -6.232 1.00 75.19 691 LEU A CA 1
ATOM 5497 C C . LEU A 1 691 ? 13.279 -23.310 -7.320 1.00 75.19 691 LEU A C 1
ATOM 5499 O O . LEU A 1 691 ? 13.098 -23.809 -8.428 1.00 75.19 691 LEU A O 1
ATOM 5503 N N . THR A 1 692 ? 12.880 -22.064 -7.051 1.00 76.56 692 THR A N 1
ATOM 5504 C CA . THR A 1 692 ? 12.240 -21.169 -8.034 1.00 76.56 692 THR A CA 1
ATOM 5505 C C . THR A 1 692 ? 13.102 -20.949 -9.276 1.00 76.56 692 THR A C 1
ATOM 5507 O O . THR A 1 692 ? 12.579 -20.972 -10.385 1.00 76.56 692 THR A O 1
ATOM 5510 N N . ILE A 1 693 ? 14.422 -20.811 -9.112 1.00 84.62 693 ILE A N 1
ATOM 5511 C CA . ILE A 1 693 ? 15.360 -20.642 -10.232 1.00 84.62 693 ILE A CA 1
ATOM 5512 C C . ILE A 1 693 ? 15.293 -21.876 -11.136 1.00 84.62 693 ILE A C 1
ATOM 5514 O O . ILE A 1 693 ? 15.195 -21.778 -12.356 1.00 84.62 693 ILE A O 1
ATOM 5518 N N . ILE A 1 694 ? 15.271 -23.061 -10.521 1.00 87.69 694 ILE A N 1
ATOM 5519 C CA . ILE A 1 694 ? 15.173 -24.335 -11.231 1.00 87.69 694 ILE A CA 1
ATOM 5520 C C . ILE A 1 694 ? 13.806 -24.487 -11.915 1.00 87.69 694 ILE A C 1
ATOM 5522 O O . ILE A 1 694 ? 13.765 -24.927 -13.061 1.00 87.69 694 ILE A O 1
ATOM 5526 N N . LYS A 1 695 ? 12.704 -24.057 -11.281 1.00 86.38 695 LYS A N 1
ATOM 5527 C CA . LYS A 1 695 ? 11.368 -24.004 -11.908 1.00 86.38 695 LYS A CA 1
ATOM 5528 C C . LYS A 1 695 ? 11.371 -23.152 -13.180 1.00 86.38 695 LYS A C 1
ATOM 5530 O O . LYS A 1 695 ? 10.931 -23.631 -14.221 1.00 86.38 695 LYS A O 1
ATOM 5535 N N . GLU A 1 696 ? 11.895 -21.928 -13.131 1.00 85.56 696 GLU A N 1
ATOM 5536 C CA . GLU A 1 696 ? 11.947 -21.055 -14.312 1.00 85.56 696 GLU A CA 1
ATOM 5537 C C . GLU A 1 696 ? 12.841 -21.646 -15.417 1.00 85.56 696 GLU A C 1
ATOM 5539 O O . GLU A 1 696 ? 12.481 -21.600 -16.591 1.00 85.56 696 GLU A O 1
ATOM 5544 N N . MET A 1 697 ? 13.967 -22.279 -15.068 1.00 88.81 697 MET A N 1
ATOM 5545 C CA . MET A 1 697 ? 14.830 -22.958 -16.047 1.00 88.81 697 MET A CA 1
ATOM 5546 C C . MET A 1 697 ? 14.180 -24.207 -16.668 1.00 88.81 697 MET A C 1
ATOM 5548 O O . MET A 1 697 ? 14.370 -24.449 -17.859 1.00 88.81 697 MET A O 1
ATOM 5552 N N . ILE A 1 698 ? 13.380 -24.962 -15.906 1.00 89.81 698 ILE A N 1
ATOM 5553 C CA . ILE A 1 698 ? 12.572 -26.078 -16.425 1.00 89.81 698 ILE A CA 1
ATOM 5554 C C . ILE A 1 698 ? 11.468 -25.556 -17.35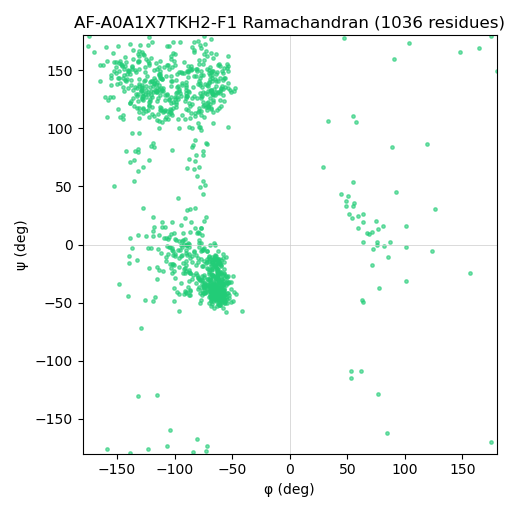4 1.00 89.81 698 ILE A C 1
ATOM 5556 O O . ILE A 1 698 ? 11.308 -26.091 -18.448 1.00 89.81 698 ILE A O 1
ATOM 5560 N N . GLN A 1 699 ? 10.759 -24.484 -16.982 1.00 84.94 699 GLN A N 1
ATOM 5561 C CA . GLN A 1 699 ? 9.735 -23.884 -17.845 1.00 84.94 699 GLN A CA 1
ATOM 5562 C C . GLN A 1 699 ? 10.336 -23.377 -19.161 1.00 84.94 699 GLN A C 1
ATOM 5564 O O . GLN A 1 699 ? 9.792 -23.651 -20.222 1.00 84.94 699 GLN A O 1
ATOM 5569 N N . ASN A 1 700 ? 11.491 -22.701 -19.117 1.00 84.88 700 ASN A N 1
ATOM 5570 C CA . ASN A 1 700 ? 12.198 -22.252 -20.322 1.00 84.88 700 ASN A CA 1
ATOM 5571 C C . ASN A 1 700 ? 12.586 -23.419 -21.253 1.00 84.88 700 ASN A C 1
ATOM 5573 O O . ASN A 1 700 ? 12.663 -23.227 -22.465 1.00 84.88 700 ASN A O 1
ATOM 5577 N N . ALA A 1 701 ? 12.831 -24.615 -20.707 1.00 88.56 701 ALA A N 1
ATOM 5578 C CA . ALA A 1 701 ? 13.093 -25.822 -21.484 1.00 88.56 701 ALA A CA 1
ATOM 5579 C C . ALA A 1 701 ? 11.799 -26.436 -22.060 1.00 88.56 701 ALA A C 1
ATOM 5581 O O . ALA A 1 701 ? 11.777 -26.809 -23.233 1.00 88.56 701 ALA A O 1
ATOM 5582 N N . ASP A 1 702 ? 10.713 -26.479 -21.281 1.00 87.75 702 ASP A N 1
ATOM 5583 C CA . ASP A 1 702 ? 9.401 -26.985 -21.718 1.00 87.75 702 ASP A CA 1
ATOM 5584 C C . ASP A 1 702 ? 8.788 -26.109 -22.823 1.00 87.75 702 ASP A C 1
ATOM 5586 O O . ASP A 1 702 ? 8.381 -26.620 -23.867 1.00 87.75 702 ASP A O 1
ATOM 5590 N N . ASP A 1 703 ? 8.844 -24.782 -22.662 1.00 80.75 703 ASP A N 1
ATOM 5591 C CA . ASP A 1 703 ? 8.467 -23.786 -23.673 1.00 80.75 703 ASP A CA 1
ATOM 5592 C C . ASP A 1 703 ? 9.325 -23.884 -24.948 1.00 80.75 703 ASP A C 1
ATOM 5594 O O . ASP A 1 703 ? 8.868 -23.487 -26.025 1.00 80.75 703 ASP A O 1
ATOM 5598 N N . ALA A 1 704 ? 10.554 -24.400 -24.853 1.00 82.31 704 ALA A N 1
ATOM 5599 C CA . ALA A 1 704 ? 11.445 -24.657 -25.985 1.00 82.31 704 ALA A CA 1
ATOM 5600 C C . ALA A 1 704 ? 11.269 -26.063 -26.597 1.00 82.31 704 ALA A C 1
ATOM 5602 O O . ALA A 1 704 ? 11.953 -26.387 -27.569 1.00 82.31 704 ALA A O 1
ATOM 5603 N N . GLY A 1 705 ? 10.373 -26.901 -26.065 1.00 86.06 705 GLY A N 1
ATOM 5604 C CA . GLY A 1 705 ? 10.141 -28.263 -26.556 1.00 86.06 705 GLY A CA 1
ATOM 5605 C C . GLY A 1 705 ? 11.230 -29.277 -26.185 1.00 86.06 705 GLY A C 1
ATOM 5606 O O . GLY A 1 705 ? 11.355 -30.300 -26.855 1.00 86.06 705 GLY A O 1
ATOM 5607 N N . ALA A 1 706 ? 12.035 -29.006 -25.154 1.00 92.31 706 ALA A N 1
ATOM 5608 C CA . ALA A 1 706 ? 12.995 -29.975 -24.630 1.00 92.31 706 ALA A CA 1
ATOM 5609 C C . ALA A 1 706 ? 12.275 -31.150 -23.948 1.00 92.31 706 ALA A C 1
ATOM 5611 O O . ALA A 1 706 ? 11.227 -30.971 -23.334 1.00 92.31 706 ALA A O 1
ATOM 5612 N N . THR A 1 707 ? 12.865 -32.344 -24.002 1.00 94.81 707 THR A N 1
ATOM 5613 C CA . THR A 1 707 ? 12.345 -33.539 -23.314 1.00 94.81 707 THR A CA 1
ATOM 5614 C C . THR A 1 707 ? 13.075 -33.851 -22.011 1.00 94.81 707 THR A C 1
ATOM 5616 O O . THR A 1 707 ? 12.549 -34.590 -21.179 1.00 94.81 707 THR A O 1
ATOM 5619 N N . GLU A 1 708 ? 14.269 -33.292 -21.810 1.00 95.38 708 GLU A N 1
ATOM 5620 C CA . GLU A 1 708 ? 15.059 -33.465 -20.590 1.00 95.38 708 GLU A CA 1
ATOM 5621 C C . GLU A 1 708 ? 15.748 -32.174 -20.130 1.00 95.38 708 GLU A C 1
ATOM 5623 O O . GLU A 1 708 ? 16.141 -31.329 -20.940 1.00 95.38 708 GLU A O 1
ATOM 5628 N N . VAL A 1 709 ? 15.918 -32.050 -18.810 1.00 96.69 709 VAL A N 1
ATOM 5629 C CA . VAL A 1 709 ? 16.666 -30.973 -18.150 1.00 96.69 709 VAL A CA 1
ATOM 5630 C C . VAL A 1 709 ? 17.706 -31.585 -17.213 1.00 96.69 709 VAL A C 1
ATOM 5632 O O . VAL A 1 709 ? 17.363 -32.254 -16.240 1.00 96.69 709 VAL A O 1
ATOM 5635 N N . ASN A 1 710 ? 18.987 -31.333 -17.480 1.00 96.81 710 ASN A N 1
ATOM 5636 C CA . ASN A 1 710 ? 20.091 -31.881 -16.696 1.00 96.81 710 ASN A CA 1
ATOM 5637 C C . ASN A 1 710 ? 20.768 -30.771 -15.891 1.00 96.81 710 ASN A C 1
ATOM 5639 O O . ASN A 1 710 ? 21.376 -29.857 -16.451 1.00 96.81 710 ASN A O 1
ATOM 5643 N N . ILE A 1 711 ? 20.661 -30.858 -14.568 1.00 96.44 711 ILE A N 1
ATOM 5644 C CA . ILE A 1 711 ? 21.261 -29.924 -13.617 1.00 96.44 711 ILE A CA 1
ATOM 5645 C C . ILE A 1 711 ? 22.579 -30.536 -13.150 1.00 96.44 711 ILE A C 1
ATOM 5647 O O . ILE A 1 711 ? 22.618 -31.674 -12.686 1.00 96.44 711 ILE A O 1
ATOM 5651 N N . LEU A 1 712 ? 23.677 -29.800 -13.278 1.00 96.25 712 LEU A N 1
ATOM 5652 C CA . LEU A 1 712 ? 25.015 -30.312 -13.011 1.00 96.25 712 LEU A CA 1
ATOM 5653 C C . LEU A 1 712 ? 25.805 -29.331 -12.144 1.00 96.25 712 LEU A C 1
ATOM 5655 O O . LEU A 1 712 ? 26.103 -28.212 -12.551 1.00 96.25 712 LEU A O 1
ATOM 5659 N N . HIS A 1 713 ? 26.177 -29.774 -10.947 1.00 95.69 713 HIS A N 1
ATOM 5660 C CA . HIS A 1 713 ? 27.119 -29.072 -10.086 1.00 95.69 713 HIS A CA 1
ATOM 5661 C C . HIS A 1 713 ? 28.551 -29.332 -10.580 1.00 95.69 713 HIS A C 1
ATOM 5663 O O . HIS A 1 713 ? 29.103 -30.410 -10.356 1.00 95.69 713 HIS A O 1
ATOM 5669 N N . ASP A 1 714 ? 29.135 -28.369 -11.293 1.00 94.75 714 ASP A N 1
ATOM 5670 C CA . ASP A 1 714 ? 30.472 -28.472 -11.882 1.00 94.75 714 ASP A CA 1
ATOM 5671 C C . ASP A 1 714 ? 31.508 -27.805 -10.971 1.00 94.75 714 ASP A C 1
ATOM 5673 O O . ASP A 1 714 ? 31.554 -26.579 -10.868 1.00 94.75 714 ASP A O 1
ATOM 5677 N N . THR A 1 715 ? 32.352 -28.606 -10.314 1.00 93.62 715 THR A N 1
ATOM 5678 C CA . THR A 1 715 ? 33.427 -28.108 -9.437 1.00 93.62 715 THR A CA 1
ATOM 5679 C C . THR A 1 715 ? 34.809 -28.167 -10.092 1.00 93.62 715 THR A C 1
ATOM 5681 O O . THR A 1 715 ? 35.815 -28.175 -9.381 1.00 93.62 715 THR A O 1
ATOM 5684 N N . ARG A 1 716 ? 34.889 -28.263 -11.426 1.00 92.31 716 ARG A N 1
ATOM 5685 C CA . ARG A 1 716 ? 36.160 -28.149 -12.160 1.00 92.31 716 ARG A CA 1
ATOM 5686 C C . ARG A 1 716 ? 36.691 -26.715 -12.108 1.00 92.31 716 ARG A C 1
ATOM 5688 O O . ARG A 1 716 ? 35.922 -25.756 -12.168 1.00 92.31 716 ARG A O 1
ATOM 5695 N N . MET A 1 717 ? 38.015 -26.590 -12.073 1.00 90.31 717 MET A N 1
ATOM 5696 C CA . MET A 1 717 ? 38.721 -25.349 -12.381 1.00 90.31 717 MET A CA 1
ATOM 5697 C C . MET A 1 717 ? 39.204 -25.408 -13.831 1.00 90.31 717 MET A C 1
ATOM 5699 O O . MET A 1 717 ? 39.747 -26.420 -14.265 1.00 90.31 717 MET A O 1
ATOM 5703 N N . HIS A 1 718 ? 39.032 -24.327 -14.588 1.00 90.44 718 HIS A N 1
ATOM 5704 C CA . HIS A 1 718 ? 39.554 -24.214 -15.951 1.00 90.44 718 HIS A CA 1
ATOM 5705 C C . HIS A 1 718 ? 40.643 -23.140 -16.030 1.00 90.44 718 HIS A C 1
ATOM 5707 O O . HIS A 1 718 ? 40.647 -22.182 -15.258 1.00 90.44 718 HIS A O 1
ATOM 5713 N N . SER A 1 719 ? 41.572 -23.287 -16.979 1.00 85.69 719 SER A N 1
ATOM 5714 C CA . SER A 1 719 ? 42.659 -22.317 -17.161 1.00 85.69 719 SER A CA 1
ATOM 5715 C C . SER A 1 719 ? 42.116 -20.921 -17.478 1.00 85.69 719 SER A C 1
ATOM 5717 O O . SER A 1 719 ? 41.249 -20.762 -18.342 1.00 85.69 719 SER A O 1
ATOM 5719 N N . SER A 1 720 ? 42.661 -19.917 -16.793 1.00 85.38 720 SER A N 1
ATOM 5720 C CA . SER A 1 720 ? 42.414 -18.488 -17.017 1.00 85.38 720 SER A CA 1
ATOM 5721 C C . SER A 1 720 ? 43.447 -17.838 -17.951 1.00 85.38 720 SER A C 1
ATOM 5723 O O . SER A 1 720 ? 43.388 -16.636 -18.202 1.00 85.38 720 SER A O 1
ATOM 5725 N N . HIS A 1 721 ? 44.394 -18.612 -18.491 1.00 83.94 721 HIS A N 1
ATOM 5726 C CA . HIS A 1 721 ? 45.386 -18.133 -19.454 1.00 83.94 721 HIS A CA 1
ATOM 5727 C C . HIS A 1 721 ? 44.887 -18.266 -20.900 1.00 83.94 721 HIS A C 1
ATOM 5729 O O . HIS A 1 721 ? 44.175 -19.213 -21.234 1.00 83.94 721 HIS A O 1
ATOM 5735 N N . ASN A 1 722 ? 45.330 -17.361 -21.785 1.00 86.75 722 ASN A N 1
ATOM 5736 C CA . ASN A 1 722 ? 44.949 -17.339 -23.206 1.00 86.75 722 ASN A CA 1
ATOM 5737 C C . ASN A 1 722 ? 43.414 -17.289 -23.402 1.00 86.75 722 ASN A C 1
ATOM 5739 O O . ASN A 1 722 ? 42.816 -18.130 -24.081 1.00 86.75 722 ASN A O 1
ATOM 5743 N N . LEU A 1 723 ? 42.777 -16.304 -22.762 1.00 87.94 723 LEU A N 1
ATOM 5744 C CA . LEU A 1 723 ? 41.368 -15.957 -22.951 1.00 87.94 723 LEU A CA 1
ATOM 5745 C C . LEU A 1 723 ? 41.232 -14.831 -23.978 1.00 87.94 723 LEU A C 1
ATOM 5747 O O . LEU A 1 723 ? 42.089 -13.962 -24.076 1.00 87.94 723 LEU A O 1
ATOM 5751 N N . VAL A 1 724 ? 40.128 -14.831 -24.727 1.00 84.81 724 VAL A N 1
ATOM 5752 C CA . VAL A 1 724 ? 39.769 -13.714 -25.626 1.00 84.81 724 VAL A CA 1
ATOM 5753 C C . VAL A 1 724 ? 39.095 -12.583 -24.842 1.00 84.81 724 VAL A C 1
ATOM 5755 O O . VAL A 1 724 ? 39.125 -11.429 -25.261 1.00 84.81 724 VAL A O 1
ATOM 5758 N N . LEU A 1 725 ? 38.485 -12.916 -23.704 1.00 87.00 725 LEU A N 1
ATOM 5759 C CA . LEU A 1 725 ? 37.845 -11.998 -22.774 1.00 87.00 725 LEU A CA 1
ATOM 5760 C C . LEU A 1 725 ? 38.556 -12.150 -21.425 1.00 87.00 725 LEU A C 1
ATOM 5762 O O . LEU A 1 725 ? 38.134 -12.938 -20.586 1.00 87.00 725 LEU A O 1
ATOM 5766 N N . GLU A 1 726 ? 39.671 -11.447 -21.227 1.00 85.69 726 GLU A N 1
ATOM 5767 C CA . GLU A 1 726 ? 40.547 -11.647 -20.056 1.00 85.69 726 GLU A CA 1
ATOM 5768 C C . GLU A 1 726 ? 39.815 -11.448 -18.714 1.00 85.69 726 GLU A C 1
ATOM 5770 O O . GLU A 1 726 ? 40.028 -12.213 -17.775 1.00 85.69 726 GLU A O 1
ATOM 5775 N N . GLY A 1 727 ? 38.858 -10.513 -18.646 1.00 86.69 727 GLY A N 1
ATOM 5776 C CA . GLY A 1 727 ? 38.005 -10.301 -17.468 1.00 86.69 727 GLY A CA 1
ATOM 5777 C C . GLY A 1 727 ? 37.073 -11.473 -17.114 1.00 86.69 727 GLY A C 1
ATOM 5778 O O . GLY A 1 727 ? 36.568 -11.534 -15.993 1.00 86.69 727 GLY A O 1
ATOM 5779 N N . MET A 1 728 ? 36.885 -12.451 -18.009 1.00 89.69 728 MET A N 1
ATOM 5780 C CA . MET A 1 728 ? 36.157 -13.698 -17.723 1.00 89.69 728 MET A CA 1
ATOM 5781 C C . MET A 1 728 ? 36.986 -14.707 -16.903 1.00 89.69 728 MET A C 1
ATOM 5783 O O . MET A 1 728 ? 36.490 -15.787 -16.601 1.00 89.69 728 MET A O 1
ATOM 5787 N N . ALA A 1 729 ? 38.227 -14.394 -16.508 1.00 90.19 729 ALA A N 1
ATOM 5788 C CA . ALA A 1 729 ? 39.087 -15.301 -15.738 1.00 90.19 729 ALA A CA 1
ATOM 5789 C C . ALA A 1 729 ? 38.420 -15.886 -14.473 1.00 90.19 729 ALA A C 1
ATOM 5791 O O . ALA A 1 729 ? 38.599 -17.065 -14.178 1.00 90.19 729 ALA A O 1
ATOM 5792 N N . GLU A 1 730 ? 37.614 -15.102 -13.751 1.00 87.69 730 GLU A N 1
ATOM 5793 C CA . GLU A 1 730 ? 36.876 -15.581 -12.569 1.00 87.69 730 GLU A CA 1
ATOM 5794 C C . GLU A 1 730 ? 35.744 -16.569 -12.920 1.00 87.69 730 GLU A C 1
ATOM 5796 O O . GLU A 1 730 ? 35.438 -17.469 -12.140 1.00 87.69 730 GLU A O 1
ATOM 5801 N N . SER A 1 731 ? 35.145 -16.462 -14.114 1.00 88.94 731 SER A N 1
ATOM 5802 C CA . SER A 1 731 ? 34.012 -17.298 -14.543 1.00 88.94 731 SER A CA 1
ATOM 5803 C C . SER A 1 731 ? 34.417 -18.733 -14.926 1.00 88.94 731 SER A C 1
ATOM 5805 O O . SER A 1 731 ? 33.565 -19.558 -15.268 1.00 88.94 731 SER A O 1
ATOM 5807 N N . HIS A 1 732 ? 35.723 -19.019 -14.917 1.00 92.25 732 HIS A N 1
ATOM 5808 C CA . HIS A 1 732 ? 36.328 -20.321 -15.209 1.00 92.25 732 HIS A CA 1
ATOM 5809 C C . HIS A 1 732 ? 36.440 -21.229 -13.964 1.00 92.25 732 HIS A C 1
ATOM 5811 O O . HIS A 1 732 ? 36.869 -22.377 -14.085 1.00 92.25 732 HIS A O 1
ATOM 5817 N N . GLY A 1 733 ? 36.034 -20.737 -12.786 1.00 91.06 733 GLY A N 1
ATOM 5818 C CA . GLY A 1 733 ? 35.849 -21.536 -11.571 1.00 91.06 733 GLY A CA 1
ATOM 5819 C C . GLY A 1 733 ? 34.514 -22.307 -11.524 1.00 91.06 733 GLY A C 1
ATOM 5820 O O . GLY A 1 733 ? 33.821 -22.401 -12.545 1.00 91.06 733 GLY A O 1
ATOM 5821 N N . PRO A 1 734 ? 34.135 -22.850 -10.347 1.00 94.06 734 PRO A N 1
ATOM 5822 C CA . PRO A 1 734 ? 32.958 -23.700 -10.170 1.00 94.06 734 PRO A CA 1
ATOM 5823 C C . PRO A 1 734 ? 31.637 -23.026 -10.559 1.00 94.06 734 PRO A C 1
ATOM 5825 O O . PRO A 1 734 ? 31.476 -21.811 -10.430 1.00 94.06 734 PRO A O 1
ATOM 5828 N N . ALA A 1 735 ? 30.675 -23.823 -11.021 1.00 95.62 735 ALA A N 1
ATOM 5829 C CA . ALA A 1 735 ? 29.410 -23.336 -11.557 1.00 95.62 735 ALA A CA 1
ATOM 5830 C C . ALA A 1 735 ? 28.243 -24.297 -11.296 1.00 95.62 735 ALA A C 1
ATOM 5832 O O . ALA A 1 735 ? 28.419 -25.516 -11.219 1.00 95.62 735 ALA A O 1
ATOM 5833 N N . LEU A 1 736 ? 27.024 -23.751 -11.286 1.00 96.00 736 LEU A N 1
ATOM 5834 C CA . LEU A 1 736 ? 25.845 -24.541 -11.624 1.00 96.00 736 LEU A CA 1
ATOM 5835 C C . LEU A 1 736 ? 25.675 -24.532 -13.145 1.00 96.00 736 LEU A C 1
ATOM 5837 O O . LEU A 1 736 ? 25.623 -23.476 -13.777 1.00 96.00 736 LEU A O 1
ATOM 5841 N N . ILE A 1 737 ? 25.585 -25.716 -13.733 1.00 96.38 737 ILE A N 1
ATOM 5842 C CA . ILE A 1 737 ? 25.273 -25.918 -15.142 1.00 96.38 737 ILE A CA 1
ATOM 5843 C C . ILE A 1 737 ? 23.817 -26.364 -15.247 1.00 96.38 737 ILE A C 1
ATOM 5845 O O . ILE A 1 737 ? 23.378 -27.232 -14.491 1.00 96.38 737 ILE A O 1
ATOM 5849 N N . VAL A 1 738 ? 23.076 -25.801 -16.200 1.00 96.25 738 VAL A N 1
ATOM 5850 C CA . VAL A 1 738 ? 21.733 -26.272 -16.555 1.00 96.25 738 VAL A CA 1
ATOM 5851 C C . VAL A 1 738 ? 21.686 -26.519 -18.057 1.00 96.25 738 VAL A C 1
ATOM 5853 O O . VAL A 1 738 ? 21.808 -25.591 -18.856 1.00 96.25 738 VAL A O 1
ATOM 5856 N N . HIS A 1 739 ? 21.532 -27.783 -18.432 1.00 96.81 739 HIS A N 1
ATOM 5857 C CA . HIS A 1 739 ? 21.390 -28.238 -19.810 1.00 96.81 739 HIS A CA 1
ATOM 5858 C C . HIS A 1 739 ? 19.931 -28.573 -20.122 1.00 96.81 739 HIS A C 1
ATOM 5860 O O . HIS A 1 739 ? 19.235 -29.141 -19.282 1.00 96.81 739 HIS A O 1
ATOM 5866 N N . ASN A 1 740 ? 19.497 -28.305 -21.352 1.00 94.44 740 ASN A N 1
ATOM 5867 C CA . ASN A 1 740 ? 18.342 -28.967 -21.950 1.00 94.44 740 ASN A CA 1
ATOM 5868 C C . ASN A 1 740 ? 18.633 -29.347 -23.410 1.00 94.44 740 ASN A C 1
ATOM 5870 O O . ASN A 1 740 ? 19.439 -28.697 -24.081 1.00 94.44 740 ASN A O 1
ATOM 5874 N N . ASN A 1 741 ? 17.956 -30.384 -23.905 1.00 94.44 741 ASN A N 1
ATOM 5875 C CA . ASN A 1 741 ? 18.193 -30.939 -25.239 1.00 94.44 741 ASN A CA 1
ATOM 5876 C C . ASN A 1 741 ? 17.479 -30.193 -26.390 1.00 94.44 741 ASN A C 1
ATOM 5878 O O . ASN A 1 741 ? 17.421 -30.718 -27.501 1.00 94.44 741 ASN A O 1
ATOM 5882 N N . SER A 1 742 ? 16.957 -28.980 -26.163 1.00 92.81 742 SER A N 1
ATOM 5883 C CA . SER A 1 742 ? 16.425 -28.116 -27.227 1.00 92.81 742 SER A CA 1
ATOM 5884 C C . SER A 1 742 ? 17.403 -27.001 -27.610 1.00 92.81 742 SER A C 1
ATOM 5886 O O . SER A 1 742 ? 18.236 -26.558 -26.818 1.00 92.81 742 SER A O 1
ATOM 5888 N N . THR A 1 743 ? 17.317 -26.546 -28.860 1.00 91.62 743 THR A N 1
ATOM 5889 C CA . THR A 1 743 ? 18.175 -25.495 -29.431 1.00 91.62 743 THR A CA 1
ATOM 5890 C C . THR A 1 743 ? 17.381 -24.200 -29.574 1.00 91.62 743 THR A C 1
ATOM 5892 O O . THR A 1 743 ? 16.302 -24.205 -30.163 1.00 91.62 743 THR A O 1
ATOM 5895 N N . PHE A 1 744 ? 17.923 -23.082 -29.085 1.00 85.31 744 PHE A N 1
ATOM 5896 C CA . PHE A 1 744 ? 17.254 -21.779 -29.130 1.00 85.31 744 PHE A CA 1
ATOM 5897 C C . PHE A 1 744 ? 16.907 -21.356 -30.564 1.00 85.31 744 PHE A C 1
ATOM 5899 O O . PHE A 1 744 ? 17.772 -21.295 -31.446 1.00 85.31 744 PHE A O 1
ATOM 5906 N N . THR A 1 745 ? 15.644 -20.988 -30.791 1.00 82.69 745 THR A N 1
ATOM 5907 C CA . THR A 1 745 ? 15.219 -20.376 -32.050 1.00 82.69 745 THR A CA 1
ATOM 5908 C C . THR A 1 745 ? 15.620 -18.899 -32.107 1.00 82.69 745 THR A C 1
ATOM 5910 O O . THR A 1 745 ? 16.041 -18.289 -31.120 1.00 82.69 745 THR A O 1
ATOM 5913 N N . LYS A 1 746 ? 15.449 -18.269 -33.278 1.00 78.19 746 LYS A N 1
ATOM 5914 C CA . LYS A 1 746 ? 15.644 -16.817 -33.425 1.00 78.19 746 LYS A CA 1
ATOM 5915 C C . LYS A 1 746 ? 14.728 -16.009 -32.493 1.00 78.19 746 LYS A C 1
ATOM 5917 O O . LYS A 1 746 ? 15.167 -14.972 -32.003 1.00 78.19 746 LYS A O 1
ATOM 5922 N N . GLU A 1 747 ? 13.503 -16.476 -32.226 1.00 73.19 747 GLU A N 1
ATOM 5923 C CA . GLU A 1 747 ? 12.579 -15.795 -31.306 1.00 73.19 747 GLU A CA 1
ATOM 5924 C C . GLU A 1 747 ? 13.123 -15.829 -29.870 1.00 73.19 747 GLU A C 1
ATOM 5926 O O . GLU A 1 747 ? 13.156 -14.801 -29.197 1.00 73.19 747 GLU A O 1
ATOM 5931 N N . ASP A 1 748 ? 13.636 -16.979 -29.426 1.00 76.50 748 ASP A N 1
ATOM 5932 C CA . ASP A 1 748 ? 14.150 -17.173 -28.063 1.00 76.50 748 ASP A CA 1
ATOM 5933 C C . ASP A 1 748 ? 15.407 -16.330 -27.813 1.00 76.50 748 ASP A C 1
ATOM 5935 O O . ASP A 1 748 ? 15.520 -15.662 -26.785 1.00 76.50 748 ASP A O 1
ATOM 5939 N N . PHE A 1 749 ? 16.308 -16.262 -28.802 1.00 78.00 749 PHE A N 1
ATOM 5940 C CA . PHE A 1 749 ? 17.476 -15.376 -28.780 1.00 78.00 749 PHE A CA 1
ATOM 5941 C C . PHE A 1 749 ? 17.126 -13.881 -28.742 1.00 78.00 749 PHE A C 1
ATOM 5943 O O . PHE A 1 749 ? 17.905 -13.095 -28.201 1.00 78.00 749 PHE A O 1
ATOM 5950 N N . GLU A 1 750 ? 16.002 -13.463 -29.327 1.00 72.44 750 GLU A N 1
ATOM 5951 C CA . GLU A 1 750 ? 15.523 -12.078 -29.239 1.00 72.44 750 GLU A CA 1
ATOM 5952 C C . GLU A 1 750 ? 14.810 -11.820 -27.905 1.00 72.44 750 GLU A C 1
ATOM 5954 O O . GLU A 1 750 ? 15.001 -10.764 -27.303 1.00 72.44 750 GLU A O 1
ATOM 5959 N N . ASN A 1 751 ? 14.039 -12.790 -27.413 1.00 69.25 751 ASN A N 1
ATOM 5960 C CA . ASN A 1 751 ? 13.290 -12.726 -26.161 1.00 69.25 751 ASN A CA 1
ATOM 5961 C C . ASN A 1 751 ? 14.196 -12.695 -24.919 1.00 69.25 751 ASN A C 1
ATOM 5963 O O . ASN A 1 751 ? 14.013 -11.825 -24.072 1.00 69.25 751 ASN A O 1
ATOM 5967 N N . ILE A 1 752 ? 15.207 -13.567 -24.822 1.00 74.06 752 ILE A N 1
ATOM 5968 C CA . ILE A 1 752 ? 16.103 -13.636 -23.648 1.00 74.06 752 ILE A CA 1
ATOM 5969 C C . ILE A 1 752 ? 16.945 -12.364 -23.447 1.00 74.06 752 ILE A C 1
ATOM 5971 O O . ILE A 1 752 ? 17.421 -12.099 -22.350 1.00 74.06 752 ILE A O 1
ATOM 5975 N N . THR A 1 753 ? 17.102 -11.537 -24.488 1.00 67.56 753 THR A N 1
ATOM 5976 C CA . THR A 1 753 ? 17.837 -10.259 -24.408 1.00 67.56 753 THR A CA 1
ATOM 5977 C C . THR A 1 753 ? 16.983 -9.056 -23.988 1.00 67.56 753 THR A C 1
ATOM 5979 O O . THR A 1 753 ? 17.501 -7.941 -23.923 1.00 67.56 753 THR A O 1
ATOM 5982 N N . LYS A 1 754 ? 15.684 -9.247 -23.711 1.00 63.41 754 LYS A N 1
ATOM 5983 C CA . LYS A 1 754 ? 14.740 -8.176 -23.353 1.00 63.41 754 LYS A CA 1
ATOM 5984 C C . LYS A 1 754 ? 14.408 -8.218 -21.859 1.00 63.41 754 LYS A C 1
ATOM 5986 O O . LYS A 1 754 ? 13.642 -9.064 -21.408 1.00 63.41 754 LYS A O 1
ATOM 5991 N N . LEU A 1 755 ? 14.914 -7.248 -21.099 1.00 54.78 755 LEU A N 1
ATOM 5992 C CA . LEU A 1 755 ? 14.529 -7.024 -19.701 1.00 54.78 755 LEU A CA 1
ATOM 5993 C C . LEU A 1 755 ? 13.105 -6.449 -19.600 1.00 54.78 755 LEU A C 1
ATOM 5995 O O . LEU A 1 755 ? 12.922 -5.237 -19.513 1.00 54.78 755 LEU A O 1
ATOM 5999 N N . ALA A 1 756 ? 12.123 -7.356 -19.580 1.00 43.28 756 ALA A N 1
ATOM 6000 C CA . ALA A 1 756 ? 10.707 -7.138 -19.265 1.00 43.28 756 ALA A CA 1
ATOM 6001 C C . ALA A 1 756 ? 9.957 -6.107 -20.143 1.00 43.28 756 ALA A C 1
ATOM 6003 O O . ALA A 1 756 ? 10.052 -4.905 -19.916 1.00 43.28 756 ALA A O 1
ATOM 6004 N N . GLY A 1 757 ? 9.096 -6.573 -21.065 1.00 39.50 757 GLY A N 1
ATOM 6005 C CA . GLY A 1 757 ? 7.993 -5.727 -21.562 1.00 39.50 757 GLY A CA 1
ATOM 6006 C C . GLY A 1 757 ? 7.385 -6.035 -22.935 1.00 39.50 757 GLY A C 1
ATOM 6007 O O . GLY A 1 757 ? 6.234 -5.685 -23.158 1.00 39.50 757 GLY A O 1
ATOM 6008 N N . ALA A 1 758 ? 8.113 -6.676 -23.857 1.00 34.28 758 ALA A N 1
ATOM 6009 C CA . ALA A 1 758 ? 7.844 -6.502 -25.296 1.00 34.28 758 ALA A CA 1
ATOM 6010 C C . ALA A 1 758 ? 7.431 -7.759 -26.101 1.00 34.28 758 ALA A C 1
ATOM 6012 O O . ALA A 1 758 ? 7.633 -7.776 -27.318 1.00 34.28 758 ALA A O 1
ATOM 6013 N N . THR A 1 759 ? 6.869 -8.810 -25.484 1.00 34.91 759 THR A N 1
ATOM 6014 C CA . THR A 1 759 ? 6.405 -9.985 -26.256 1.00 34.91 759 THR A CA 1
ATOM 6015 C C . THR A 1 759 ? 5.170 -10.699 -25.677 1.00 34.91 759 THR A C 1
ATOM 6017 O O . THR A 1 759 ? 5.125 -10.992 -24.488 1.00 34.91 759 THR A O 1
ATOM 6020 N N . LYS A 1 760 ? 4.261 -11.088 -26.597 1.00 39.16 760 LYS A N 1
ATOM 6021 C CA . LYS A 1 760 ? 3.157 -12.085 -26.508 1.00 39.16 760 LYS A CA 1
ATOM 6022 C C . LYS A 1 760 ? 1.774 -11.623 -26.011 1.00 39.16 760 LYS A C 1
ATOM 6024 O O . LYS A 1 760 ? 1.371 -11.900 -24.891 1.00 39.16 760 LYS A O 1
ATOM 6029 N N . ALA A 1 761 ? 0.991 -11.079 -26.950 1.00 33.69 761 ALA A N 1
ATOM 6030 C CA . ALA A 1 761 ? -0.481 -11.096 -26.910 1.00 33.69 761 ALA A CA 1
ATOM 6031 C C . ALA A 1 761 ? -1.102 -12.312 -27.650 1.00 33.69 761 ALA A C 1
ATOM 6033 O O . ALA A 1 761 ? -2.227 -12.703 -27.363 1.00 33.69 761 ALA A O 1
ATOM 6034 N N . ASN A 1 762 ? -0.364 -12.943 -28.580 1.00 33.69 762 ASN A N 1
ATOM 6035 C CA . ASN A 1 762 ? -0.922 -13.879 -29.577 1.00 33.69 762 ASN A CA 1
ATOM 6036 C C . ASN A 1 762 ? -0.514 -15.363 -29.383 1.00 33.69 762 ASN A C 1
ATOM 6038 O O . ASN A 1 762 ? -0.572 -16.137 -30.336 1.00 33.69 762 ASN A O 1
ATOM 6042 N N . GLN A 1 763 ? -0.058 -15.780 -28.195 1.00 39.59 763 GLN A N 1
ATOM 6043 C CA . GLN A 1 763 ? 0.338 -17.178 -27.914 1.00 39.59 763 GLN A CA 1
ATOM 6044 C C . GLN A 1 763 ? -0.236 -17.661 -26.560 1.00 39.59 763 GLN A C 1
ATOM 6046 O O . GLN A 1 763 ? 0.498 -17.679 -25.573 1.00 39.59 763 GLN A O 1
ATOM 6051 N N . PRO A 1 764 ? -1.522 -18.073 -26.483 1.00 37.25 764 PRO A N 1
ATOM 6052 C CA . PRO A 1 764 ? -2.201 -18.385 -25.212 1.00 37.25 764 PRO A CA 1
ATOM 6053 C C . PRO A 1 764 ? -1.609 -19.542 -24.389 1.00 37.25 764 PRO A C 1
ATOM 6055 O O . PRO A 1 764 ? -1.921 -19.668 -23.211 1.00 37.25 764 PRO A O 1
ATOM 6058 N N . LEU A 1 765 ? -0.780 -20.394 -25.003 1.00 36.94 765 LEU A N 1
ATOM 6059 C CA . LEU A 1 765 ? -0.188 -21.576 -24.362 1.00 36.94 765 LEU A CA 1
ATOM 6060 C C . LEU A 1 765 ? 1.236 -21.348 -23.815 1.00 36.94 765 LEU A C 1
ATOM 6062 O O . LEU A 1 765 ? 1.713 -22.185 -23.059 1.00 36.94 765 LEU A O 1
ATOM 6066 N N . LYS A 1 766 ? 1.913 -20.235 -24.151 1.00 44.03 766 LYS A N 1
ATOM 6067 C CA . LYS A 1 766 ? 3.265 -19.911 -23.643 1.00 44.03 766 LYS A CA 1
ATOM 6068 C C . LYS A 1 766 ? 3.193 -18.856 -22.536 1.00 44.03 766 LYS A C 1
ATOM 6070 O O . LYS A 1 766 ? 3.361 -17.660 -22.788 1.00 44.03 766 LYS A O 1
ATOM 6075 N N . ILE A 1 767 ? 2.880 -19.291 -21.312 1.00 38.16 767 ILE A N 1
ATOM 6076 C CA . ILE A 1 767 ? 2.572 -18.402 -20.176 1.00 38.16 767 ILE A CA 1
ATOM 6077 C C . ILE A 1 767 ? 3.852 -17.923 -19.476 1.00 38.16 767 ILE A C 1
ATOM 6079 O O . ILE A 1 767 ? 4.275 -18.447 -18.443 1.00 38.16 767 ILE A O 1
ATOM 6083 N N . GLY A 1 768 ? 4.437 -16.846 -20.000 1.00 40.19 768 GLY A N 1
ATOM 6084 C CA . GLY A 1 768 ? 5.531 -16.138 -19.338 1.00 40.19 768 GLY A CA 1
ATOM 6085 C C . GLY A 1 768 ? 5.799 -14.750 -19.917 1.00 40.19 768 GLY A C 1
ATOM 6086 O O . GLY A 1 768 ? 5.811 -14.559 -21.132 1.00 40.19 768 GLY A O 1
ATOM 6087 N N . LYS A 1 769 ? 6.095 -13.772 -19.047 1.00 42.53 769 LYS A N 1
ATOM 6088 C CA . LYS A 1 769 ? 6.784 -12.540 -19.465 1.00 42.53 769 LYS A CA 1
ATOM 6089 C C . LYS A 1 769 ? 8.243 -12.898 -19.756 1.00 42.53 769 LYS A C 1
ATOM 6091 O O . LYS A 1 769 ? 9.092 -12.831 -18.866 1.00 42.53 769 LYS A O 1
ATOM 6096 N N . PHE A 1 770 ? 8.516 -13.314 -20.993 1.00 41.62 770 PHE A N 1
ATOM 6097 C CA . PHE A 1 770 ? 9.859 -13.681 -21.444 1.00 41.62 770 PHE A CA 1
ATOM 6098 C C . PHE A 1 770 ? 10.888 -12.604 -21.051 1.00 41.62 770 PHE A C 1
ATOM 6100 O O . PHE A 1 770 ? 10.648 -11.407 -21.222 1.00 41.62 770 PHE A O 1
ATOM 6107 N N . GLY A 1 771 ? 12.008 -13.054 -20.480 1.00 50.72 771 GLY A N 1
ATOM 6108 C CA . GLY A 1 771 ? 13.072 -12.211 -19.929 1.00 50.72 771 GLY A CA 1
ATOM 6109 C C . GLY A 1 771 ? 13.059 -12.056 -18.402 1.00 50.72 771 GLY A C 1
ATOM 6110 O O . GLY A 1 771 ? 14.135 -11.973 -17.815 1.00 50.72 771 GLY A O 1
ATOM 6111 N N . VAL A 1 772 ? 11.898 -12.080 -17.726 1.00 57.53 772 VAL A N 1
ATOM 6112 C CA . VAL A 1 772 ? 11.853 -11.862 -16.259 1.00 57.53 772 VAL A CA 1
ATOM 6113 C C . VAL A 1 772 ? 12.270 -13.112 -15.482 1.00 57.53 772 VAL A C 1
ATOM 6115 O O . VAL A 1 772 ? 13.180 -13.034 -14.665 1.00 57.53 772 VAL A O 1
ATOM 6118 N N . GLY A 1 773 ? 11.694 -14.279 -15.794 1.00 65.38 773 GLY A N 1
ATOM 6119 C CA . GLY A 1 773 ? 12.028 -15.542 -15.117 1.00 65.38 773 GLY A CA 1
ATOM 6120 C C . GLY A 1 773 ? 13.509 -15.925 -15.226 1.00 65.38 773 GLY A C 1
ATOM 6121 O O . GLY A 1 773 ? 14.102 -16.406 -14.262 1.00 65.38 773 GLY A O 1
ATOM 6122 N N . PHE A 1 774 ? 14.153 -15.612 -16.359 1.00 79.94 774 PHE A N 1
ATOM 6123 C CA . PHE A 1 774 ? 15.598 -15.798 -16.535 1.00 79.94 774 PHE A CA 1
ATOM 6124 C C . PHE A 1 774 ? 16.435 -14.924 -15.587 1.00 79.94 774 PHE A C 1
ATOM 6126 O O . PHE A 1 774 ? 17.513 -15.344 -15.183 1.00 79.94 774 PHE A O 1
ATOM 6133 N N . CYS A 1 775 ? 15.951 -13.753 -15.157 1.00 82.44 775 CYS A N 1
ATOM 6134 C CA . CYS A 1 775 ? 16.693 -12.915 -14.211 1.00 82.44 775 CYS A CA 1
ATOM 6135 C C . CYS A 1 775 ? 16.874 -13.578 -12.832 1.00 82.44 775 CYS A C 1
ATOM 6137 O O . CYS A 1 775 ? 17.789 -13.200 -12.110 1.00 82.44 775 CYS A O 1
ATOM 6139 N N . SER A 1 776 ? 16.089 -14.607 -12.485 1.00 85.25 776 SER A N 1
ATOM 6140 C CA . SER A 1 776 ? 16.284 -15.374 -11.243 1.00 85.25 776 SER A CA 1
ATOM 6141 C C . SER A 1 776 ? 17.665 -16.045 -11.141 1.00 85.25 776 SER A C 1
ATOM 6143 O O . SER A 1 776 ? 18.158 -16.248 -10.032 1.00 85.25 776 SER A O 1
ATOM 6145 N N . VAL A 1 777 ? 18.355 -16.310 -12.264 1.00 90.00 777 VAL A N 1
ATOM 6146 C CA . VAL A 1 777 ? 19.722 -16.869 -12.236 1.00 90.00 777 VAL A CA 1
ATOM 6147 C C . VAL A 1 777 ? 20.744 -15.920 -11.600 1.00 90.00 777 VAL A C 1
ATOM 6149 O O . VAL A 1 777 ? 21.800 -16.378 -11.162 1.00 90.00 777 VAL A O 1
ATOM 6152 N N . TYR A 1 778 ? 20.436 -14.619 -11.498 1.00 91.31 778 TYR A N 1
ATOM 6153 C CA . TYR A 1 778 ? 21.321 -13.649 -10.855 1.00 91.31 778 TYR A CA 1
ATOM 6154 C C . TYR A 1 778 ? 21.411 -13.812 -9.325 1.00 91.31 778 TYR A C 1
ATOM 6156 O O . TYR A 1 778 ? 22.319 -13.254 -8.711 1.00 91.31 778 TYR A O 1
ATOM 6164 N N . HIS A 1 779 ? 20.571 -14.644 -8.694 1.00 88.69 779 HIS A N 1
ATOM 6165 C CA . HIS A 1 779 ? 20.835 -15.122 -7.326 1.00 88.69 779 HIS A CA 1
ATOM 6166 C C . HIS A 1 779 ? 22.148 -15.923 -7.251 1.00 88.69 779 HIS A C 1
ATOM 6168 O O . HIS A 1 779 ? 22.911 -15.761 -6.302 1.00 88.69 779 HIS A O 1
ATOM 6174 N N . ILE A 1 780 ? 22.470 -16.717 -8.282 1.00 91.44 780 ILE A N 1
ATOM 6175 C CA . ILE A 1 780 ? 23.626 -17.635 -8.319 1.00 91.44 780 ILE A CA 1
ATOM 6176 C C . ILE A 1 780 ? 24.912 -16.947 -8.805 1.00 91.44 780 ILE A C 1
ATOM 6178 O O . ILE A 1 780 ? 26.004 -17.235 -8.305 1.00 91.44 780 ILE A O 1
ATOM 6182 N N . THR A 1 781 ? 24.797 -16.070 -9.805 1.00 93.75 781 THR A N 1
ATOM 6183 C CA . THR A 1 781 ? 25.938 -15.540 -10.568 1.00 93.75 781 THR A CA 1
ATOM 6184 C C . THR A 1 781 ? 25.729 -14.091 -11.001 1.00 93.75 781 THR A C 1
ATOM 6186 O O . THR A 1 781 ? 24.599 -13.665 -11.195 1.00 93.75 781 THR A O 1
ATOM 6189 N N . ASP A 1 782 ? 26.807 -13.338 -11.215 1.00 92.25 782 ASP A N 1
ATOM 6190 C CA . ASP A 1 782 ? 26.750 -12.010 -11.850 1.00 92.25 782 ASP A CA 1
ATOM 6191 C C . ASP A 1 782 ? 26.970 -12.059 -13.369 1.00 92.25 782 ASP A C 1
ATOM 6193 O O . ASP A 1 782 ? 26.656 -11.095 -14.066 1.00 92.25 782 ASP A O 1
ATOM 6197 N N . VAL A 1 783 ? 27.490 -13.181 -13.886 1.00 93.94 783 VAL A N 1
ATOM 6198 C CA . VAL A 1 783 ? 27.923 -13.331 -15.284 1.00 93.94 783 VAL A CA 1
ATOM 6199 C C . VAL A 1 783 ? 27.368 -14.617 -15.931 1.00 93.94 783 VAL A C 1
ATOM 6201 O O . VAL A 1 783 ? 28.117 -15.532 -16.299 1.00 93.94 783 VAL A O 1
ATOM 6204 N N . PRO A 1 784 ? 26.031 -14.745 -16.063 1.00 94.62 784 PRO A N 1
ATOM 6205 C CA . PRO A 1 784 ? 25.423 -15.906 -16.695 1.00 94.62 784 PRO A CA 1
ATOM 6206 C C . PRO A 1 784 ? 25.789 -15.951 -18.183 1.00 94.62 784 PRO A C 1
ATOM 6208 O O . PRO A 1 784 ? 25.700 -14.959 -18.916 1.00 94.62 784 PRO A O 1
ATOM 6211 N N . SER A 1 785 ? 26.188 -17.132 -18.648 1.00 94.81 785 SER A N 1
ATOM 6212 C CA . SER A 1 785 ? 26.567 -17.365 -20.042 1.00 94.81 785 SER A CA 1
ATOM 6213 C C . SER A 1 785 ? 25.987 -18.680 -20.551 1.00 94.81 785 SER A C 1
ATOM 6215 O O . SER A 1 785 ? 25.698 -19.581 -19.766 1.00 94.81 785 SER A O 1
ATOM 6217 N N . PHE A 1 786 ? 25.745 -18.783 -21.857 1.00 94.25 786 PHE A N 1
ATOM 6218 C CA . PHE A 1 786 ? 25.179 -19.996 -22.444 1.00 94.25 786 PHE A CA 1
ATOM 6219 C C . PHE A 1 786 ? 25.606 -20.225 -23.891 1.00 94.25 786 PHE A C 1
ATOM 6221 O O . PHE A 1 786 ? 25.881 -19.281 -24.636 1.00 94.25 786 PHE A O 1
ATOM 6228 N N . VAL A 1 787 ? 25.623 -21.496 -24.292 1.00 94.12 787 VAL A N 1
ATOM 6229 C CA . VAL A 1 787 ? 25.843 -21.934 -25.675 1.00 94.12 787 VAL A CA 1
ATOM 6230 C C . VAL A 1 787 ? 24.594 -22.614 -26.224 1.00 94.12 787 VAL A C 1
ATOM 6232 O O . VAL A 1 787 ? 23.993 -23.455 -25.556 1.00 94.12 787 VAL A O 1
ATOM 6235 N N . SER A 1 788 ? 24.208 -22.253 -27.449 1.00 93.12 788 SER A N 1
ATOM 6236 C CA . SER A 1 788 ? 23.150 -22.932 -28.207 1.00 93.12 788 SER A CA 1
ATOM 6237 C C . SER A 1 788 ? 23.341 -22.719 -29.712 1.00 93.12 788 SER A C 1
ATOM 6239 O O . SER A 1 788 ? 23.694 -21.618 -30.159 1.00 93.12 788 SER A O 1
ATOM 6241 N N . GLY A 1 789 ? 23.152 -23.770 -30.513 1.00 90.69 789 GLY A N 1
ATOM 6242 C CA . GLY A 1 789 ? 23.404 -23.747 -31.953 1.00 90.69 789 GLY A CA 1
ATOM 6243 C C . GLY A 1 789 ? 24.877 -23.465 -32.264 1.00 90.69 789 GLY A C 1
ATOM 6244 O O . GLY A 1 789 ? 25.746 -24.297 -32.039 1.00 90.69 789 GLY A O 1
ATOM 6245 N N . GLU A 1 790 ? 25.186 -22.279 -32.784 1.00 90.38 790 GLU A N 1
ATOM 6246 C CA . GLU A 1 790 ? 26.565 -21.837 -33.070 1.00 90.38 790 GLU A CA 1
ATOM 6247 C C . GLU A 1 790 ? 26.987 -20.583 -32.277 1.00 90.38 790 GLU A C 1
ATOM 6249 O O . GLU A 1 790 ? 28.013 -19.958 -32.574 1.00 90.38 790 GLU A O 1
ATOM 6254 N N . TRP A 1 791 ? 26.194 -20.196 -31.272 1.00 91.00 791 TRP A N 1
ATOM 6255 C CA . TRP A 1 791 ? 26.336 -18.939 -30.539 1.00 91.00 791 TRP A CA 1
ATOM 6256 C C . TRP A 1 791 ? 26.666 -19.162 -29.066 1.00 91.00 791 TRP A C 1
ATOM 6258 O O . TRP A 1 791 ? 25.990 -19.921 -28.378 1.00 91.00 791 TRP A O 1
ATOM 6268 N N . LEU A 1 792 ? 27.685 -18.444 -28.593 1.00 91.69 792 LEU A N 1
ATOM 6269 C CA . LEU A 1 792 ? 27.947 -18.170 -27.186 1.00 91.69 792 LEU A CA 1
ATOM 6270 C C . LEU A 1 792 ? 27.338 -16.804 -26.853 1.00 91.69 792 LEU A C 1
ATOM 6272 O O . LEU A 1 792 ? 27.582 -15.818 -27.555 1.00 91.69 792 LEU A O 1
ATOM 6276 N N . TYR A 1 793 ? 26.566 -16.751 -25.778 1.00 92.00 793 TYR A N 1
ATOM 6277 C CA . TYR A 1 793 ? 26.056 -15.529 -25.169 1.00 92.00 793 TYR A CA 1
ATOM 6278 C C . TYR A 1 793 ? 26.650 -15.375 -23.770 1.00 92.00 793 TYR A C 1
ATOM 6280 O O . TYR A 1 793 ? 26.764 -16.347 -23.027 1.00 92.00 793 TYR A O 1
ATOM 6288 N N . ILE A 1 794 ? 27.017 -14.147 -23.413 1.00 92.69 794 ILE A N 1
ATOM 6289 C CA . ILE A 1 794 ? 27.492 -13.760 -22.082 1.00 92.69 794 ILE A CA 1
ATOM 6290 C C . ILE A 1 794 ? 26.753 -12.478 -21.704 1.00 92.69 794 ILE A C 1
ATOM 6292 O O . ILE A 1 794 ? 26.748 -11.526 -22.491 1.00 92.69 794 ILE A O 1
ATOM 6296 N N . PHE A 1 795 ? 26.162 -12.432 -20.515 1.00 91.94 795 PHE A N 1
ATOM 6297 C CA . PHE A 1 795 ? 25.637 -11.205 -19.922 1.00 91.94 795 PHE A CA 1
ATOM 6298 C C . PHE A 1 795 ? 26.518 -10.824 -18.733 1.00 91.94 795 PHE A C 1
ATOM 6300 O O . PHE A 1 795 ? 26.875 -11.689 -17.945 1.00 91.94 795 PHE A O 1
ATOM 6307 N N . ASP A 1 796 ? 26.890 -9.552 -18.624 1.00 90.25 796 ASP A N 1
ATOM 6308 C CA . ASP A 1 796 ? 27.687 -9.009 -17.518 1.00 90.25 796 ASP A CA 1
ATOM 6309 C C . ASP A 1 796 ? 27.118 -7.638 -17.122 1.00 90.25 796 ASP A C 1
ATOM 6311 O O . ASP A 1 796 ? 27.728 -6.606 -17.404 1.00 90.25 796 ASP A O 1
ATOM 6315 N N . PRO A 1 797 ? 25.929 -7.593 -16.496 1.00 87.38 797 PRO A N 1
ATOM 6316 C CA . PRO A 1 797 ? 25.304 -6.351 -16.034 1.00 87.38 797 PRO A CA 1
ATOM 6317 C C . PRO A 1 797 ? 26.155 -5.519 -15.065 1.00 87.38 797 PRO A C 1
ATOM 6319 O O . PRO A 1 797 ? 25.843 -4.349 -14.865 1.00 87.38 797 PRO A O 1
ATOM 6322 N N . THR A 1 798 ? 27.215 -6.087 -14.480 1.00 85.44 798 THR A N 1
ATOM 6323 C CA . THR A 1 798 ? 28.164 -5.356 -13.623 1.00 85.44 798 THR A CA 1
ATOM 6324 C C . THR A 1 798 ? 29.272 -4.642 -14.402 1.00 85.44 798 THR A C 1
ATOM 6326 O O . THR A 1 798 ? 29.976 -3.811 -13.833 1.00 85.44 798 THR A O 1
ATOM 6329 N N . LEU A 1 799 ? 29.459 -4.990 -15.683 1.00 85.19 799 LEU A N 1
ATOM 6330 C CA . LEU A 1 799 ? 30.601 -4.605 -16.520 1.00 85.19 799 LEU A CA 1
ATOM 6331 C C . LEU A 1 799 ? 31.973 -4.894 -15.877 1.00 85.19 799 LEU A C 1
ATOM 6333 O O . LEU A 1 799 ? 32.966 -4.243 -16.208 1.00 85.19 799 LEU A O 1
ATOM 6337 N N . LYS A 1 800 ? 32.055 -5.882 -14.974 1.00 87.06 800 LYS A N 1
ATOM 6338 C CA . LYS A 1 800 ? 33.308 -6.317 -14.334 1.00 87.06 800 LYS A CA 1
ATOM 6339 C C . LYS A 1 800 ? 34.163 -7.169 -15.276 1.00 87.06 800 LYS A C 1
ATOM 6341 O O . LYS A 1 800 ? 35.383 -7.032 -15.297 1.00 87.06 800 LYS A O 1
ATOM 6346 N N . HIS A 1 801 ? 33.527 -8.037 -16.059 1.00 85.69 801 HIS A N 1
ATOM 6347 C CA . HIS A 1 801 ? 34.160 -9.087 -16.858 1.00 85.69 801 HIS A CA 1
ATOM 6348 C C . HIS A 1 801 ? 34.315 -8.714 -18.341 1.00 85.69 801 HIS A C 1
ATOM 6350 O O . HIS A 1 801 ? 35.248 -9.174 -19.000 1.00 85.69 801 HIS A O 1
ATOM 6356 N N . LEU A 1 802 ? 33.419 -7.875 -18.873 1.00 85.94 802 LEU A N 1
ATOM 6357 C CA . LEU A 1 802 ? 33.383 -7.452 -20.280 1.00 85.94 802 LEU A CA 1
ATOM 6358 C C . LEU A 1 802 ? 33.751 -5.969 -20.491 1.00 85.94 802 LEU A C 1
ATOM 6360 O O . LEU A 1 802 ? 33.511 -5.420 -21.576 1.00 85.94 802 LEU A O 1
ATOM 6364 N N . LYS A 1 803 ? 34.345 -5.319 -19.480 1.00 78.38 803 LYS A N 1
ATOM 6365 C CA . LYS A 1 803 ? 34.805 -3.922 -19.540 1.00 78.38 803 LYS A CA 1
ATOM 6366 C C . LYS A 1 803 ? 35.725 -3.687 -20.741 1.00 78.38 803 LYS A C 1
ATOM 6368 O O . LYS A 1 803 ? 36.592 -4.505 -21.033 1.00 78.38 803 LYS A O 1
ATOM 6373 N N . GLY A 1 804 ? 35.514 -2.594 -21.474 1.00 73.12 804 GLY A N 1
ATOM 6374 C CA . GLY A 1 804 ? 36.268 -2.269 -22.696 1.00 73.12 804 GLY A CA 1
ATOM 6375 C C . GLY A 1 804 ? 35.957 -3.148 -23.920 1.00 73.12 804 GLY A C 1
ATOM 6376 O O . GLY A 1 804 ? 36.227 -2.734 -25.045 1.00 73.12 804 GLY A O 1
ATOM 6377 N N . VAL A 1 805 ? 35.337 -4.322 -23.745 1.00 78.00 805 VAL A N 1
ATOM 6378 C CA . VAL A 1 805 ? 34.827 -5.146 -24.854 1.00 78.00 805 VAL A CA 1
ATOM 6379 C C . VAL A 1 805 ? 33.407 -4.713 -25.227 1.00 78.00 805 VAL A C 1
ATOM 6381 O O . VAL A 1 805 ? 33.053 -4.668 -26.409 1.00 78.00 805 VAL A O 1
ATOM 6384 N N . VAL A 1 806 ? 32.562 -4.393 -24.242 1.00 77.44 806 VAL A N 1
ATOM 6385 C CA . VAL A 1 806 ? 31.252 -3.752 -24.453 1.00 77.44 806 VAL A CA 1
ATOM 6386 C C . VAL A 1 806 ? 31.452 -2.320 -24.968 1.00 77.44 806 VAL A C 1
ATOM 6388 O O . VAL A 1 806 ? 32.212 -1.551 -24.400 1.00 77.44 806 VAL A O 1
ATOM 6391 N N . GLN A 1 807 ? 30.766 -1.981 -26.066 1.00 67.31 807 GLN A N 1
ATOM 6392 C CA . GLN A 1 807 ? 30.826 -0.659 -26.721 1.00 67.31 807 GLN A CA 1
ATOM 6393 C C . GLN A 1 807 ? 29.643 0.251 -26.354 1.00 67.31 807 GLN A C 1
ATOM 6395 O O . GLN A 1 807 ? 29.619 1.416 -26.732 1.00 67.31 807 GLN A O 1
ATOM 6400 N N . ASN A 1 808 ? 28.627 -0.297 -25.686 1.00 69.56 808 ASN A N 1
ATOM 6401 C CA . ASN A 1 808 ? 27.452 0.429 -25.226 1.00 69.56 808 ASN A CA 1
ATOM 6402 C C . ASN A 1 808 ? 27.030 -0.177 -23.885 1.00 69.56 808 ASN A C 1
ATOM 6404 O O . ASN A 1 808 ? 26.532 -1.302 -23.842 1.00 69.56 808 ASN A O 1
ATOM 6408 N N . GLU A 1 809 ? 27.254 0.567 -22.807 1.00 70.75 809 GLU A N 1
ATOM 6409 C CA . GLU A 1 809 ? 27.085 0.097 -21.430 1.00 70.75 809 GLU A CA 1
ATOM 6410 C C . GLU A 1 809 ? 25.614 -0.176 -21.065 1.00 70.75 809 GLU A C 1
ATOM 6412 O O . GLU A 1 809 ? 25.347 -1.052 -20.250 1.00 70.75 809 GLU A O 1
ATOM 6417 N N . SER A 1 810 ? 24.648 0.431 -21.776 1.00 64.25 810 SER A N 1
ATOM 6418 C CA . SER A 1 810 ? 23.215 0.080 -21.680 1.00 64.25 810 SER A CA 1
ATOM 6419 C C . SER A 1 810 ? 22.870 -1.318 -22.219 1.00 64.25 810 SER A C 1
ATOM 6421 O O . SER A 1 810 ? 21.759 -1.813 -22.021 1.00 64.25 810 SER A O 1
ATOM 6423 N N . ARG A 1 811 ? 23.811 -1.985 -22.906 1.00 70.81 811 ARG A N 1
ATOM 6424 C CA . ARG A 1 811 ? 23.670 -3.359 -23.416 1.00 70.81 811 ARG A CA 1
ATOM 6425 C C . ARG A 1 811 ? 24.852 -4.223 -22.948 1.00 70.81 811 ARG A C 1
ATOM 6427 O O . ARG A 1 811 ? 25.662 -4.650 -23.777 1.00 70.81 811 ARG A O 1
ATOM 6434 N N . PRO A 1 812 ? 24.963 -4.487 -21.633 1.00 81.31 812 PRO A N 1
ATOM 6435 C CA . PRO A 1 812 ? 26.161 -5.048 -21.019 1.00 81.31 812 PRO A CA 1
ATOM 6436 C C . PRO A 1 812 ? 26.217 -6.577 -21.186 1.00 81.31 812 PRO A C 1
ATOM 6438 O O . PRO A 1 812 ? 25.901 -7.370 -20.302 1.00 81.31 812 PRO A O 1
ATOM 6441 N N . GLY A 1 813 ? 26.586 -7.000 -22.393 1.00 85.44 813 GLY A N 1
ATOM 6442 C CA . GLY A 1 813 ? 26.706 -8.402 -22.776 1.00 85.44 813 GLY A CA 1
ATOM 6443 C C . GLY A 1 813 ? 27.264 -8.575 -24.187 1.00 85.44 813 GLY A C 1
ATOM 6444 O O . GLY A 1 813 ? 27.410 -7.615 -24.952 1.00 85.44 813 GLY A O 1
ATOM 6445 N N . LYS A 1 814 ? 27.592 -9.816 -24.555 1.00 87.25 814 LYS A N 1
ATOM 6446 C CA . LYS A 1 814 ? 28.143 -10.168 -25.868 1.00 87.25 814 LYS A CA 1
ATOM 6447 C C . LYS A 1 814 ? 27.532 -11.445 -26.433 1.00 87.25 814 LYS A C 1
ATOM 6449 O O . LYS A 1 814 ? 27.414 -12.455 -25.750 1.00 87.25 814 LYS A O 1
ATOM 6454 N N . LYS A 1 815 ? 27.225 -11.387 -27.731 1.00 89.44 815 LYS A N 1
ATOM 6455 C CA . LYS A 1 815 ? 26.948 -12.534 -28.601 1.00 89.44 815 LYS A CA 1
ATOM 6456 C C . LYS A 1 815 ? 28.185 -12.788 -29.456 1.00 89.44 815 LYS A C 1
ATOM 6458 O O . LYS A 1 815 ? 28.644 -11.872 -30.137 1.00 89.44 815 LYS A O 1
ATOM 6463 N N . ILE A 1 816 ? 28.704 -14.012 -29.453 1.00 88.31 816 ILE A N 1
ATOM 6464 C CA . ILE A 1 816 ? 29.881 -14.403 -30.237 1.00 88.31 816 ILE A CA 1
ATOM 6465 C C . ILE A 1 816 ? 29.601 -15.740 -30.926 1.00 88.31 816 ILE A C 1
ATOM 6467 O O . ILE A 1 816 ? 29.064 -16.661 -30.318 1.00 88.31 816 ILE A O 1
ATOM 6471 N N . LYS A 1 817 ? 29.957 -15.867 -32.207 1.00 87.19 817 LYS A N 1
ATOM 6472 C CA . LYS A 1 817 ? 29.899 -17.150 -32.919 1.00 87.19 817 LYS A CA 1
ATOM 6473 C C . LYS A 1 817 ? 31.058 -18.014 -32.426 1.00 87.19 817 LYS A C 1
ATOM 6475 O O . LYS A 1 817 ? 32.206 -17.673 -32.707 1.00 87.19 817 LYS A O 1
ATOM 6480 N N . PHE A 1 818 ? 30.791 -19.078 -31.664 1.00 84.38 818 PHE A N 1
ATOM 6481 C CA . PHE A 1 818 ? 31.856 -19.749 -30.898 1.00 84.38 818 PHE A CA 1
ATOM 6482 C C . PHE A 1 818 ? 32.882 -20.469 -31.784 1.00 84.38 818 PHE A C 1
ATOM 6484 O O . PHE A 1 818 ? 34.060 -20.534 -31.449 1.00 84.38 818 PHE A O 1
ATOM 6491 N N . ARG A 1 819 ? 32.467 -20.863 -32.993 1.00 82.06 819 ARG A N 1
ATOM 6492 C CA . ARG A 1 819 ? 33.301 -21.446 -34.059 1.00 82.06 819 ARG A CA 1
ATOM 6493 C C . ARG A 1 819 ? 34.231 -20.424 -34.752 1.00 82.06 819 ARG A C 1
ATOM 6495 O O . ARG A 1 819 ? 34.587 -20.595 -35.919 1.00 82.06 819 ARG A O 1
ATOM 6502 N N . SER A 1 820 ? 34.575 -19.308 -34.100 1.00 78.50 820 SER A N 1
ATOM 6503 C CA . SER A 1 820 ? 35.453 -18.281 -34.675 1.00 78.50 820 SER A CA 1
ATOM 6504 C C . SER A 1 820 ? 36.924 -18.709 -34.629 1.00 78.50 820 SER A C 1
ATOM 6506 O O . SER A 1 820 ? 37.369 -19.375 -33.696 1.00 78.50 820 SER A O 1
ATOM 6508 N N . LYS A 1 821 ? 37.724 -18.260 -35.608 1.00 71.44 821 LYS A N 1
ATOM 6509 C CA . LYS A 1 821 ? 39.169 -18.569 -35.682 1.00 71.44 821 LYS A CA 1
ATOM 6510 C C . LYS A 1 821 ? 39.991 -18.050 -34.489 1.00 71.44 821 LYS A C 1
ATOM 6512 O O . LYS A 1 821 ? 41.146 -18.449 -34.354 1.00 71.44 821 LYS A O 1
ATOM 6517 N N . PHE A 1 822 ? 39.426 -17.154 -33.674 1.00 74.50 822 PHE A N 1
ATOM 6518 C CA . PHE A 1 822 ? 40.054 -16.626 -32.462 1.00 74.50 822 PHE A CA 1
ATOM 6519 C C . PHE A 1 822 ? 39.610 -17.386 -31.202 1.00 74.50 822 PHE A C 1
ATOM 6521 O O . PHE A 1 822 ? 40.466 -17.765 -30.408 1.00 74.50 822 PHE A O 1
ATOM 6528 N N . LEU A 1 823 ? 38.316 -17.711 -31.048 1.00 78.50 823 LEU A N 1
ATOM 6529 C CA . LEU A 1 823 ? 37.849 -18.518 -29.912 1.00 78.50 823 LEU A CA 1
ATOM 6530 C C . LEU A 1 823 ? 38.397 -19.947 -29.966 1.00 78.50 823 LEU A C 1
ATOM 6532 O O . LEU A 1 823 ? 38.873 -20.440 -28.947 1.00 78.50 823 LEU A O 1
ATOM 6536 N N . ALA A 1 824 ? 38.455 -20.555 -31.156 1.00 73.31 824 ALA A N 1
ATOM 6537 C CA . ALA A 1 824 ? 39.027 -21.887 -31.389 1.00 73.31 824 ALA A CA 1
ATOM 6538 C C . ALA A 1 824 ? 40.553 -21.993 -31.138 1.00 73.31 824 ALA A C 1
ATOM 6540 O O . ALA A 1 824 ? 41.142 -23.049 -31.355 1.00 73.31 824 ALA A O 1
ATOM 6541 N N . LYS A 1 825 ? 41.212 -20.905 -30.713 1.00 74.75 825 LYS A N 1
ATOM 6542 C CA . LYS A 1 825 ? 42.617 -20.875 -30.270 1.00 74.75 825 LYS A CA 1
ATOM 6543 C C . LYS A 1 825 ? 42.784 -20.430 -28.810 1.00 74.75 825 LYS A C 1
ATOM 6545 O O . LYS A 1 825 ? 43.912 -20.223 -28.369 1.00 74.75 825 LYS A O 1
ATOM 6550 N N . SER A 1 826 ? 41.684 -20.269 -28.078 1.00 87.38 826 SER A N 1
ATOM 6551 C CA . SER A 1 826 ? 41.632 -19.721 -26.719 1.00 87.38 826 SER A CA 1
ATOM 6552 C C . SER A 1 826 ? 41.038 -20.726 -25.734 1.00 87.38 826 SER A C 1
ATOM 6554 O O . SER A 1 826 ? 40.305 -21.628 -26.132 1.00 87.38 826 SER A O 1
ATOM 6556 N N . GLN A 1 827 ? 41.279 -20.539 -24.437 1.00 89.25 827 GLN A N 1
ATOM 6557 C CA . GLN A 1 827 ? 40.680 -21.376 -23.388 1.00 89.25 827 GLN A CA 1
ATOM 6558 C C . GLN A 1 827 ? 39.221 -21.000 -23.061 1.00 89.25 827 GLN A C 1
ATOM 6560 O O . GLN A 1 827 ? 38.595 -21.643 -22.226 1.00 89.25 827 GLN A O 1
ATOM 6565 N N . GLN A 1 828 ? 38.637 -20.003 -23.739 1.00 90.00 828 GLN A N 1
ATOM 6566 C CA . GLN A 1 828 ? 37.317 -19.436 -23.420 1.00 90.00 828 GLN A CA 1
ATOM 6567 C C . GLN A 1 828 ? 36.155 -20.449 -23.439 1.00 90.00 828 GLN A C 1
ATOM 6569 O O . GLN A 1 828 ? 35.146 -20.239 -22.771 1.00 90.00 828 GLN A O 1
ATOM 6574 N N . LEU A 1 829 ? 36.280 -21.531 -24.216 1.00 91.25 829 LEU A N 1
ATOM 6575 C CA . LEU A 1 829 ? 35.265 -22.586 -24.347 1.00 91.25 829 LEU A CA 1
ATOM 6576 C C . LEU A 1 829 ? 35.583 -23.846 -23.523 1.00 91.25 829 LEU A C 1
ATOM 6578 O O . LEU A 1 829 ? 34.734 -24.729 -23.424 1.00 91.25 829 LEU A O 1
ATOM 6582 N N . ALA A 1 830 ? 36.756 -23.921 -22.882 1.00 91.50 830 ALA A N 1
ATOM 6583 C CA . ALA A 1 830 ? 37.140 -25.051 -22.034 1.00 91.50 830 ALA A CA 1
ATOM 6584 C C . ALA A 1 830 ? 36.124 -25.381 -20.913 1.00 91.50 830 ALA A C 1
ATOM 6586 O O . ALA A 1 830 ? 35.947 -26.567 -20.637 1.00 91.50 830 ALA A O 1
ATOM 6587 N N . PRO A 1 831 ? 35.394 -24.413 -20.309 1.00 93.25 831 PRO A N 1
ATOM 6588 C CA . PRO A 1 831 ? 34.360 -24.721 -19.316 1.00 93.25 831 PRO A CA 1
ATOM 6589 C C . PRO A 1 831 ? 33.097 -25.408 -19.870 1.00 93.25 831 PRO A C 1
ATOM 6591 O O . PRO A 1 831 ? 32.295 -25.924 -19.089 1.00 93.25 831 PRO A O 1
ATOM 6594 N N . TYR A 1 832 ? 32.908 -25.411 -21.195 1.00 93.25 832 TYR A N 1
ATOM 6595 C CA . TYR A 1 832 ? 31.792 -26.068 -21.891 1.00 93.25 832 TYR A CA 1
ATOM 6596 C C . TYR A 1 832 ? 32.191 -27.396 -22.546 1.00 93.25 832 TYR A C 1
ATOM 6598 O O . TYR A 1 832 ? 31.332 -28.247 -22.756 1.00 93.25 832 TYR A O 1
ATOM 6606 N N . GLN A 1 833 ? 33.474 -27.571 -22.874 1.00 90.25 833 GLN A N 1
ATOM 6607 C CA . GLN A 1 833 ? 33.977 -28.737 -23.597 1.00 90.25 833 GLN A CA 1
ATOM 6608 C C . GLN A 1 833 ? 33.634 -30.051 -22.870 1.00 90.25 833 GLN A C 1
ATOM 6610 O O . GLN A 1 833 ? 33.740 -30.153 -21.642 1.00 90.25 833 GLN A O 1
ATOM 6615 N N . ASP A 1 834 ? 33.185 -31.027 -23.661 1.00 87.50 834 ASP A N 1
ATOM 6616 C CA . ASP A 1 834 ? 32.775 -32.385 -23.276 1.00 87.50 834 ASP A CA 1
ATOM 6617 C C . ASP A 1 834 ? 31.543 -32.476 -22.345 1.00 87.50 834 ASP A C 1
ATOM 6619 O O . ASP A 1 834 ? 31.102 -33.576 -22.005 1.00 87.50 834 ASP A O 1
ATOM 6623 N N . LEU A 1 835 ? 30.911 -31.352 -21.979 1.00 91.69 835 LEU A N 1
ATOM 6624 C CA . LEU A 1 835 ? 29.623 -31.358 -21.278 1.00 91.69 835 LEU A CA 1
ATOM 6625 C C . LEU A 1 835 ? 28.484 -31.664 -22.255 1.00 91.69 835 LEU A C 1
ATOM 6627 O O . LEU A 1 835 ? 28.318 -30.963 -23.248 1.00 91.69 835 LEU A O 1
ATOM 6631 N N . PHE A 1 836 ? 27.668 -32.680 -21.956 1.00 92.44 836 PHE A N 1
ATOM 6632 C CA . PHE A 1 836 ? 26.438 -33.010 -22.700 1.00 92.44 836 PHE A CA 1
ATOM 6633 C C . PHE A 1 836 ? 26.620 -33.080 -24.233 1.00 92.44 836 PHE A C 1
ATOM 6635 O O . PHE A 1 836 ? 25.757 -32.644 -24.995 1.00 92.44 836 PHE A O 1
ATOM 6642 N N . GLY A 1 837 ? 27.769 -33.594 -24.691 1.00 89.94 837 GLY A N 1
ATOM 6643 C CA . GLY A 1 837 ? 28.107 -33.706 -26.115 1.00 89.94 837 GLY A CA 1
ATOM 6644 C C . GLY A 1 837 ? 28.536 -32.397 -26.794 1.00 89.94 837 GLY A C 1
ATOM 6645 O O . GLY A 1 837 ? 28.582 -32.350 -28.022 1.00 89.94 837 GLY A O 1
ATOM 6646 N N . PHE A 1 838 ? 28.838 -31.333 -26.043 1.00 92.56 838 PHE A N 1
ATOM 6647 C CA . PHE A 1 838 ? 29.349 -30.085 -26.606 1.00 92.56 838 PHE A CA 1
ATOM 6648 C C . PHE A 1 838 ? 30.787 -30.237 -27.119 1.00 92.56 838 PHE A C 1
ATOM 6650 O O . PHE A 1 838 ? 31.722 -30.479 -26.353 1.00 92.56 838 PHE A O 1
ATOM 6657 N N . ASP A 1 839 ? 30.956 -29.999 -28.419 1.00 88.81 839 ASP A N 1
ATOM 6658 C CA . ASP A 1 839 ? 32.242 -29.818 -29.085 1.00 88.81 839 ASP A CA 1
ATOM 6659 C C . ASP A 1 839 ? 32.284 -28.447 -29.772 1.00 88.81 839 ASP A C 1
ATOM 6661 O O . ASP A 1 839 ? 31.453 -28.126 -30.627 1.00 88.81 839 ASP A O 1
ATOM 6665 N N . SER A 1 840 ? 33.305 -27.658 -29.437 1.00 85.88 840 SER A N 1
ATOM 6666 C CA . SER A 1 840 ? 33.556 -26.335 -30.015 1.00 85.88 840 SER A CA 1
ATOM 6667 C C . SER A 1 840 ? 33.795 -26.319 -31.539 1.00 85.88 840 SER A C 1
ATOM 6669 O O . SER A 1 840 ? 33.679 -25.253 -32.155 1.00 85.88 840 SER A O 1
ATOM 6671 N N . SER A 1 841 ? 34.093 -27.461 -32.176 1.00 84.25 841 SER A N 1
ATOM 6672 C CA . SER A 1 841 ? 34.284 -27.555 -33.633 1.00 84.25 841 SER A CA 1
ATOM 6673 C C . SER A 1 841 ? 32.968 -27.530 -34.433 1.00 84.25 841 SER A C 1
ATOM 6675 O O . SER A 1 841 ? 32.923 -27.019 -35.565 1.00 84.25 841 SER A O 1
ATOM 6677 N N . SER A 1 842 ? 31.882 -28.036 -33.845 1.00 85.62 842 SER A N 1
ATOM 6678 C CA . SER A 1 842 ? 30.593 -28.288 -34.501 1.00 85.62 842 SER A CA 1
ATOM 6679 C C . SER A 1 842 ? 29.516 -27.265 -34.098 1.00 85.62 842 SER A C 1
ATOM 6681 O O . SER A 1 842 ? 29.814 -26.241 -33.485 1.00 85.62 842 SER A O 1
ATOM 6683 N N . SER A 1 843 ? 28.269 -27.468 -34.529 1.00 87.38 843 SER A N 1
ATOM 6684 C CA . SER A 1 843 ? 27.104 -26.771 -33.966 1.00 87.38 843 SER A CA 1
ATOM 6685 C C . SER A 1 843 ? 26.483 -27.632 -32.872 1.00 87.38 843 SER A C 1
ATOM 6687 O O . SER A 1 843 ? 26.313 -28.834 -33.063 1.00 87.38 843 SER A O 1
ATOM 6689 N N . TYR A 1 844 ? 26.106 -27.013 -31.761 1.00 93.31 844 TYR A N 1
ATOM 6690 C CA . TYR A 1 844 ? 25.533 -27.689 -30.612 1.00 93.31 844 TYR A CA 1
ATOM 6691 C C . TYR A 1 844 ? 24.005 -27.777 -30.697 1.00 93.31 844 TYR A C 1
ATOM 6693 O O . TYR A 1 844 ? 23.311 -26.758 -30.668 1.00 93.31 844 TYR A O 1
ATOM 6701 N N . ASN A 1 845 ? 23.494 -29.007 -30.775 1.00 91.50 845 ASN A N 1
ATOM 6702 C CA . ASN A 1 845 ? 22.066 -29.317 -30.868 1.00 91.50 845 ASN A CA 1
ATOM 6703 C C . ASN A 1 845 ? 21.458 -29.470 -29.463 1.00 91.50 845 ASN A C 1
ATOM 6705 O O . ASN A 1 845 ? 21.069 -30.560 -29.051 1.00 91.50 845 ASN A O 1
ATOM 6709 N N . GLY A 1 846 ? 21.438 -28.369 -28.719 1.00 93.56 846 GLY A N 1
ATOM 6710 C CA . GLY A 1 846 ? 20.972 -28.285 -27.340 1.00 93.56 846 GLY A CA 1
ATOM 6711 C C . GLY A 1 846 ? 21.227 -26.888 -26.779 1.00 93.56 846 GLY A C 1
ATOM 6712 O O . GLY A 1 846 ? 21.616 -25.966 -27.509 1.00 93.56 846 GLY A O 1
ATOM 6713 N N . THR A 1 847 ? 21.047 -26.723 -25.471 1.00 95.38 847 THR A N 1
ATOM 6714 C CA . THR A 1 847 ? 21.369 -25.477 -24.768 1.00 95.38 847 THR A CA 1
ATOM 6715 C C . THR A 1 847 ? 22.025 -25.774 -23.425 1.00 95.38 847 THR A C 1
ATOM 6717 O O . THR A 1 847 ? 21.422 -26.428 -22.578 1.00 95.38 847 THR A O 1
ATOM 6720 N N . ILE A 1 848 ? 23.243 -25.265 -23.210 1.00 96.88 848 ILE A N 1
ATOM 6721 C CA . ILE A 1 848 ? 23.947 -25.328 -21.918 1.00 96.88 848 ILE A CA 1
ATOM 6722 C C . ILE A 1 848 ? 24.069 -23.913 -21.360 1.00 96.88 848 ILE A C 1
ATOM 6724 O O . ILE A 1 848 ? 24.784 -23.086 -21.929 1.00 96.88 848 ILE A O 1
ATOM 6728 N N . PHE A 1 849 ? 23.433 -23.659 -20.218 1.00 96.12 849 PHE A N 1
ATOM 6729 C CA . PHE A 1 849 ? 23.681 -22.489 -19.380 1.00 96.12 849 PHE A CA 1
ATOM 6730 C C . PHE A 1 849 ? 24.780 -22.804 -18.361 1.00 96.12 849 PHE A C 1
ATOM 6732 O O . PHE A 1 849 ? 24.697 -23.809 -17.654 1.00 96.12 849 PHE A O 1
ATOM 6739 N N . ARG A 1 850 ? 25.781 -21.926 -18.249 1.00 96.31 850 ARG A N 1
ATOM 6740 C CA . ARG A 1 850 ? 26.789 -21.912 -17.183 1.00 96.31 850 ARG A CA 1
ATOM 6741 C C . ARG A 1 850 ? 26.529 -20.718 -16.268 1.00 96.31 850 ARG A C 1
ATOM 6743 O O . ARG A 1 850 ? 26.514 -19.573 -16.724 1.00 96.31 850 ARG A O 1
ATOM 6750 N N . LEU A 1 851 ? 26.367 -20.999 -14.977 1.00 96.06 851 LEU A N 1
ATOM 6751 C CA . LEU A 1 851 ? 26.163 -20.024 -13.906 1.00 96.06 851 LEU A CA 1
ATOM 6752 C C . LEU A 1 851 ? 27.342 -20.122 -12.912 1.00 96.06 851 LEU A C 1
ATOM 6754 O O . LEU A 1 851 ? 27.249 -20.867 -11.933 1.00 96.06 851 LEU A O 1
ATOM 6758 N N . PRO A 1 852 ? 28.481 -19.449 -13.178 1.00 95.38 852 PRO A N 1
ATOM 6759 C CA . PRO A 1 852 ? 29.652 -19.462 -12.297 1.00 95.38 852 PRO A CA 1
ATOM 6760 C C . PRO A 1 852 ? 29.302 -18.903 -10.919 1.00 95.38 852 PRO A C 1
ATOM 6762 O O . PRO A 1 852 ? 28.692 -17.836 -10.837 1.00 95.38 852 PRO A O 1
ATOM 6765 N N . PHE A 1 853 ? 29.677 -19.589 -9.842 1.00 94.31 853 PHE A N 1
ATOM 6766 C CA . PHE A 1 853 ? 29.291 -19.154 -8.501 1.00 94.31 853 PHE A CA 1
ATOM 6767 C C . PHE A 1 853 ? 29.951 -17.828 -8.124 1.00 94.31 853 PHE A C 1
ATOM 6769 O O . PHE A 1 853 ? 31.171 -17.667 -8.215 1.00 94.31 853 PHE A O 1
ATOM 6776 N N . ARG A 1 854 ? 29.130 -16.886 -7.653 1.00 92.38 854 ARG A N 1
ATOM 6777 C CA . ARG A 1 854 ? 29.590 -15.628 -7.063 1.00 92.38 854 ARG A CA 1
ATOM 6778 C C . ARG A 1 854 ? 30.524 -15.906 -5.880 1.00 92.38 854 ARG A C 1
ATOM 6780 O O . ARG A 1 854 ? 30.130 -16.575 -4.930 1.00 92.38 854 ARG A O 1
ATOM 6787 N N . THR A 1 855 ? 31.741 -15.364 -5.924 1.00 87.25 855 THR A N 1
ATOM 6788 C CA . THR A 1 855 ? 32.768 -15.554 -4.879 1.00 87.25 855 THR A CA 1
ATOM 6789 C C . THR A 1 855 ? 32.729 -14.493 -3.776 1.00 87.25 855 THR A C 1
ATOM 6791 O O . THR A 1 855 ? 33.168 -14.761 -2.662 1.00 87.25 855 THR A O 1
ATOM 6794 N N . HIS A 1 856 ? 32.200 -13.303 -4.074 1.00 86.19 856 HIS A N 1
ATOM 6795 C CA . HIS A 1 856 ? 32.110 -12.144 -3.180 1.00 86.19 856 HIS A CA 1
ATOM 6796 C C . HIS A 1 856 ? 30.790 -11.396 -3.453 1.00 86.19 856 HIS A C 1
ATOM 6798 O O . HIS A 1 856 ? 30.338 -11.438 -4.597 1.00 86.19 856 HIS A O 1
ATOM 6804 N N . PRO A 1 857 ? 30.173 -10.697 -2.479 1.00 86.94 857 PRO A N 1
ATOM 6805 C CA . PRO A 1 857 ? 28.909 -9.979 -2.688 1.00 86.94 857 PRO A CA 1
ATOM 6806 C C . PRO A 1 857 ? 28.989 -8.961 -3.837 1.00 86.94 857 PRO A C 1
ATOM 6808 O O . PRO A 1 857 ? 30.019 -8.307 -4.010 1.00 86.94 857 PRO A O 1
ATOM 6811 N N . SER A 1 858 ? 27.906 -8.802 -4.603 1.00 86.25 858 SER A N 1
ATOM 6812 C CA . SER A 1 858 ? 27.848 -7.889 -5.751 1.00 86.25 858 SER A CA 1
ATOM 6813 C C . SER A 1 858 ? 26.779 -6.804 -5.589 1.00 86.25 858 SER A C 1
ATOM 6815 O O . SER A 1 858 ? 25.970 -6.831 -4.664 1.00 86.25 858 SER A O 1
ATOM 6817 N N . GLN A 1 859 ? 26.742 -5.854 -6.530 1.00 84.06 859 GLN A N 1
ATOM 6818 C CA . GLN A 1 859 ? 25.671 -4.849 -6.626 1.00 84.06 859 GLN A CA 1
ATOM 6819 C C . GLN A 1 859 ? 24.289 -5.445 -6.966 1.00 84.06 859 GLN A C 1
ATOM 6821 O O . GLN A 1 859 ? 23.292 -4.731 -6.912 1.00 84.06 859 GLN A O 1
ATOM 6826 N N . ILE A 1 860 ? 24.230 -6.717 -7.374 1.00 85.00 860 ILE A N 1
ATOM 6827 C CA . ILE A 1 860 ? 23.001 -7.397 -7.801 1.00 85.00 860 ILE A CA 1
ATOM 6828 C C . ILE A 1 860 ? 22.466 -8.274 -6.667 1.00 85.00 860 ILE A C 1
ATOM 6830 O O . ILE A 1 860 ? 21.284 -8.190 -6.331 1.00 85.00 860 ILE A O 1
ATOM 6834 N N . SER A 1 861 ? 23.330 -9.089 -6.054 1.00 86.62 861 SER A N 1
ATOM 6835 C CA . SER A 1 861 ? 22.974 -9.932 -4.911 1.00 86.62 861 SER A CA 1
ATOM 6836 C C . SER A 1 861 ? 24.160 -10.152 -3.971 1.00 86.62 861 SER A C 1
ATOM 6838 O O . SER A 1 861 ? 25.309 -10.312 -4.393 1.00 86.62 861 SER A O 1
ATOM 6840 N N . SER A 1 862 ? 23.863 -10.198 -2.673 1.00 86.31 862 SER A N 1
ATOM 6841 C CA . SER A 1 862 ? 24.803 -10.574 -1.617 1.00 86.31 862 SER A CA 1
ATOM 6842 C C . SER A 1 862 ? 24.895 -12.089 -1.396 1.00 86.31 862 SER A C 1
ATOM 6844 O O . SER A 1 862 ? 25.805 -12.539 -0.698 1.00 86.31 862 SER A O 1
ATOM 6846 N N . THR A 1 863 ? 24.005 -12.889 -1.998 1.00 84.44 863 THR A N 1
ATOM 6847 C CA . THR A 1 863 ? 24.004 -14.352 -1.855 1.00 84.44 863 THR A CA 1
ATOM 6848 C C . THR A 1 863 ? 25.253 -14.964 -2.491 1.00 84.44 863 THR A C 1
ATOM 6850 O O . THR A 1 863 ? 25.509 -14.808 -3.689 1.00 84.44 863 THR A O 1
ATOM 6853 N N . ILE A 1 864 ? 26.020 -15.703 -1.686 1.00 88.19 864 ILE A N 1
ATOM 6854 C CA . ILE A 1 864 ? 27.165 -16.513 -2.121 1.00 88.19 864 ILE A CA 1
ATOM 6855 C C . ILE A 1 864 ? 26.727 -17.976 -2.139 1.00 88.19 864 ILE A C 1
ATOM 6857 O O . ILE A 1 864 ? 26.445 -18.571 -1.096 1.00 88.19 864 ILE A O 1
ATOM 6861 N N . TYR A 1 865 ? 26.675 -18.561 -3.333 1.00 86.69 865 TYR A N 1
ATOM 6862 C CA . TYR A 1 865 ? 26.249 -19.944 -3.507 1.00 86.69 865 TYR A CA 1
ATOM 6863 C C . TYR A 1 865 ? 27.333 -20.925 -3.051 1.00 86.69 865 TYR A C 1
ATOM 6865 O O . TYR A 1 865 ? 28.445 -20.945 -3.573 1.00 86.69 865 TYR A O 1
ATOM 6873 N N . ASN A 1 866 ? 26.995 -21.752 -2.061 1.00 84.94 866 ASN A N 1
ATOM 6874 C CA . ASN A 1 866 ? 27.899 -22.713 -1.438 1.00 84.94 866 ASN A CA 1
ATOM 6875 C C . ASN A 1 866 ? 27.346 -24.149 -1.522 1.00 84.94 866 ASN A C 1
ATOM 6877 O O . ASN A 1 866 ? 26.188 -24.375 -1.879 1.00 84.94 866 ASN A O 1
ATOM 6881 N N . ASN A 1 867 ? 28.166 -25.133 -1.138 1.00 86.50 867 ASN A N 1
ATOM 6882 C CA . ASN A 1 867 ? 27.784 -26.551 -1.165 1.00 86.50 867 ASN A CA 1
ATOM 6883 C C . ASN A 1 867 ? 26.477 -26.855 -0.406 1.00 86.50 867 ASN A C 1
ATOM 6885 O O . ASN A 1 867 ? 25.740 -27.741 -0.830 1.00 86.50 867 ASN A O 1
ATOM 6889 N N . HIS A 1 868 ? 26.168 -26.137 0.681 1.00 86.12 868 HIS A N 1
ATOM 6890 C CA . HIS A 1 868 ? 24.940 -26.344 1.454 1.00 86.12 868 HIS A CA 1
ATOM 6891 C C . HIS A 1 868 ? 23.696 -25.924 0.657 1.00 86.12 868 HIS A C 1
ATOM 6893 O O . HIS A 1 868 ? 22.767 -26.717 0.530 1.00 86.12 868 HIS A O 1
ATOM 6899 N N . LEU A 1 869 ? 23.701 -24.733 0.047 1.00 87.50 869 LEU A N 1
ATOM 6900 C CA . LEU A 1 869 ? 22.609 -24.265 -0.821 1.00 87.50 869 LEU A CA 1
ATOM 6901 C C . LEU A 1 869 ? 22.401 -25.190 -2.034 1.00 87.50 869 LEU A C 1
ATOM 6903 O O . LEU A 1 869 ? 21.269 -25.480 -2.417 1.00 87.50 869 LEU A O 1
ATOM 6907 N N . ILE A 1 870 ? 23.485 -25.739 -2.589 1.00 89.50 870 ILE A N 1
ATOM 6908 C CA . ILE A 1 870 ? 23.415 -26.733 -3.669 1.00 89.50 870 ILE A CA 1
ATOM 6909 C C . ILE A 1 870 ? 22.831 -28.078 -3.189 1.00 89.50 870 ILE A C 1
ATOM 6911 O O . ILE A 1 870 ? 22.043 -28.688 -3.914 1.00 89.50 870 ILE A O 1
ATOM 6915 N N . GLN A 1 871 ? 23.137 -28.534 -1.965 1.00 89.19 871 GLN A N 1
ATOM 6916 C CA . GLN A 1 871 ? 22.465 -29.710 -1.388 1.00 89.19 871 GLN A CA 1
ATOM 6917 C C . GLN A 1 871 ? 20.992 -29.442 -1.034 1.00 89.19 871 GLN A C 1
ATOM 6919 O O . GLN A 1 871 ? 20.187 -30.364 -1.149 1.00 89.19 871 GLN A O 1
ATOM 6924 N N . MET A 1 872 ? 20.612 -28.211 -0.668 1.00 87.50 872 MET A N 1
ATOM 6925 C CA . MET A 1 872 ? 19.200 -27.839 -0.504 1.00 87.50 872 MET A CA 1
ATOM 6926 C C . MET A 1 872 ? 18.444 -27.983 -1.828 1.00 87.50 872 MET A C 1
ATOM 6928 O O . MET A 1 872 ? 17.467 -28.720 -1.870 1.00 87.50 872 MET A O 1
ATOM 6932 N N . ILE A 1 873 ? 18.956 -27.421 -2.932 1.00 89.69 873 ILE A N 1
ATOM 6933 C CA . ILE A 1 873 ? 18.347 -27.589 -4.266 1.00 89.69 873 ILE A CA 1
ATOM 6934 C C . ILE A 1 873 ? 18.204 -29.073 -4.643 1.00 89.69 873 ILE A C 1
ATOM 6936 O O . ILE A 1 873 ? 17.145 -29.481 -5.121 1.00 89.69 873 ILE A O 1
ATOM 6940 N N . LYS A 1 874 ? 19.229 -29.903 -4.390 1.00 91.19 874 LYS A N 1
ATOM 6941 C CA . LYS A 1 874 ? 19.147 -31.358 -4.610 1.00 91.19 874 LYS A CA 1
ATOM 6942 C C . LYS A 1 874 ? 18.030 -32.001 -3.774 1.00 91.19 874 LYS A C 1
ATOM 6944 O O . LYS A 1 874 ? 17.252 -32.779 -4.317 1.00 91.19 874 LYS A O 1
ATOM 6949 N N . LYS A 1 875 ? 17.937 -31.678 -2.480 1.00 89.19 875 LYS A N 1
ATOM 6950 C CA . LYS A 1 875 ? 16.922 -32.224 -1.563 1.00 89.19 875 LYS A CA 1
ATOM 6951 C C . LYS A 1 875 ? 15.504 -31.768 -1.925 1.00 89.19 875 LYS A C 1
ATOM 6953 O O . LYS A 1 875 ? 14.566 -32.560 -1.847 1.00 89.19 875 LYS A O 1
ATOM 6958 N N . ASP A 1 876 ? 15.344 -30.519 -2.347 1.00 87.50 876 ASP A N 1
ATOM 6959 C CA . ASP A 1 876 ? 14.060 -29.954 -2.764 1.00 87.50 876 ASP A CA 1
ATOM 6960 C C . ASP A 1 876 ? 13.563 -30.606 -4.064 1.00 87.50 876 ASP A C 1
ATOM 6962 O O . ASP A 1 876 ? 12.374 -30.914 -4.181 1.00 87.50 876 ASP A O 1
ATOM 6966 N N . LEU A 1 877 ? 14.477 -30.892 -5.003 1.00 89.62 877 LEU A N 1
ATOM 6967 C CA . LEU A 1 877 ? 14.209 -31.700 -6.197 1.00 89.62 877 LEU A CA 1
ATOM 6968 C C . LEU A 1 877 ? 13.865 -33.152 -5.845 1.00 89.62 877 LEU A C 1
ATOM 6970 O O . LEU A 1 877 ? 12.886 -33.677 -6.361 1.00 89.62 877 LEU A O 1
ATOM 6974 N N . GLU A 1 878 ? 14.607 -33.786 -4.937 1.00 88.62 878 GLU A N 1
ATOM 6975 C CA . GLU A 1 878 ? 14.320 -35.147 -4.458 1.00 88.62 878 GLU A CA 1
ATOM 6976 C C . GLU A 1 878 ? 12.945 -35.243 -3.764 1.00 88.62 878 GLU A C 1
ATOM 6978 O O . GLU A 1 878 ? 12.269 -36.262 -3.877 1.00 88.62 878 GLU A O 1
ATOM 6983 N N . SER A 1 879 ? 12.494 -34.162 -3.113 1.00 85.88 879 SER A N 1
ATOM 6984 C CA . SER A 1 879 ? 11.219 -34.105 -2.378 1.00 85.88 879 SER A CA 1
ATOM 6985 C C . SER A 1 879 ? 10.008 -33.656 -3.214 1.00 85.88 879 SER A C 1
ATOM 6987 O O . SER A 1 879 ? 8.872 -33.919 -2.821 1.00 85.88 879 SER A O 1
ATOM 6989 N N . ASN A 1 880 ? 10.208 -32.934 -4.327 1.00 85.19 880 ASN A N 1
ATOM 6990 C CA . ASN A 1 880 ? 9.114 -32.319 -5.103 1.00 85.19 880 ASN A CA 1
ATOM 6991 C C . ASN A 1 880 ? 9.234 -32.449 -6.633 1.00 85.19 880 ASN A C 1
ATOM 6993 O O . ASN A 1 880 ? 8.337 -31.999 -7.345 1.00 85.19 880 ASN A O 1
ATOM 6997 N N . GLY A 1 881 ? 10.308 -33.026 -7.172 1.00 85.44 881 GLY A N 1
ATOM 6998 C CA . GLY A 1 881 ? 10.568 -33.050 -8.614 1.00 85.44 881 GLY A CA 1
ATOM 6999 C C . GLY A 1 881 ? 9.570 -33.878 -9.431 1.00 85.44 881 GLY A C 1
ATOM 7000 O O . GLY A 1 881 ? 9.292 -33.523 -10.574 1.00 85.44 881 GLY A O 1
ATOM 7001 N N . SER A 1 882 ? 8.947 -34.899 -8.835 1.00 87.44 882 SER A N 1
ATOM 7002 C CA . SER A 1 882 ? 7.809 -35.620 -9.427 1.00 87.44 882 SER A CA 1
ATOM 7003 C C . SER A 1 882 ? 6.628 -34.684 -9.704 1.00 87.44 882 SER A C 1
ATOM 7005 O O . SER A 1 882 ? 6.080 -34.685 -10.806 1.00 87.44 882 SER A O 1
ATOM 7007 N N . LYS A 1 883 ? 6.308 -33.788 -8.758 1.00 88.19 883 LYS A N 1
ATOM 7008 C CA . LYS A 1 883 ? 5.300 -32.729 -8.937 1.00 88.19 883 LYS A CA 1
ATOM 7009 C C . LYS A 1 883 ? 5.704 -31.730 -10.025 1.00 88.19 883 LYS A C 1
ATOM 7011 O O . LYS A 1 883 ? 4.837 -31.259 -10.751 1.00 88.19 883 LYS A O 1
ATOM 7016 N N . LEU A 1 884 ? 6.996 -31.402 -10.164 1.00 89.50 884 LEU A N 1
ATOM 7017 C CA . LEU A 1 884 ? 7.465 -30.483 -11.216 1.00 89.50 884 LEU A CA 1
ATOM 7018 C C . LEU A 1 884 ? 7.210 -31.037 -12.624 1.00 89.50 884 LEU A C 1
ATOM 7020 O O . LEU A 1 884 ? 6.895 -30.268 -13.518 1.00 89.50 884 LEU A O 1
ATOM 7024 N N . LEU A 1 885 ? 7.305 -32.353 -12.821 1.00 90.88 885 LEU A N 1
ATOM 7025 C CA . LEU A 1 885 ? 7.050 -33.011 -14.108 1.00 90.88 885 LEU A CA 1
ATOM 7026 C C . LEU A 1 885 ? 5.562 -33.301 -14.380 1.00 90.88 885 LEU A C 1
ATOM 7028 O O . LEU A 1 885 ? 5.218 -33.766 -15.468 1.00 90.88 885 LEU A O 1
ATOM 7032 N N . LEU A 1 886 ? 4.667 -33.076 -13.413 1.00 89.19 886 LEU A N 1
ATOM 7033 C CA . LEU A 1 886 ? 3.301 -33.607 -13.444 1.00 89.19 886 LEU A CA 1
ATOM 7034 C C . LEU A 1 886 ? 2.457 -33.030 -14.593 1.00 89.19 886 LEU A C 1
ATOM 7036 O O . LEU A 1 886 ? 1.850 -33.801 -15.339 1.00 89.19 886 LEU A O 1
ATOM 7040 N N . PHE A 1 887 ? 2.504 -31.711 -14.804 1.00 89.31 887 PHE A N 1
ATOM 7041 C CA . PHE A 1 887 ? 1.712 -30.999 -15.821 1.00 89.31 887 PHE A CA 1
ATOM 7042 C C . PHE A 1 887 ? 2.549 -30.276 -16.901 1.00 89.31 887 PHE A C 1
ATOM 7044 O O . PHE A 1 887 ? 2.013 -29.446 -17.634 1.00 89.31 887 PHE A O 1
ATOM 7051 N N . LEU A 1 888 ? 3.845 -30.589 -17.024 1.00 87.38 888 LEU A N 1
ATOM 7052 C CA . LEU A 1 888 ? 4.670 -30.155 -18.163 1.00 87.38 888 LEU A CA 1
ATOM 7053 C C . LEU A 1 888 ? 4.297 -30.913 -19.444 1.00 87.38 888 LEU A C 1
ATOM 7055 O O . LEU A 1 888 ? 3.843 -32.062 -19.383 1.00 87.38 888 LEU A O 1
ATOM 7059 N N . GLN A 1 889 ? 4.496 -30.268 -20.597 1.00 83.94 889 GLN A N 1
ATOM 7060 C CA . GLN A 1 889 ? 4.057 -30.777 -21.902 1.00 83.94 889 GLN A CA 1
ATOM 7061 C C . GLN A 1 889 ? 5.120 -31.644 -22.591 1.00 83.94 889 GLN A C 1
ATOM 7063 O O . GLN A 1 889 ? 4.799 -32.678 -23.180 1.00 83.94 889 GLN A O 1
ATOM 7068 N N . ASN A 1 890 ? 6.385 -31.228 -22.518 1.00 89.81 890 ASN A N 1
ATOM 7069 C CA . ASN A 1 890 ? 7.497 -31.772 -23.295 1.00 89.81 890 ASN A CA 1
ATOM 7070 C C . ASN A 1 890 ? 8.557 -32.424 -22.396 1.00 89.81 890 ASN A C 1
ATOM 7072 O O . ASN A 1 890 ? 8.983 -33.549 -22.680 1.00 89.81 890 ASN A O 1
ATOM 7076 N N . VAL A 1 891 ? 8.945 -31.762 -21.299 1.00 93.69 891 VAL A N 1
ATOM 7077 C CA . VAL A 1 891 ? 9.968 -32.240 -20.359 1.00 93.69 891 VAL A CA 1
ATOM 7078 C C . VAL A 1 891 ? 9.428 -33.429 -19.566 1.00 93.69 891 VAL A C 1
ATOM 7080 O O . VAL A 1 891 ? 8.452 -33.322 -18.825 1.00 93.69 891 VAL A O 1
ATOM 7083 N N . LYS A 1 892 ? 10.101 -34.573 -19.709 1.00 93.56 892 LYS A N 1
ATOM 7084 C CA . LYS A 1 892 ? 9.752 -35.853 -19.071 1.00 93.56 892 LYS A CA 1
ATOM 7085 C C . LYS A 1 892 ? 10.797 -36.330 -18.072 1.00 93.56 892 LYS A C 1
ATOM 7087 O O . LYS A 1 892 ? 10.463 -37.146 -17.218 1.00 93.56 892 LYS A O 1
ATOM 7092 N N . ARG A 1 893 ? 12.033 -35.824 -18.153 1.00 95.88 893 ARG A N 1
ATOM 7093 C CA . ARG A 1 893 ? 13.137 -36.204 -17.261 1.00 95.88 893 ARG A CA 1
ATOM 7094 C C . ARG A 1 893 ? 13.881 -34.987 -16.710 1.00 95.88 893 ARG A C 1
ATOM 7096 O O . ARG A 1 893 ? 14.235 -34.078 -17.458 1.00 95.88 893 ARG A O 1
ATOM 7103 N N . ILE A 1 894 ? 14.154 -35.000 -15.408 1.00 96.19 894 ILE A N 1
ATOM 7104 C CA . ILE A 1 894 ? 15.052 -34.063 -14.723 1.00 96.19 894 ILE A CA 1
ATOM 7105 C C . ILE A 1 894 ? 16.167 -34.875 -14.065 1.00 96.19 894 ILE A C 1
ATOM 7107 O O . ILE A 1 894 ? 15.883 -35.839 -13.353 1.00 96.19 894 ILE A O 1
ATOM 7111 N N . THR A 1 895 ? 17.425 -34.478 -14.250 1.00 96.62 895 THR A N 1
ATOM 7112 C CA . THR A 1 895 ? 18.561 -35.070 -13.524 1.00 96.62 895 THR A CA 1
ATOM 7113 C C . THR A 1 895 ? 19.276 -34.037 -12.659 1.00 96.62 895 THR A C 1
ATOM 7115 O O . THR A 1 895 ? 19.323 -32.852 -12.995 1.00 96.62 895 THR A O 1
ATOM 7118 N N . PHE A 1 896 ? 19.859 -34.485 -11.545 1.00 96.44 896 PHE A N 1
ATOM 7119 C CA . PHE A 1 896 ? 20.840 -33.726 -10.773 1.00 96.44 896 PHE A CA 1
ATOM 7120 C C . PHE A 1 896 ? 22.139 -34.532 -10.666 1.00 96.44 896 PHE A C 1
ATOM 7122 O O . PHE A 1 896 ? 22.157 -35.656 -10.160 1.00 96.44 896 PHE A O 1
ATOM 7129 N N . SER A 1 897 ? 23.235 -33.939 -11.126 1.00 96.06 897 SER A N 1
ATOM 7130 C CA . SER A 1 897 ? 24.551 -34.566 -11.259 1.00 96.06 897 SER A CA 1
ATOM 7131 C C . SER A 1 897 ? 25.668 -33.701 -10.660 1.00 96.06 897 SER A C 1
ATOM 7133 O O . SER A 1 897 ? 25.481 -32.514 -10.393 1.00 96.06 897 SER A O 1
ATOM 7135 N N . SER A 1 898 ? 26.860 -34.272 -10.476 1.00 94.81 898 SER A N 1
ATOM 7136 C CA . SER A 1 898 ? 28.077 -33.536 -10.102 1.00 94.81 898 SER A CA 1
ATOM 7137 C C . SER A 1 898 ? 29.262 -33.904 -10.993 1.00 94.81 898 SER A C 1
ATOM 7139 O O . SER A 1 898 ? 29.488 -35.093 -11.226 1.00 94.81 898 SER A O 1
ATOM 7141 N N . GLN A 1 899 ? 30.058 -32.912 -11.397 1.00 93.19 899 GLN A N 1
ATOM 7142 C CA . GLN A 1 899 ? 31.317 -33.099 -12.119 1.00 93.19 899 GLN A CA 1
ATOM 7143 C C . GLN A 1 899 ? 32.497 -32.590 -11.290 1.00 93.19 899 GLN A C 1
ATOM 7145 O O . GLN A 1 899 ? 32.430 -31.528 -10.673 1.00 93.19 899 GLN A O 1
ATOM 7150 N N . GLN A 1 900 ? 33.588 -33.355 -11.299 1.00 89.94 900 GLN A N 1
ATOM 7151 C CA . GLN A 1 900 ? 34.844 -33.030 -10.625 1.00 89.94 900 GLN A CA 1
ATOM 7152 C C . GLN A 1 900 ? 36.019 -33.225 -11.587 1.00 89.94 900 GLN A C 1
ATOM 7154 O O . GLN A 1 900 ? 35.923 -33.962 -12.569 1.00 89.94 900 GLN A O 1
ATOM 7159 N N . GLU A 1 901 ? 37.140 -32.564 -11.319 1.00 85.06 901 GLU A N 1
ATOM 7160 C CA . GLU A 1 901 ? 38.331 -32.677 -12.160 1.00 85.06 901 GLU A CA 1
ATOM 7161 C C . GLU A 1 901 ? 38.904 -34.107 -12.136 1.00 85.06 901 GLU A C 1
ATOM 7163 O O . GLU A 1 901 ? 38.945 -34.763 -11.093 1.00 85.06 901 GLU A O 1
ATOM 7168 N N . GLY A 1 902 ? 39.279 -34.627 -13.310 1.00 79.31 902 GLY A N 1
ATOM 7169 C CA . GLY A 1 902 ? 39.777 -36.000 -13.473 1.00 79.31 902 GLY A CA 1
ATOM 7170 C C . GLY A 1 902 ? 38.757 -37.124 -13.213 1.00 79.31 902 GLY A C 1
ATOM 7171 O O . GLY A 1 902 ? 39.156 -38.285 -13.139 1.00 79.31 902 GLY A O 1
ATOM 7172 N N . ARG A 1 903 ? 37.460 -36.818 -13.060 1.00 85.56 903 ARG A N 1
ATOM 7173 C CA . ARG A 1 903 ? 36.390 -37.797 -12.776 1.00 85.56 903 ARG A CA 1
ATOM 7174 C C . ARG A 1 903 ? 35.286 -37.758 -13.845 1.00 85.56 903 ARG A C 1
ATOM 7176 O O . ARG A 1 903 ? 35.115 -36.723 -14.487 1.00 85.56 903 ARG A O 1
ATOM 7183 N N . PRO A 1 904 ? 34.539 -38.858 -14.060 1.00 86.62 904 PRO A N 1
ATOM 7184 C CA . PRO A 1 904 ? 33.319 -38.835 -14.864 1.00 86.62 904 PRO A CA 1
ATOM 7185 C C . PRO A 1 904 ? 32.179 -38.120 -14.121 1.00 86.62 904 PRO A C 1
ATOM 7187 O O . PRO A 1 904 ? 32.213 -38.002 -12.892 1.00 86.62 904 PRO A O 1
ATOM 7190 N N . ILE A 1 905 ? 31.147 -37.709 -14.864 1.00 91.12 905 ILE A N 1
ATOM 7191 C CA . ILE A 1 905 ? 29.931 -37.120 -14.290 1.00 91.12 905 ILE A CA 1
ATOM 7192 C C . ILE A 1 905 ? 29.221 -38.182 -13.444 1.00 91.12 905 ILE A C 1
ATOM 7194 O O . ILE A 1 905 ? 28.964 -39.291 -13.913 1.00 91.12 905 ILE A O 1
ATOM 7198 N N . ILE A 1 906 ? 28.892 -37.833 -12.201 1.00 93.19 906 ILE A N 1
ATOM 7199 C CA . ILE A 1 906 ? 28.142 -38.690 -11.277 1.00 93.19 906 ILE A CA 1
ATOM 7200 C C . ILE A 1 906 ? 26.703 -38.181 -11.222 1.00 93.19 906 ILE A C 1
ATOM 7202 O O . ILE A 1 906 ? 26.471 -37.067 -10.752 1.00 93.19 906 ILE A O 1
ATOM 7206 N N . GLU A 1 907 ? 25.744 -38.988 -11.672 1.00 94.44 907 GLU A N 1
ATOM 7207 C CA . GLU A 1 907 ? 24.314 -38.739 -11.456 1.00 94.44 907 GLU A CA 1
ATOM 7208 C C . GLU A 1 907 ? 23.948 -39.078 -10.000 1.00 94.44 907 GLU A C 1
ATOM 7210 O O . GLU A 1 907 ? 24.334 -40.124 -9.479 1.00 94.44 907 GLU A O 1
ATOM 7215 N N . HIS A 1 908 ? 23.235 -38.176 -9.321 1.00 93.88 908 HIS A N 1
ATOM 7216 C CA . HIS A 1 908 ? 22.803 -38.339 -7.921 1.00 93.88 908 HIS A CA 1
ATOM 7217 C C . HIS A 1 908 ? 21.299 -38.555 -7.770 1.00 93.88 908 HIS A C 1
ATOM 7219 O O . HIS A 1 908 ? 20.845 -38.997 -6.715 1.00 93.88 908 HIS A O 1
ATOM 7225 N N . LEU A 1 909 ? 20.544 -38.122 -8.774 1.00 95.44 909 LEU A N 1
ATOM 7226 C CA . LEU A 1 909 ? 19.094 -38.067 -8.796 1.00 95.44 909 LEU A CA 1
ATOM 7227 C C . LEU A 1 909 ? 18.664 -38.050 -10.265 1.00 95.44 909 LEU A C 1
ATOM 7229 O O . LEU A 1 909 ? 19.079 -37.160 -11.008 1.00 95.44 909 LEU A O 1
ATOM 7233 N N . SER A 1 910 ? 17.817 -38.989 -10.667 1.00 95.75 910 SER A N 1
ATOM 7234 C CA . SER A 1 910 ? 17.054 -38.923 -11.915 1.00 95.75 910 SER A CA 1
ATOM 7235 C C . SER A 1 910 ? 15.579 -39.042 -11.571 1.00 95.75 910 SER A C 1
ATOM 7237 O O . SER A 1 910 ? 15.182 -39.925 -10.810 1.00 95.75 910 SER A O 1
ATOM 7239 N N . ILE A 1 911 ? 14.776 -38.141 -12.121 1.00 94.94 911 ILE A N 1
ATOM 7240 C CA . ILE A 1 911 ? 13.325 -38.117 -11.975 1.00 94.94 911 ILE A CA 1
ATOM 7241 C C . ILE A 1 911 ? 12.750 -38.192 -13.378 1.00 94.94 911 ILE A C 1
ATOM 7243 O O . ILE A 1 911 ? 13.046 -37.333 -14.204 1.00 94.94 911 ILE A O 1
ATOM 7247 N N . GLU A 1 912 ? 11.960 -39.220 -13.654 1.00 94.69 912 GLU A N 1
ATOM 7248 C CA . GLU A 1 912 ? 11.383 -39.471 -14.972 1.00 94.69 912 GLU A CA 1
ATOM 7249 C C . GLU A 1 912 ? 9.888 -39.752 -14.834 1.00 94.69 912 GLU A C 1
ATOM 7251 O O . GLU A 1 912 ? 9.489 -40.580 -14.018 1.00 94.69 912 GLU A O 1
ATOM 7256 N N . CYS A 1 913 ? 9.060 -39.062 -15.619 1.00 90.62 913 CYS A N 1
ATOM 7257 C CA . CYS A 1 913 ? 7.618 -39.279 -15.662 1.00 90.62 913 CYS A CA 1
ATOM 7258 C C . CYS A 1 913 ? 7.187 -39.729 -17.063 1.00 90.62 913 CYS A C 1
ATOM 7260 O O . CYS A 1 913 ? 7.190 -38.940 -18.012 1.00 90.62 913 CYS A O 1
ATOM 7262 N N . SER A 1 914 ? 6.778 -40.991 -17.172 1.00 88.62 914 SER A N 1
ATOM 7263 C CA . SER A 1 914 ? 6.142 -41.570 -18.359 1.00 88.62 914 SER A CA 1
ATOM 7264 C C . SER A 1 914 ? 4.626 -41.676 -18.164 1.00 88.62 914 SER A C 1
ATOM 7266 O O . SER A 1 914 ? 4.114 -41.434 -17.071 1.00 88.62 914 SER A O 1
ATOM 7268 N N . ASN A 1 915 ? 3.901 -42.070 -19.209 1.00 83.19 915 ASN A N 1
ATOM 7269 C CA . ASN A 1 915 ? 2.530 -42.561 -19.062 1.00 83.19 915 ASN A CA 1
ATOM 7270 C C . ASN A 1 915 ? 2.580 -44.100 -18.940 1.00 83.19 915 ASN A C 1
ATOM 7272 O O . ASN A 1 915 ? 3.487 -44.723 -19.497 1.00 83.19 915 ASN A O 1
ATOM 7276 N N . ASP A 1 916 ? 1.658 -44.691 -18.178 1.00 76.00 916 ASP A N 1
ATOM 7277 C CA . ASP A 1 916 ? 1.421 -46.144 -18.113 1.00 76.00 916 ASP A CA 1
ATOM 7278 C C . ASP A 1 916 ? 0.701 -46.613 -19.401 1.00 76.00 916 ASP A C 1
ATOM 7280 O O . ASP A 1 916 ? 0.241 -45.787 -20.194 1.00 76.00 916 ASP A O 1
ATOM 7284 N N . ASP A 1 917 ? 0.529 -47.926 -19.592 1.00 62.31 917 ASP A N 1
ATOM 7285 C CA . ASP A 1 917 ? -0.205 -48.487 -20.750 1.00 62.31 917 ASP A CA 1
ATOM 7286 C C . ASP A 1 917 ? -1.675 -48.006 -20.819 1.00 62.31 917 ASP A C 1
ATOM 7288 O O . ASP A 1 917 ? -2.331 -48.085 -21.858 1.00 62.31 917 ASP A O 1
ATOM 7292 N N . THR A 1 918 ? -2.206 -47.480 -19.710 1.00 64.25 918 THR A N 1
ATOM 7293 C CA . THR A 1 918 ? -3.451 -46.705 -19.669 1.00 64.25 918 THR A CA 1
ATOM 7294 C C . THR A 1 918 ? -3.143 -45.208 -19.773 1.00 64.25 918 THR A C 1
ATOM 7296 O O . THR A 1 918 ? -2.635 -44.623 -18.814 1.00 64.25 918 THR A O 1
ATOM 7299 N N . GLU A 1 919 ? -3.518 -44.577 -20.892 1.00 62.78 919 GLU A N 1
ATOM 7300 C CA . GLU A 1 919 ? -3.089 -43.225 -21.320 1.00 62.78 919 GLU A CA 1
ATOM 7301 C C . GLU A 1 919 ? -3.210 -42.101 -20.266 1.00 62.78 919 GLU A C 1
ATOM 7303 O O . GLU A 1 919 ? -2.436 -41.142 -20.305 1.00 62.78 919 GLU A O 1
ATOM 7308 N N . ASN A 1 920 ? -4.143 -42.231 -19.314 1.00 79.88 920 ASN A N 1
ATOM 7309 C CA . ASN A 1 920 ? -4.438 -41.245 -18.266 1.00 79.88 920 ASN A CA 1
ATOM 7310 C C . ASN A 1 920 ?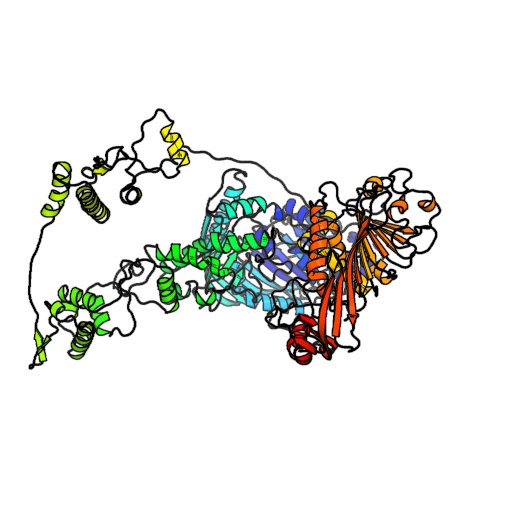 -3.631 -41.418 -16.960 1.00 79.88 920 ASN A C 1
ATOM 7312 O O . ASN A 1 920 ? -3.773 -40.598 -16.054 1.00 79.88 920 ASN A O 1
ATOM 7316 N N . VAL A 1 921 ? -2.807 -42.461 -16.809 1.00 87.06 921 VAL A N 1
ATOM 7317 C CA . VAL A 1 921 ? -1.972 -42.651 -15.606 1.00 87.06 921 VAL A CA 1
ATOM 7318 C C . VAL A 1 921 ? -0.538 -42.221 -15.900 1.00 87.06 921 VAL A C 1
ATOM 7320 O O . VAL A 1 921 ? 0.137 -42.830 -16.724 1.00 87.06 921 VAL A O 1
ATOM 7323 N N . LYS A 1 922 ? -0.045 -41.195 -15.201 1.00 89.69 922 LYS A N 1
ATOM 7324 C CA . LYS A 1 922 ? 1.362 -40.774 -15.235 1.00 89.69 922 LYS A CA 1
ATOM 7325 C C . LYS A 1 922 ? 2.139 -41.509 -14.141 1.00 89.69 922 LYS A C 1
ATOM 7327 O O . LYS A 1 922 ? 1.742 -41.499 -12.975 1.00 89.69 922 LYS A O 1
ATOM 7332 N N . VAL A 1 923 ? 3.240 -42.153 -14.512 1.00 91.06 923 VAL A N 1
ATOM 7333 C CA . VAL A 1 923 ? 4.126 -42.899 -13.611 1.00 91.06 923 VAL A CA 1
ATOM 7334 C C . VAL A 1 923 ? 5.403 -42.095 -13.436 1.00 91.06 923 VAL A C 1
ATOM 7336 O O . VAL A 1 923 ? 6.192 -41.978 -14.369 1.00 91.06 923 VAL A O 1
ATOM 7339 N N . CYS A 1 924 ? 5.603 -41.539 -12.245 1.00 92.00 924 CYS A N 1
ATOM 7340 C CA . CYS A 1 924 ? 6.774 -40.737 -11.910 1.00 92.00 924 CYS A CA 1
ATOM 7341 C C . CYS A 1 924 ? 7.740 -41.552 -11.047 1.00 92.00 924 CYS A C 1
ATOM 7343 O O . CYS A 1 924 ? 7.435 -41.925 -9.913 1.00 92.00 924 CYS A O 1
ATOM 7345 N N . VAL A 1 925 ? 8.918 -41.835 -11.592 1.00 92.75 925 VAL A N 1
ATOM 7346 C CA . VAL A 1 925 ? 9.990 -42.597 -10.957 1.00 92.75 925 VAL A CA 1
ATOM 7347 C C . VAL A 1 925 ? 11.074 -41.634 -10.490 1.00 92.75 925 VAL A C 1
ATOM 7349 O O . VAL A 1 925 ? 11.736 -41.005 -11.312 1.00 92.75 925 VAL A O 1
ATOM 7352 N N . THR A 1 926 ? 11.302 -41.573 -9.179 1.00 92.56 926 THR A N 1
ATOM 7353 C CA . THR A 1 926 ? 12.446 -40.866 -8.589 1.00 92.56 926 THR A CA 1
ATOM 7354 C C . THR A 1 926 ? 13.490 -41.895 -8.171 1.00 92.56 926 THR A C 1
ATOM 7356 O O . THR A 1 926 ? 13.212 -42.792 -7.374 1.00 92.56 926 THR A O 1
ATOM 7359 N N . GLN A 1 927 ? 14.698 -41.772 -8.713 1.00 92.31 927 GLN A N 1
ATOM 7360 C CA . GLN A 1 927 ? 15.839 -42.631 -8.418 1.00 92.31 927 GLN A CA 1
ATOM 7361 C C . GLN A 1 927 ? 16.982 -41.786 -7.850 1.00 92.31 927 GLN A C 1
ATOM 7363 O O . GLN A 1 927 ? 17.567 -40.972 -8.560 1.00 92.31 927 GLN A O 1
ATOM 7368 N N . SER A 1 928 ? 17.290 -41.992 -6.572 1.00 89.75 928 SER A N 1
ATOM 7369 C CA . SER A 1 928 ? 18.363 -41.331 -5.825 1.00 89.75 928 SER A CA 1
ATOM 7370 C C . SER A 1 928 ? 19.201 -42.376 -5.064 1.00 89.75 928 SER A C 1
ATOM 7372 O O . SER A 1 928 ? 19.582 -43.400 -5.630 1.00 89.75 928 SER A O 1
ATOM 7374 N N . SER A 1 929 ? 19.449 -42.170 -3.766 1.00 83.12 929 SER A N 1
ATOM 7375 C CA . SER A 1 929 ? 19.876 -43.228 -2.837 1.00 83.12 929 SER A CA 1
ATOM 7376 C C . SER A 1 929 ? 18.828 -44.339 -2.662 1.00 83.12 929 SER A C 1
ATOM 7378 O O . SER A 1 929 ? 19.167 -45.456 -2.273 1.00 83.12 929 SER A O 1
ATOM 7380 N N . THR A 1 930 ? 17.561 -44.050 -2.972 1.00 85.81 930 THR A N 1
ATOM 7381 C CA . THR A 1 930 ? 16.459 -45.019 -3.014 1.00 85.81 930 THR A CA 1
ATOM 7382 C C . THR A 1 930 ? 15.677 -44.864 -4.319 1.00 85.81 930 THR A C 1
ATOM 7384 O O . THR A 1 930 ? 15.818 -43.861 -5.017 1.00 85.81 930 THR A O 1
ATOM 7387 N N . LYS A 1 931 ? 14.854 -45.857 -4.672 1.00 90.25 931 LYS A N 1
ATOM 7388 C CA . LYS A 1 931 ? 13.907 -45.748 -5.787 1.00 90.25 931 LYS A CA 1
ATOM 7389 C C . LYS A 1 931 ? 12.490 -45.641 -5.237 1.00 90.25 931 LYS A C 1
ATOM 7391 O O . LYS A 1 931 ? 12.001 -46.600 -4.641 1.00 90.25 931 LYS A O 1
ATOM 7396 N N . SER A 1 932 ? 11.829 -44.513 -5.474 1.00 90.25 932 SER A N 1
ATOM 7397 C CA . SER A 1 932 ? 10.384 -44.377 -5.294 1.00 90.25 932 SER A CA 1
ATOM 7398 C C . SER A 1 932 ? 9.676 -44.416 -6.651 1.00 90.25 932 SER A C 1
ATOM 7400 O O . SER A 1 932 ? 10.285 -44.298 -7.719 1.00 90.25 932 SER A O 1
ATOM 7402 N N . THR A 1 933 ? 8.372 -44.672 -6.635 1.00 91.31 933 THR A N 1
ATOM 7403 C CA . THR A 1 933 ? 7.537 -44.644 -7.838 1.00 91.31 933 THR A CA 1
ATOM 7404 C C . THR A 1 933 ? 6.140 -44.209 -7.435 1.00 91.31 933 THR A C 1
ATOM 7406 O O . THR A 1 933 ? 5.474 -44.881 -6.649 1.00 91.31 933 THR A O 1
ATOM 7409 N N . GLU A 1 934 ? 5.728 -43.063 -7.955 1.00 91.44 934 GLU A N 1
ATOM 7410 C CA . GLU A 1 934 ? 4.417 -42.470 -7.749 1.00 91.44 934 GLU A CA 1
ATOM 7411 C C . GLU A 1 934 ? 3.548 -42.716 -8.982 1.00 91.44 934 GLU A C 1
ATOM 7413 O O . GLU A 1 934 ? 4.021 -42.622 -10.116 1.00 91.44 934 GLU A O 1
ATOM 7418 N N . TYR A 1 935 ? 2.270 -43.003 -8.761 1.00 91.62 935 TYR A N 1
ATOM 7419 C CA . TYR A 1 935 ? 1.280 -43.164 -9.819 1.00 91.62 935 TYR A CA 1
ATOM 7420 C C . TYR A 1 935 ? 0.252 -42.046 -9.671 1.00 91.62 935 TYR A C 1
ATOM 7422 O O . TYR A 1 935 ? -0.236 -41.798 -8.569 1.00 91.62 935 TYR A O 1
ATOM 7430 N N . TRP A 1 936 ? -0.074 -41.376 -10.768 1.00 92.00 936 TRP A N 1
ATOM 7431 C CA . TRP A 1 936 ? -0.953 -40.213 -10.783 1.00 92.00 936 TRP A CA 1
ATOM 7432 C C . TRP A 1 936 ? -2.012 -40.388 -11.869 1.00 92.00 936 TRP A C 1
ATOM 7434 O O . TRP A 1 936 ? -1.674 -40.466 -13.047 1.00 92.00 936 TRP A O 1
ATOM 7444 N N . LEU A 1 937 ? -3.289 -40.452 -11.491 1.00 91.56 937 LEU A N 1
ATOM 7445 C CA . LEU A 1 937 ? -4.394 -40.403 -12.447 1.00 91.56 937 LEU A CA 1
ATOM 7446 C C . LEU A 1 937 ? -4.623 -38.947 -12.843 1.00 91.56 937 LEU A C 1
ATOM 7448 O O . LEU A 1 937 ? -5.022 -38.145 -11.997 1.00 91.56 937 LEU A O 1
ATOM 7452 N N . LEU A 1 938 ? -4.377 -38.618 -14.108 1.00 91.00 938 LEU A N 1
ATOM 7453 C CA . LEU A 1 938 ? -4.687 -37.315 -14.677 1.00 91.00 938 LEU A CA 1
ATOM 7454 C C . LEU A 1 938 ? -6.042 -37.380 -15.381 1.00 91.00 938 LEU A C 1
ATOM 7456 O O . LEU A 1 938 ? -6.287 -38.260 -16.204 1.00 91.00 938 LEU A O 1
ATOM 7460 N N . SER A 1 939 ? -6.896 -36.406 -15.092 1.00 91.25 939 SER A N 1
ATOM 7461 C CA . SER A 1 939 ? -8.089 -36.115 -15.883 1.00 91.25 939 SER A CA 1
ATOM 7462 C C . SER A 1 939 ? -7.909 -34.734 -16.500 1.00 91.25 939 SER A C 1
ATOM 7464 O O . SER A 1 939 ? -7.571 -33.779 -15.800 1.00 91.25 939 SER A O 1
ATOM 7466 N N . ASN A 1 940 ? -8.052 -34.651 -17.823 1.00 89.69 940 ASN A N 1
ATOM 7467 C CA . ASN A 1 940 ? -7.775 -33.457 -18.620 1.00 89.69 940 ASN A CA 1
ATOM 7468 C C . ASN A 1 940 ? -9.067 -32.983 -19.287 1.00 89.69 940 ASN A C 1
ATOM 7470 O O . ASN A 1 940 ? -9.760 -33.778 -19.927 1.00 89.69 940 ASN A O 1
ATOM 7474 N N . LYS A 1 941 ? -9.350 -31.684 -19.211 1.00 92.00 941 LYS A N 1
ATOM 7475 C CA . LYS A 1 941 ? -10.474 -31.056 -19.897 1.00 92.00 941 LYS A CA 1
ATOM 7476 C C . LYS A 1 941 ? -10.011 -29.863 -20.724 1.00 92.00 941 LYS A C 1
ATOM 7478 O O . LYS A 1 941 ? -9.347 -28.953 -20.231 1.00 92.00 941 LYS A O 1
ATOM 7483 N N . GLU A 1 942 ? -10.439 -29.851 -21.982 1.00 89.31 942 GLU A N 1
ATOM 7484 C CA . GLU A 1 942 ? -10.319 -28.698 -22.867 1.00 89.31 942 GLU A CA 1
ATOM 7485 C C . GLU A 1 942 ? -11.695 -28.187 -23.293 1.00 89.31 942 GLU A C 1
ATOM 7487 O O . GLU A 1 942 ? -12.611 -28.967 -23.572 1.00 89.31 942 GLU A O 1
ATOM 7492 N N . GLN A 1 943 ? -11.832 -26.864 -23.380 1.00 87.94 943 GLN A N 1
ATOM 7493 C CA . GLN A 1 943 ? -13.045 -26.194 -23.837 1.00 87.94 943 GLN A CA 1
ATOM 7494 C C . GLN A 1 943 ? -12.690 -24.885 -24.554 1.00 87.94 943 GLN A C 1
ATOM 7496 O O . GLN A 1 943 ? -11.706 -24.221 -24.230 1.00 87.94 943 GLN A O 1
ATOM 7501 N N . ARG A 1 944 ? -13.496 -24.469 -25.536 1.00 86.31 944 ARG A N 1
ATOM 7502 C CA . ARG A 1 944 ? -13.413 -23.104 -26.080 1.00 86.31 944 ARG A CA 1
ATOM 7503 C C . ARG A 1 944 ? -14.357 -22.202 -25.307 1.00 86.31 944 ARG A C 1
ATOM 7505 O O . ARG A 1 944 ? -15.568 -22.284 -25.494 1.00 86.31 944 ARG A O 1
ATOM 7512 N N . LEU A 1 945 ? -13.789 -21.334 -24.481 1.00 81.69 945 LEU A N 1
ATOM 7513 C CA . LEU A 1 945 ? -14.535 -20.324 -23.744 1.00 81.69 945 LEU A CA 1
ATOM 7514 C C . LEU A 1 945 ? -14.464 -18.989 -24.482 1.00 81.69 945 LEU A C 1
ATOM 7516 O O . LEU A 1 945 ? -13.473 -18.678 -25.148 1.00 81.69 945 LEU A O 1
ATOM 7520 N N . LYS A 1 946 ? -15.538 -18.209 -24.383 1.00 75.38 946 LYS A N 1
ATOM 7521 C CA . LYS A 1 946 ? -15.601 -16.871 -24.963 1.00 75.38 946 LYS A CA 1
ATOM 7522 C C . LYS A 1 946 ? -15.044 -15.876 -23.947 1.00 75.38 946 LYS A C 1
ATOM 7524 O O . LYS A 1 946 ? -15.555 -15.806 -22.836 1.00 75.38 946 LYS A O 1
ATOM 7529 N N . SER A 1 947 ? -14.004 -15.136 -24.309 1.00 67.00 947 SER A N 1
ATOM 7530 C CA . SER A 1 947 ? -13.463 -14.059 -23.478 1.00 67.00 947 SER A CA 1
ATOM 7531 C C . SER A 1 947 ? -14.234 -12.750 -23.658 1.00 67.00 947 SER A C 1
ATOM 7533 O O . SER A 1 947 ? -15.164 -12.662 -24.463 1.00 67.00 947 SER A O 1
ATOM 7535 N N . GLN A 1 948 ? -13.893 -11.747 -22.849 1.00 62.81 948 GLN A N 1
ATOM 7536 C CA . GLN A 1 948 ? -14.675 -10.520 -22.692 1.00 62.81 948 GLN A CA 1
ATOM 7537 C C . GLN A 1 948 ? -14.597 -9.615 -23.935 1.00 62.81 948 GLN A C 1
ATOM 7539 O O . GLN A 1 948 ? -15.604 -9.036 -24.337 1.00 62.81 948 GLN A O 1
ATOM 7544 N N . ASP A 1 949 ? -13.444 -9.606 -24.610 1.00 58.91 949 ASP A N 1
ATOM 7545 C CA . ASP A 1 949 ? -13.222 -9.140 -25.990 1.00 58.91 949 ASP A CA 1
ATOM 7546 C C . ASP A 1 949 ? -14.118 -9.803 -27.064 1.00 58.91 949 ASP A C 1
ATOM 7548 O O . ASP A 1 949 ? -14.151 -9.368 -28.216 1.00 58.91 949 ASP A O 1
ATOM 7552 N N . GLY A 1 950 ? -14.847 -10.864 -26.714 1.00 62.16 950 GLY A N 1
ATOM 7553 C CA . GLY A 1 950 ? -15.701 -11.636 -27.607 1.00 62.16 950 GLY A CA 1
ATOM 7554 C C . GLY A 1 950 ? -14.975 -12.693 -28.444 1.00 62.16 950 GLY A C 1
ATOM 7555 O O . GLY A 1 950 ? -15.644 -13.423 -29.183 1.00 62.16 950 GLY A O 1
ATOM 7556 N N . ALA A 1 951 ? -13.651 -12.812 -28.320 1.00 69.38 951 ALA A N 1
ATOM 7557 C CA . ALA A 1 951 ? -12.861 -13.870 -28.938 1.00 69.38 951 ALA A CA 1
ATOM 7558 C C . ALA A 1 951 ? -13.092 -15.223 -28.241 1.00 69.38 951 ALA A C 1
ATOM 7560 O O . ALA A 1 951 ? -13.633 -15.296 -27.139 1.00 69.38 951 ALA A O 1
ATOM 7561 N N . TYR A 1 952 ? -12.659 -16.314 -28.875 1.00 74.38 952 TYR A N 1
ATOM 7562 C CA . TYR A 1 952 ? -12.647 -17.642 -28.256 1.00 74.38 952 TYR A CA 1
ATOM 7563 C C . TYR A 1 952 ? -11.217 -18.024 -27.875 1.00 74.38 952 TYR A C 1
ATOM 7565 O O . TYR A 1 952 ? -10.382 -18.262 -28.751 1.00 74.38 952 TYR A O 1
ATOM 7573 N N . LYS A 1 953 ? -10.948 -18.104 -26.570 1.00 78.44 953 LYS A N 1
ATOM 7574 C CA . LYS A 1 953 ? -9.666 -18.541 -26.003 1.00 78.44 953 LYS A CA 1
ATOM 7575 C C . LYS A 1 953 ? -9.793 -20.023 -25.600 1.00 78.44 953 LYS A C 1
ATOM 7577 O O . LYS A 1 953 ? -10.855 -20.483 -25.177 1.00 78.44 953 LYS A O 1
ATOM 7582 N N . GLN A 1 954 ? -8.733 -20.805 -25.812 1.00 83.06 954 GLN A N 1
ATOM 7583 C CA . GLN A 1 954 ? -8.717 -22.238 -25.494 1.00 83.06 954 GLN A CA 1
ATOM 7584 C C . GLN A 1 954 ? -8.421 -22.403 -24.005 1.00 83.06 954 GLN A C 1
ATOM 7586 O O . GLN A 1 954 ? -7.348 -22.025 -23.537 1.00 83.06 954 GLN A O 1
ATOM 7591 N N . ALA A 1 955 ? -9.402 -22.902 -23.266 1.00 85.31 955 ALA A N 1
ATOM 7592 C CA . ALA A 1 955 ? -9.329 -23.138 -21.839 1.00 85.31 955 ALA A CA 1
ATOM 7593 C C . ALA A 1 955 ? -8.916 -24.592 -21.609 1.00 85.31 955 ALA A C 1
ATOM 7595 O O . ALA A 1 955 ? -9.513 -25.502 -22.188 1.00 85.31 955 ALA A O 1
ATOM 7596 N N . VAL A 1 956 ? -7.880 -24.793 -20.801 1.00 88.19 956 VAL A N 1
ATOM 7597 C CA . VAL A 1 956 ? -7.287 -26.104 -20.527 1.00 88.19 956 VAL A CA 1
ATOM 7598 C C . VAL A 1 956 ? -7.122 -26.231 -19.022 1.00 88.19 956 VAL A C 1
ATOM 7600 O O . VAL A 1 956 ? -6.461 -25.392 -18.406 1.00 88.19 956 VAL A O 1
ATOM 7603 N N . ALA A 1 957 ? -7.708 -27.273 -18.443 1.00 91.50 957 ALA A N 1
ATOM 7604 C CA . ALA A 1 957 ? -7.541 -27.628 -17.043 1.00 91.50 957 ALA A CA 1
ATOM 7605 C C . ALA A 1 957 ? -7.276 -29.126 -16.895 1.00 91.50 957 ALA A C 1
ATOM 7607 O O . ALA A 1 957 ? -7.794 -29.936 -17.665 1.00 91.50 957 ALA A O 1
ATOM 7608 N N . SER A 1 958 ? -6.509 -29.492 -15.873 1.00 91.38 958 SER A N 1
ATOM 7609 C CA . SER A 1 958 ? -6.319 -30.887 -15.493 1.00 91.38 958 SER A CA 1
ATOM 7610 C C . SER A 1 958 ? -6.285 -31.032 -13.982 1.00 91.38 958 SER A C 1
ATOM 7612 O O . SER A 1 958 ? -5.748 -30.177 -13.276 1.00 91.38 958 SER A O 1
ATOM 7614 N N . VAL A 1 959 ? -6.790 -32.155 -13.489 1.00 93.62 959 VAL A N 1
ATOM 7615 C CA . VAL A 1 959 ? -6.577 -32.591 -12.106 1.00 93.62 959 VAL A CA 1
ATOM 7616 C C . VAL A 1 959 ? -5.655 -33.803 -12.089 1.00 93.62 959 VAL A C 1
ATOM 7618 O O . VAL A 1 959 ? -5.615 -34.569 -13.053 1.00 93.62 959 VAL A O 1
ATOM 7621 N N . ALA A 1 960 ? -4.920 -33.992 -10.996 1.00 93.50 960 ALA A N 1
ATOM 7622 C CA . ALA A 1 960 ? -4.106 -35.178 -10.765 1.00 93.50 960 ALA A CA 1
ATOM 7623 C C . ALA A 1 960 ? -4.376 -35.757 -9.370 1.00 93.50 960 ALA A C 1
ATOM 7625 O O . ALA A 1 960 ? -4.066 -35.141 -8.345 1.00 93.50 960 ALA A O 1
ATOM 7626 N N . CYS A 1 961 ? -4.948 -36.960 -9.341 1.00 92.69 961 CYS A N 1
ATOM 7627 C CA . CYS A 1 961 ? -5.193 -37.738 -8.131 1.00 92.69 961 CYS A CA 1
ATOM 7628 C C . CYS A 1 961 ? -4.057 -38.748 -7.921 1.00 92.69 961 CYS A C 1
ATOM 7630 O O . CYS A 1 961 ? -3.659 -39.446 -8.856 1.00 92.69 961 CYS A O 1
ATOM 7632 N N . LYS A 1 962 ? -3.530 -38.842 -6.697 1.00 93.56 962 LYS A N 1
ATOM 7633 C CA . LYS A 1 962 ? -2.451 -39.778 -6.364 1.00 93.56 962 LYS A CA 1
ATOM 7634 C C . LYS A 1 962 ? -3.007 -41.195 -6.199 1.00 93.56 962 LYS A C 1
ATOM 7636 O O . LYS A 1 962 ? -4.043 -41.395 -5.567 1.00 93.56 962 LYS A O 1
ATOM 7641 N N . LEU A 1 963 ? -2.310 -42.187 -6.748 1.00 91.06 963 LEU A N 1
ATOM 7642 C CA . LEU A 1 963 ? -2.691 -43.598 -6.716 1.00 91.06 963 LEU A CA 1
ATOM 7643 C C . LEU A 1 963 ? -1.660 -44.456 -5.968 1.00 91.06 963 LEU A C 1
ATOM 7645 O O . LEU A 1 963 ? -0.453 -44.373 -6.200 1.00 91.06 963 LEU A O 1
ATOM 7649 N N . VAL A 1 964 ? -2.157 -45.383 -5.150 1.00 89.31 964 VAL A N 1
ATOM 7650 C CA . VAL A 1 964 ? -1.382 -46.446 -4.498 1.00 89.31 964 VAL A CA 1
ATOM 7651 C C . VAL A 1 964 ? -1.688 -47.777 -5.179 1.00 89.31 964 VAL A C 1
ATOM 7653 O O . VAL A 1 964 ? -2.812 -48.280 -5.113 1.00 89.31 964 VAL A O 1
ATOM 7656 N N . LYS A 1 965 ? -0.677 -48.372 -5.822 1.00 82.50 965 LYS A N 1
ATOM 7657 C CA . LYS A 1 965 ? -0.776 -49.675 -6.500 1.00 82.50 965 LYS A CA 1
ATOM 7658 C C . LYS A 1 965 ? -0.784 -50.810 -5.467 1.00 82.50 965 LYS A C 1
ATOM 7660 O O . LYS A 1 965 ? 0.175 -50.971 -4.713 1.00 82.50 965 LYS A O 1
ATOM 7665 N N . LYS A 1 966 ? -1.852 -51.612 -5.427 1.00 82.38 966 LYS A N 1
ATOM 7666 C CA . LYS A 1 966 ? -1.984 -52.816 -4.590 1.00 82.38 966 LYS A CA 1
ATOM 7667 C C . LYS A 1 966 ? -2.258 -54.023 -5.482 1.00 82.38 966 LYS A C 1
ATOM 7669 O O . LYS A 1 966 ? -3.346 -54.161 -6.026 1.00 82.38 966 LYS A O 1
ATOM 7674 N N . GLN A 1 967 ? -1.280 -54.923 -5.595 1.00 81.75 967 GLN A N 1
ATOM 7675 C CA . GLN A 1 967 ? -1.353 -56.097 -6.477 1.00 81.75 967 GLN A CA 1
ATOM 7676 C C . GLN A 1 967 ? -1.693 -55.689 -7.927 1.00 81.75 967 GLN A C 1
ATOM 7678 O O . GLN A 1 967 ? -0.854 -55.086 -8.591 1.00 81.75 967 GLN A O 1
ATOM 7683 N N . SER A 1 968 ? -2.903 -55.995 -8.402 1.00 77.25 968 SER A N 1
ATOM 7684 C CA . SER A 1 968 ? -3.409 -55.691 -9.747 1.00 77.25 968 SER A CA 1
ATOM 7685 C C . SER A 1 968 ? -4.389 -54.508 -9.804 1.00 77.25 968 SER A C 1
ATOM 7687 O O . SER A 1 968 ? -4.992 -54.278 -10.849 1.00 77.25 968 SER A O 1
ATOM 7689 N N . SER A 1 969 ? -4.567 -53.754 -8.714 1.00 80.69 969 SER A N 1
ATOM 7690 C CA . SER A 1 969 ? -5.464 -52.594 -8.655 1.00 80.69 969 SER A CA 1
ATOM 7691 C C . SER A 1 969 ? -4.773 -51.336 -8.122 1.00 80.69 969 SER A C 1
ATOM 7693 O O . SER A 1 969 ? -3.686 -51.382 -7.542 1.00 80.69 969 SER A O 1
ATOM 7695 N N . PHE A 1 970 ? -5.422 -50.191 -8.323 1.00 85.94 970 PHE A N 1
ATOM 7696 C CA . PHE A 1 970 ? -5.044 -48.913 -7.730 1.00 85.94 970 PHE A CA 1
ATOM 7697 C C . PHE A 1 970 ? -6.111 -48.469 -6.724 1.00 85.94 970 PHE A C 1
ATOM 7699 O O . PHE A 1 970 ? -7.299 -48.719 -6.921 1.00 85.94 970 PHE A O 1
ATOM 7706 N N . LEU A 1 971 ? -5.685 -47.790 -5.661 1.00 88.06 971 LEU A N 1
ATOM 7707 C CA . LEU A 1 971 ? -6.556 -47.044 -4.752 1.00 88.06 971 LEU A CA 1
ATOM 7708 C C . LEU A 1 971 ? -6.136 -45.576 -4.749 1.00 88.06 971 LEU A C 1
ATOM 7710 O O . LEU A 1 971 ? -4.939 -45.293 -4.741 1.00 88.06 971 LEU A O 1
ATOM 7714 N N . CYS A 1 972 ? -7.099 -44.661 -4.708 1.00 88.81 972 CYS A N 1
ATOM 7715 C CA . CYS A 1 972 ? -6.814 -43.236 -4.568 1.00 88.81 972 CYS A CA 1
ATOM 7716 C C . CYS A 1 972 ? -6.279 -42.919 -3.163 1.00 88.81 972 CYS A C 1
ATOM 7718 O O . CYS A 1 972 ? -6.780 -43.434 -2.161 1.00 88.81 972 CYS A O 1
ATOM 7720 N N . GLU A 1 973 ? -5.280 -42.046 -3.095 1.00 91.19 973 GLU A N 1
ATOM 7721 C CA . GLU A 1 973 ? -4.728 -41.471 -1.872 1.00 91.19 973 GLU A CA 1
ATOM 7722 C C . GLU A 1 973 ? -5.074 -39.980 -1.858 1.00 91.19 973 GLU A C 1
ATOM 7724 O O . GLU A 1 973 ? -4.667 -39.238 -2.751 1.00 91.19 973 GLU A O 1
ATOM 7729 N N . ALA A 1 974 ? -5.855 -39.546 -0.867 1.00 88.88 974 ALA A N 1
ATOM 7730 C CA . ALA A 1 974 ? -6.172 -38.132 -0.698 1.00 88.88 974 ALA A CA 1
ATOM 7731 C C . ALA A 1 974 ? -4.917 -37.367 -0.257 1.00 88.88 974 ALA A C 1
ATOM 7733 O O . ALA A 1 974 ? -4.221 -37.785 0.669 1.00 88.88 974 ALA A O 1
ATOM 7734 N N . ILE A 1 975 ? -4.649 -36.244 -0.918 1.00 90.69 975 ILE A N 1
ATOM 7735 C CA . ILE A 1 975 ? -3.479 -35.393 -0.685 1.00 90.69 975 ILE A CA 1
ATOM 7736 C C . ILE A 1 975 ? -3.904 -33.950 -0.431 1.00 90.69 975 ILE A C 1
ATOM 7738 O O . ILE A 1 975 ? -5.006 -33.547 -0.789 1.00 90.69 975 ILE A O 1
ATOM 7742 N N . GLU A 1 976 ? -3.003 -33.147 0.123 1.00 89.81 976 GLU A N 1
ATOM 7743 C CA . GLU A 1 976 ? -3.162 -31.695 0.116 1.00 89.81 976 GLU A CA 1
ATOM 7744 C C . GLU A 1 976 ? -3.008 -31.167 -1.325 1.00 89.81 976 GLU A C 1
ATOM 7746 O O . GLU A 1 976 ? -1.988 -31.386 -1.988 1.00 89.81 976 GLU A O 1
ATOM 7751 N N . GLY A 1 977 ? -4.068 -30.560 -1.862 1.00 88.56 977 GLY A N 1
ATOM 7752 C CA . GLY A 1 977 ? -4.148 -30.171 -3.267 1.00 88.56 977 GLY A CA 1
ATOM 7753 C C . GLY A 1 977 ? -3.466 -28.842 -3.584 1.00 88.56 977 GLY A C 1
ATOM 7754 O O . GLY A 1 977 ? -3.991 -27.786 -3.236 1.00 88.56 977 GLY A O 1
ATOM 7755 N N . ASN A 1 978 ? -2.348 -28.865 -4.311 1.00 89.50 978 ASN A N 1
ATOM 7756 C CA . ASN A 1 978 ? -1.661 -27.655 -4.777 1.00 89.50 978 ASN A CA 1
ATOM 7757 C C . ASN A 1 978 ? -2.221 -27.146 -6.120 1.00 89.50 978 ASN A C 1
ATOM 7759 O O . ASN A 1 978 ? -2.633 -27.939 -6.971 1.00 89.50 978 ASN A O 1
ATOM 7763 N N . THR A 1 979 ? -2.142 -25.827 -6.337 1.00 89.50 979 THR A N 1
ATOM 7764 C CA . THR A 1 979 ? -2.456 -25.165 -7.617 1.00 89.50 979 THR A CA 1
ATOM 7765 C C . THR A 1 979 ? -1.221 -25.062 -8.517 1.00 89.50 979 THR A C 1
ATOM 7767 O O . THR A 1 979 ? -0.133 -24.682 -8.074 1.00 89.50 979 THR A O 1
ATOM 7770 N N . PHE A 1 980 ? -1.398 -25.338 -9.805 1.00 88.94 980 PHE A N 1
ATOM 7771 C CA . PHE A 1 980 ? -0.359 -25.328 -10.830 1.00 88.94 980 PHE A CA 1
ATOM 7772 C C . PHE A 1 980 ? -0.751 -24.424 -12.007 1.00 88.94 980 PHE A C 1
ATOM 7774 O O . PHE A 1 980 ? -1.927 -24.246 -12.323 1.00 88.94 980 PHE A O 1
ATOM 7781 N N . CYS A 1 981 ? 0.259 -23.891 -12.689 1.00 83.19 981 CYS A N 1
ATOM 7782 C CA . CYS A 1 981 ? 0.157 -23.369 -14.050 1.00 83.19 981 CYS A CA 1
ATOM 7783 C C . CYS A 1 981 ? 1.330 -23.983 -14.826 1.00 83.19 981 CYS A C 1
ATOM 7785 O O . CYS A 1 981 ? 2.409 -23.395 -14.899 1.00 83.19 981 CYS A O 1
ATOM 7787 N N . PHE A 1 982 ? 1.146 -25.243 -15.246 1.00 80.50 982 PHE A N 1
ATOM 7788 C CA . PHE A 1 982 ? 2.183 -26.218 -15.645 1.00 80.50 982 PHE A CA 1
ATOM 7789 C C . PHE A 1 982 ? 3.146 -26.613 -14.505 1.00 80.50 982 PHE A C 1
ATOM 7791 O O . PHE A 1 982 ? 3.311 -27.796 -14.214 1.00 80.50 982 PHE A O 1
ATOM 7798 N N . LEU A 1 983 ? 3.704 -25.636 -13.786 1.00 81.38 983 LEU A N 1
ATOM 7799 C CA . LEU A 1 983 ? 4.499 -25.814 -12.566 1.00 81.38 983 LEU A CA 1
ATOM 7800 C C . LEU A 1 983 ? 3.725 -25.376 -11.305 1.00 81.38 983 LEU A C 1
ATOM 7802 O O . LEU A 1 983 ? 2.831 -24.529 -11.398 1.00 81.38 983 LEU A O 1
ATOM 7806 N N . PRO A 1 984 ? 4.054 -25.918 -10.112 1.00 80.50 984 PRO A N 1
ATOM 7807 C CA . PRO A 1 984 ? 3.345 -25.592 -8.874 1.00 80.50 984 PRO A CA 1
ATOM 7808 C C . PRO A 1 984 ? 3.611 -24.149 -8.428 1.00 80.50 984 PRO A C 1
ATOM 7810 O O . PRO A 1 984 ? 4.770 -23.744 -8.255 1.00 80.50 984 PRO A O 1
ATOM 7813 N N . LEU A 1 985 ? 2.529 -23.401 -8.206 1.00 81.44 985 LEU A N 1
ATOM 7814 C CA . LEU A 1 985 ? 2.527 -22.010 -7.743 1.00 81.44 985 LEU A CA 1
ATOM 7815 C C . LEU A 1 985 ? 2.819 -21.918 -6.229 1.00 81.44 985 LEU A C 1
ATOM 7817 O O . LEU A 1 985 ? 2.832 -22.929 -5.532 1.00 81.44 985 LEU A O 1
ATOM 7821 N N . SER A 1 986 ? 3.067 -20.707 -5.712 1.00 69.44 986 SER A N 1
ATOM 7822 C CA . SER A 1 986 ? 3.237 -20.440 -4.263 1.00 69.44 986 SER A CA 1
ATOM 7823 C C . SER A 1 986 ? 1.951 -19.933 -3.586 1.00 69.44 986 SER A C 1
ATOM 7825 O O . SER A 1 986 ? 2.010 -19.016 -2.770 1.00 69.44 986 SER A O 1
ATOM 7827 N N . VAL A 1 987 ? 0.797 -20.503 -3.945 1.00 72.38 987 VAL A N 1
ATOM 7828 C CA . VAL A 1 987 ? -0.489 -20.253 -3.264 1.00 72.38 987 VAL A CA 1
ATOM 7829 C C . VAL A 1 987 ? -0.730 -21.280 -2.150 1.00 72.38 987 VAL A C 1
ATOM 7831 O O . VAL A 1 987 ? -0.185 -22.382 -2.235 1.00 72.38 987 VAL A O 1
ATOM 7834 N N . PRO A 1 988 ? -1.568 -20.954 -1.143 1.00 71.06 988 PRO A N 1
ATOM 7835 C CA . PRO A 1 988 ? -2.082 -21.929 -0.182 1.00 71.06 988 PRO A CA 1
ATOM 7836 C C . PRO A 1 988 ? -2.764 -23.126 -0.859 1.00 71.06 988 PRO A C 1
ATOM 7838 O O . PRO A 1 988 ? -3.166 -23.057 -2.024 1.00 71.06 988 PRO A O 1
ATOM 7841 N N . ALA A 1 989 ? -2.929 -24.216 -0.108 1.00 77.69 989 ALA A N 1
ATOM 7842 C CA . ALA A 1 989 ? -3.634 -25.400 -0.579 1.00 77.69 989 ALA A CA 1
ATOM 7843 C C . ALA A 1 989 ? -5.076 -25.078 -1.015 1.00 77.69 989 ALA A C 1
ATOM 7845 O O . ALA A 1 989 ? -5.793 -24.317 -0.369 1.00 77.69 989 ALA A O 1
ATOM 7846 N N . THR A 1 990 ? -5.520 -25.719 -2.095 1.00 83.94 990 THR A N 1
ATOM 7847 C CA . THR A 1 990 ? -6.863 -25.568 -2.690 1.00 83.94 990 THR A CA 1
ATOM 7848 C C . THR A 1 990 ? -8.005 -26.087 -1.809 1.00 83.94 990 THR A C 1
ATOM 7850 O O . THR A 1 990 ? -9.169 -25.881 -2.142 1.00 83.94 990 THR A O 1
ATOM 7853 N N . GLY A 1 991 ? -7.695 -26.831 -0.742 1.00 85.06 991 GLY A N 1
ATOM 7854 C CA . GLY A 1 991 ? -8.668 -27.610 0.031 1.00 85.06 991 GLY A CA 1
ATOM 7855 C C . GLY A 1 991 ? -9.190 -28.868 -0.682 1.00 85.06 991 GLY A C 1
ATOM 7856 O O . GLY A 1 991 ? -9.932 -29.639 -0.076 1.00 85.06 991 GLY A O 1
ATOM 7857 N N . LEU A 1 992 ? -8.802 -29.110 -1.940 1.00 88.94 992 LEU A N 1
ATOM 7858 C CA . LEU A 1 992 ? -9.195 -30.294 -2.705 1.00 88.94 992 LEU A CA 1
ATOM 7859 C C . LEU A 1 992 ? -8.245 -31.476 -2.434 1.00 88.94 992 LEU A C 1
ATOM 7861 O O . LEU A 1 992 ? -7.051 -31.260 -2.222 1.00 88.94 992 LEU A O 1
ATOM 7865 N N . PRO A 1 993 ? -8.727 -32.733 -2.514 1.00 92.56 993 PRO A N 1
ATOM 7866 C CA . PRO A 1 993 ? -7.918 -33.935 -2.285 1.00 92.56 993 PRO A CA 1
ATOM 7867 C C . PRO A 1 993 ? -7.004 -34.316 -3.471 1.00 92.56 993 PRO A C 1
ATOM 7869 O O . PRO A 1 993 ? -6.523 -35.449 -3.535 1.00 92.56 993 PRO A O 1
ATOM 7872 N N . VAL A 1 994 ? -6.807 -33.411 -4.440 1.00 93.62 994 VAL A N 1
ATOM 7873 C CA . VAL A 1 994 ? -6.089 -33.619 -5.712 1.00 93.62 994 VAL A CA 1
ATOM 7874 C C . VAL A 1 994 ? -5.291 -32.371 -6.090 1.00 93.62 994 VAL A C 1
ATOM 7876 O O . VAL A 1 994 ? -5.623 -31.261 -5.682 1.00 93.62 994 VAL A O 1
ATOM 7879 N N . HIS A 1 995 ? -4.250 -32.525 -6.903 1.00 94.00 995 HIS A N 1
ATOM 7880 C CA . HIS A 1 995 ? -3.553 -31.389 -7.511 1.00 94.00 995 HIS A CA 1
ATOM 7881 C C . HIS A 1 995 ? -4.352 -30.838 -8.704 1.00 94.00 995 HIS A C 1
ATOM 7883 O O . HIS A 1 995 ? -4.938 -31.621 -9.450 1.00 94.00 995 HIS A O 1
ATOM 7889 N N . VAL A 1 996 ? -4.359 -29.515 -8.911 1.00 92.94 996 VAL A N 1
ATOM 7890 C CA . VAL A 1 996 ? -5.123 -28.853 -9.990 1.00 92.94 996 VAL A CA 1
ATOM 7891 C C . VAL A 1 996 ? -4.220 -27.926 -10.800 1.00 92.94 996 VAL A C 1
ATOM 7893 O O . VAL A 1 996 ? -3.580 -27.039 -10.239 1.00 92.94 996 VAL A O 1
ATOM 7896 N N . THR A 1 997 ? -4.212 -28.076 -12.125 1.00 91.56 997 THR A N 1
ATOM 7897 C CA . THR A 1 997 ? -3.636 -27.104 -13.064 1.00 91.56 997 THR A CA 1
ATOM 7898 C C . THR A 1 997 ? -4.721 -26.511 -13.953 1.00 91.56 997 THR A C 1
ATOM 7900 O O . THR A 1 997 ? -5.688 -27.182 -14.312 1.00 91.56 997 THR A O 1
ATOM 7903 N N . ALA A 1 998 ? -4.510 -25.278 -14.391 1.00 89.62 998 ALA A N 1
ATOM 7904 C CA . ALA A 1 998 ? -5.157 -24.740 -15.578 1.00 89.62 998 ALA A CA 1
ATOM 7905 C C . ALA A 1 998 ? -4.239 -23.715 -16.248 1.00 89.62 998 ALA A C 1
ATOM 7907 O O . ALA A 1 998 ? -3.239 -23.291 -15.661 1.00 89.62 998 ALA A O 1
ATOM 7908 N N . ASN A 1 999 ? -4.590 -23.265 -17.454 1.00 85.94 999 ASN A N 1
ATOM 7909 C CA . ASN A 1 999 ? -3.943 -22.115 -18.087 1.00 85.94 999 ASN A CA 1
ATOM 7910 C C . ASN A 1 999 ? -4.410 -20.780 -17.464 1.00 85.94 999 ASN A C 1
ATOM 7912 O O . ASN A 1 999 ? -4.895 -19.879 -18.150 1.00 85.94 999 ASN A O 1
ATOM 7916 N N . PHE A 1 1000 ? -4.266 -20.679 -16.137 1.00 86.06 1000 PHE A N 1
ATOM 7917 C CA . PHE A 1 1000 ? -4.618 -19.516 -15.328 1.00 86.06 1000 PHE A CA 1
ATOM 7918 C C . PHE A 1 1000 ? -3.830 -18.272 -15.747 1.00 86.06 1000 PHE A C 1
ATOM 7920 O O . PHE A 1 1000 ? -2.617 -18.323 -15.977 1.00 86.06 1000 PHE A O 1
ATOM 7927 N N . ALA A 1 1001 ? -4.486 -17.115 -15.700 1.00 80.31 1001 ALA A N 1
ATOM 7928 C CA . ALA A 1 1001 ? -3.779 -15.849 -15.617 1.00 80.31 1001 ALA A CA 1
ATOM 7929 C C . ALA A 1 1001 ? -3.148 -15.724 -14.219 1.00 80.31 1001 ALA A C 1
ATOM 7931 O O . ALA A 1 1001 ? -3.853 -15.797 -13.213 1.00 80.31 1001 ALA A O 1
ATOM 7932 N N . VAL A 1 1002 ? -1.829 -15.539 -14.146 1.00 71.94 1002 VAL A N 1
ATOM 7933 C CA . VAL A 1 1002 ? -1.061 -15.486 -12.887 1.00 71.94 1002 VAL A CA 1
ATOM 7934 C C . VAL A 1 1002 ? -0.484 -14.095 -12.613 1.00 71.94 1002 VAL A C 1
ATOM 7936 O O . VAL A 1 1002 ? -0.299 -13.284 -13.523 1.00 71.94 1002 VAL A O 1
ATOM 7939 N N . MET A 1 1003 ? -0.182 -13.820 -11.343 1.00 64.00 1003 MET A N 1
ATOM 7940 C CA . MET A 1 1003 ? 0.556 -12.628 -10.913 1.00 64.00 1003 MET A CA 1
ATOM 7941 C C . MET A 1 1003 ? 1.981 -12.610 -11.503 1.00 64.00 1003 MET A C 1
ATOM 7943 O O . MET A 1 1003 ? 2.553 -13.657 -11.812 1.00 64.00 1003 MET A O 1
ATOM 7947 N N . SER A 1 1004 ? 2.584 -11.426 -11.657 1.00 55.31 1004 SER A N 1
ATOM 7948 C CA . SER A 1 1004 ? 3.887 -11.247 -12.335 1.00 55.31 1004 SER A CA 1
ATOM 7949 C C . SER A 1 1004 ? 5.071 -11.943 -11.657 1.00 55.31 1004 SER A C 1
ATOM 7951 O O . SER A 1 1004 ? 6.031 -12.299 -12.334 1.00 55.31 1004 SER A O 1
ATOM 7953 N N . ASN A 1 1005 ? 4.980 -12.141 -10.346 1.00 52.91 1005 ASN A N 1
ATOM 7954 C CA . ASN A 1 1005 ? 5.920 -12.862 -9.485 1.00 52.91 1005 ASN A CA 1
ATOM 7955 C C . ASN A 1 1005 ? 5.552 -14.357 -9.307 1.00 52.91 1005 ASN A C 1
ATOM 7957 O O . ASN A 1 1005 ? 6.163 -15.047 -8.493 1.00 52.91 1005 ASN A O 1
ATOM 7961 N N . ARG A 1 1006 ? 4.507 -14.844 -9.999 1.00 60.06 1006 ARG A N 1
ATOM 7962 C CA . ARG A 1 1006 ? 3.928 -16.198 -9.876 1.00 60.06 1006 ARG A CA 1
ATOM 7963 C C . ARG A 1 1006 ? 3.520 -16.605 -8.441 1.00 60.06 1006 ARG A C 1
ATOM 7965 O O . ARG A 1 1006 ? 3.370 -17.797 -8.163 1.00 60.06 1006 ARG A O 1
ATOM 7972 N N . SER A 1 1007 ? 3.273 -15.650 -7.531 1.00 61.56 1007 SER A N 1
ATOM 7973 C CA . SER A 1 1007 ? 2.824 -15.959 -6.159 1.00 61.56 1007 SER A CA 1
ATOM 7974 C C . SER A 1 1007 ? 1.362 -16.402 -6.068 1.00 61.56 1007 SER A C 1
ATOM 7976 O O . SER A 1 1007 ? 0.975 -16.963 -5.052 1.00 61.56 1007 SER A O 1
ATOM 7978 N N . GLY A 1 1008 ? 0.557 -16.200 -7.115 1.00 69.12 1008 GLY A N 1
ATOM 7979 C CA . GLY A 1 1008 ? -0.822 -16.682 -7.173 1.00 69.12 1008 GLY A CA 1
ATOM 7980 C C . GLY A 1 1008 ? -1.503 -16.457 -8.520 1.00 69.12 1008 GLY A C 1
ATOM 7981 O O . GLY A 1 1008 ? -0.910 -15.909 -9.455 1.00 69.12 1008 GLY A O 1
ATOM 7982 N N . ILE A 1 1009 ? -2.756 -16.904 -8.608 1.00 79.69 1009 ILE A N 1
ATOM 7983 C CA . ILE A 1 1009 ? -3.647 -16.636 -9.744 1.00 79.69 1009 ILE A CA 1
ATOM 7984 C C . ILE A 1 1009 ? -4.241 -15.223 -9.639 1.00 79.69 1009 ILE A C 1
ATOM 7986 O O . ILE A 1 1009 ? -4.326 -14.648 -8.558 1.00 79.69 1009 ILE A O 1
ATOM 7990 N N . TRP A 1 1010 ? -4.630 -14.642 -10.770 1.00 70.94 1010 TRP A N 1
ATOM 7991 C CA . TRP A 1 1010 ? -5.218 -13.307 -10.843 1.00 70.94 1010 TRP A CA 1
ATOM 7992 C C . TRP A 1 1010 ? -6.689 -13.330 -10.401 1.00 70.94 1010 TRP A C 1
ATOM 7994 O O . TRP A 1 1010 ? -7.534 -13.885 -11.103 1.00 70.94 1010 TRP A O 1
ATOM 8004 N N . THR A 1 1011 ? -6.995 -12.722 -9.256 1.00 63.50 1011 THR A N 1
ATOM 8005 C CA . THR A 1 1011 ? -8.348 -12.661 -8.669 1.00 63.50 1011 THR A CA 1
ATOM 8006 C C . THR A 1 1011 ? -9.065 -11.329 -8.902 1.00 63.50 1011 THR A C 1
ATOM 8008 O O . THR A 1 1011 ? -10.120 -11.109 -8.324 1.00 63.50 1011 THR A O 1
ATOM 8011 N N . GLY A 1 1012 ? -8.519 -10.460 -9.759 1.00 51.44 1012 GLY A N 1
ATOM 8012 C CA . GLY A 1 1012 ? -9.196 -9.237 -10.191 1.00 51.44 1012 GLY A CA 1
ATOM 8013 C C . GLY A 1 1012 ? -9.044 -8.036 -9.274 1.00 51.44 1012 GLY A C 1
ATOM 8014 O O . GLY A 1 1012 ? -8.098 -7.958 -8.492 1.00 51.44 1012 GLY A O 1
ATOM 8015 N N . ALA A 1 1013 ? -9.943 -7.072 -9.465 1.00 41.59 1013 ALA A N 1
ATOM 8016 C CA . ALA A 1 1013 ? -9.932 -5.778 -8.795 1.00 41.59 1013 ALA A CA 1
ATOM 8017 C C . ALA A 1 1013 ? -11.339 -5.164 -8.770 1.00 41.59 1013 ALA A C 1
ATOM 8019 O O . ALA A 1 1013 ? -11.958 -4.994 -9.822 1.00 41.59 1013 ALA A O 1
ATOM 8020 N N . SER A 1 1014 ? -11.838 -4.779 -7.593 1.00 37.72 1014 SER A N 1
ATOM 8021 C CA . SER A 1 1014 ? -13.161 -4.159 -7.434 1.00 37.72 1014 SER A CA 1
ATOM 8022 C C . SER A 1 1014 ? -13.181 -2.658 -7.769 1.00 37.72 1014 SER A C 1
ATOM 8024 O O . SER A 1 1014 ? -13.612 -1.824 -6.969 1.00 37.72 1014 SER A O 1
ATOM 8026 N N . SER A 1 1015 ? -12.804 -2.313 -9.000 1.00 34.12 1015 SER A N 1
ATOM 8027 C CA . SER A 1 1015 ? -13.385 -1.154 -9.681 1.00 34.12 1015 SER A CA 1
ATOM 8028 C C . SER A 1 1015 ? -14.685 -1.591 -10.354 1.00 34.12 1015 SER A C 1
ATOM 8030 O O . SER A 1 1015 ? -14.663 -2.464 -11.220 1.00 34.12 1015 SER A O 1
ATOM 8032 N N . ALA A 1 1016 ? -15.820 -0.979 -10.005 1.00 40.56 1016 ALA A N 1
ATOM 8033 C CA . ALA A 1 1016 ? -17.139 -1.311 -10.563 1.00 40.56 1016 ALA A CA 1
ATOM 8034 C C . ALA A 1 1016 ? -17.356 -0.784 -12.006 1.00 40.56 1016 ALA A C 1
ATOM 8036 O O . ALA A 1 1016 ? -18.415 -0.259 -12.339 1.00 40.56 1016 ALA A O 1
ATOM 8037 N N . MET A 1 1017 ? -16.342 -0.929 -12.864 1.00 38.28 1017 MET A N 1
ATOM 8038 C CA . MET A 1 1017 ? -16.331 -0.620 -14.295 1.00 38.28 1017 MET A CA 1
ATOM 8039 C C . MET A 1 1017 ? -15.393 -1.614 -14.994 1.00 38.28 1017 MET A C 1
ATOM 8041 O O . MET A 1 1017 ? -14.184 -1.520 -14.824 1.00 38.28 1017 MET A O 1
ATOM 8045 N N . ALA A 1 1018 ? -15.969 -2.527 -15.788 1.00 37.78 1018 ALA A N 1
ATOM 8046 C CA . ALA A 1 1018 ? -15.304 -3.612 -16.528 1.00 37.78 1018 ALA A CA 1
ATOM 8047 C C . ALA A 1 1018 ? -14.432 -4.571 -15.681 1.00 37.78 1018 ALA A C 1
ATOM 8049 O O . ALA A 1 1018 ? -13.333 -4.231 -15.255 1.00 37.78 1018 ALA A O 1
ATOM 8050 N N . SER A 1 1019 ? -14.882 -5.824 -15.528 1.00 49.50 1019 SER A N 1
ATOM 8051 C CA . SER A 1 1019 ? -14.053 -6.900 -14.965 1.00 49.50 1019 SER A CA 1
ATOM 8052 C C . SER A 1 1019 ? -12.765 -7.082 -15.767 1.00 49.50 1019 SER A C 1
ATOM 8054 O O . SER A 1 1019 ? -12.771 -6.975 -16.998 1.00 49.50 1019 SER A O 1
ATOM 8056 N N . ASP A 1 1020 ? -11.667 -7.382 -15.074 1.00 65.25 1020 ASP A N 1
ATOM 8057 C CA . ASP A 1 1020 ? -10.388 -7.689 -15.709 1.00 65.25 1020 ASP A CA 1
ATOM 8058 C C . ASP A 1 1020 ? -10.515 -9.003 -16.491 1.00 65.25 1020 ASP A C 1
ATOM 8060 O O . ASP A 1 1020 ? -10.921 -10.018 -15.920 1.00 65.25 1020 ASP A O 1
ATOM 8064 N N . GLU A 1 1021 ? -10.129 -9.024 -17.773 1.00 70.06 1021 GLU A N 1
ATOM 8065 C CA . GLU A 1 1021 ? -10.192 -10.246 -18.592 1.00 70.06 1021 GLU A CA 1
ATOM 8066 C C . GLU A 1 1021 ? -9.526 -11.450 -17.909 1.00 70.06 1021 GLU A C 1
ATOM 8068 O O . GLU A 1 1021 ? -9.953 -12.584 -18.107 1.00 70.06 1021 GLU A O 1
ATOM 8073 N N . ARG A 1 1022 ? -8.482 -11.212 -17.106 1.00 75.44 1022 ARG A N 1
ATOM 8074 C CA . ARG A 1 1022 ? -7.716 -12.242 -16.391 1.00 75.44 1022 ARG A CA 1
ATOM 8075 C C . ARG A 1 1022 ? -8.461 -12.808 -15.188 1.00 75.44 1022 ARG A C 1
ATOM 8077 O O . ARG A 1 1022 ? -8.329 -13.994 -14.901 1.00 75.44 1022 ARG A O 1
ATOM 8084 N N . GLU A 1 1023 ? -9.236 -11.973 -14.503 1.00 80.00 1023 GLU A N 1
ATOM 8085 C CA . GLU A 1 1023 ? -10.140 -12.407 -13.438 1.00 80.00 1023 GLU A CA 1
ATOM 8086 C C . GLU A 1 1023 ? -11.277 -13.222 -14.039 1.00 80.00 1023 GLU A C 1
ATOM 8088 O O . GLU A 1 1023 ? -11.482 -14.366 -13.641 1.00 80.00 1023 GLU A O 1
ATOM 8093 N N . TYR A 1 1024 ? -11.958 -12.662 -15.043 1.00 80.44 1024 TYR A N 1
ATOM 8094 C CA . TYR A 1 1024 ? -13.051 -13.330 -15.738 1.00 80.44 1024 TYR A CA 1
ATOM 8095 C C . TYR A 1 1024 ? -12.596 -14.684 -16.298 1.00 80.44 1024 TYR A C 1
ATOM 8097 O O . TYR A 1 1024 ? -13.254 -15.695 -16.076 1.00 80.44 1024 TYR A O 1
ATOM 8105 N N . TRP A 1 1025 ? -11.419 -14.741 -16.927 1.00 85.88 1025 TRP A N 1
ATOM 8106 C CA . TRP A 1 1025 ? -10.805 -15.983 -17.400 1.00 85.88 1025 TRP A CA 1
ATOM 8107 C C . TRP A 1 1025 ? -10.613 -17.022 -16.289 1.00 85.88 1025 TRP A C 1
ATOM 8109 O O . TRP A 1 1025 ? -11.014 -18.175 -16.446 1.00 85.88 1025 TRP A O 1
ATOM 8119 N N . ASN A 1 1026 ? -10.052 -16.622 -15.145 1.00 87.81 1026 ASN A N 1
ATOM 8120 C CA . ASN A 1 1026 ? -9.841 -17.526 -14.016 1.00 87.81 1026 ASN A CA 1
ATOM 8121 C C . ASN A 1 1026 ? -11.163 -17.973 -13.372 1.00 87.81 1026 ASN A C 1
ATOM 8123 O O . ASN A 1 1026 ? -11.312 -19.151 -13.056 1.00 87.81 1026 ASN A O 1
ATOM 8127 N N . GLN A 1 1027 ? -12.145 -17.078 -13.223 1.00 86.62 1027 GLN A N 1
ATOM 8128 C CA . GLN A 1 1027 ? -13.488 -17.431 -12.753 1.00 86.62 1027 GLN A CA 1
ATOM 8129 C C . GLN A 1 1027 ? -14.163 -18.430 -13.698 1.00 86.62 1027 GLN A C 1
ATOM 8131 O O . GLN A 1 1027 ? -14.721 -19.424 -13.238 1.00 86.62 1027 GLN A O 1
ATOM 8136 N N . GLN A 1 1028 ? -14.078 -18.214 -15.015 1.00 86.00 1028 GLN A N 1
ATOM 8137 C CA . GLN A 1 1028 ? -14.612 -19.139 -16.013 1.00 86.00 1028 GLN A CA 1
ATOM 8138 C C . GLN A 1 1028 ? -13.919 -20.512 -15.937 1.00 86.00 1028 GLN A C 1
ATOM 8140 O O . GLN A 1 1028 ? -14.612 -21.527 -15.896 1.00 86.00 1028 GLN A O 1
ATOM 8145 N N . LEU A 1 1029 ? -12.585 -20.571 -15.815 1.00 89.06 1029 LEU A N 1
ATOM 8146 C CA . LEU A 1 1029 ? -11.850 -21.826 -15.585 1.00 89.06 1029 LEU A CA 1
ATOM 8147 C C . LEU A 1 1029 ? -12.341 -22.567 -14.329 1.00 89.06 1029 LEU A C 1
ATOM 8149 O O . LEU A 1 1029 ? -12.620 -23.763 -14.398 1.00 89.06 1029 LEU A O 1
ATOM 8153 N N . MET A 1 1030 ? -12.486 -21.860 -13.203 1.00 89.88 1030 MET A N 1
ATOM 8154 C CA . MET A 1 1030 ? -12.908 -22.434 -11.916 1.00 89.88 1030 MET A CA 1
ATOM 8155 C C . MET A 1 1030 ? -14.386 -22.849 -11.864 1.00 89.88 1030 MET A C 1
ATOM 8157 O O . MET A 1 1030 ? -14.743 -23.679 -11.035 1.00 89.88 1030 MET A O 1
ATOM 8161 N N . THR A 1 1031 ? -15.242 -22.303 -12.734 1.00 88.88 1031 THR A N 1
ATOM 8162 C CA . THR A 1 1031 ? -16.693 -22.588 -12.751 1.00 88.88 1031 THR A CA 1
ATOM 8163 C C . THR A 1 1031 ? -17.145 -23.499 -13.894 1.00 88.88 1031 THR A C 1
ATOM 8165 O O . THR A 1 1031 ? -18.292 -23.937 -13.883 1.00 88.88 1031 THR A O 1
ATOM 8168 N N . THR A 1 1032 ? -16.270 -23.817 -14.857 1.00 89.31 1032 THR A N 1
ATOM 8169 C CA . THR A 1 1032 ? -16.591 -24.693 -16.002 1.00 89.31 1032 THR A CA 1
ATOM 8170 C C . THR A 1 1032 ? -15.567 -25.819 -16.180 1.00 89.31 1032 THR A C 1
ATOM 8172 O O . THR A 1 1032 ? -15.844 -26.967 -15.848 1.00 89.31 1032 THR A O 1
ATOM 8175 N N . VAL A 1 1033 ? -14.356 -25.501 -16.643 1.00 91.81 1033 VAL A N 1
ATOM 8176 C CA . VAL A 1 1033 ? -13.376 -26.501 -17.107 1.00 91.81 1033 VAL A CA 1
ATOM 8177 C C . VAL A 1 1033 ? -12.749 -27.301 -15.966 1.00 91.81 1033 VAL A C 1
ATOM 8179 O O . VAL A 1 1033 ? -12.531 -28.497 -16.124 1.00 91.81 1033 VAL A O 1
ATOM 8182 N N . ILE A 1 1034 ? -12.476 -26.675 -14.814 1.00 92.75 1034 ILE A N 1
ATOM 8183 C CA . ILE A 1 1034 ? -11.942 -27.374 -13.633 1.00 92.75 1034 ILE A CA 1
ATOM 8184 C C . ILE A 1 1034 ? -12.998 -28.331 -13.035 1.00 92.75 1034 ILE A C 1
ATOM 8186 O O . ILE A 1 1034 ? -12.663 -29.502 -12.856 1.00 92.75 1034 ILE A O 1
ATOM 8190 N N . PRO A 1 1035 ? -14.267 -27.923 -12.806 1.00 92.94 1035 PRO A N 1
ATOM 8191 C CA . PRO A 1 1035 ? -15.343 -28.843 -12.416 1.00 92.94 1035 PRO A CA 1
ATOM 8192 C C . PRO A 1 1035 ? -15.656 -29.965 -13.416 1.00 92.94 1035 PRO A C 1
ATOM 8194 O O . PRO A 1 1035 ? -16.179 -30.993 -13.009 1.00 92.94 1035 PRO A O 1
ATOM 8197 N N . GLU A 1 1036 ? -15.361 -29.791 -14.709 1.00 90.81 1036 GLU A N 1
ATOM 8198 C CA . GLU A 1 1036 ? -15.477 -30.861 -15.716 1.00 90.81 1036 GLU A CA 1
ATOM 8199 C C . GLU A 1 1036 ? -14.209 -31.732 -15.849 1.00 90.81 1036 GLU A C 1
ATOM 8201 O O . GLU A 1 1036 ? -14.234 -32.734 -16.568 1.00 90.81 1036 GLU A O 1
ATOM 8206 N N . ALA A 1 1037 ? -13.103 -31.361 -15.194 1.00 90.56 1037 ALA A N 1
ATOM 8207 C CA . ALA A 1 1037 ? -11.893 -32.176 -15.092 1.00 90.56 1037 ALA A CA 1
ATOM 8208 C C . ALA A 1 1037 ? -11.868 -33.026 -13.807 1.00 90.56 1037 ALA A C 1
ATOM 8210 O O . ALA A 1 1037 ? -11.313 -34.124 -13.840 1.00 90.56 1037 ALA A O 1
ATOM 8211 N N . TYR A 1 1038 ? -12.434 -32.511 -12.709 1.00 90.00 1038 TYR A N 1
ATOM 8212 C CA . TYR A 1 1038 ? -12.467 -33.119 -11.370 1.00 90.00 1038 TYR A CA 1
ATOM 8213 C C . TYR A 1 1038 ? -13.423 -34.320 -11.252 1.00 90.00 1038 TYR A C 1
ATOM 8215 O O . TYR A 1 1038 ? -12.925 -35.399 -10.857 1.00 90.00 1038 TYR A O 1
#